Protein AF-A0A1Y1KIA3-F1 (afdb_monomer_lite)

Radius of gyration: 36.4 Å; chains: 1; bounding box: 125×78×95 Å

Sequence (1171 aa):
NLVFHFIHDQTYFLYNGRPKGYAGFANQIAADCGFDNFVTHNLNYKTSHDLMNGELHMTVTSGNLFTIVYNIISNKDRCVKDLEMFLEYIDTEYKSPLIFDTILLMSGLYGKSEKEVKAIFDYLDDKHRDSIHKMIVHIPDQHVYNMFGEPLPTDEKSPGSVKFATDFRDLDYRMHPSDPYVNRRYLPRFRAGGTRAIYAHNALIERTEMSRVTNMIYREKARQVYNDIRPFLIDHIINKHVASLIDYIRLQKFDYGVVDVTTATFIVKPKTPLEYQYCYDGDDFITIDRNLRTTTDSNFVIVATYTELMLEDGIYKALKPLTETDIVLPDFELIQGVPGCGKSTYILQNATAKSLVLTTTREAKDDLTRRFENSKRVVMHNSQIRTVHSYILNKPKKFIEVFIDEALLNHAGDIVAVALLSGAKRIQLIGDMSQIPFINRVPDIKTKYHELDKMVVVPKTLTVSHRIPVDVAAIISRFYKQPVTTNNGVYSSLTVKQISDVNDVPKLSGVKYLTFKQSEKDTLVYNGYDASTIHEYQGSQNTTIYLVRLSSKIQDSIYTSAPHCLVALSRHTHSFVYFTPIITDYMCELVKSLPYDFEKHKNLTGGYISIYQPIMAREDLREPDLPPNCDHVQVLNNNGYAPPMRYSLDVDYEESVKPTTRIPRIGMIDSPVTILQDYYDSVFPGVSAHTTQTYQDTVTYSELDIIVEDTVINTDMTHEVPALQYDNMTPVLRTGMGAARYSTQKEHLLALKKRNLAAPDIQGLVDHDKISDDMVENFFNSYVPATRRVILDDFRNNPVDVNPVSISDWLKTQLPHFDSMITEFMSIFEFDKIHVYDFNIKKLPKPPLEPAAFKTYQSLQTIVCSAKFVNLVYCPIFKELKNRLMLILDHRFRVFTDVSPCGFASDLSSHFTPEYLEMALTATTRELDISKYDKSQERLALMYECQMYYQLGMPAPLVKLWYIMHSKTTVRDRVTKFSAKIQYQRKSGDPSTFFGNTIFLMGVLACVYDMKRMHLAFFAGDDSLLFGDDRVNYDHSQLFALLFNLEVKSVQYKSLYFCSKFLIYADSKVYFLPDIVKCVTKMGRHDLRNAQHVEDYRRSLIDLFKDFDDHTIMPALSAAINERYPSNFKDLTIVVQALLTLVNDYEKFHSLYYVAEGANICLDPSRPNLD

Foldseek 3Di:
DDADDDDDDDDDDDDDDFDDDPVRVVVVVCVVVPPDPDPPDDPPDDDDDDDDPPDDDDDDDDDDDDDDDHDDDPDLVVLLVVLVVVLVVVVVDDDDPVVVVVVCVVSVVPPDDPVVVVVSLVPHDPVSNVSVVVVVVPDPPVVPPPPDDDDDDDDDDDDDDDDDDDVPPVVPPDPDPPDPVLPQLQDQPQDDDQDLLSLLLSLLSQLLSLLVVLVVLVLLLQLVLCVVCVVQVVDPPVPPCLVVNQQSCVPDPWFKWKAFQVVLDTSHDTPDDAQFQWWAQNHDIFGAHSSNHDDDPHRMTMDTPCRRPVLSVLLSVLSVVVSPDRDDFAAEEEAAEAFQLCLLVVCLVPDEQQEAEEEADPVVLVVSVVCNVVVVPHDHDSLRRYYLSVCSRDQHEAGQEYEYEQQQQFFSSSVSSVRVNRVYNYYYYYHHPQADGHDDLELSRDDDSRGCVSNHDHPHYRQEHAAAEQLLQQLCLLSDPDRHHYPAPAHDAEAEDADQAPVVDDADPQEEEEELDPVVQVVCVVVVHNYDYLVVCAPAAGQEYEYEDGDPFQFDCSQVDSNSLNSRNSRHRHHYYYYYNDCPHPNNCSSPVRDPCSVVPPDDDDDDDDDDDDPDDDDDPDDDDDDDDDDDDDDDDDDDDDDDDDDDDPDPDPDPDPDFPFPPPDDLDPCLLVVLLQFLCQLQPPLLVDAQPCLQVCQLPDDDDADDPQKDFDPVCQDDQPDDPFFFWFFPRRFNWHAFHDDGPSLLRLQCVVQAVDFFPLAGSDDLVSLLVVLLVLLCVQWFPPVLLVVLVVLQVPFLAFDPVLLVVVVVVVPPCPPVVVVVVVVPVPPVCQQEWEKDWGRTFQQDSDNCPSVDNGRTHIATATDVVQCSGVLSLLVQLVVLVVVRTDPQEAEPPPDDQVRVLVSVPVVDPLVLCVVFLQFDKDKKDWPSQQNQFALSLLSSLLVSSVSSRHDPVVSVSSSVSQAWHKYAHPNSRMIRIGGNGHGCHYSCQWVSQFSSCSSLCSVQDSSNQWSHKYTTRVTIMTTHHPCNLDDPQSVCCHHRVIHIGDDDDSWDDTPQWTWFQFPSGTGTAHQVSSVSNCLSYGHHQDLVSLVVVLVVVCSRLVPVSRPRRQQVVLVNNCRVRPGPCSGCNSSSSSSCSLSVDSVNSSVRIRADPPGGGDPDPVDDDPD

pLDDT: mean 73.5, std 23.62, range [21.44, 98.12]

InterPro domains:
  IPR001788 RNA-dependent RNA polymerase, alsuviricetes [PF00978] (705-1151)
  IPR007094 RNA-directed RNA polymerase, catalytic domain [PS50507] (923-1036)
  IPR027351 (+) RNA virus helicase core domain [PF01443] (334-580)
  IPR027351 (+) RNA virus helicase core domain [PS51657] (291-624)
  IPR027417 P-loop containing nucleoside triphosphate hydrolase [G3DSA:3.40.50.300] (330-459)
  IPR027417 P-loop containing nucleoside triphosphate hydrolase [G3DSA:3.40.50.300] (463-601)
  IPR027417 P-loop containing nucleoside triphosphate hydrolase [SSF52540] (330-554)
  IPR043502 DNA/RNA polymerase superfamily [SSF56672] (711-1126)

Organism: Photinus pyralis (NCBI:txid7054)

Secondary structure (DSSP, 8-state):
---------------SSS--SHHHHHHHHHHHTT--SSSSS----------STT---------S-----------HHHHHHHHHHHHHHHTTS---THHHHHHHHHTT-TT--HHHHHHHHTTS-HHHHHHHHHHHTTS-GGGSS-SS------------------TTTTTSTT--TT-GGGS-S----PPPS--HHHHHHHHHHHHHHHHHHHHHHHHHHHHHHHHHHHHHHHSS-HHHHHHHHHHHHHTSSS--EEEETTTTEEEE--SS----SEEE-SSSEEE--TTS----SSSEEEE-GGGGT-HHHHHHHHHHHHHTS------EEEEEE-TTS-HHHHHHHH--TTEEEEESSHHHHHHHHHHHHHH-SS---GGGEEEHHHHHHS-PPP-SEEEEETGGGS-HHHHHHHHHHHT-SEEEEEE-TTS-------TTS--SS--SGGG-EEEEEE-EESSS-HHHHHHHGGGSSS--EE-------EEEEE-SSGGGS---TTEEEEESSHHHHHHHHHTT--EEETTTTTT--EEEEEEE-----TT-GGGG-HHHHHHHHTSEEEEEEEEES-TTSHHHHHHH---GGGGGGTT--S---------------PPPPPPP---------------------------------BPP-----S-HHHHHHHHHHHHSTTGGGS--TTHHHHHHHS------SSEE--TT--PPPPPPSSB-PEESS--SPPPP----HHHHHHHHHHHTS-------S--HHHHHHHHHHHHHHHHS-GGGTTHHHHHHHS-----HHHHHHHHHT-TT-HHHHHHHHTTTT-GGGTTEEEEEEESSPPPP-STTGGGS--PPEEEEE--HHHHHHHHHHHHHHHHHHHHHS-TTEEE--SS-HHHHHHHHHHHS-HHHHHHHHTSEEEE-EEETHHHH--HHHHHHHHHHHHHTT--HHHHHHHHHHHHEEEEEETTTTEEEEEESPPPTBSTTHHHHHHHHHHHHHHHHS-GGG-SEEEEETTEEEEEESGGGGS--HHHHHHHH--EEE----SSEEETTEEEEEETTEEEEEE-HHHHHHHHT-S---SHHHHHHHHHHHHHHHGGGGBGGGHHHHHHHHHHHS--S-S--HHHHHHHHHHHH-HHHHHTTEEPPTT--B---TTS----

Structure (mmCIF, N/CA/C/O backbone):
data_AF-A0A1Y1KIA3-F1
#
_entry.id   AF-A0A1Y1KIA3-F1
#
loop_
_atom_site.group_PDB
_atom_site.id
_atom_site.type_symbol
_atom_site.label_atom_id
_atom_site.label_alt_id
_atom_site.label_comp_id
_atom_site.label_asym_id
_atom_site.label_entity_id
_atom_site.label_seq_id
_atom_site.pdbx_PDB_ins_code
_atom_site.Cartn_x
_atom_site.Cartn_y
_atom_site.Cartn_z
_atom_site.occupancy
_atom_site.B_iso_or_equiv
_atom_site.auth_seq_id
_atom_site.auth_comp_id
_atom_site.auth_asym_id
_atom_site.auth_atom_id
_atom_site.pdbx_PDB_model_num
ATOM 1 N N . ASN A 1 1 ? 42.130 23.458 -15.229 1.00 23.20 1 ASN A N 1
ATOM 2 C CA . ASN A 1 1 ? 43.304 23.099 -14.404 1.00 23.20 1 ASN A CA 1
ATOM 3 C C . ASN A 1 1 ? 42.816 22.444 -13.130 1.00 23.20 1 ASN A C 1
ATOM 5 O O . ASN A 1 1 ? 42.391 23.153 -12.231 1.00 23.20 1 ASN A O 1
ATOM 9 N N . LEU A 1 2 ? 42.781 21.113 -13.099 1.00 23.00 2 LEU A N 1
ATOM 10 C CA . LEU A 1 2 ? 42.336 20.326 -11.948 1.00 23.00 2 LEU A CA 1
ATOM 11 C C . LEU A 1 2 ? 43.306 19.152 -11.779 1.00 23.00 2 LEU A C 1
ATOM 13 O O . LEU A 1 2 ? 43.689 18.526 -12.767 1.00 23.00 2 LEU A O 1
ATOM 17 N N . VAL A 1 3 ? 43.735 18.932 -10.539 1.00 24.41 3 VAL A N 1
ATOM 18 C CA . VAL A 1 3 ? 44.728 17.951 -10.082 1.00 24.41 3 VAL A CA 1
ATOM 19 C C . VAL A 1 3 ? 44.173 17.368 -8.767 1.00 24.41 3 VAL A C 1
ATOM 21 O O . VAL A 1 3 ? 43.796 18.140 -7.889 1.00 24.41 3 VAL A O 1
ATOM 24 N N . PHE A 1 4 ? 44.071 16.036 -8.640 1.00 23.61 4 PHE A N 1
ATOM 25 C CA . PHE A 1 4 ? 43.520 15.319 -7.463 1.00 23.61 4 PHE A CA 1
ATOM 26 C C . PHE A 1 4 ? 44.629 14.621 -6.652 1.00 23.61 4 PHE A C 1
ATOM 28 O O . PHE A 1 4 ? 45.548 14.092 -7.267 1.00 23.61 4 PHE A O 1
ATOM 35 N N . HIS A 1 5 ? 44.539 14.533 -5.310 1.00 31.42 5 HIS A N 1
ATOM 36 C CA . HIS A 1 5 ? 45.594 13.924 -4.467 1.00 31.42 5 HIS A CA 1
ATOM 37 C C . HIS A 1 5 ? 45.152 12.998 -3.325 1.00 31.42 5 HIS A C 1
ATOM 39 O O . HIS A 1 5 ? 44.098 13.191 -2.733 1.00 31.42 5 HIS A O 1
ATOM 45 N N . PHE A 1 6 ? 46.025 12.017 -3.033 1.00 27.84 6 PHE A N 1
ATOM 46 C CA . PHE A 1 6 ? 45.900 10.881 -2.099 1.00 27.84 6 PHE A CA 1
ATOM 47 C C . PHE A 1 6 ? 46.902 10.980 -0.919 1.00 27.84 6 PHE A C 1
ATOM 49 O O . PHE A 1 6 ? 47.968 11.572 -1.082 1.00 27.84 6 PHE A O 1
ATOM 56 N N . ILE A 1 7 ? 46.601 10.345 0.230 1.00 26.23 7 ILE A N 1
ATOM 57 C CA . ILE A 1 7 ? 47.427 10.296 1.464 1.00 26.23 7 ILE A CA 1
ATOM 58 C C . ILE A 1 7 ? 47.872 8.843 1.759 1.00 26.23 7 ILE A C 1
ATOM 60 O O . ILE A 1 7 ? 47.048 7.936 1.681 1.00 26.23 7 ILE A O 1
ATOM 64 N N . HIS A 1 8 ? 49.141 8.619 2.142 1.00 26.86 8 HIS A N 1
ATOM 65 C CA . HIS A 1 8 ? 49.641 7.359 2.735 1.00 26.86 8 HIS A CA 1
ATOM 66 C C . HIS A 1 8 ? 50.696 7.646 3.824 1.00 26.86 8 HIS A C 1
ATOM 68 O O . HIS A 1 8 ? 51.542 8.522 3.647 1.00 26.86 8 HIS A O 1
ATOM 74 N N . ASP A 1 9 ? 50.673 6.879 4.920 1.00 27.23 9 ASP A N 1
ATOM 75 C CA . ASP A 1 9 ? 51.607 6.955 6.055 1.00 27.23 9 ASP A CA 1
ATOM 76 C C . ASP A 1 9 ? 52.733 5.883 5.944 1.00 27.23 9 ASP A C 1
ATOM 78 O O . ASP A 1 9 ? 52.464 4.698 5.790 1.00 27.23 9 ASP A O 1
ATOM 82 N N . GLN A 1 10 ? 53.981 6.360 5.895 1.00 30.91 10 GLN A N 1
ATOM 83 C CA . GLN A 1 10 ? 55.339 5.776 6.048 1.00 30.91 10 GLN A CA 1
ATOM 84 C C . GLN A 1 10 ? 55.897 4.460 5.406 1.00 30.91 10 GLN A C 1
ATOM 86 O O . GLN A 1 10 ? 55.428 3.345 5.591 1.00 30.91 10 GLN A O 1
ATOM 91 N N . THR A 1 11 ? 57.122 4.658 4.859 1.00 31.08 11 THR A N 1
ATOM 92 C CA . THR A 1 11 ? 58.342 3.812 4.660 1.00 31.08 11 THR A CA 1
ATOM 93 C C . THR A 1 11 ? 58.428 2.665 3.629 1.00 31.08 11 THR A C 1
ATOM 95 O O . THR A 1 11 ? 57.849 1.606 3.809 1.00 31.08 11 THR A O 1
ATOM 98 N N . TYR A 1 12 ? 59.361 2.800 2.661 1.00 31.19 12 TYR A N 1
ATOM 99 C CA . TYR A 1 12 ? 59.971 1.676 1.920 1.00 31.19 12 TYR A CA 1
ATOM 100 C C . TYR A 1 12 ? 61.511 1.753 1.876 1.00 31.19 12 TYR A C 1
ATOM 102 O O . TYR A 1 12 ? 62.106 2.779 1.536 1.00 31.19 12 TYR A O 1
ATOM 110 N N . PHE A 1 13 ? 62.156 0.620 2.172 1.00 29.56 13 PHE A N 1
ATOM 111 C CA . PHE A 1 13 ? 63.568 0.316 1.909 1.00 29.56 13 PHE A CA 1
ATOM 112 C C . PHE A 1 13 ? 63.668 -0.771 0.822 1.00 29.56 13 PHE A C 1
ATOM 114 O O . PHE A 1 13 ? 62.778 -1.600 0.682 1.00 29.56 13 PHE A O 1
ATOM 121 N N . LEU A 1 14 ? 64.772 -0.771 0.067 1.00 36.81 14 LEU A N 1
ATOM 122 C CA . LEU A 1 14 ? 65.078 -1.758 -0.976 1.00 36.81 14 LEU A CA 1
ATOM 123 C C . LEU A 1 14 ? 65.543 -3.103 -0.405 1.00 36.81 14 LEU A C 1
ATOM 125 O O . LEU A 1 14 ? 66.376 -3.113 0.501 1.00 36.81 14 LEU A O 1
ATOM 129 N N . TYR A 1 15 ? 65.179 -4.204 -1.070 1.00 30.53 15 TYR A N 1
ATOM 130 C CA . TYR A 1 15 ? 65.937 -5.459 -1.032 1.00 30.53 15 TYR A CA 1
ATOM 131 C C . TYR A 1 15 ? 65.881 -6.146 -2.413 1.00 30.53 15 TYR A C 1
ATOM 133 O O . TYR A 1 15 ? 64.812 -6.248 -3.000 1.00 30.53 15 TYR A O 1
ATOM 141 N N . ASN A 1 16 ? 67.030 -6.575 -2.949 1.00 30.38 16 ASN A N 1
ATOM 142 C CA . ASN A 1 16 ? 67.218 -7.231 -4.263 1.00 30.38 16 ASN A CA 1
ATOM 143 C C . ASN A 1 16 ? 67.045 -6.394 -5.552 1.00 30.38 16 ASN A C 1
ATOM 145 O O . ASN A 1 16 ? 66.793 -6.935 -6.625 1.00 30.38 16 ASN A O 1
ATOM 149 N N . GLY A 1 17 ? 67.388 -5.103 -5.492 1.00 39.56 17 GLY A N 1
ATOM 150 C CA . GLY A 1 17 ? 68.300 -4.589 -6.522 1.00 39.56 17 GLY A CA 1
ATOM 151 C C . GLY A 1 17 ? 67.815 -3.583 -7.569 1.00 39.56 17 GLY A C 1
ATOM 152 O O . GLY A 1 17 ? 68.436 -3.583 -8.627 1.00 39.56 17 GLY A O 1
ATOM 153 N N . ARG A 1 18 ? 66.824 -2.703 -7.313 1.00 32.31 18 ARG A N 1
ATOM 154 C CA . ARG A 1 18 ? 66.601 -1.414 -8.049 1.00 32.31 18 ARG A CA 1
ATOM 155 C C . ARG A 1 18 ? 65.415 -0.596 -7.474 1.00 32.31 18 ARG A C 1
ATOM 157 O O . ARG A 1 18 ? 64.535 -1.212 -6.891 1.00 32.31 18 ARG A O 1
ATOM 164 N N . PRO A 1 19 ? 65.394 0.757 -7.571 1.00 38.19 19 PRO A N 1
ATOM 165 C CA . PRO A 1 19 ? 66.077 1.658 -6.639 1.00 38.19 19 PRO A CA 1
ATOM 166 C C . PRO A 1 19 ? 65.158 2.553 -5.775 1.00 38.19 19 PRO A C 1
ATOM 168 O O . PRO A 1 19 ? 63.971 2.732 -6.015 1.00 38.19 19 PRO A O 1
ATOM 171 N N . LYS A 1 20 ? 65.806 3.129 -4.756 1.00 42.47 20 LYS A N 1
ATOM 172 C CA . LYS A 1 20 ? 65.330 3.992 -3.670 1.00 42.47 20 LYS A CA 1
ATOM 173 C C . LYS A 1 20 ? 65.203 5.444 -4.140 1.00 42.47 20 LYS A C 1
ATOM 175 O O . LYS A 1 20 ? 66.092 5.939 -4.830 1.00 42.47 20 LYS A O 1
ATOM 180 N N . GLY A 1 21 ? 64.195 6.142 -3.620 1.00 42.69 21 GLY A N 1
ATOM 181 C CA . GLY A 1 21 ? 64.017 7.591 -3.748 1.00 42.69 21 GLY A CA 1
ATOM 182 C C . GLY A 1 21 ? 63.124 8.006 -4.918 1.00 42.69 21 GLY A C 1
ATOM 183 O O . GLY A 1 21 ? 62.943 7.257 -5.873 1.00 42.69 21 GLY A O 1
ATOM 184 N N . TYR A 1 22 ? 62.573 9.220 -4.830 1.00 38.66 22 TYR A N 1
ATOM 185 C CA . TYR A 1 22 ? 61.537 9.758 -5.726 1.00 38.66 22 TYR A CA 1
ATOM 186 C C . TYR A 1 22 ? 61.883 9.629 -7.223 1.00 38.66 22 TYR A C 1
ATOM 188 O O . TYR A 1 22 ? 61.017 9.327 -8.036 1.00 38.66 22 TYR A O 1
ATOM 196 N N . ALA A 1 23 ? 63.166 9.757 -7.582 1.00 37.84 23 ALA A N 1
ATOM 197 C CA . ALA A 1 23 ? 63.651 9.582 -8.953 1.00 37.84 23 ALA A CA 1
ATOM 198 C C . ALA A 1 23 ? 63.561 8.128 -9.469 1.00 37.84 23 ALA A C 1
ATOM 200 O O . ALA A 1 23 ? 63.319 7.913 -10.651 1.00 37.84 23 ALA A O 1
ATOM 201 N N . GLY A 1 24 ? 63.719 7.122 -8.600 1.00 41.75 24 GLY A N 1
ATOM 202 C CA . GLY A 1 24 ? 63.545 5.710 -8.962 1.00 41.75 24 GLY A CA 1
ATOM 203 C C . GLY A 1 24 ? 62.077 5.346 -9.196 1.00 41.75 24 GLY A C 1
ATOM 204 O O . GLY A 1 24 ? 61.765 4.652 -10.158 1.00 41.75 24 GLY A O 1
ATOM 205 N N . PHE A 1 25 ? 61.179 5.889 -8.368 1.00 42.91 25 PHE A N 1
ATOM 206 C CA . PHE A 1 25 ? 59.727 5.732 -8.500 1.00 42.91 25 PHE A CA 1
ATOM 207 C C . PHE A 1 25 ? 59.179 6.442 -9.748 1.00 42.91 25 PHE A C 1
ATOM 209 O O . PHE A 1 25 ? 58.397 5.863 -10.497 1.00 42.91 25 PHE A O 1
ATOM 216 N N . ALA A 1 26 ? 59.654 7.660 -10.027 1.00 42.03 26 ALA A N 1
ATOM 217 C CA . ALA A 1 26 ? 59.276 8.406 -11.226 1.00 42.03 26 ALA A CA 1
ATOM 218 C C . ALA A 1 26 ? 59.729 7.709 -12.522 1.00 42.03 26 ALA A C 1
ATOM 220 O O . ALA A 1 26 ? 58.970 7.664 -13.486 1.00 42.03 26 ALA A O 1
ATOM 221 N N . ASN A 1 27 ? 60.926 7.113 -12.536 1.00 41.31 27 ASN A N 1
ATOM 222 C CA . ASN A 1 27 ? 61.423 6.367 -13.696 1.00 41.31 27 ASN A CA 1
ATOM 223 C C . ASN A 1 27 ? 60.668 5.047 -13.924 1.00 41.31 27 ASN A C 1
ATOM 225 O O . ASN A 1 27 ? 60.474 4.659 -15.071 1.00 41.31 27 ASN A O 1
ATOM 229 N N . GLN A 1 28 ? 60.213 4.381 -12.857 1.00 44.19 28 GLN A N 1
ATOM 230 C CA . GLN A 1 28 ? 59.369 3.187 -12.958 1.00 44.19 28 GLN A CA 1
ATOM 231 C C . GLN A 1 28 ? 57.982 3.541 -13.519 1.00 44.19 28 GLN A C 1
ATOM 233 O O . GLN A 1 28 ? 57.532 2.899 -14.456 1.00 44.19 28 GLN A O 1
ATOM 238 N N . ILE A 1 29 ? 57.360 4.630 -13.045 1.00 43.06 29 ILE A N 1
ATOM 239 C CA . ILE A 1 29 ? 56.085 5.137 -13.585 1.00 43.06 29 ILE A CA 1
ATOM 240 C C . ILE A 1 29 ? 56.219 5.564 -15.053 1.00 43.06 29 ILE A C 1
ATOM 242 O O . ILE A 1 29 ? 55.314 5.323 -15.846 1.00 43.06 29 ILE A O 1
ATOM 246 N N . ALA A 1 30 ? 57.333 6.187 -15.441 1.00 40.94 30 ALA A N 1
ATOM 247 C CA . ALA A 1 30 ? 57.568 6.579 -16.830 1.00 40.94 30 ALA A CA 1
ATOM 248 C C . ALA A 1 30 ? 57.714 5.363 -17.767 1.00 40.94 30 ALA A C 1
ATOM 250 O O . ALA A 1 30 ? 57.189 5.391 -18.882 1.00 40.94 30 ALA A O 1
ATOM 251 N N . ALA A 1 31 ? 58.369 4.296 -17.295 1.00 42.28 31 ALA A N 1
ATOM 252 C CA . ALA A 1 31 ? 58.501 3.031 -18.014 1.00 42.28 31 ALA A CA 1
ATOM 253 C C . ALA A 1 31 ? 57.172 2.251 -18.076 1.00 42.28 31 ALA A C 1
ATOM 255 O O . ALA A 1 31 ? 56.783 1.792 -19.147 1.00 42.28 31 ALA A O 1
ATOM 256 N N . ASP A 1 32 ? 56.433 2.172 -16.964 1.00 41.44 32 ASP A N 1
ATOM 257 C CA . ASP A 1 32 ? 55.145 1.467 -16.866 1.00 41.44 32 ASP A CA 1
ATOM 258 C C . ASP A 1 32 ? 54.028 2.174 -17.670 1.00 41.44 32 ASP A C 1
ATOM 260 O O . ASP A 1 32 ? 53.060 1.540 -18.089 1.00 41.44 32 ASP A O 1
ATOM 264 N N . CYS A 1 33 ? 54.183 3.477 -17.938 1.00 39.03 33 CYS A N 1
ATOM 265 C CA . CYS A 1 33 ? 53.286 4.282 -18.776 1.00 39.03 33 CYS A CA 1
ATOM 266 C C . CYS A 1 33 ? 53.745 4.426 -20.246 1.00 39.03 33 CYS A C 1
ATOM 268 O O . CYS A 1 33 ? 53.065 5.103 -21.018 1.00 39.03 33 CYS A O 1
ATOM 270 N N . GLY A 1 34 ? 54.870 3.818 -20.652 1.00 33.56 34 GLY A N 1
ATOM 271 C CA . GLY A 1 34 ? 55.302 3.735 -22.057 1.00 33.56 34 GLY A CA 1
ATOM 272 C C . GLY A 1 34 ? 55.878 5.017 -22.688 1.00 33.56 34 GLY A C 1
ATOM 273 O O . GLY A 1 34 ? 55.794 5.185 -23.906 1.00 33.56 34 GLY A O 1
ATOM 274 N N . PHE A 1 35 ? 56.461 5.933 -21.906 1.00 43.16 35 PHE A N 1
ATOM 275 C CA . PHE A 1 35 ? 57.001 7.212 -22.404 1.00 43.16 35 PHE A CA 1
ATOM 276 C C . PHE A 1 35 ? 58.532 7.185 -22.595 1.00 43.16 35 PHE A C 1
ATOM 278 O O . PHE A 1 35 ? 59.271 7.834 -21.859 1.00 43.16 35 PHE A O 1
ATOM 285 N N . ASP A 1 36 ? 59.030 6.480 -23.613 1.00 35.75 36 ASP A N 1
ATOM 286 C CA . ASP A 1 36 ? 60.479 6.238 -23.772 1.00 35.75 36 ASP A CA 1
ATOM 287 C C . ASP A 1 36 ? 61.316 7.388 -24.387 1.00 35.75 36 ASP A C 1
ATOM 289 O O . ASP A 1 36 ? 62.541 7.301 -24.394 1.00 35.75 36 ASP A O 1
ATOM 293 N N . ASN A 1 37 ? 60.734 8.491 -24.887 1.00 34.16 37 ASN A N 1
ATOM 294 C CA . ASN A 1 37 ? 61.485 9.428 -25.758 1.00 34.16 37 ASN A CA 1
ATOM 295 C C . ASN A 1 37 ? 61.508 10.924 -25.377 1.00 34.16 37 ASN A C 1
ATOM 297 O O . ASN A 1 37 ? 61.999 11.726 -26.169 1.00 34.16 37 ASN A O 1
ATOM 301 N N . PHE A 1 38 ? 61.041 11.345 -24.196 1.00 31.00 38 PHE A N 1
ATOM 302 C CA . PHE A 1 38 ? 60.921 12.789 -23.892 1.00 31.00 38 PHE A CA 1
ATOM 303 C C . PHE A 1 38 ? 62.020 13.394 -22.992 1.00 31.00 38 PHE A C 1
ATOM 305 O O . PHE A 1 38 ? 61.999 14.591 -22.723 1.00 31.00 38 PHE A O 1
ATOM 312 N N . VAL A 1 39 ? 63.003 12.612 -22.527 1.00 31.62 39 VAL A N 1
ATOM 313 C CA . VAL A 1 39 ? 63.917 13.054 -21.446 1.00 31.62 39 VAL A CA 1
ATOM 314 C C . VAL A 1 39 ? 65.260 13.639 -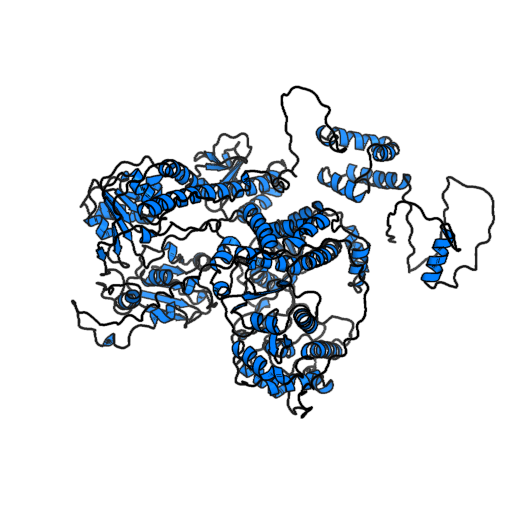21.929 1.00 31.62 39 VAL A C 1
ATOM 316 O O . VAL A 1 39 ? 66.017 14.180 -21.129 1.00 31.62 39 VAL A O 1
ATOM 319 N N . THR A 1 40 ? 65.604 13.614 -23.219 1.00 30.39 40 THR A N 1
ATOM 320 C CA . THR A 1 40 ? 67.010 13.852 -23.619 1.00 30.39 40 THR A CA 1
ATOM 321 C C . THR A 1 40 ? 67.438 15.270 -23.999 1.00 30.39 40 THR A C 1
ATOM 323 O O . THR A 1 40 ? 68.631 15.453 -24.215 1.00 30.39 40 THR A O 1
ATOM 326 N N . HIS A 1 41 ? 66.588 16.299 -24.042 1.00 27.89 41 HIS A N 1
ATOM 327 C CA . HIS A 1 41 ? 67.067 17.640 -24.426 1.00 27.89 41 HIS A CA 1
ATOM 328 C C . HIS A 1 41 ? 66.553 18.753 -23.504 1.00 27.89 41 HIS A C 1
ATOM 330 O O . HIS A 1 41 ? 65.378 19.096 -23.543 1.00 27.89 41 HIS A O 1
ATOM 336 N N . ASN A 1 42 ? 67.495 19.348 -22.753 1.00 26.58 42 ASN A N 1
ATOM 337 C CA . ASN A 1 42 ? 67.425 20.589 -21.949 1.00 26.58 42 ASN A CA 1
ATOM 338 C C . ASN A 1 42 ? 67.532 20.462 -20.418 1.00 26.58 42 ASN A C 1
ATOM 340 O O . ASN A 1 42 ? 66.903 21.219 -19.685 1.00 26.58 42 ASN A O 1
ATOM 344 N N . LEU A 1 43 ? 68.436 19.616 -19.918 1.00 26.56 43 LEU A N 1
ATOM 345 C CA . LEU A 1 43 ? 69.011 19.785 -18.575 1.00 26.56 43 LEU A CA 1
ATOM 346 C C . LEU A 1 43 ? 70.471 20.242 -18.686 1.00 26.56 43 LEU A C 1
ATOM 348 O O . LEU A 1 43 ? 71.401 19.467 -18.487 1.00 26.56 43 LEU A O 1
ATOM 352 N N . ASN A 1 44 ? 70.682 21.521 -19.014 1.00 24.52 44 ASN A N 1
ATOM 353 C CA . ASN A 1 44 ? 71.976 22.162 -18.783 1.00 24.52 44 ASN A CA 1
ATOM 354 C C . ASN A 1 44 ? 72.011 22.672 -17.339 1.00 24.52 44 ASN A C 1
ATOM 356 O O . ASN A 1 44 ? 71.460 23.724 -17.018 1.00 24.52 44 ASN A O 1
ATOM 360 N N . TYR A 1 45 ? 72.671 21.908 -16.471 1.00 29.33 45 TYR A N 1
ATOM 361 C CA . TYR A 1 45 ? 73.036 22.330 -15.125 1.00 29.33 45 TYR A CA 1
ATOM 362 C C . TYR A 1 45 ? 73.941 23.569 -15.199 1.00 29.33 45 TYR A C 1
ATOM 364 O O . TYR A 1 45 ? 75.106 23.481 -15.583 1.00 29.33 45 TYR A O 1
ATOM 372 N N . LYS A 1 46 ? 73.428 24.725 -14.773 1.00 23.31 46 LYS A N 1
ATOM 373 C CA . LYS A 1 46 ? 74.264 25.792 -14.218 1.00 23.31 46 LYS A CA 1
ATOM 374 C C . LYS A 1 46 ? 73.924 25.948 -12.747 1.00 23.31 46 LYS A C 1
ATOM 376 O O . LYS A 1 46 ? 72.970 26.609 -12.362 1.00 23.31 46 LYS A O 1
ATOM 381 N N . THR A 1 47 ? 74.737 25.290 -11.935 1.00 30.86 47 THR A N 1
ATOM 382 C CA . THR A 1 47 ? 74.875 25.538 -10.507 1.00 30.86 47 THR A CA 1
ATOM 383 C C . THR A 1 47 ? 75.439 26.940 -10.288 1.00 30.86 47 THR A C 1
ATOM 385 O O . THR A 1 47 ? 76.630 27.171 -10.486 1.00 30.86 47 THR A O 1
ATOM 388 N N . SER A 1 48 ? 74.599 27.858 -9.832 1.00 24.31 48 SER A N 1
ATOM 389 C CA . SER A 1 48 ? 75.008 28.957 -8.960 1.00 24.31 48 SER A CA 1
ATOM 390 C C . SER A 1 48 ? 73.988 29.012 -7.834 1.00 24.31 48 SER A C 1
ATOM 392 O O . SER A 1 48 ? 72.789 29.097 -8.084 1.00 24.31 48 SER A O 1
ATOM 394 N N . HIS A 1 49 ? 74.477 28.817 -6.614 1.00 34.97 49 HIS A N 1
ATOM 395 C CA . HIS A 1 49 ? 73.684 28.780 -5.397 1.00 34.97 49 HIS A CA 1
ATOM 396 C C . HIS A 1 49 ? 72.930 30.095 -5.218 1.00 34.97 49 HIS A C 1
ATOM 398 O O . HIS A 1 49 ? 73.575 31.108 -5.005 1.00 34.97 49 HIS A O 1
ATOM 404 N N . ASP A 1 50 ? 71.602 30.040 -5.279 1.00 28.19 50 ASP A N 1
ATOM 405 C CA . ASP A 1 50 ? 70.720 30.884 -4.477 1.00 28.19 50 ASP A CA 1
ATOM 406 C C . ASP A 1 50 ? 69.401 30.127 -4.271 1.00 28.19 50 ASP A C 1
ATOM 408 O O . ASP A 1 50 ? 68.477 30.145 -5.081 1.00 28.19 50 ASP A O 1
ATOM 412 N N . LEU A 1 51 ? 69.367 29.377 -3.170 1.00 30.11 51 LEU A N 1
ATOM 413 C CA . LEU A 1 51 ? 68.142 28.915 -2.530 1.00 30.11 51 LEU A CA 1
ATOM 414 C C . LEU A 1 51 ? 67.505 30.135 -1.856 1.00 30.11 51 LEU A C 1
ATOM 416 O O . LEU A 1 51 ? 67.955 30.536 -0.785 1.00 30.11 51 LEU A O 1
ATOM 420 N N . MET A 1 52 ? 66.451 30.708 -2.434 1.00 29.84 52 MET A N 1
ATOM 421 C CA . MET A 1 52 ? 65.529 31.527 -1.645 1.00 29.84 52 MET A CA 1
ATOM 422 C C . MET A 1 52 ? 64.408 30.628 -1.124 1.00 29.84 52 MET A C 1
ATOM 424 O O . MET A 1 52 ? 63.593 30.124 -1.886 1.00 29.84 52 MET A O 1
ATOM 428 N N . ASN A 1 53 ? 64.414 30.407 0.192 1.00 33.41 53 ASN A N 1
ATOM 429 C CA . ASN A 1 53 ? 63.345 29.775 0.972 1.00 33.41 53 ASN A CA 1
ATOM 430 C C . ASN A 1 53 ? 62.888 28.371 0.531 1.00 33.41 53 ASN A C 1
ATOM 432 O O . ASN A 1 53 ? 61.737 28.010 0.735 1.00 33.41 53 ASN A O 1
ATOM 436 N N . GLY A 1 54 ? 63.784 27.541 -0.009 1.00 31.11 54 GLY A N 1
ATOM 437 C CA . GLY A 1 54 ? 63.525 26.099 -0.136 1.00 31.11 54 GLY A CA 1
ATOM 438 C C . GLY A 1 54 ? 62.476 25.676 -1.174 1.00 31.11 54 GLY A C 1
ATOM 439 O O . GLY A 1 54 ? 62.126 24.498 -1.197 1.00 31.11 54 GLY A O 1
ATOM 440 N N . GLU A 1 55 ? 62.016 26.567 -2.055 1.00 26.81 55 GLU A N 1
ATOM 441 C CA . GLU A 1 55 ? 61.061 26.229 -3.120 1.00 26.81 55 GLU A CA 1
ATOM 442 C C . GLU A 1 55 ? 61.696 26.286 -4.521 1.00 26.81 55 GLU A C 1
ATOM 444 O O . GLU A 1 55 ? 62.463 27.190 -4.858 1.00 26.81 55 GLU A O 1
ATOM 449 N N . LEU A 1 56 ? 61.364 25.293 -5.357 1.00 29.45 56 LEU A N 1
ATOM 450 C CA . LEU A 1 56 ? 61.741 25.222 -6.770 1.00 29.45 56 LEU A CA 1
ATOM 451 C C . LEU A 1 56 ? 60.624 25.852 -7.616 1.00 29.45 56 LEU A C 1
ATOM 453 O O . LEU A 1 56 ? 59.563 25.254 -7.784 1.00 29.45 56 LEU A O 1
ATOM 457 N N . HIS A 1 57 ? 60.865 27.029 -8.191 1.00 27.92 57 HIS A N 1
ATOM 458 C CA . HIS A 1 57 ? 59.918 27.664 -9.110 1.00 27.92 57 HIS A CA 1
ATOM 459 C C . HIS A 1 57 ? 60.229 27.309 -10.569 1.00 27.92 57 HIS A C 1
ATOM 461 O O . HIS A 1 57 ? 61.318 27.587 -11.068 1.00 27.92 57 HIS A O 1
ATOM 467 N N . MET A 1 58 ? 59.246 26.737 -11.272 1.00 27.41 58 MET A N 1
ATOM 468 C CA . MET A 1 58 ? 59.268 26.549 -12.725 1.00 27.41 58 MET A CA 1
ATOM 469 C C . MET A 1 58 ? 58.183 27.410 -13.372 1.00 27.41 58 MET A C 1
ATOM 471 O O . MET A 1 58 ? 57.019 27.331 -12.985 1.00 27.41 58 MET A O 1
ATOM 475 N N . THR A 1 59 ? 58.549 28.185 -14.393 1.00 26.50 59 THR A N 1
ATOM 476 C CA . THR A 1 59 ? 57.598 28.959 -15.202 1.00 26.50 59 THR A CA 1
ATOM 477 C C . THR A 1 59 ? 57.645 28.451 -16.638 1.00 26.50 59 THR A C 1
ATOM 479 O O . THR A 1 59 ? 58.711 28.447 -17.251 1.00 26.50 59 THR A O 1
ATOM 482 N N . VAL A 1 60 ? 56.498 28.041 -17.185 1.00 26.14 60 VAL A N 1
ATOM 483 C CA . VAL A 1 60 ? 56.352 27.661 -18.599 1.00 26.14 60 VAL A CA 1
ATOM 484 C C . VAL A 1 60 ? 55.447 28.680 -19.287 1.00 26.14 60 VAL A C 1
ATOM 486 O O . VAL A 1 60 ? 54.312 28.893 -18.871 1.00 26.14 60 VAL A O 1
ATOM 489 N N . THR A 1 61 ? 55.944 29.306 -20.351 1.00 33.56 61 THR A N 1
ATOM 490 C CA . THR A 1 61 ? 55.206 30.247 -21.203 1.00 33.56 61 THR A CA 1
ATOM 491 C C . THR A 1 61 ? 55.069 29.676 -22.615 1.00 33.56 61 THR A C 1
ATOM 493 O O . THR A 1 61 ? 56.041 29.655 -23.358 1.00 33.56 61 THR A O 1
ATOM 496 N N . SER A 1 62 ? 53.870 29.234 -23.017 1.00 26.50 62 SER A N 1
ATOM 497 C CA . SER A 1 62 ? 53.335 29.379 -24.391 1.00 26.50 62 SER A CA 1
ATOM 498 C C . SER A 1 62 ? 51.876 28.894 -24.473 1.00 26.50 62 SER A C 1
ATOM 500 O O . SER A 1 62 ? 51.424 28.131 -23.624 1.00 26.50 62 SER A O 1
ATOM 502 N N . GLY A 1 63 ? 51.117 29.438 -25.432 1.00 31.11 63 GLY A N 1
ATOM 503 C CA . GLY A 1 63 ? 49.654 29.373 -25.492 1.00 31.11 63 GLY A CA 1
ATOM 504 C C . GLY A 1 63 ? 49.035 28.165 -26.210 1.00 31.11 63 GLY A C 1
ATOM 505 O O . GLY A 1 63 ? 49.676 27.494 -27.007 1.00 31.11 63 GLY A O 1
ATOM 506 N N . ASN A 1 64 ? 47.729 28.013 -25.950 1.00 28.69 64 ASN A N 1
ATOM 507 C CA . ASN A 1 64 ? 46.710 27.142 -26.558 1.00 28.69 64 ASN A CA 1
ATOM 508 C C . ASN A 1 64 ? 46.813 25.606 -26.370 1.00 28.69 64 ASN A C 1
ATOM 510 O O . ASN A 1 64 ? 47.564 24.935 -27.059 1.00 28.69 64 ASN A O 1
ATOM 514 N N . LEU A 1 65 ? 45.883 25.101 -25.533 1.00 31.81 65 LEU A N 1
ATOM 515 C CA . LEU A 1 65 ? 45.222 23.775 -25.479 1.00 31.81 65 LEU A CA 1
ATOM 516 C C . LEU A 1 65 ? 46.047 22.468 -25.286 1.00 31.81 65 LEU A C 1
ATOM 518 O O . LEU A 1 65 ? 46.939 22.149 -26.057 1.00 31.81 65 LEU A O 1
ATOM 522 N N . PHE A 1 66 ? 45.550 21.658 -24.328 1.00 22.55 66 PHE A N 1
ATOM 523 C CA . PHE A 1 66 ? 45.765 20.223 -24.011 1.00 22.55 66 PHE A CA 1
ATOM 524 C C . PHE A 1 66 ? 46.827 19.766 -22.962 1.00 22.55 66 PHE A C 1
ATOM 526 O O . PHE A 1 66 ? 48.030 19.850 -23.164 1.00 22.55 66 PHE A O 1
ATOM 533 N N . THR A 1 67 ? 46.277 19.149 -21.892 1.00 23.36 67 THR A N 1
ATOM 534 C CA . THR A 1 67 ? 46.694 17.923 -21.149 1.00 23.36 67 THR A CA 1
ATOM 535 C C . THR A 1 67 ? 47.696 17.961 -19.962 1.00 23.36 67 THR A C 1
ATOM 537 O O . THR A 1 67 ? 48.904 17.989 -20.134 1.00 23.36 67 THR A O 1
ATOM 540 N N . ILE A 1 68 ? 47.116 17.870 -18.747 1.00 26.98 68 ILE A N 1
ATOM 541 C CA . ILE A 1 68 ? 47.406 17.036 -17.538 1.00 26.98 68 ILE A CA 1
ATOM 542 C C . ILE A 1 68 ? 48.860 16.612 -17.207 1.00 26.98 68 ILE A C 1
ATOM 544 O O . ILE A 1 68 ? 49.398 15.791 -17.936 1.00 26.98 68 ILE A O 1
ATOM 548 N N . VAL A 1 69 ? 49.356 16.966 -15.993 1.00 21.47 69 VAL A N 1
ATOM 549 C CA . VAL A 1 69 ? 50.149 16.113 -15.047 1.00 21.47 69 VAL A CA 1
ATOM 550 C C . VAL A 1 69 ? 49.955 16.588 -13.574 1.00 21.47 69 VAL A C 1
ATOM 552 O O . VAL A 1 69 ? 49.830 17.782 -13.317 1.00 21.47 69 VAL A O 1
ATOM 555 N N . TYR A 1 70 ? 49.915 15.639 -12.623 1.00 25.86 70 TYR A N 1
ATOM 556 C CA . TYR A 1 70 ? 49.635 15.720 -11.169 1.00 25.86 70 TYR A CA 1
ATOM 557 C C . TYR A 1 70 ? 50.882 15.975 -10.258 1.00 25.86 70 TYR A C 1
ATOM 559 O O . TYR A 1 70 ? 51.896 15.324 -10.497 1.00 25.86 70 TYR A O 1
ATOM 567 N N . ASN A 1 71 ? 50.805 16.800 -9.178 1.00 23.83 71 ASN A N 1
ATOM 568 C CA . ASN A 1 71 ? 51.248 16.465 -7.785 1.00 23.83 71 ASN A CA 1
ATOM 569 C C . ASN A 1 71 ? 51.008 17.528 -6.653 1.00 23.83 71 ASN A C 1
ATOM 571 O O . ASN A 1 71 ? 51.426 18.671 -6.814 1.00 23.83 71 ASN A O 1
ATOM 575 N N . ILE A 1 72 ? 50.424 17.146 -5.489 1.00 34.69 72 ILE A N 1
ATOM 576 C CA . ILE A 1 72 ? 50.336 17.889 -4.198 1.00 34.69 72 ILE A CA 1
ATOM 577 C C . ILE A 1 72 ? 51.452 17.440 -3.250 1.00 34.69 72 ILE A C 1
ATOM 579 O O . ILE A 1 72 ? 51.647 16.250 -3.012 1.00 34.69 72 ILE A O 1
ATOM 583 N N . ILE A 1 73 ? 52.058 18.432 -2.598 1.00 28.69 73 ILE A N 1
ATOM 584 C CA . ILE A 1 73 ? 52.502 18.371 -1.203 1.00 28.69 73 ILE A CA 1
ATOM 585 C C . ILE A 1 73 ? 51.702 19.468 -0.488 1.00 28.69 73 ILE A C 1
ATOM 587 O O . ILE A 1 73 ? 51.838 20.636 -0.846 1.00 28.69 73 ILE A O 1
ATOM 591 N N . SER A 1 74 ? 50.856 19.148 0.494 1.00 32.34 74 SER A N 1
ATOM 592 C CA . SER A 1 74 ? 50.323 20.186 1.382 1.00 32.34 74 SER A CA 1
ATOM 593 C C . SER A 1 74 ? 51.377 20.450 2.452 1.00 32.34 74 SER A C 1
ATOM 595 O O . SER A 1 74 ? 51.456 19.746 3.458 1.00 32.34 74 SER A O 1
ATOM 597 N N . ASN A 1 75 ? 52.225 21.447 2.207 1.00 37.25 75 ASN A N 1
ATOM 598 C CA . ASN A 1 75 ? 52.967 22.099 3.277 1.00 37.25 75 ASN A CA 1
ATOM 599 C C . ASN A 1 75 ? 51.954 22.814 4.201 1.00 37.25 75 ASN A C 1
ATOM 601 O O . ASN A 1 75 ? 50.942 23.343 3.734 1.00 37.25 75 ASN A O 1
ATOM 605 N N . LYS A 1 76 ? 52.251 22.827 5.503 1.00 37.81 76 LYS A N 1
ATOM 606 C CA . LYS A 1 76 ? 51.574 23.546 6.592 1.00 37.81 76 LYS A CA 1
ATOM 607 C C . LYS A 1 76 ? 51.131 24.965 6.199 1.00 37.81 76 LYS A C 1
ATOM 609 O O . LYS A 1 76 ? 50.030 25.373 6.551 1.00 37.81 76 LYS A O 1
ATOM 614 N N . ASP A 1 77 ? 51.928 25.659 5.390 1.00 39.75 77 ASP A N 1
ATOM 615 C CA . ASP A 1 77 ? 51.664 27.027 4.923 1.00 39.75 77 ASP A CA 1
ATOM 616 C C . ASP A 1 77 ? 50.483 27.145 3.936 1.00 39.75 77 ASP A C 1
ATOM 618 O O . ASP A 1 77 ? 49.870 28.206 3.819 1.00 39.75 77 ASP A O 1
ATOM 622 N N . ARG A 1 78 ? 50.115 26.064 3.228 1.00 42.88 78 ARG A N 1
ATOM 623 C CA . ARG A 1 78 ? 48.976 26.072 2.292 1.00 42.88 78 ARG A CA 1
ATOM 624 C C . ARG A 1 78 ? 47.636 25.865 2.999 1.00 42.88 78 ARG A C 1
ATOM 626 O O . ARG A 1 78 ? 46.680 26.548 2.654 1.00 42.88 78 ARG A O 1
ATOM 633 N N . CYS A 1 79 ? 47.595 25.014 4.030 1.00 40.25 79 CYS A N 1
ATOM 634 C CA . CYS A 1 79 ? 46.422 24.883 4.906 1.00 40.25 79 CYS A CA 1
ATOM 635 C C . CYS A 1 79 ? 46.068 26.212 5.581 1.00 40.25 79 CYS A C 1
ATOM 637 O O . CYS A 1 79 ? 44.892 26.533 5.697 1.00 40.25 79 CYS A O 1
ATOM 639 N N . VAL A 1 80 ? 47.079 26.982 5.993 1.00 44.72 80 VAL A N 1
ATOM 640 C CA . VAL A 1 80 ? 46.907 28.317 6.586 1.00 44.72 80 VAL A CA 1
ATOM 641 C C . VAL A 1 80 ? 46.300 29.284 5.561 1.00 44.72 80 VAL A C 1
ATOM 643 O O . VAL A 1 80 ? 45.278 29.894 5.849 1.00 44.72 80 VAL A O 1
ATOM 646 N N . LYS A 1 81 ? 46.824 29.325 4.328 1.00 46.59 81 LYS A N 1
ATOM 647 C CA . LYS A 1 81 ? 46.303 30.182 3.243 1.00 46.59 81 LYS A CA 1
ATOM 648 C C . LYS A 1 81 ? 44.870 29.870 2.810 1.00 46.59 81 LYS A C 1
ATOM 650 O O . LYS A 1 81 ? 44.106 30.787 2.517 1.00 46.59 81 LYS A O 1
ATOM 655 N N . ASP A 1 82 ? 44.509 28.591 2.744 1.00 44.72 82 ASP A N 1
ATOM 656 C CA . ASP A 1 82 ? 43.153 28.180 2.367 1.00 44.72 82 ASP A CA 1
ATOM 657 C C . ASP A 1 82 ? 42.151 28.476 3.511 1.00 44.72 82 ASP A C 1
ATOM 659 O O . ASP A 1 82 ? 41.000 28.823 3.242 1.00 44.72 82 ASP A O 1
ATOM 663 N N . LEU A 1 83 ? 42.598 28.433 4.779 1.00 43.50 83 LEU A N 1
ATOM 664 C CA . LEU A 1 83 ? 41.829 28.920 5.934 1.00 43.50 83 LEU A CA 1
ATOM 665 C C . LEU A 1 83 ? 41.659 30.451 5.911 1.00 43.50 83 LEU A C 1
ATOM 667 O O . LEU A 1 83 ? 40.563 30.943 6.163 1.00 43.50 83 LEU A O 1
ATOM 671 N N . GLU A 1 84 ? 42.720 31.203 5.600 1.00 47.28 84 GLU A N 1
ATOM 672 C CA . GLU A 1 84 ? 42.711 32.675 5.523 1.00 47.28 84 GLU A CA 1
ATOM 673 C C . GLU A 1 84 ? 41.756 33.183 4.435 1.00 47.28 84 GLU A C 1
ATOM 675 O O . GLU A 1 84 ? 40.882 34.000 4.721 1.00 47.28 84 GLU A O 1
ATOM 680 N N . MET A 1 85 ? 41.831 32.626 3.218 1.00 46.75 85 MET A N 1
ATOM 681 C CA . MET A 1 85 ? 40.905 32.957 2.120 1.00 46.75 85 MET A CA 1
ATOM 682 C C . MET A 1 85 ? 39.431 32.724 2.483 1.00 46.75 85 MET A C 1
ATOM 684 O O . MET A 1 85 ? 38.543 33.401 1.966 1.00 46.75 85 MET A O 1
ATOM 688 N N . PHE A 1 86 ? 39.155 31.747 3.345 1.00 44.28 86 PHE A N 1
ATOM 689 C CA . PHE A 1 86 ? 37.801 31.409 3.767 1.00 44.28 86 PHE A CA 1
ATOM 690 C C . PHE A 1 86 ? 37.298 32.299 4.912 1.00 44.28 86 PHE A C 1
ATOM 692 O O . PHE A 1 86 ? 36.132 32.698 4.916 1.00 44.28 86 PHE A O 1
ATOM 699 N N . LEU A 1 87 ? 38.172 32.666 5.854 1.00 44.75 87 LEU A N 1
ATOM 700 C CA . LEU A 1 87 ? 37.849 33.621 6.918 1.00 44.75 87 LEU A CA 1
ATOM 701 C C . LEU A 1 87 ? 37.538 35.012 6.352 1.00 44.75 87 LEU A C 1
ATOM 703 O O . LEU A 1 87 ? 36.637 35.676 6.858 1.00 44.75 87 LEU A O 1
ATOM 707 N N . GLU A 1 88 ? 38.192 35.410 5.259 1.00 46.38 88 GLU A N 1
ATOM 708 C CA . GLU A 1 88 ? 37.838 36.627 4.516 1.00 46.38 88 GLU A CA 1
ATOM 709 C C . GLU A 1 88 ? 36.451 36.551 3.848 1.00 46.38 88 GLU A C 1
ATOM 711 O O . GLU A 1 88 ? 35.805 37.581 3.663 1.00 46.38 88 GLU A O 1
ATOM 716 N N . TYR A 1 89 ? 35.962 35.350 3.518 1.00 39.25 89 TYR A N 1
ATOM 717 C CA . TYR A 1 89 ? 34.651 35.141 2.893 1.00 39.25 89 TYR A CA 1
ATOM 718 C C . TYR A 1 89 ? 33.507 35.131 3.926 1.00 39.25 89 TYR A C 1
ATOM 720 O O . TYR A 1 89 ? 32.477 35.775 3.718 1.00 39.25 89 TYR A O 1
ATOM 728 N N . ILE A 1 90 ? 33.698 34.475 5.080 1.00 40.41 90 ILE A N 1
ATOM 729 C CA . ILE A 1 90 ? 32.707 34.426 6.178 1.00 40.41 90 ILE A CA 1
ATOM 730 C C . ILE A 1 90 ? 32.477 35.794 6.832 1.00 40.41 90 ILE A C 1
ATOM 732 O O . ILE A 1 90 ? 31.365 36.068 7.287 1.00 40.41 90 ILE A O 1
ATOM 736 N N . ASP A 1 91 ? 33.481 36.675 6.858 1.00 42.00 91 ASP A N 1
ATOM 737 C CA . ASP A 1 91 ? 33.337 38.016 7.449 1.00 42.00 91 ASP A CA 1
ATOM 738 C C . ASP A 1 91 ? 32.303 38.885 6.696 1.00 42.00 91 ASP A C 1
ATOM 740 O O . ASP A 1 91 ? 31.883 39.933 7.189 1.00 42.00 91 ASP A O 1
ATOM 744 N N . THR A 1 92 ? 31.837 38.435 5.520 1.00 41.59 92 THR A N 1
ATOM 745 C CA . THR A 1 92 ? 30.862 39.166 4.701 1.00 41.59 92 THR A CA 1
ATOM 746 C C . THR A 1 92 ? 29.427 38.639 4.725 1.00 41.59 92 THR A C 1
ATOM 748 O O . THR A 1 92 ? 28.534 39.452 4.519 1.00 41.59 92 THR A O 1
ATOM 751 N N . GLU A 1 93 ? 29.143 37.368 5.041 1.00 41.84 93 GLU A N 1
ATOM 752 C CA . GLU A 1 93 ? 27.761 36.858 5.137 1.00 41.84 93 GLU A CA 1
ATOM 753 C C . GLU A 1 93 ? 27.733 35.413 5.709 1.00 41.84 93 GLU A C 1
ATOM 755 O O . GLU A 1 93 ? 28.521 34.571 5.298 1.00 41.84 93 GLU A O 1
ATOM 760 N N . TYR A 1 94 ? 26.778 35.114 6.607 1.00 40.62 94 TYR A N 1
ATOM 761 C CA . TYR A 1 94 ? 26.426 33.800 7.208 1.00 40.62 94 TYR A CA 1
ATOM 762 C C . TYR A 1 94 ? 27.148 33.328 8.493 1.00 40.62 94 TYR A C 1
ATOM 764 O O . TYR A 1 94 ? 28.357 33.141 8.565 1.00 40.62 94 TYR A O 1
ATOM 772 N N . LYS A 1 95 ? 26.336 33.027 9.524 1.00 44.09 95 LYS A N 1
ATOM 773 C CA . LYS A 1 95 ? 26.726 32.406 10.805 1.00 44.09 95 LYS A CA 1
ATOM 774 C C . LYS A 1 95 ? 25.831 31.188 11.093 1.00 44.09 95 LYS A C 1
ATOM 776 O O . LYS A 1 95 ? 24.824 31.330 11.779 1.00 44.09 95 LYS A O 1
ATOM 781 N N . SER A 1 96 ? 26.164 30.005 10.564 1.00 37.47 96 SER A N 1
ATOM 782 C CA . SER A 1 96 ? 25.464 28.742 10.885 1.00 37.47 96 SER A CA 1
ATOM 783 C C . SER A 1 96 ? 26.431 27.694 11.469 1.00 37.47 96 SER A C 1
ATOM 785 O O . SER A 1 96 ? 27.447 27.411 10.832 1.00 37.47 96 SER A O 1
ATOM 787 N N . PRO A 1 97 ? 26.134 27.078 12.634 1.00 34.50 97 PRO A N 1
ATOM 788 C CA . PRO A 1 97 ? 26.976 26.051 13.266 1.00 34.50 97 PRO A CA 1
ATOM 789 C C . PRO A 1 97 ? 27.175 24.771 12.433 1.00 34.50 97 PRO A C 1
ATOM 791 O O . PRO A 1 97 ? 28.221 24.139 12.531 1.00 34.50 97 PRO A O 1
ATOM 794 N N . LEU A 1 98 ? 26.216 24.409 11.567 1.00 33.47 98 LEU A N 1
ATOM 795 C CA . LEU A 1 98 ? 26.266 23.190 10.733 1.00 33.47 98 LEU A CA 1
ATOM 796 C C . LEU A 1 98 ? 27.405 23.201 9.692 1.00 33.47 98 LEU A C 1
ATOM 798 O O . LEU A 1 98 ? 27.843 22.155 9.206 1.00 33.47 98 LEU A O 1
ATOM 802 N N . ILE A 1 99 ? 27.872 24.400 9.342 1.00 38.38 99 ILE A N 1
ATOM 803 C CA . ILE A 1 99 ? 28.946 24.628 8.374 1.00 38.38 99 ILE A CA 1
ATOM 804 C C . ILE A 1 99 ? 30.301 24.211 8.977 1.00 38.38 99 ILE A C 1
ATOM 806 O O . ILE A 1 99 ? 31.157 23.702 8.260 1.00 38.38 99 ILE A O 1
ATOM 810 N N . PHE A 1 100 ? 30.479 24.327 10.297 1.00 38.97 100 PHE A N 1
ATOM 811 C CA . PHE A 1 100 ? 31.751 24.060 10.976 1.00 38.97 100 PHE A CA 1
ATOM 812 C C . PHE A 1 100 ? 32.132 22.567 10.985 1.00 38.97 100 PHE A C 1
ATOM 814 O O . PHE A 1 100 ? 33.251 22.216 10.606 1.00 38.97 100 PHE A O 1
ATOM 821 N N . ASP A 1 101 ? 31.192 21.677 11.318 1.00 37.75 101 ASP A N 1
ATOM 822 C CA . ASP A 1 101 ? 31.438 20.224 11.374 1.00 37.75 101 ASP A CA 1
ATOM 823 C C . ASP A 1 101 ? 31.714 19.622 9.984 1.00 37.75 101 ASP A C 1
ATOM 825 O O . ASP A 1 101 ? 32.553 18.734 9.822 1.00 37.75 101 ASP A O 1
ATOM 829 N N . THR A 1 102 ? 31.058 20.159 8.954 1.00 36.94 102 THR A N 1
ATOM 830 C CA . THR A 1 102 ? 31.247 19.749 7.553 1.00 36.94 102 THR A CA 1
ATOM 831 C C . THR A 1 102 ? 32.599 20.230 7.001 1.00 36.94 102 THR A C 1
ATOM 833 O O . THR A 1 102 ? 33.233 19.540 6.202 1.00 36.94 102 THR A O 1
ATOM 836 N N . ILE A 1 103 ? 33.093 21.382 7.469 1.00 38.44 103 ILE A N 1
ATOM 837 C CA . ILE A 1 103 ? 34.410 21.926 7.105 1.00 38.44 103 ILE A CA 1
ATOM 838 C C . ILE A 1 103 ? 35.546 21.179 7.803 1.00 38.44 103 ILE A C 1
ATOM 840 O O . ILE A 1 103 ? 36.576 20.933 7.181 1.00 38.44 103 ILE A O 1
ATOM 844 N N . LEU A 1 104 ? 35.378 20.755 9.056 1.00 39.91 104 LEU A N 1
ATOM 845 C CA . LEU A 1 104 ? 36.334 19.869 9.735 1.00 39.91 104 LEU A CA 1
ATOM 846 C C . LEU A 1 104 ? 36.511 18.541 8.982 1.00 39.91 104 LEU A C 1
ATOM 848 O O . LEU A 1 104 ? 37.637 18.055 8.851 1.00 39.91 104 LEU A O 1
ATOM 852 N N . LEU A 1 105 ? 35.418 18.017 8.418 1.00 36.84 105 LEU A N 1
ATOM 853 C CA . LEU A 1 105 ? 35.413 16.832 7.558 1.00 36.84 105 LEU A CA 1
ATOM 854 C C . LEU A 1 105 ? 36.179 17.066 6.238 1.00 36.84 105 LEU A C 1
ATOM 856 O O . LEU A 1 105 ? 36.950 16.214 5.809 1.00 36.84 105 LEU A O 1
ATOM 860 N N . MET A 1 106 ? 36.001 18.236 5.614 1.00 33.75 106 MET A N 1
ATOM 861 C CA . MET A 1 106 ? 36.588 18.588 4.308 1.00 33.75 106 MET A CA 1
ATOM 862 C C . MET A 1 106 ? 38.028 19.133 4.380 1.00 33.75 106 MET A C 1
ATOM 864 O O . MET A 1 106 ? 38.767 19.048 3.403 1.00 33.75 106 MET A O 1
ATOM 868 N N . SER A 1 107 ? 38.440 19.696 5.519 1.00 37.22 107 SER A N 1
ATOM 869 C CA . SER A 1 107 ? 39.773 20.290 5.746 1.00 37.22 107 SER A CA 1
ATOM 870 C C . SER A 1 107 ? 40.846 19.269 6.139 1.00 37.22 107 SER A C 1
ATOM 872 O O . SER A 1 107 ? 42.009 19.631 6.312 1.00 37.22 107 SER A O 1
ATOM 874 N N . GLY A 1 108 ? 40.477 17.995 6.314 1.00 36.00 108 GLY A N 1
ATOM 875 C CA . GLY A 1 108 ? 41.394 16.953 6.785 1.00 36.00 108 GLY A CA 1
ATOM 876 C C . GLY A 1 108 ? 41.836 17.129 8.246 1.00 36.00 108 GLY A C 1
ATOM 877 O O . GLY A 1 108 ? 42.812 16.509 8.674 1.00 36.00 108 GLY A O 1
ATOM 878 N N . LEU A 1 109 ? 41.147 17.986 9.011 1.00 39.06 109 LEU A N 1
ATOM 879 C CA . LEU A 1 109 ? 41.381 18.201 10.443 1.00 39.06 109 LEU A CA 1
ATOM 880 C C . LEU A 1 109 ? 40.608 17.200 11.320 1.00 39.06 109 LEU A C 1
ATOM 882 O O . LEU A 1 109 ? 40.921 17.048 12.502 1.00 39.06 109 LEU A O 1
ATOM 886 N N . TYR A 1 110 ? 39.635 16.487 10.746 1.00 35.25 110 TYR A N 1
ATOM 887 C CA . TYR A 1 110 ? 38.897 15.420 11.416 1.00 35.25 110 TYR A CA 1
ATOM 888 C C . TYR A 1 110 ? 39.839 14.273 11.831 1.00 35.25 110 TYR A C 1
ATOM 890 O O . TYR A 1 110 ? 40.490 13.658 10.989 1.00 35.25 110 TYR A O 1
ATOM 898 N N . GLY A 1 111 ? 39.934 14.001 13.138 1.00 35.00 111 GLY A N 1
ATOM 899 C CA . GLY A 1 111 ? 40.795 12.950 13.702 1.00 35.00 111 GLY A CA 1
ATOM 900 C C . GLY A 1 111 ? 42.220 13.373 14.102 1.00 35.00 111 GLY A C 1
ATOM 901 O O . GLY A 1 111 ? 42.987 12.515 14.533 1.00 35.00 111 GLY A O 1
ATOM 902 N N . LYS A 1 112 ? 42.593 14.661 13.997 1.00 40.81 112 LYS A N 1
ATOM 903 C CA . LYS A 1 112 ? 43.896 15.181 14.473 1.00 40.81 112 LYS A CA 1
ATOM 904 C C . LYS A 1 112 ? 43.877 15.554 15.961 1.00 40.81 112 LYS A C 1
ATOM 906 O O . LYS A 1 112 ? 42.856 15.978 16.494 1.00 40.81 112 LYS A O 1
ATOM 911 N N . SER A 1 113 ? 45.023 15.423 16.635 1.00 39.53 113 SER A N 1
ATOM 912 C CA . SER A 1 113 ? 45.172 15.707 18.072 1.00 39.53 113 SER A CA 1
ATOM 913 C C . SER A 1 113 ? 45.215 17.212 18.391 1.00 39.53 113 SER A C 1
ATOM 915 O O . SER A 1 113 ? 45.598 18.026 17.549 1.00 39.53 113 SER A O 1
ATOM 917 N N . GLU A 1 114 ? 44.898 17.601 19.638 1.00 38.53 114 GLU A N 1
ATOM 918 C CA . GLU A 1 114 ? 44.878 19.008 20.103 1.00 38.53 114 GLU A CA 1
ATOM 919 C C . GLU A 1 114 ? 46.160 19.772 19.747 1.00 38.53 114 GLU A C 1
ATOM 921 O O . GLU A 1 114 ? 46.136 20.949 19.390 1.00 38.53 114 GLU A O 1
ATOM 926 N N . LYS A 1 115 ? 47.297 19.078 19.833 1.00 42.72 115 LYS A N 1
ATOM 927 C CA . LYS A 1 115 ? 48.631 19.635 19.614 1.00 42.72 115 LYS A CA 1
ATOM 928 C C . LYS A 1 115 ? 48.894 19.933 18.138 1.00 42.72 115 LYS A C 1
ATOM 930 O O . LYS A 1 115 ? 49.567 20.910 17.828 1.00 42.72 115 LYS A O 1
ATOM 935 N N . GLU A 1 116 ? 48.351 19.116 17.238 1.00 42.88 116 GLU A N 1
ATOM 936 C CA . GLU A 1 116 ? 48.460 19.295 15.786 1.00 42.88 116 GLU A CA 1
ATOM 937 C C . GLU A 1 116 ? 47.530 20.401 15.296 1.00 42.88 116 GLU A C 1
ATOM 939 O O . GLU A 1 116 ? 47.923 21.211 14.461 1.00 42.88 116 GLU A O 1
ATOM 944 N N . VAL A 1 117 ? 46.329 20.474 15.868 1.00 43.47 117 VAL A N 1
ATOM 945 C CA . VAL A 1 117 ? 45.346 21.516 15.567 1.00 43.47 117 VAL A CA 1
ATOM 946 C C . VAL A 1 117 ? 45.838 22.882 16.072 1.00 43.47 117 VAL A C 1
ATOM 948 O O . VAL A 1 117 ? 45.901 23.831 15.291 1.00 43.47 117 VAL A O 1
ATOM 951 N N . LYS A 1 118 ? 46.312 22.986 17.325 1.00 45.75 118 LYS A N 1
ATOM 952 C CA . LYS A 1 118 ? 46.932 24.219 17.860 1.00 45.75 118 LYS A CA 1
ATOM 953 C C . LYS A 1 118 ? 48.153 24.667 17.056 1.00 45.75 118 LYS A C 1
ATOM 955 O O . LYS A 1 118 ? 48.273 25.846 16.745 1.00 45.75 118 LYS A O 1
ATOM 960 N N . ALA A 1 119 ? 49.009 23.736 16.634 1.00 48.19 119 ALA A N 1
ATOM 961 C CA . ALA A 1 119 ? 50.194 24.057 15.838 1.00 48.19 119 ALA A CA 1
ATOM 962 C C . ALA A 1 119 ? 49.881 24.615 14.435 1.00 48.19 119 ALA A C 1
ATOM 964 O O . ALA A 1 119 ? 50.772 25.218 13.829 1.00 48.19 119 ALA A O 1
ATOM 965 N N . ILE A 1 120 ? 48.671 24.387 13.910 1.00 48.53 120 ILE A N 1
ATOM 966 C CA . ILE A 1 120 ? 48.167 24.974 12.658 1.00 48.53 120 ILE A CA 1
ATOM 967 C C . ILE A 1 120 ? 47.570 26.363 12.931 1.00 48.53 120 ILE A C 1
ATOM 969 O O . ILE A 1 120 ? 47.854 27.302 12.193 1.00 48.53 120 ILE A O 1
ATOM 973 N N . PHE A 1 121 ? 46.821 26.521 14.027 1.00 48.72 121 PHE A N 1
ATOM 974 C CA . PHE A 1 121 ? 46.238 27.807 14.432 1.00 48.72 121 PHE A CA 1
ATOM 975 C C . PHE A 1 121 ? 47.279 28.857 14.857 1.00 48.72 121 PHE A C 1
ATOM 977 O O . PHE A 1 121 ? 47.092 30.043 14.594 1.00 48.72 121 PHE A O 1
ATOM 984 N N . ASP A 1 122 ? 48.408 28.437 15.432 1.00 48.41 122 ASP A N 1
ATOM 985 C CA . ASP A 1 122 ? 49.511 29.323 15.834 1.00 48.41 122 ASP A CA 1
ATOM 986 C C . ASP A 1 122 ? 50.239 30.005 14.655 1.00 48.41 122 ASP A C 1
ATOM 988 O O . ASP A 1 122 ? 51.108 30.850 14.884 1.00 48.41 122 ASP A O 1
ATOM 992 N N . TYR A 1 123 ? 49.887 29.672 13.409 1.00 45.66 123 TYR A N 1
ATOM 993 C CA . TYR A 1 123 ? 50.475 30.223 12.182 1.00 45.66 123 TYR A CA 1
ATOM 994 C C . TYR A 1 123 ? 49.570 31.208 11.423 1.00 45.66 123 TYR A C 1
ATOM 996 O O . TYR A 1 123 ? 50.035 31.807 10.458 1.00 45.66 123 TYR A O 1
ATOM 1004 N N . LEU A 1 124 ? 48.319 31.411 11.854 1.00 48.19 124 LEU A N 1
ATOM 1005 C CA . LEU A 1 124 ? 47.420 32.422 11.277 1.00 48.19 124 LEU A CA 1
ATOM 1006 C C . LEU A 1 124 ? 47.788 33.825 11.774 1.00 48.19 124 LEU A C 1
ATOM 1008 O O . LEU A 1 124 ? 48.213 33.974 12.929 1.00 48.19 124 LEU A O 1
ATOM 1012 N N . ASP A 1 125 ? 47.597 34.846 10.935 1.00 53.06 125 ASP A N 1
ATOM 1013 C CA . ASP A 1 125 ? 47.811 36.240 11.342 1.00 53.06 125 ASP A CA 1
ATOM 1014 C C . ASP A 1 125 ? 46.876 36.673 12.494 1.00 53.06 125 ASP A C 1
ATOM 1016 O O . ASP A 1 125 ? 45.831 36.066 12.749 1.00 53.06 125 ASP A O 1
ATOM 1020 N N . ASP A 1 126 ? 47.255 37.733 13.215 1.00 48.62 126 ASP A N 1
ATOM 1021 C CA . ASP A 1 126 ? 46.533 38.187 14.412 1.00 48.62 126 ASP A CA 1
ATOM 1022 C C . ASP A 1 126 ? 45.077 38.593 14.116 1.00 48.62 126 ASP A C 1
ATOM 1024 O O . ASP A 1 126 ? 44.211 38.410 14.967 1.00 48.62 126 ASP A O 1
ATOM 1028 N N . LYS A 1 127 ? 44.769 39.080 12.905 1.00 46.12 127 LYS A N 1
ATOM 1029 C CA . LYS A 1 127 ? 43.414 39.494 12.492 1.00 46.12 127 LYS A CA 1
ATOM 1030 C C . LYS A 1 127 ? 42.485 38.281 12.342 1.00 46.12 127 LYS A C 1
ATOM 1032 O O . LYS A 1 127 ? 41.332 38.312 12.788 1.00 46.12 127 LYS A O 1
ATOM 1037 N N . HIS A 1 128 ? 42.984 37.202 11.748 1.00 47.47 128 HIS A N 1
ATOM 1038 C CA . HIS A 1 128 ? 42.266 35.943 11.569 1.00 47.47 128 HIS A CA 1
ATOM 1039 C C . HIS A 1 128 ? 42.185 35.146 12.878 1.00 47.47 128 HIS A C 1
ATOM 1041 O O . HIS A 1 128 ? 41.142 34.556 13.177 1.00 47.47 128 HIS A O 1
ATOM 1047 N N . ARG A 1 129 ? 43.224 35.222 13.721 1.00 50.28 129 ARG A N 1
ATOM 1048 C CA . ARG A 1 129 ? 43.224 34.663 15.081 1.00 50.28 129 ARG A CA 1
ATOM 1049 C C . ARG A 1 129 ? 42.159 35.318 15.967 1.00 50.28 129 ARG A C 1
ATOM 1051 O O . ARG A 1 129 ? 41.456 34.615 16.687 1.00 50.28 129 ARG A O 1
ATOM 1058 N N . ASP A 1 130 ? 41.982 36.635 15.861 1.00 45.28 130 ASP A N 1
ATOM 1059 C CA . ASP A 1 130 ? 40.983 37.411 16.611 1.00 45.28 130 ASP A CA 1
ATOM 1060 C C . ASP A 1 130 ? 39.542 37.169 16.107 1.00 45.28 130 ASP A C 1
ATOM 1062 O O . ASP A 1 130 ? 38.591 37.162 16.891 1.00 45.28 130 ASP A O 1
ATOM 1066 N N . SER A 1 131 ? 39.370 36.900 14.806 1.00 44.81 131 SER A N 1
ATOM 1067 C CA . SER A 1 131 ? 38.084 36.515 14.192 1.00 44.81 131 SER A CA 1
ATOM 1068 C C . SER A 1 131 ? 37.642 35.112 14.624 1.00 44.81 131 SER A C 1
ATOM 1070 O O . SER A 1 131 ? 36.486 34.907 15.000 1.00 44.81 131 SER A O 1
ATOM 1072 N N . ILE A 1 132 ? 38.588 34.170 14.684 1.00 44.22 132 ILE A N 1
ATOM 1073 C CA . ILE A 1 132 ? 38.377 32.835 15.254 1.00 44.22 132 ILE A CA 1
ATOM 1074 C C . ILE A 1 132 ? 38.131 32.924 16.765 1.00 44.22 132 ILE A C 1
ATOM 1076 O O . ILE A 1 132 ? 37.204 32.292 17.257 1.00 44.22 132 ILE A O 1
ATOM 1080 N N . HIS A 1 133 ? 38.874 33.748 17.513 1.00 42.72 133 HIS A N 1
ATOM 1081 C CA . HIS A 1 133 ? 38.627 33.957 18.945 1.00 42.72 133 HIS A CA 1
ATOM 1082 C C . HIS A 1 133 ? 37.234 34.546 19.216 1.00 42.72 133 HIS A C 1
ATOM 1084 O O . HIS A 1 133 ? 36.551 34.082 20.125 1.00 42.72 133 HIS A O 1
ATOM 1090 N N . LYS A 1 134 ? 36.760 35.504 18.408 1.00 41.09 134 LYS A N 1
ATOM 1091 C CA . LYS A 1 134 ? 35.387 36.040 18.495 1.00 41.09 134 LYS A CA 1
ATOM 1092 C C . LYS A 1 134 ? 34.320 35.006 18.116 1.00 41.09 134 LYS A C 1
ATOM 1094 O O . LYS A 1 134 ? 33.245 35.027 18.709 1.00 41.09 134 LYS A O 1
ATOM 1099 N N . MET A 1 135 ? 34.612 34.088 17.187 1.00 37.47 135 MET A N 1
ATOM 1100 C CA . MET A 1 135 ? 33.748 32.937 16.881 1.00 37.47 135 MET A CA 1
ATOM 1101 C C . MET A 1 135 ? 33.729 31.905 18.019 1.00 37.47 135 MET A C 1
ATOM 1103 O O . MET A 1 135 ? 32.652 31.441 18.376 1.00 37.47 135 MET A O 1
ATOM 1107 N N . ILE A 1 136 ? 34.881 31.595 18.629 1.00 35.91 136 ILE A N 1
ATOM 1108 C CA . ILE A 1 136 ? 35.032 30.629 19.733 1.00 35.91 136 ILE A CA 1
ATOM 1109 C C . ILE A 1 136 ? 34.389 31.142 21.031 1.00 35.91 136 ILE A C 1
ATOM 1111 O O . ILE A 1 136 ? 33.767 30.369 21.748 1.00 35.91 136 ILE A O 1
ATOM 1115 N N . VAL A 1 137 ? 34.455 32.447 21.316 1.00 33.59 137 VAL A N 1
ATOM 1116 C CA . VAL A 1 137 ? 33.842 33.074 22.510 1.00 33.59 137 VAL A CA 1
ATOM 1117 C C . VAL A 1 137 ? 32.301 33.114 22.440 1.00 33.59 137 VAL A C 1
ATOM 1119 O O . VAL A 1 137 ? 31.641 33.438 23.425 1.00 33.59 137 VAL A O 1
ATOM 1122 N N . HIS A 1 138 ? 31.689 32.781 21.298 1.00 33.97 138 HIS A N 1
ATOM 1123 C CA . HIS A 1 138 ? 30.231 32.611 21.156 1.00 33.97 138 HIS A CA 1
ATOM 1124 C C . HIS A 1 138 ? 29.790 31.140 21.104 1.00 33.97 138 HIS A C 1
ATOM 1126 O O . HIS A 1 138 ? 28.612 30.855 20.887 1.00 33.97 138 HIS A O 1
ATOM 1132 N N . ILE A 1 139 ? 30.714 30.209 21.346 1.00 31.25 139 ILE A N 1
ATOM 1133 C CA . ILE A 1 139 ? 30.415 28.792 21.525 1.00 31.25 139 ILE A CA 1
ATOM 1134 C C . ILE A 1 139 ? 30.152 28.566 23.024 1.00 31.25 139 ILE A C 1
ATOM 1136 O O . ILE A 1 139 ? 31.004 28.919 23.838 1.00 31.25 139 ILE A O 1
ATOM 1140 N N . PRO A 1 140 ? 29.004 27.995 23.437 1.00 29.28 140 PRO A N 1
ATOM 1141 C CA . PRO A 1 140 ? 28.802 27.597 24.827 1.00 29.28 140 PRO A CA 1
ATOM 1142 C C . PRO A 1 140 ? 29.911 26.625 25.252 1.00 29.28 140 PRO A C 1
ATOM 1144 O O . PRO A 1 140 ? 30.196 25.677 24.518 1.00 29.28 140 PRO A O 1
ATOM 1147 N N . ASP A 1 141 ? 30.484 26.813 26.446 1.00 31.62 141 ASP A N 1
ATOM 1148 C CA . ASP A 1 141 ? 31.637 26.066 27.000 1.00 31.62 141 ASP A CA 1
ATOM 1149 C C . ASP A 1 141 ? 31.532 24.518 26.940 1.00 31.62 141 ASP A C 1
ATOM 1151 O O . ASP A 1 141 ? 32.510 23.805 27.164 1.00 31.62 141 ASP A O 1
ATOM 1155 N N . GLN A 1 142 ? 30.365 23.961 26.603 1.00 33.00 142 GLN A N 1
ATOM 1156 C CA . GLN A 1 142 ? 30.116 22.522 26.470 1.00 33.00 142 GLN A CA 1
ATOM 1157 C C . GLN A 1 142 ? 30.633 21.874 25.172 1.00 33.00 142 GLN A C 1
ATOM 1159 O O . GLN A 1 142 ? 30.721 20.648 25.125 1.00 33.00 142 GLN A O 1
ATOM 1164 N N . HIS A 1 143 ? 31.005 22.635 24.136 1.00 30.73 143 HIS A N 1
ATOM 1165 C CA . HIS A 1 143 ? 31.487 22.057 22.866 1.00 30.73 143 HIS A CA 1
ATOM 1166 C C . HIS A 1 143 ? 33.005 21.826 22.794 1.00 30.73 143 HIS A C 1
ATOM 1168 O O . HIS A 1 143 ? 33.480 21.209 21.846 1.00 30.73 143 HIS A O 1
ATOM 1174 N N . VAL A 1 144 ? 33.773 22.264 23.796 1.00 32.53 144 VAL A N 1
ATOM 1175 C CA . VAL A 1 144 ? 35.246 22.170 23.771 1.00 32.53 144 VAL A CA 1
ATOM 1176 C C . VAL A 1 144 ? 35.775 20.889 24.448 1.00 32.53 144 VAL A C 1
ATOM 1178 O O . VAL A 1 144 ? 36.880 20.450 24.144 1.00 32.53 144 VAL A O 1
ATOM 1181 N N . TYR A 1 145 ? 34.996 20.225 25.312 1.00 31.06 145 TYR A N 1
ATOM 1182 C CA . TYR A 1 145 ? 35.532 19.211 26.243 1.00 31.06 145 TYR A CA 1
ATOM 1183 C C . TYR A 1 145 ? 35.296 17.725 25.904 1.00 31.06 145 TYR A C 1
ATOM 1185 O O . TYR A 1 145 ? 35.722 16.872 26.675 1.00 31.06 145 TYR A O 1
ATOM 1193 N N . ASN A 1 146 ? 34.705 17.375 24.755 1.00 32.06 146 ASN A N 1
ATOM 1194 C CA . ASN A 1 146 ? 34.471 15.967 24.362 1.00 32.06 146 ASN A CA 1
ATOM 1195 C C . ASN A 1 146 ? 35.382 15.449 23.227 1.00 32.06 146 ASN A C 1
ATOM 1197 O O . ASN A 1 146 ? 35.111 14.402 22.646 1.00 32.06 146 ASN A O 1
ATOM 1201 N N . MET A 1 147 ? 36.480 16.147 22.916 1.00 27.62 147 MET A N 1
ATOM 1202 C CA . MET A 1 147 ? 37.432 15.740 21.868 1.00 27.62 147 MET A CA 1
ATOM 1203 C C . MET A 1 147 ? 38.380 14.581 22.255 1.00 27.62 147 MET A C 1
ATOM 1205 O O . MET A 1 147 ? 39.087 14.090 21.379 1.00 27.62 147 MET A O 1
ATOM 1209 N N . PHE A 1 148 ? 38.419 14.111 23.512 1.00 35.06 148 PHE A N 1
ATOM 1210 C CA . PHE A 1 148 ? 39.406 13.109 23.957 1.00 35.06 148 PHE A CA 1
ATOM 1211 C C . PHE A 1 148 ? 38.794 12.041 24.876 1.00 35.06 148 PHE A C 1
ATOM 1213 O O . PHE A 1 148 ? 38.360 12.334 25.987 1.00 35.06 148 PHE A O 1
ATOM 1220 N N . GLY A 1 149 ? 38.757 10.790 24.410 1.00 26.47 149 GLY A N 1
ATOM 1221 C CA . GLY A 1 149 ? 38.246 9.643 25.162 1.00 26.47 149 GLY A CA 1
ATOM 1222 C C . GLY A 1 149 ? 39.166 9.162 26.301 1.00 26.47 149 GLY A C 1
ATOM 1223 O O . GLY A 1 149 ? 40.248 8.652 26.029 1.00 26.47 149 GLY A O 1
ATOM 1224 N N . GLU A 1 150 ? 38.623 9.253 27.527 1.00 27.06 150 GLU A N 1
ATOM 1225 C CA . GLU A 1 150 ? 38.803 8.435 28.759 1.00 27.06 150 GLU A CA 1
ATOM 1226 C C . GLU A 1 150 ? 40.045 8.575 29.681 1.00 27.06 150 GLU A C 1
ATOM 1228 O O . GLU A 1 150 ? 41.120 8.939 29.205 1.00 27.06 150 GLU A O 1
ATOM 1233 N N . PRO A 1 151 ? 39.966 8.211 31.000 1.00 30.69 151 PRO A N 1
ATOM 1234 C CA . PRO A 1 151 ? 38.818 7.822 31.853 1.00 30.69 151 PRO A CA 1
ATOM 1235 C C . PRO A 1 151 ? 38.635 8.698 33.128 1.00 30.69 151 PRO A C 1
ATOM 1237 O O . PRO A 1 151 ? 39.500 9.482 33.517 1.00 30.69 151 PRO A O 1
ATOM 1240 N N . LEU A 1 152 ? 37.495 8.531 33.816 1.00 26.94 152 LEU A N 1
ATOM 1241 C CA . LEU A 1 152 ? 37.175 9.147 35.120 1.00 26.94 152 LEU A CA 1
ATOM 1242 C C . LEU A 1 152 ? 38.205 8.797 36.219 1.00 26.94 152 LEU A C 1
ATOM 1244 O O . LEU A 1 152 ? 38.529 7.616 36.372 1.00 26.94 152 LEU A O 1
ATOM 1248 N N . PRO A 1 153 ? 38.626 9.751 37.077 1.00 27.00 153 PRO A N 1
ATOM 1249 C CA . PRO A 1 153 ? 39.261 9.420 38.343 1.00 27.00 153 PRO A CA 1
ATOM 1250 C C . PRO A 1 153 ? 38.217 8.930 39.351 1.00 27.00 153 PRO A C 1
ATOM 1252 O O . PRO A 1 153 ? 37.150 9.518 39.532 1.00 27.00 153 PRO A O 1
ATOM 1255 N N . THR A 1 154 ? 38.575 7.850 40.031 1.00 33.91 154 THR A N 1
ATOM 1256 C CA . THR A 1 154 ? 37.970 7.352 41.264 1.00 33.91 154 THR A CA 1
ATOM 1257 C C . THR A 1 154 ? 38.024 8.423 42.358 1.00 33.91 154 THR A C 1
ATOM 1259 O O . THR A 1 154 ? 39.120 8.786 42.773 1.00 33.91 154 THR A O 1
ATOM 1262 N N . ASP A 1 155 ? 36.877 8.964 42.782 1.00 25.75 155 ASP A N 1
ATOM 1263 C CA . ASP A 1 155 ? 36.436 8.999 44.191 1.00 25.75 155 ASP A CA 1
ATOM 1264 C C . ASP A 1 155 ? 35.245 9.953 44.444 1.00 25.75 155 ASP A C 1
ATOM 1266 O O . ASP A 1 155 ? 35.196 11.089 43.989 1.00 25.75 155 ASP A O 1
ATOM 1270 N N . GLU A 1 156 ? 34.287 9.408 45.202 1.00 31.09 156 GLU A N 1
ATOM 1271 C CA . GLU A 1 156 ? 33.257 9.998 46.074 1.00 31.09 156 GLU A CA 1
ATOM 1272 C C . GLU A 1 156 ? 32.488 11.305 45.730 1.00 31.09 156 GLU A C 1
ATOM 1274 O O . GLU A 1 156 ? 33.012 12.412 45.754 1.00 31.09 156 GLU A O 1
ATOM 1279 N N . LYS A 1 157 ? 31.148 11.131 45.739 1.00 26.02 157 LYS A N 1
ATOM 1280 C CA . LYS A 1 157 ? 30.050 12.064 46.110 1.00 26.02 157 LYS A CA 1
ATOM 1281 C C . LYS A 1 157 ? 29.457 12.975 45.017 1.00 26.02 157 LYS A C 1
ATOM 1283 O O . LYS A 1 157 ? 29.934 14.057 44.712 1.00 26.02 157 LYS A O 1
ATOM 1288 N N . SER A 1 158 ? 28.280 12.549 44.548 1.00 29.53 158 SER A N 1
ATOM 1289 C CA . SER A 1 158 ? 27.209 13.337 43.903 1.00 29.53 158 SER A CA 1
ATOM 1290 C C . SER A 1 158 ? 26.901 14.652 44.646 1.00 29.53 158 SER A C 1
ATOM 1292 O O . SER A 1 158 ? 26.889 14.612 45.881 1.00 29.53 158 SER A O 1
ATOM 1294 N N . PRO A 1 159 ? 26.553 15.773 43.963 1.00 28.45 159 PRO A N 1
ATOM 1295 C CA . PRO A 1 159 ? 25.225 15.918 43.331 1.00 28.45 159 PRO A CA 1
ATOM 1296 C C . PRO A 1 159 ? 25.138 16.807 42.058 1.00 28.45 159 PRO A C 1
ATOM 1298 O O . PRO A 1 159 ? 25.857 17.785 41.908 1.00 28.45 159 PRO A O 1
ATOM 1301 N N . GLY A 1 160 ? 24.144 16.530 41.198 1.00 24.73 160 GLY A N 1
ATOM 1302 C CA . GLY A 1 160 ? 23.562 17.518 40.268 1.00 24.73 160 GLY A CA 1
ATOM 1303 C C . GLY A 1 160 ? 24.060 17.494 38.817 1.00 24.73 160 GLY A C 1
ATOM 1304 O O . GLY A 1 160 ? 24.812 18.364 38.394 1.00 24.73 160 GLY A O 1
ATOM 1305 N N . SER A 1 161 ? 23.578 16.541 38.013 1.00 22.52 161 SER A N 1
ATOM 1306 C CA . SER A 1 161 ? 23.793 16.514 36.560 1.00 22.52 161 SER A CA 1
ATOM 1307 C C . SER A 1 161 ? 22.912 17.548 35.841 1.00 22.52 161 SER A C 1
ATOM 1309 O O . SER A 1 161 ? 21.709 17.330 35.677 1.00 22.52 161 SER A O 1
ATOM 1311 N N . VAL A 1 162 ? 23.510 18.642 35.369 1.00 22.81 162 VAL A N 1
ATOM 1312 C CA . VAL A 1 162 ? 22.889 19.574 34.415 1.00 22.81 162 VAL A CA 1
ATOM 1313 C C . VAL A 1 162 ? 23.115 19.032 32.998 1.00 22.81 162 VAL A C 1
ATOM 1315 O O . VAL A 1 162 ? 24.234 19.028 32.493 1.00 22.81 162 VAL A O 1
ATOM 1318 N N . LYS A 1 163 ? 22.048 18.525 32.369 1.00 24.84 163 LYS A N 1
ATOM 1319 C CA . LYS A 1 163 ? 22.010 18.101 30.960 1.00 24.84 163 LYS A CA 1
ATOM 1320 C C . LYS A 1 163 ? 21.740 19.322 30.076 1.00 24.84 163 LYS A C 1
ATOM 1322 O O . LYS A 1 163 ? 20.711 19.958 30.266 1.00 24.84 163 LYS A O 1
ATOM 1327 N N . PHE A 1 164 ? 22.575 19.578 29.068 1.00 23.88 164 PHE A N 1
ATOM 1328 C CA . PHE A 1 164 ? 22.176 20.387 27.910 1.00 23.88 164 PHE A CA 1
ATOM 1329 C C . PHE A 1 164 ? 22.324 19.633 26.591 1.00 23.88 164 PHE A C 1
ATOM 1331 O O . PHE A 1 164 ? 22.969 18.582 26.509 1.00 23.88 164 PHE A O 1
ATOM 1338 N N . ALA A 1 165 ? 21.520 20.109 25.649 1.00 28.81 165 ALA A N 1
ATOM 1339 C CA . ALA A 1 165 ? 21.001 19.467 24.462 1.00 28.81 165 ALA A CA 1
ATOM 1340 C C . ALA A 1 165 ? 21.951 19.610 23.271 1.00 28.81 165 ALA A C 1
ATOM 1342 O O . ALA A 1 165 ? 22.438 20.696 22.979 1.00 28.81 165 ALA A O 1
ATOM 1343 N N . THR A 1 166 ? 22.167 18.498 22.580 1.00 27.42 166 THR A N 1
ATOM 1344 C CA . THR A 1 166 ? 22.745 18.439 21.242 1.00 27.42 166 THR A CA 1
ATOM 1345 C C . THR A 1 166 ? 21.823 17.543 20.419 1.00 27.42 166 THR A C 1
ATOM 1347 O O . THR A 1 166 ? 21.557 16.399 20.805 1.00 27.42 166 THR A O 1
ATOM 1350 N N . ASP A 1 167 ? 21.300 18.089 19.320 1.00 31.94 167 ASP A N 1
ATOM 1351 C CA . ASP A 1 167 ? 20.267 17.539 18.421 1.00 31.94 167 ASP A CA 1
ATOM 1352 C C . ASP A 1 167 ? 20.724 16.314 17.594 1.00 31.94 167 ASP A C 1
ATOM 1354 O O . ASP A 1 167 ? 20.342 16.113 16.445 1.00 31.94 167 ASP A O 1
ATOM 1358 N N . PHE A 1 168 ? 21.533 15.441 18.197 1.00 31.28 168 PHE A N 1
ATOM 1359 C CA . PHE A 1 168 ? 21.780 14.073 17.735 1.00 31.28 168 PHE A CA 1
ATOM 1360 C C . PHE A 1 168 ? 21.309 12.999 18.725 1.00 31.28 168 PHE A C 1
ATOM 1362 O O . PHE A 1 168 ? 21.390 11.814 18.413 1.00 31.28 168 PHE A O 1
ATOM 1369 N N . ARG A 1 169 ? 20.744 13.383 19.880 1.00 31.05 169 ARG A N 1
ATOM 1370 C CA . ARG A 1 169 ? 20.138 12.432 20.832 1.00 31.05 169 ARG A CA 1
ATOM 1371 C C . ARG A 1 169 ? 18.853 11.771 20.318 1.00 31.05 169 ARG A C 1
ATOM 1373 O O . ARG A 1 169 ? 18.526 10.692 20.800 1.00 31.05 169 ARG A O 1
ATOM 1380 N N . ASP A 1 170 ? 18.193 12.346 19.314 1.00 36.47 170 ASP A N 1
ATOM 1381 C CA . ASP A 1 170 ? 16.951 11.797 18.746 1.00 36.47 170 ASP A CA 1
ATOM 1382 C C . ASP A 1 170 ? 17.173 10.692 17.694 1.00 36.47 170 ASP A C 1
ATOM 1384 O O . ASP A 1 170 ? 16.222 10.024 17.303 1.00 36.47 170 ASP A O 1
ATOM 1388 N N . LEU A 1 171 ? 18.417 10.441 17.265 1.00 33.56 171 LEU A N 1
ATOM 1389 C CA . LEU A 1 171 ? 18.767 9.322 16.370 1.00 33.56 171 LEU A CA 1
ATOM 1390 C C . LEU A 1 171 ? 19.685 8.274 17.021 1.00 33.56 171 LEU A C 1
ATOM 1392 O O . LEU A 1 171 ? 19.955 7.253 16.399 1.00 33.56 171 LEU A O 1
ATOM 1396 N N . ASP A 1 172 ? 20.123 8.497 18.266 1.00 27.39 172 ASP A N 1
ATOM 1397 C CA . ASP A 1 172 ? 21.009 7.584 19.010 1.00 27.39 172 ASP A CA 1
ATOM 1398 C C . ASP A 1 172 ? 20.336 6.933 20.240 1.00 27.39 172 ASP A C 1
ATOM 1400 O O . ASP A 1 172 ? 20.965 6.206 21.007 1.00 27.39 172 ASP A O 1
ATOM 1404 N N . TYR A 1 173 ? 19.023 7.119 20.431 1.00 32.81 173 TYR A N 1
ATOM 1405 C CA . TYR A 1 173 ? 18.240 6.390 21.440 1.00 32.81 173 TYR A CA 1
ATOM 1406 C C . TYR A 1 173 ? 17.451 5.228 20.816 1.00 32.81 173 TYR A C 1
ATOM 1408 O O . TYR A 1 173 ? 16.222 5.240 20.796 1.00 32.81 173 TYR A O 1
ATOM 1416 N N . ARG A 1 174 ? 18.197 4.226 20.314 1.00 31.11 174 ARG A N 1
ATOM 1417 C CA . ARG A 1 174 ? 17.961 2.759 20.422 1.00 31.11 174 ARG A CA 1
ATOM 1418 C C . ARG A 1 174 ? 18.809 1.964 19.412 1.00 31.11 174 ARG A C 1
ATOM 1420 O O . ARG A 1 174 ? 18.301 1.286 18.532 1.00 31.11 174 ARG A O 1
ATOM 1427 N N . MET A 1 175 ? 20.123 1.942 19.624 1.00 29.80 175 MET A N 1
ATOM 1428 C CA . MET A 1 175 ? 20.948 0.764 19.302 1.00 29.80 175 MET A CA 1
ATOM 1429 C C . MET A 1 175 ? 21.772 0.323 20.519 1.00 29.80 175 MET A C 1
ATOM 1431 O O . MET A 1 175 ? 22.927 -0.067 20.405 1.00 29.80 175 MET A O 1
ATOM 1435 N N . HIS A 1 176 ? 21.156 0.358 21.707 1.00 26.38 176 HIS A N 1
ATOM 1436 C CA . HIS A 1 176 ? 21.678 -0.316 22.895 1.00 26.38 176 HIS A CA 1
ATOM 1437 C C . HIS A 1 176 ? 20.749 -1.495 23.249 1.00 26.38 176 HIS A C 1
ATOM 1439 O O . HIS A 1 176 ? 19.560 -1.258 23.480 1.00 26.38 176 HIS A O 1
ATOM 1445 N N . PRO A 1 177 ? 21.237 -2.751 23.347 1.00 28.22 177 PRO A N 1
ATOM 1446 C CA . PRO A 1 177 ? 20.417 -3.937 23.650 1.00 28.22 177 PRO A CA 1
ATOM 1447 C C . PRO A 1 177 ? 19.824 -3.974 25.073 1.00 28.22 177 PRO A C 1
ATOM 1449 O O . PRO A 1 177 ? 19.304 -5.001 25.501 1.00 28.22 177 PRO A O 1
ATOM 1452 N N . SER A 1 178 ? 19.946 -2.890 25.841 1.00 26.25 178 SER A N 1
ATOM 1453 C CA . SER A 1 178 ? 19.726 -2.863 27.289 1.00 26.25 178 SER A CA 1
ATOM 1454 C C . SER A 1 178 ? 18.672 -1.855 27.755 1.00 26.25 178 SER A C 1
ATOM 1456 O O . SER A 1 178 ? 18.544 -1.652 28.960 1.00 26.25 178 SER A O 1
ATOM 1458 N N . ASP A 1 179 ? 17.900 -1.240 26.851 1.00 28.67 179 ASP A N 1
ATOM 1459 C CA . ASP A 1 179 ? 16.717 -0.459 27.237 1.00 28.67 179 ASP A CA 1
ATOM 1460 C C . ASP A 1 179 ? 15.524 -1.415 27.504 1.00 28.67 179 ASP A C 1
ATOM 1462 O O . ASP A 1 179 ? 15.039 -2.069 26.571 1.00 28.67 179 ASP A O 1
ATOM 1466 N N . PRO A 1 180 ? 15.004 -1.516 28.748 1.00 28.92 180 PRO A N 1
ATOM 1467 C CA . PRO A 1 180 ? 13.865 -2.379 29.064 1.00 28.92 180 PRO A CA 1
ATOM 1468 C C . PRO A 1 180 ? 12.585 -2.034 28.277 1.00 28.92 180 PRO A C 1
ATOM 1470 O O . PRO A 1 180 ? 11.644 -2.833 28.268 1.00 28.92 180 PRO A O 1
ATOM 1473 N N . TYR A 1 181 ? 12.543 -0.885 27.590 1.00 34.94 181 TYR A N 1
ATOM 1474 C CA . TYR A 1 181 ? 11.429 -0.438 26.750 1.00 34.94 181 TYR A CA 1
ATOM 1475 C C . TYR A 1 181 ? 11.482 -0.932 25.284 1.00 34.94 181 TYR A C 1
ATOM 1477 O O . TYR A 1 181 ? 10.637 -0.534 24.473 1.00 34.94 181 TYR A O 1
ATOM 1485 N N . VAL A 1 182 ? 12.436 -1.804 24.925 1.00 30.91 182 VAL A N 1
ATOM 1486 C CA . VAL A 1 182 ? 12.505 -2.516 23.623 1.00 30.91 182 VAL A CA 1
ATOM 1487 C C . VAL A 1 182 ? 11.685 -3.825 23.629 1.00 30.91 182 VAL A C 1
ATOM 1489 O O . VAL A 1 182 ? 11.443 -4.437 22.591 1.00 30.91 182 VAL A O 1
ATOM 1492 N N . ASN A 1 183 ? 11.114 -4.222 24.770 1.00 34.34 183 ASN A N 1
ATOM 1493 C CA . ASN A 1 183 ? 10.154 -5.327 24.821 1.00 34.34 183 ASN A CA 1
ATOM 1494 C C . ASN A 1 183 ? 8.815 -4.927 24.169 1.00 34.34 183 ASN A C 1
ATOM 1496 O O . ASN A 1 183 ? 8.016 -4.242 24.797 1.00 34.34 183 ASN A O 1
ATOM 1500 N N . ARG A 1 184 ? 8.583 -5.348 22.912 1.00 46.12 184 ARG A N 1
ATOM 1501 C CA . ARG A 1 184 ? 7.297 -5.398 22.164 1.00 46.12 184 ARG A CA 1
ATOM 1502 C C . ARG A 1 184 ? 6.174 -4.489 22.735 1.00 46.12 184 ARG A C 1
ATOM 1504 O O . ARG A 1 184 ? 5.479 -4.852 23.680 1.00 46.12 184 ARG A O 1
ATOM 1511 N N . ARG A 1 185 ? 5.940 -3.319 22.115 1.00 62.44 185 ARG A N 1
ATOM 1512 C CA . ARG A 1 185 ? 5.030 -2.263 22.632 1.00 62.44 185 ARG A CA 1
ATOM 1513 C C . ARG A 1 185 ? 3.552 -2.681 22.803 1.00 62.44 185 ARG A C 1
ATOM 1515 O O . ARG A 1 185 ? 2.868 -2.065 23.615 1.00 62.44 185 ARG A O 1
ATOM 1522 N N . TYR A 1 186 ? 3.065 -3.715 22.106 1.00 69.75 186 TYR A N 1
ATOM 1523 C CA . TYR A 1 186 ? 1.765 -4.364 22.349 1.00 69.75 186 TYR A CA 1
ATOM 1524 C C . TYR A 1 186 ? 1.986 -5.797 22.862 1.00 69.75 186 TYR A C 1
ATOM 1526 O O . TYR A 1 186 ? 2.231 -6.724 22.089 1.00 69.75 186 TYR A O 1
ATOM 1534 N N . LEU A 1 187 ? 1.918 -5.973 24.181 1.00 68.56 187 LEU A N 1
ATOM 1535 C CA . LEU A 1 187 ? 2.048 -7.266 24.862 1.00 68.56 187 LEU A CA 1
ATOM 1536 C C . LEU A 1 187 ? 0.937 -7.435 25.902 1.00 68.56 187 LEU A C 1
ATOM 1538 O O . LEU A 1 187 ? 1.201 -7.432 27.110 1.00 68.56 187 LEU A O 1
ATOM 1542 N N . PRO A 1 188 ? -0.321 -7.581 25.461 1.00 79.06 188 PRO A N 1
ATOM 1543 C CA . PRO A 1 188 ? -1.396 -7.909 26.380 1.00 79.06 188 PRO A CA 1
ATOM 1544 C C . PRO A 1 188 ? -1.096 -9.243 27.075 1.00 79.06 188 PRO A C 1
ATOM 1546 O O . PRO A 1 188 ? -0.803 -10.261 26.441 1.00 79.06 188 PRO A O 1
ATOM 1549 N N . ARG A 1 189 ? -1.185 -9.248 28.406 1.00 81.50 189 ARG A N 1
ATOM 1550 C CA . ARG A 1 189 ? -1.068 -10.469 29.209 1.00 81.50 189 ARG A CA 1
ATOM 1551 C C . ARG A 1 189 ? -2.418 -11.174 29.253 1.00 81.50 189 ARG A C 1
ATOM 1553 O O . ARG A 1 189 ? -3.199 -10.977 30.178 1.00 81.50 189 ARG A O 1
ATOM 1560 N N . PHE A 1 190 ? -2.699 -11.975 28.231 1.00 88.44 190 PHE A N 1
ATOM 1561 C CA . PHE A 1 190 ? -3.935 -12.750 28.173 1.00 88.44 190 PHE A CA 1
ATOM 1562 C C . PHE A 1 190 ? -3.947 -13.892 29.192 1.00 88.44 190 PHE A C 1
ATOM 1564 O O . PHE A 1 190 ? -2.938 -14.565 29.409 1.00 88.44 190 PHE A O 1
ATOM 1571 N N . ARG A 1 191 ? -5.116 -14.143 29.783 1.00 85.44 191 ARG A N 1
ATOM 1572 C CA . ARG A 1 191 ? -5.369 -15.320 30.618 1.00 85.44 191 ARG A CA 1
ATOM 1573 C C . ARG A 1 191 ? -5.489 -16.561 29.730 1.00 85.44 191 ARG A C 1
ATOM 1575 O O . ARG A 1 191 ? -6.087 -16.501 28.654 1.00 85.44 191 ARG A O 1
ATOM 1582 N N . ALA A 1 192 ? -4.936 -17.681 30.189 1.00 81.00 192 ALA A N 1
ATOM 1583 C CA . ALA A 1 192 ? -5.036 -18.968 29.507 1.00 81.00 192 ALA A CA 1
ATOM 1584 C C . ALA A 1 192 ? -6.398 -19.637 29.764 1.00 81.00 192 ALA A C 1
ATOM 1586 O O . ALA A 1 192 ? -6.918 -19.567 30.876 1.00 81.00 192 ALA A O 1
ATOM 1587 N N . GLY A 1 193 ? -6.940 -20.319 28.750 1.00 75.44 193 GLY A N 1
ATOM 1588 C CA . GLY A 1 193 ? -8.186 -21.094 28.820 1.00 75.44 193 GLY A CA 1
ATOM 1589 C C . GLY A 1 193 ? -9.233 -20.665 27.784 1.00 75.44 193 GLY A C 1
ATOM 1590 O O . GLY A 1 193 ? -9.137 -19.594 27.194 1.00 75.44 193 GLY A O 1
ATOM 1591 N N . GLY A 1 194 ? -10.225 -21.528 27.541 1.00 74.56 194 GLY A N 1
ATOM 1592 C CA . GLY A 1 194 ? -11.206 -21.373 26.453 1.00 74.56 194 GLY A CA 1
ATOM 1593 C C . GLY A 1 194 ? -12.630 -21.012 26.887 1.00 74.56 194 GLY A C 1
ATOM 1594 O O . GLY A 1 194 ? -13.556 -21.148 26.093 1.00 74.56 194 GLY A O 1
ATOM 1595 N N . THR A 1 195 ? -12.855 -20.612 28.142 1.00 83.88 195 THR A N 1
ATOM 1596 C CA . THR A 1 195 ? -14.215 -20.296 28.614 1.00 83.88 195 THR A CA 1
ATOM 1597 C C . THR A 1 195 ? -14.676 -18.919 28.126 1.00 83.88 195 THR A C 1
ATOM 1599 O O . THR A 1 195 ? -13.872 -18.010 27.919 1.00 83.88 195 THR A O 1
ATOM 1602 N N . ARG A 1 196 ? -15.997 -18.724 28.017 1.00 82.50 196 ARG A N 1
ATOM 1603 C CA . ARG A 1 196 ? -16.610 -17.431 27.649 1.00 82.50 196 ARG A CA 1
ATOM 1604 C C . ARG A 1 196 ? -16.188 -16.288 28.581 1.00 82.50 196 ARG A C 1
ATOM 1606 O O . ARG A 1 196 ? -15.961 -15.175 28.120 1.00 82.50 196 ARG A O 1
ATOM 1613 N N . ALA A 1 197 ? -16.042 -16.568 29.877 1.00 82.75 197 ALA A N 1
ATOM 1614 C CA . ALA A 1 197 ? -15.580 -15.589 30.862 1.00 82.75 197 ALA A CA 1
ATOM 1615 C C . ALA A 1 197 ? -14.115 -15.175 30.630 1.00 82.75 197 ALA A C 1
ATOM 1617 O O . ALA A 1 197 ? -13.784 -13.996 30.735 1.00 82.75 197 ALA A O 1
ATOM 1618 N N . ILE A 1 198 ? -13.247 -16.125 30.259 1.00 88.12 198 ILE A N 1
ATOM 1619 C CA . ILE A 1 198 ? -11.848 -15.838 29.911 1.00 88.12 198 ILE A CA 1
ATOM 1620 C C . ILE A 1 198 ? -11.774 -15.028 28.617 1.00 88.12 198 ILE A C 1
ATOM 1622 O O . ILE A 1 198 ? -11.041 -14.043 28.572 1.00 88.12 198 ILE A O 1
ATOM 1626 N N . TYR A 1 199 ? -12.570 -15.382 27.601 1.00 90.81 199 TYR A N 1
ATOM 1627 C CA . TYR A 1 199 ? -12.654 -14.601 26.365 1.00 90.81 199 TYR A CA 1
ATOM 1628 C C . TYR A 1 199 ? -13.076 -13.156 26.659 1.00 90.81 199 TYR A C 1
ATOM 1630 O O . TYR A 1 199 ? -12.417 -12.228 26.206 1.00 90.81 199 TYR A O 1
ATOM 1638 N N . ALA A 1 200 ? -14.113 -12.957 27.478 1.00 90.06 200 ALA A N 1
ATOM 1639 C CA . ALA A 1 200 ? -14.583 -11.631 27.875 1.00 90.06 200 ALA A CA 1
ATOM 1640 C C . ALA A 1 200 ? -13.508 -10.806 28.597 1.00 90.06 200 ALA A C 1
ATOM 1642 O O . ALA A 1 200 ? -13.321 -9.622 28.317 1.00 90.06 200 ALA A O 1
ATOM 1643 N N . HIS A 1 201 ? -12.775 -11.438 29.512 1.00 90.00 201 HIS A N 1
ATOM 1644 C CA . HIS A 1 201 ? -11.679 -10.788 30.217 1.00 90.00 201 HIS A CA 1
ATOM 1645 C C . HIS A 1 201 ? -10.537 -10.409 29.267 1.00 90.00 201 HIS A C 1
ATOM 1647 O O . HIS A 1 201 ? -10.055 -9.277 29.289 1.00 90.00 201 HIS A O 1
ATOM 1653 N N . ASN A 1 202 ? -10.141 -11.327 28.385 1.00 92.19 202 ASN A N 1
ATOM 1654 C CA . ASN A 1 202 ? -9.106 -11.073 27.389 1.00 92.19 202 ASN A CA 1
ATOM 1655 C C . ASN A 1 202 ? -9.534 -9.999 26.381 1.00 92.19 202 ASN A C 1
ATOM 1657 O O . ASN A 1 202 ? -8.703 -9.183 26.001 1.00 92.19 202 ASN A O 1
ATOM 1661 N N . ALA A 1 203 ? -10.818 -9.927 26.021 1.00 93.31 203 ALA A N 1
ATOM 1662 C CA . ALA A 1 203 ? -11.377 -8.870 25.181 1.00 93.31 203 ALA A CA 1
ATOM 1663 C C . ALA A 1 203 ? -11.260 -7.484 25.834 1.00 93.31 203 ALA A C 1
ATOM 1665 O O . ALA A 1 203 ? -10.947 -6.500 25.161 1.00 93.31 203 ALA A O 1
ATOM 1666 N N . LEU A 1 204 ? -11.486 -7.394 27.149 1.00 93.31 204 LEU A N 1
ATOM 1667 C CA . LEU A 1 204 ? -11.321 -6.157 27.914 1.00 93.31 204 LEU A CA 1
ATOM 1668 C C . LEU A 1 204 ? -9.846 -5.728 27.989 1.00 93.31 204 LEU A C 1
ATOM 1670 O O . LEU A 1 204 ? -9.542 -4.556 27.758 1.00 93.31 204 LEU A O 1
ATOM 1674 N N . ILE A 1 205 ? -8.930 -6.670 28.252 1.00 92.19 205 ILE A N 1
ATOM 1675 C CA . ILE A 1 205 ? -7.475 -6.422 28.220 1.00 92.19 205 ILE A CA 1
ATOM 1676 C C . ILE A 1 205 ? -7.053 -5.949 26.828 1.00 92.19 205 ILE A C 1
ATOM 1678 O O . ILE A 1 205 ? -6.371 -4.936 26.701 1.00 92.19 205 ILE A O 1
ATOM 1682 N N . GLU A 1 206 ? -7.486 -6.658 25.785 1.00 92.94 206 GLU A N 1
ATOM 1683 C CA . GLU A 1 206 ? -7.178 -6.343 24.393 1.00 92.94 206 GLU A CA 1
ATOM 1684 C C . GLU A 1 206 ? -7.596 -4.917 24.042 1.00 92.94 206 GLU A C 1
ATOM 1686 O O . GLU A 1 206 ? -6.759 -4.141 23.585 1.00 92.94 206 GLU A O 1
ATOM 1691 N N . ARG A 1 207 ? -8.844 -4.533 24.344 1.00 93.25 207 ARG A N 1
ATOM 1692 C CA . ARG A 1 207 ? -9.351 -3.178 24.085 1.00 93.25 207 ARG A CA 1
ATOM 1693 C C . ARG A 1 207 ? -8.596 -2.100 24.864 1.00 93.25 207 ARG A C 1
ATOM 1695 O O . ARG A 1 207 ? -8.343 -1.025 24.317 1.00 93.25 207 ARG A O 1
ATOM 1702 N N . THR A 1 208 ? -8.242 -2.387 26.118 1.00 91.81 208 THR A N 1
ATOM 1703 C CA . THR A 1 208 ? -7.482 -1.474 26.989 1.00 91.81 208 THR A CA 1
ATOM 1704 C C . THR A 1 208 ? -6.087 -1.225 26.425 1.00 91.81 208 THR A C 1
ATOM 1706 O O . THR A 1 208 ? -5.664 -0.077 26.284 1.00 91.81 208 THR A O 1
ATOM 1709 N N . GLU A 1 209 ? -5.385 -2.292 26.040 1.00 88.31 209 GLU A N 1
ATOM 1710 C CA . GLU A 1 209 ? -4.065 -2.191 25.420 1.00 88.31 209 GLU A CA 1
ATOM 1711 C C . GLU A 1 209 ? -4.133 -1.529 24.039 1.00 88.31 209 GLU A C 1
ATOM 1713 O O . GLU A 1 209 ? -3.251 -0.738 23.707 1.00 88.31 209 GLU A O 1
ATOM 1718 N N . MET A 1 210 ? -5.204 -1.760 23.267 1.00 89.50 210 MET A N 1
ATOM 1719 C CA . MET A 1 210 ? -5.457 -1.031 22.020 1.00 89.50 210 MET A CA 1
ATOM 1720 C C . MET A 1 210 ? -5.530 0.476 22.237 1.00 89.50 210 MET A C 1
ATOM 1722 O O . MET A 1 210 ? -4.844 1.219 21.535 1.00 89.50 210 MET A O 1
ATOM 1726 N N . SER A 1 211 ? -6.291 0.937 23.232 1.00 89.06 211 SER A N 1
ATOM 1727 C CA . SER A 1 211 ? -6.339 2.362 23.573 1.00 89.06 211 SER A CA 1
ATOM 1728 C C . SER A 1 211 ? -4.976 2.902 23.992 1.00 89.06 211 SER A C 1
ATOM 1730 O O . SER A 1 211 ? -4.558 3.958 23.520 1.00 89.06 211 SER A O 1
ATOM 1732 N N . ARG A 1 212 ? -4.244 2.166 24.840 1.00 88.75 212 ARG A N 1
ATOM 1733 C CA . ARG A 1 212 ? -2.916 2.577 25.316 1.00 88.75 212 ARG A CA 1
ATOM 1734 C C . ARG A 1 212 ? -1.937 2.786 24.161 1.00 88.75 212 ARG A C 1
ATOM 1736 O O . ARG A 1 212 ? -1.271 3.817 24.103 1.00 88.75 212 ARG A O 1
ATOM 1743 N N . VAL A 1 213 ? -1.859 1.817 23.250 1.00 83.50 213 VAL A N 1
ATOM 1744 C CA . VAL A 1 213 ? -0.981 1.887 22.075 1.00 83.50 213 VAL A CA 1
ATOM 1745 C C . VAL A 1 213 ? -1.440 2.988 21.122 1.00 83.50 213 VAL A C 1
ATOM 1747 O O . VAL A 1 213 ? -0.608 3.748 20.643 1.00 83.50 213 VAL A O 1
ATOM 1750 N N . THR A 1 214 ? -2.747 3.163 20.918 1.00 86.12 214 THR A N 1
ATOM 1751 C CA . THR A 1 214 ? -3.274 4.244 20.066 1.00 86.12 214 THR A CA 1
ATOM 1752 C C . THR A 1 214 ? -2.865 5.632 20.572 1.00 86.12 214 THR A C 1
ATOM 1754 O O . THR A 1 214 ? -2.394 6.454 19.790 1.00 86.12 214 THR A O 1
ATOM 1757 N N . ASN A 1 215 ? -2.962 5.886 21.883 1.00 85.00 215 ASN A N 1
ATOM 1758 C CA . ASN A 1 215 ? -2.513 7.154 22.476 1.00 85.00 215 ASN A CA 1
ATOM 1759 C C . ASN A 1 215 ? -1.011 7.380 22.337 1.00 85.00 215 ASN A C 1
ATOM 1761 O O . ASN A 1 215 ? -0.571 8.510 22.142 1.00 85.00 215 ASN A O 1
ATOM 1765 N N . MET A 1 216 ? -0.225 6.310 22.445 1.00 81.25 216 MET A N 1
ATOM 1766 C CA . MET A 1 216 ? 1.212 6.371 22.215 1.00 81.25 216 MET A CA 1
ATOM 1767 C C . MET A 1 216 ? 1.504 6.781 20.765 1.00 81.25 216 MET A C 1
ATOM 1769 O O . MET A 1 216 ? 2.287 7.700 20.560 1.00 81.25 216 MET A O 1
ATOM 1773 N N . ILE A 1 217 ? 0.805 6.207 19.777 1.00 80.50 217 ILE A N 1
ATOM 1774 C CA . ILE A 1 217 ? 0.956 6.607 18.367 1.00 80.50 217 ILE A CA 1
ATOM 1775 C C . ILE A 1 217 ? 0.548 8.075 18.160 1.00 80.50 217 ILE A C 1
ATOM 1777 O O . ILE A 1 217 ? 1.240 8.811 17.458 1.00 80.50 217 ILE A O 1
ATOM 1781 N N . TYR A 1 218 ? -0.543 8.537 18.786 1.00 86.62 218 TYR A N 1
ATOM 1782 C CA . TYR A 1 218 ? -0.921 9.956 18.743 1.00 86.62 218 TYR A CA 1
ATOM 1783 C C . TYR A 1 218 ? 0.155 10.866 19.334 1.00 86.62 218 TYR A C 1
ATOM 1785 O O . TYR A 1 218 ? 0.417 11.927 18.767 1.00 86.62 218 TYR A O 1
ATOM 1793 N N . ARG A 1 219 ? 0.785 10.458 20.442 1.00 85.19 219 ARG A N 1
ATOM 1794 C CA . ARG A 1 219 ? 1.883 11.204 21.065 1.00 85.19 219 ARG A CA 1
ATOM 1795 C C . ARG A 1 219 ? 3.091 11.277 20.142 1.00 85.19 219 ARG A C 1
ATOM 1797 O O . ARG A 1 219 ? 3.587 12.373 19.925 1.00 85.19 219 ARG A O 1
ATOM 1804 N N . GLU A 1 220 ? 3.521 10.160 19.561 1.00 79.44 220 GLU A N 1
ATOM 1805 C CA . GLU A 1 220 ? 4.669 10.146 18.643 1.00 79.44 220 GLU A CA 1
ATOM 1806 C C . GLU A 1 220 ? 4.408 11.002 17.399 1.00 79.44 220 GLU A C 1
ATOM 1808 O O . GLU A 1 220 ? 5.251 11.807 17.013 1.00 79.44 220 GLU A O 1
ATOM 1813 N N . LYS A 1 221 ? 3.203 10.933 16.818 1.00 82.25 221 LYS A N 1
ATOM 1814 C CA . LYS A 1 221 ? 2.839 11.793 15.680 1.00 82.25 221 LYS A CA 1
ATOM 1815 C C . LYS A 1 221 ? 2.776 13.273 16.054 1.00 82.25 221 LYS A C 1
ATOM 1817 O O . LYS A 1 221 ? 3.267 14.106 15.297 1.00 82.25 221 LYS A O 1
ATOM 1822 N N . ALA A 1 222 ? 2.213 13.608 17.216 1.00 86.25 222 ALA A N 1
ATOM 1823 C CA . ALA A 1 222 ? 2.217 14.979 17.723 1.00 86.25 222 ALA A CA 1
ATOM 1824 C C . ALA A 1 222 ? 3.649 15.482 17.949 1.00 86.25 222 ALA A C 1
ATOM 1826 O O . ALA A 1 222 ? 4.000 16.551 17.462 1.00 86.25 222 ALA A O 1
ATOM 1827 N N . ARG A 1 223 ? 4.488 14.689 18.622 1.00 84.06 223 ARG A N 1
ATOM 1828 C CA . ARG A 1 223 ? 5.900 14.989 18.869 1.00 84.06 223 ARG A CA 1
ATOM 1829 C C . ARG A 1 223 ? 6.659 15.222 17.572 1.00 84.06 223 ARG A C 1
ATOM 1831 O O . ARG A 1 223 ? 7.378 16.210 17.472 1.00 84.06 223 ARG A O 1
ATOM 1838 N N . GLN A 1 224 ? 6.477 14.348 16.585 1.00 77.56 224 GLN A N 1
ATOM 1839 C CA . GLN A 1 224 ? 7.127 14.478 15.287 1.00 77.56 224 GLN A CA 1
ATOM 1840 C C . GLN A 1 224 ? 6.756 15.811 14.628 1.00 77.56 224 GLN A C 1
ATOM 1842 O O . GLN A 1 224 ? 7.640 16.590 14.285 1.00 77.56 224 GLN A O 1
ATOM 1847 N N . VAL A 1 225 ? 5.457 16.106 14.514 1.00 82.12 225 VAL A N 1
ATOM 1848 C CA . VAL A 1 225 ? 4.978 17.368 13.928 1.00 82.12 225 VAL A CA 1
ATOM 1849 C C . VAL A 1 225 ? 5.501 18.564 14.716 1.00 82.12 225 VAL A C 1
ATOM 1851 O O . VAL A 1 225 ? 5.975 19.524 14.118 1.00 82.12 225 VAL A O 1
ATOM 1854 N N . TYR A 1 226 ? 5.457 18.502 16.047 1.00 87.25 226 TYR A N 1
ATOM 1855 C CA . TYR A 1 226 ? 5.939 19.559 16.928 1.00 87.25 226 TYR A CA 1
ATOM 1856 C C . TYR A 1 226 ? 7.428 19.857 16.701 1.00 87.25 226 TYR A C 1
ATOM 1858 O O . TYR A 1 226 ? 7.807 21.012 16.504 1.00 87.25 226 TYR A O 1
ATOM 1866 N N . ASN A 1 227 ? 8.268 18.821 16.669 1.00 77.19 227 ASN A N 1
ATOM 1867 C CA . ASN A 1 227 ? 9.705 18.951 16.438 1.00 77.19 227 ASN A CA 1
ATOM 1868 C C . ASN A 1 227 ? 10.013 19.434 15.017 1.00 77.19 227 ASN A C 1
ATOM 1870 O O . ASN A 1 227 ? 10.890 20.276 14.842 1.00 77.19 227 ASN A O 1
ATOM 1874 N N . ASP A 1 228 ? 9.256 18.976 14.020 1.00 73.00 228 ASP A N 1
ATOM 1875 C CA . ASP A 1 228 ? 9.424 19.401 12.630 1.00 73.00 228 ASP A CA 1
ATOM 1876 C C . ASP A 1 228 ? 9.074 20.886 12.431 1.00 73.00 228 ASP A C 1
ATOM 1878 O O . ASP A 1 228 ? 9.680 21.539 11.577 1.00 73.00 228 ASP A O 1
ATOM 1882 N N . ILE A 1 229 ? 8.113 21.433 13.193 1.00 78.56 229 ILE A N 1
ATOM 1883 C CA . ILE A 1 229 ? 7.710 22.847 13.089 1.00 78.56 229 ILE A CA 1
ATOM 1884 C C . ILE A 1 229 ? 8.479 23.783 14.021 1.00 78.56 229 ILE A C 1
ATOM 1886 O O . ILE A 1 229 ? 8.572 24.975 13.737 1.00 78.56 229 ILE A O 1
ATOM 1890 N N . ARG A 1 230 ? 9.044 23.270 15.118 1.00 79.94 230 ARG A N 1
ATOM 1891 C CA . ARG A 1 230 ? 9.753 24.065 16.128 1.00 79.94 230 ARG A CA 1
ATOM 1892 C C . ARG A 1 230 ? 10.833 24.988 15.531 1.00 79.94 230 ARG A C 1
ATOM 1894 O O . ARG A 1 230 ? 10.824 26.165 15.891 1.00 79.94 230 ARG A O 1
ATOM 1901 N N . PRO A 1 231 ? 11.695 24.554 14.588 1.00 69.44 231 PRO A N 1
ATOM 1902 C CA . PRO A 1 231 ? 12.679 25.439 13.958 1.00 69.44 231 PRO A CA 1
ATOM 1903 C C . PRO A 1 231 ? 12.053 26.631 13.221 1.00 69.44 231 PRO A C 1
ATOM 1905 O O . PRO A 1 231 ? 12.598 27.727 13.262 1.00 69.44 231 PRO A O 1
ATOM 1908 N N . PHE A 1 232 ? 10.873 26.455 12.611 1.00 67.69 232 PHE A N 1
ATOM 1909 C CA . PHE A 1 232 ? 10.168 27.533 11.902 1.00 67.69 232 PHE A CA 1
ATOM 1910 C C . PHE A 1 232 ? 9.646 28.629 12.837 1.00 67.69 232 PHE A C 1
ATOM 1912 O O . PHE A 1 232 ? 9.338 29.725 12.373 1.00 67.69 232 PHE A O 1
ATOM 1919 N N . LEU A 1 233 ? 9.491 28.317 14.126 1.00 70.69 233 LEU A N 1
ATOM 1920 C CA . LEU A 1 233 ? 8.851 29.176 15.121 1.00 70.69 233 LEU A CA 1
ATOM 1921 C C . LEU A 1 233 ? 9.852 29.805 16.103 1.00 70.69 233 LEU A C 1
ATOM 1923 O O . LEU A 1 233 ? 9.503 30.765 16.786 1.00 70.69 233 LEU A O 1
ATOM 1927 N N . ILE A 1 234 ? 11.082 29.284 16.180 1.00 62.62 234 ILE A N 1
ATOM 1928 C CA . ILE A 1 234 ? 12.160 29.837 17.018 1.00 62.62 234 ILE A CA 1
ATOM 1929 C C . ILE A 1 234 ? 12.842 31.034 16.336 1.00 62.62 234 ILE A C 1
ATOM 1931 O O . ILE A 1 234 ? 13.202 31.999 17.015 1.00 62.62 234 ILE A O 1
ATOM 1935 N N . ASP A 1 235 ? 12.962 31.027 15.005 1.00 53.12 235 ASP A N 1
ATOM 1936 C CA . ASP A 1 235 ? 13.521 32.158 14.266 1.00 53.12 235 ASP A CA 1
ATOM 1937 C C . ASP A 1 235 ? 12.515 33.317 14.196 1.00 53.12 235 ASP A C 1
ATOM 1939 O O . ASP A 1 235 ? 11.462 33.229 13.566 1.00 53.12 235 ASP A O 1
ATOM 1943 N N . HIS A 1 236 ? 12.871 34.468 14.774 1.00 41.53 236 HIS A N 1
ATOM 1944 C CA . HIS A 1 236 ? 12.108 35.729 14.726 1.00 41.53 236 HIS A CA 1
ATOM 1945 C C . HIS A 1 236 ? 11.894 36.306 13.301 1.00 41.53 236 HIS A C 1
ATOM 1947 O O . HIS A 1 236 ? 11.399 37.422 13.141 1.00 41.53 236 HIS A O 1
ATOM 1953 N N . ILE A 1 237 ? 12.210 35.559 12.239 1.00 43.12 237 ILE A N 1
ATOM 1954 C CA . ILE A 1 237 ? 11.938 35.896 10.834 1.00 43.12 237 ILE A CA 1
ATOM 1955 C C . ILE A 1 237 ? 10.581 35.296 10.424 1.00 43.12 237 ILE A C 1
ATOM 1957 O O . ILE A 1 237 ? 10.429 34.631 9.397 1.00 43.12 237 ILE A O 1
ATOM 1961 N N . ILE A 1 238 ? 9.562 35.553 11.247 1.00 46.06 238 ILE A N 1
ATOM 1962 C CA . ILE A 1 238 ? 8.212 34.987 11.117 1.00 46.06 238 ILE A CA 1
ATOM 1963 C C . ILE A 1 238 ? 7.610 35.295 9.737 1.00 46.06 238 ILE A C 1
ATOM 1965 O O . ILE A 1 238 ? 6.895 34.473 9.183 1.00 46.06 238 ILE A O 1
ATOM 1969 N N . ASN A 1 239 ? 7.975 36.401 9.084 1.00 48.72 239 ASN A N 1
ATOM 1970 C CA . ASN A 1 239 ? 7.322 36.818 7.840 1.00 48.72 239 ASN A CA 1
ATOM 1971 C C . ASN A 1 239 ? 7.800 36.122 6.549 1.00 48.72 239 ASN A C 1
ATOM 1973 O O . ASN A 1 239 ? 7.111 36.242 5.537 1.00 48.72 239 ASN A O 1
ATOM 1977 N N . LYS A 1 240 ? 8.928 35.386 6.531 1.00 47.44 240 LYS A N 1
ATOM 1978 C CA . LYS A 1 240 ? 9.418 34.727 5.293 1.00 47.44 240 LYS A CA 1
ATOM 1979 C C . LYS A 1 240 ? 9.032 33.250 5.147 1.00 47.44 240 LYS A C 1
ATOM 1981 O O . LYS A 1 240 ? 9.052 32.749 4.024 1.00 47.44 240 LYS A O 1
ATOM 1986 N N . HIS A 1 241 ? 8.641 32.562 6.225 1.00 54.25 241 HIS A N 1
ATOM 1987 C CA . HIS A 1 241 ? 8.461 31.100 6.205 1.00 54.25 241 HIS A CA 1
ATOM 1988 C C . HIS A 1 241 ? 7.064 30.587 6.599 1.00 54.25 241 HIS A C 1
ATOM 1990 O O . HIS A 1 241 ? 6.838 29.380 6.493 1.00 54.25 241 HIS A O 1
ATOM 1996 N N . VAL A 1 242 ? 6.096 31.453 6.946 1.00 63.06 242 VAL A N 1
ATOM 1997 C CA . VAL A 1 242 ? 4.717 31.023 7.294 1.00 63.06 242 VAL A CA 1
ATOM 1998 C C . VAL A 1 242 ? 4.096 30.142 6.208 1.00 63.06 242 VAL A C 1
ATOM 2000 O O . VAL A 1 242 ? 3.484 29.127 6.520 1.00 63.06 242 VAL A O 1
ATOM 2003 N N . ALA A 1 243 ? 4.294 30.478 4.930 1.00 62.03 243 ALA A N 1
ATOM 2004 C CA . ALA A 1 243 ? 3.775 29.675 3.822 1.00 62.03 243 ALA A CA 1
ATOM 2005 C C . ALA A 1 243 ? 4.326 28.237 3.843 1.00 62.03 243 ALA A C 1
ATOM 2007 O O . ALA A 1 243 ? 3.574 27.284 3.695 1.00 62.03 243 ALA A O 1
ATOM 2008 N N . SER A 1 244 ? 5.622 28.067 4.126 1.00 62.78 244 SER A N 1
ATOM 2009 C CA . SER A 1 244 ? 6.247 26.738 4.200 1.00 62.78 244 SER A CA 1
ATOM 2010 C C . SER A 1 244 ? 5.758 25.925 5.400 1.00 62.78 244 SER A C 1
ATOM 2012 O O . SER A 1 244 ? 5.605 24.709 5.290 1.00 62.78 244 SER A O 1
ATOM 2014 N N . LEU A 1 245 ? 5.485 26.591 6.526 1.00 72.69 245 LEU A N 1
ATOM 2015 C CA . LEU A 1 245 ? 4.888 25.972 7.708 1.00 72.69 245 LEU A CA 1
ATOM 2016 C C . LEU A 1 245 ? 3.443 25.519 7.435 1.00 72.69 245 LEU A C 1
ATOM 2018 O O . LEU A 1 245 ? 3.083 24.389 7.761 1.00 72.69 245 LEU A O 1
ATOM 2022 N N . ILE A 1 246 ? 2.630 26.376 6.809 1.00 75.38 246 ILE A N 1
ATOM 2023 C CA . ILE A 1 246 ? 1.251 26.052 6.419 1.00 75.38 246 ILE A CA 1
ATOM 2024 C C . ILE A 1 246 ? 1.233 24.844 5.479 1.00 75.38 246 ILE A C 1
ATOM 2026 O O . ILE A 1 246 ? 0.456 23.918 5.705 1.00 75.38 246 ILE A O 1
ATOM 2030 N N . ASP A 1 247 ? 2.096 24.829 4.461 1.00 67.38 247 ASP A N 1
ATOM 2031 C CA . ASP A 1 247 ? 2.191 23.716 3.511 1.00 67.38 247 ASP A CA 1
ATOM 2032 C C . ASP A 1 247 ? 2.551 22.407 4.230 1.00 67.38 247 ASP A C 1
ATOM 2034 O O . ASP A 1 247 ? 1.900 21.384 4.028 1.00 67.38 247 ASP A O 1
ATOM 2038 N N . TYR A 1 248 ? 3.538 22.439 5.134 1.00 72.94 248 TYR A N 1
ATOM 2039 C CA . TYR A 1 248 ? 3.932 21.259 5.907 1.00 72.94 248 TYR A CA 1
ATOM 2040 C C . TYR A 1 248 ? 2.777 20.706 6.754 1.00 72.94 248 TYR A C 1
ATOM 2042 O O . TYR A 1 248 ? 2.536 19.498 6.740 1.00 72.94 248 TYR A O 1
ATOM 2050 N N . ILE A 1 249 ? 2.051 21.580 7.460 1.00 79.81 249 ILE A N 1
ATOM 2051 C CA . ILE A 1 249 ? 0.898 21.198 8.285 1.00 79.81 249 ILE A CA 1
ATOM 2052 C C . ILE A 1 249 ? -0.224 20.602 7.425 1.00 79.81 249 ILE A C 1
ATOM 2054 O O . ILE A 1 249 ? -0.844 19.615 7.813 1.00 79.81 249 ILE A O 1
ATOM 2058 N N . ARG A 1 250 ? -0.469 21.157 6.233 1.00 73.62 250 ARG A N 1
ATOM 2059 C CA . ARG A 1 250 ? -1.538 20.699 5.329 1.00 73.62 250 ARG A CA 1
ATOM 2060 C C . ARG A 1 250 ? -1.291 19.332 4.699 1.00 73.62 250 ARG A C 1
ATOM 2062 O O . ARG A 1 250 ? -2.279 18.706 4.302 1.00 73.62 250 ARG A O 1
ATOM 2069 N N . LEU A 1 251 ? -0.028 18.917 4.611 1.00 65.62 251 LEU A N 1
ATOM 2070 C CA . LEU A 1 251 ? 0.418 17.620 4.090 1.00 65.62 251 LEU A CA 1
ATOM 2071 C C . LEU A 1 251 ? 0.383 16.503 5.140 1.00 65.62 251 LEU A C 1
ATOM 2073 O O . LEU A 1 251 ? 0.560 15.335 4.801 1.00 65.62 251 LEU A O 1
ATOM 2077 N N . GLN A 1 252 ? 0.151 16.836 6.410 1.00 73.88 252 GLN A N 1
ATOM 2078 C CA . GLN A 1 252 ? 0.019 15.825 7.449 1.00 73.88 252 GLN A CA 1
ATOM 2079 C C . GLN A 1 252 ? -1.283 15.035 7.300 1.00 73.88 252 GLN A C 1
ATOM 2081 O O . GLN A 1 252 ? -2.324 15.561 6.908 1.00 73.88 252 GLN A O 1
ATOM 2086 N N . LYS A 1 253 ? -1.229 13.760 7.698 1.00 70.56 253 LYS A N 1
ATOM 2087 C CA . LYS A 1 253 ? -2.385 12.854 7.678 1.00 70.56 253 LYS A CA 1
ATOM 2088 C C . LYS A 1 253 ? -3.532 13.317 8.580 1.00 70.56 253 LYS A C 1
ATOM 2090 O O . LYS A 1 253 ? -4.698 13.121 8.252 1.00 70.56 253 LYS A O 1
ATOM 2095 N N . PHE A 1 254 ? -3.207 13.886 9.740 1.00 82.19 254 PHE A N 1
ATOM 2096 C CA . PHE A 1 254 ? -4.204 14.492 10.620 1.00 82.19 254 PHE A CA 1
ATOM 2097 C C . PHE A 1 254 ? -4.308 15.987 10.348 1.00 82.19 254 PHE A C 1
ATOM 2099 O O . PHE A 1 254 ? -3.331 16.629 9.975 1.00 82.19 254 PHE A O 1
ATOM 2106 N N . ASP A 1 255 ? -5.493 16.544 10.572 1.00 86.44 255 ASP A N 1
ATOM 2107 C CA . ASP A 1 255 ? -5.715 17.975 10.413 1.00 86.44 255 ASP A CA 1
ATOM 2108 C C . ASP A 1 255 ? -5.176 18.720 11.639 1.00 86.44 255 ASP A C 1
ATOM 2110 O O . ASP A 1 255 ? -5.836 18.774 12.683 1.00 86.44 255 ASP A O 1
ATOM 2114 N N . TYR A 1 256 ? -3.942 19.215 11.524 1.00 92.38 256 TYR A N 1
ATOM 2115 C CA . TYR A 1 256 ? -3.249 19.929 12.591 1.00 92.38 256 TYR A CA 1
ATOM 2116 C C . TYR A 1 256 ? -3.521 21.438 12.554 1.00 92.38 256 TYR A C 1
ATOM 2118 O O . TYR A 1 256 ? -3.661 22.056 11.499 1.00 92.38 256 TYR A O 1
ATOM 2126 N N . GLY A 1 257 ? -3.525 22.044 13.738 1.00 93.31 257 GLY A N 1
ATOM 2127 C CA . GLY A 1 257 ? -3.462 23.484 13.949 1.00 93.31 257 GLY A CA 1
ATOM 2128 C C . GLY A 1 257 ? -2.307 23.836 14.879 1.00 93.31 257 GLY A C 1
ATOM 2129 O O . GLY A 1 257 ? -1.966 23.057 15.767 1.00 93.31 257 GLY A O 1
ATOM 2130 N N . VAL A 1 258 ? -1.722 25.016 14.693 1.00 93.69 258 VAL A N 1
ATOM 2131 C CA . VAL A 1 258 ? -0.647 25.544 15.544 1.00 93.69 258 VAL A CA 1
ATOM 2132 C C . VAL A 1 258 ? -1.175 26.777 16.258 1.00 93.69 258 VAL A C 1
ATOM 2134 O O . VAL A 1 258 ? -1.639 27.711 15.602 1.00 93.69 258 VAL A O 1
ATOM 2137 N N . VAL A 1 259 ? -1.121 26.772 17.583 1.00 92.88 259 VAL A N 1
ATOM 2138 C CA . VAL A 1 259 ? -1.638 27.830 18.453 1.00 92.88 259 VAL A CA 1
ATOM 2139 C C . VAL A 1 259 ? -0.470 28.520 19.141 1.00 92.88 259 VAL A C 1
ATOM 2141 O O . VAL A 1 259 ? 0.375 27.865 19.746 1.00 92.88 259 VAL A O 1
ATOM 2144 N N . ASP A 1 260 ? -0.447 29.843 19.071 1.00 91.69 260 ASP A N 1
ATOM 2145 C CA . ASP A 1 260 ? 0.437 30.681 19.872 1.00 91.69 260 ASP A CA 1
ATOM 2146 C C . ASP A 1 260 ? -0.131 30.782 21.294 1.00 91.69 260 ASP A C 1
ATOM 2148 O O . ASP A 1 260 ? -1.267 31.227 21.487 1.00 91.69 260 ASP A O 1
ATOM 2152 N N . VAL A 1 261 ? 0.652 30.360 22.290 1.00 91.31 261 VAL A N 1
ATOM 2153 C CA . VAL A 1 261 ? 0.212 30.311 23.694 1.00 91.31 261 VAL A CA 1
ATOM 2154 C C . VAL A 1 261 ? 0.058 31.714 24.281 1.00 91.31 261 VAL A C 1
ATOM 2156 O O . VAL A 1 261 ? -0.829 31.943 25.103 1.00 91.31 261 VAL A O 1
ATOM 2159 N N . THR A 1 262 ? 0.878 32.672 23.843 1.00 87.31 262 THR A N 1
ATOM 2160 C CA . THR A 1 262 ? 0.883 34.040 24.380 1.00 87.31 262 THR A CA 1
ATOM 2161 C C . THR A 1 262 ? -0.315 34.853 23.905 1.00 87.31 262 THR A C 1
ATOM 2163 O O . THR A 1 262 ? -0.914 35.594 24.685 1.00 87.31 262 THR A O 1
ATOM 2166 N N . THR A 1 263 ? -0.696 34.697 22.636 1.00 89.56 263 THR A N 1
ATOM 2167 C CA . THR A 1 263 ? -1.827 35.426 22.044 1.00 89.56 263 THR A CA 1
ATOM 2168 C C . THR A 1 263 ? -3.136 34.642 22.086 1.00 89.56 263 THR A C 1
ATOM 2170 O O . THR A 1 263 ? -4.197 35.237 21.898 1.00 89.56 263 THR A O 1
ATOM 2173 N N . ALA A 1 264 ? -3.080 33.330 22.347 1.00 91.50 264 ALA A N 1
ATOM 2174 C CA . ALA A 1 264 ? -4.207 32.403 22.249 1.00 91.50 264 ALA A CA 1
ATOM 2175 C C . ALA A 1 264 ? -4.884 32.452 20.864 1.00 91.50 264 ALA A C 1
ATOM 2177 O O . ALA A 1 264 ? -6.110 32.446 20.734 1.00 91.50 264 ALA A O 1
ATOM 2178 N N . THR A 1 265 ? -4.073 32.533 19.805 1.00 91.44 265 THR A N 1
ATOM 2179 C CA . THR A 1 265 ? -4.543 32.563 18.413 1.00 91.44 265 THR A CA 1
ATOM 2180 C C . THR A 1 265 ? -3.858 31.499 17.567 1.00 91.44 265 THR A C 1
ATOM 2182 O O . THR A 1 265 ? -2.779 31.010 17.894 1.00 91.44 265 THR A O 1
ATOM 2185 N N . PHE A 1 266 ? -4.497 31.108 16.464 1.00 91.62 266 PHE A N 1
ATOM 2186 C CA . PHE A 1 266 ? -3.883 30.189 15.512 1.00 91.62 266 PHE A CA 1
ATOM 2187 C C . PHE A 1 266 ? -2.790 30.895 14.708 1.00 91.62 266 PHE A C 1
ATOM 2189 O O . PHE A 1 266 ? -3.084 31.814 13.946 1.00 91.62 266 PHE A O 1
ATOM 2196 N N . ILE A 1 267 ? -1.564 30.382 14.799 1.00 89.19 267 ILE A N 1
ATOM 2197 C CA . ILE A 1 267 ? -0.495 30.646 13.828 1.00 89.19 267 ILE A CA 1
ATOM 2198 C C . ILE A 1 267 ? -0.848 29.950 12.510 1.00 89.19 267 ILE A C 1
ATOM 2200 O O . ILE A 1 267 ? -0.786 30.544 11.436 1.00 89.19 267 ILE A O 1
ATOM 2204 N N . VAL A 1 268 ? -1.279 28.686 12.601 1.00 89.38 268 VAL A N 1
ATOM 2205 C CA . VAL A 1 268 ? -1.800 27.907 11.474 1.00 89.38 268 VAL A CA 1
ATOM 2206 C C . VAL A 1 268 ? -3.155 27.346 11.858 1.00 89.38 268 VAL A C 1
ATOM 2208 O O . VAL A 1 268 ? -3.273 26.570 12.806 1.00 89.38 268 VAL A O 1
ATOM 2211 N N . LYS A 1 269 ? -4.188 27.741 11.115 1.00 90.25 269 LYS A N 1
ATOM 2212 C CA . LYS A 1 269 ? -5.551 27.272 11.345 1.00 90.25 269 LYS A CA 1
ATOM 2213 C C . LYS A 1 269 ? -5.765 25.903 10.672 1.00 90.25 269 LYS A C 1
ATOM 2215 O O . LYS A 1 269 ? -5.426 25.779 9.492 1.00 90.25 269 LYS A O 1
ATOM 2220 N N . PRO A 1 270 ? -6.355 24.918 11.372 1.00 89.12 270 PRO A N 1
ATOM 2221 C CA . PRO A 1 270 ? -6.714 23.625 10.785 1.00 89.12 270 PRO A CA 1
ATOM 2222 C C . PRO A 1 270 ? -7.786 23.784 9.693 1.00 89.12 270 PRO A C 1
ATOM 2224 O O . PRO A 1 270 ? -8.547 24.761 9.700 1.00 89.12 270 PRO A O 1
ATOM 2227 N N . LYS A 1 271 ? -7.865 22.825 8.758 1.00 83.38 271 LYS A N 1
ATOM 2228 C CA . LYS A 1 271 ? -8.838 22.815 7.645 1.00 83.38 271 LYS A CA 1
ATOM 2229 C C . LYS A 1 271 ? -10.275 22.774 8.172 1.00 83.38 271 LYS A C 1
ATOM 2231 O O . LYS A 1 271 ? -11.134 23.504 7.679 1.00 83.38 271 LYS A O 1
ATOM 2236 N N . THR A 1 272 ? -10.513 21.962 9.198 1.00 80.88 272 THR A N 1
ATOM 2237 C CA . THR A 1 272 ? -11.793 21.779 9.883 1.00 80.88 272 THR A CA 1
ATOM 2238 C C . THR A 1 272 ? -11.612 22.111 11.366 1.00 80.88 272 THR A C 1
ATOM 2240 O O . THR A 1 272 ? -11.266 21.236 12.157 1.00 80.88 272 THR A O 1
ATOM 2243 N N . PRO A 1 273 ? -11.815 23.374 11.776 1.00 81.75 273 PRO A N 1
ATOM 2244 C CA . PRO A 1 273 ? -11.679 23.767 13.174 1.00 81.75 273 PRO A CA 1
ATOM 2245 C C . PRO A 1 273 ? -12.691 23.038 14.064 1.00 81.75 273 PRO A C 1
ATOM 2247 O O . PRO A 1 273 ? -13.887 23.044 13.769 1.00 81.75 273 PRO A O 1
ATOM 2250 N N . LEU A 1 274 ? -12.208 22.457 15.163 1.00 88.88 274 LEU A N 1
ATOM 2251 C CA . LEU A 1 274 ? -13.013 21.748 16.163 1.00 88.88 274 LEU A CA 1
ATOM 2252 C C . LEU A 1 274 ? -12.933 22.437 17.535 1.00 88.88 274 LEU A C 1
ATOM 2254 O O . LEU A 1 274 ? -12.113 23.331 17.754 1.00 88.88 274 LEU A O 1
ATOM 2258 N N . GLU A 1 275 ? -13.777 22.011 18.477 1.00 90.62 275 GLU A N 1
ATOM 2259 C CA . GLU A 1 275 ? -13.668 22.413 19.886 1.00 90.62 275 GLU A CA 1
ATOM 2260 C C . GLU A 1 275 ? -12.622 21.547 20.605 1.00 90.62 275 GLU A C 1
ATOM 2262 O O . GLU A 1 275 ? -12.946 20.508 21.180 1.00 90.62 275 GLU A O 1
ATOM 2267 N N . TYR A 1 276 ? -11.357 21.970 20.568 1.00 93.94 276 TYR A N 1
ATOM 2268 C CA . TYR A 1 276 ? -10.259 21.240 21.206 1.00 93.94 276 TYR A CA 1
ATOM 2269 C C . TYR A 1 276 ? -10.324 21.305 22.736 1.00 93.94 276 TYR A C 1
ATOM 2271 O O . TYR A 1 276 ? -10.452 22.386 23.303 1.00 93.94 276 TYR A O 1
ATOM 2279 N N . GLN A 1 277 ? -10.213 20.149 23.399 1.00 94.25 277 GLN A N 1
ATOM 2280 C CA . GLN A 1 277 ? -10.048 20.053 24.858 1.00 94.25 277 GLN A CA 1
ATOM 2281 C C . GLN A 1 277 ? -8.606 19.765 25.265 1.00 94.25 277 GLN A C 1
ATOM 2283 O O . GLN A 1 277 ? -8.228 20.016 26.410 1.00 94.25 277 GLN A O 1
ATOM 2288 N N . TYR A 1 278 ? -7.803 19.254 24.332 1.00 95.69 278 TYR A N 1
ATOM 2289 C CA . TYR A 1 278 ? -6.394 18.968 24.536 1.00 95.69 278 TYR A CA 1
ATOM 2290 C C . TYR A 1 278 ? -5.533 19.599 23.437 1.00 95.69 278 TYR A C 1
ATOM 2292 O O . TYR A 1 278 ? -5.976 19.810 22.304 1.00 95.69 278 TYR A O 1
ATOM 2300 N N . CYS A 1 279 ? -4.277 19.861 23.769 1.00 95.31 279 CYS A N 1
ATOM 2301 C CA . CYS A 1 279 ? -3.210 20.227 22.846 1.00 95.31 279 CYS A CA 1
ATOM 2302 C C . CYS A 1 279 ? -1.916 19.518 23.263 1.00 95.31 279 CYS A C 1
ATOM 2304 O O . CYS A 1 279 ? -1.828 18.995 24.370 1.00 95.31 279 CYS A O 1
ATOM 2306 N N . TYR A 1 280 ? -0.936 19.456 22.368 1.00 96.06 280 TYR A N 1
ATOM 2307 C CA . TYR A 1 280 ? 0.398 18.933 22.661 1.00 96.06 280 TYR A CA 1
ATOM 2308 C C . TYR A 1 280 ? 1.390 20.089 22.754 1.00 96.06 280 TYR A C 1
ATOM 2310 O O . TYR A 1 280 ? 1.425 20.931 21.851 1.00 96.06 280 TYR A O 1
ATOM 2318 N N . ASP A 1 281 ? 2.178 20.131 23.825 1.00 92.81 281 ASP A N 1
ATOM 2319 C CA . ASP A 1 281 ? 3.065 21.259 24.138 1.00 92.81 281 ASP A CA 1
ATOM 2320 C C . ASP A 1 281 ? 4.545 21.034 23.819 1.00 92.81 281 ASP A C 1
ATOM 2322 O O . ASP A 1 281 ? 5.374 21.907 24.063 1.00 92.81 281 ASP A O 1
ATOM 2326 N N . GLY A 1 282 ? 4.868 19.880 23.240 1.00 87.38 282 GLY A N 1
ATOM 2327 C CA . GLY A 1 282 ? 6.238 19.449 22.980 1.00 87.38 282 GLY A CA 1
ATOM 2328 C C . GLY A 1 282 ? 6.629 18.231 23.803 1.00 87.38 282 GLY A C 1
ATOM 2329 O O . GLY A 1 282 ? 7.359 17.377 23.292 1.00 87.38 282 GLY A O 1
ATOM 2330 N N . ASP A 1 283 ? 6.037 18.072 24.988 1.00 86.81 283 ASP A N 1
ATOM 2331 C CA . ASP A 1 283 ? 6.357 16.994 25.922 1.00 86.81 283 ASP A CA 1
ATOM 2332 C C . ASP A 1 283 ? 5.154 16.084 26.209 1.00 86.81 283 ASP A C 1
ATOM 2334 O O . ASP A 1 283 ? 5.275 14.850 26.156 1.00 86.81 283 ASP A O 1
ATOM 2338 N N . ASP A 1 284 ? 3.979 16.661 26.478 1.00 89.62 284 ASP A N 1
ATOM 2339 C CA . ASP A 1 284 ? 2.763 15.904 26.779 1.00 89.62 284 ASP A CA 1
ATOM 2340 C C . ASP A 1 284 ? 1.491 16.558 26.208 1.00 89.62 284 ASP A C 1
ATOM 2342 O O . ASP A 1 284 ? 1.472 17.689 25.723 1.00 89.62 284 ASP A O 1
ATOM 2346 N N . PHE A 1 285 ? 0.392 15.806 26.239 1.00 93.12 285 PHE A N 1
ATOM 2347 C CA . PHE A 1 285 ? -0.938 16.334 26.009 1.00 93.12 285 PHE A CA 1
ATOM 2348 C C . PHE A 1 285 ? -1.450 17.034 27.265 1.00 93.12 285 PHE A C 1
ATOM 2350 O O . PHE A 1 285 ? -1.652 16.411 28.310 1.00 93.12 285 PHE A O 1
ATOM 2357 N N . ILE A 1 286 ? -1.739 18.321 27.130 1.00 94.44 286 ILE A N 1
ATOM 2358 C CA . ILE A 1 286 ? -2.286 19.176 28.181 1.00 94.44 286 ILE A CA 1
ATOM 2359 C C . ILE A 1 286 ? -3.671 19.682 27.784 1.00 94.44 286 ILE A C 1
ATOM 2361 O O . ILE A 1 286 ? -4.086 19.577 26.631 1.00 94.44 286 ILE A O 1
ATOM 2365 N N . THR A 1 287 ? -4.420 20.214 28.745 1.00 95.50 287 THR A N 1
ATOM 2366 C CA . THR A 1 287 ? -5.759 20.753 28.488 1.00 95.50 287 THR A CA 1
ATOM 2367 C C . THR A 1 287 ? -5.696 22.143 27.864 1.00 95.50 287 THR A C 1
ATOM 2369 O O . THR A 1 287 ? -4.887 22.972 28.279 1.00 95.50 287 THR A O 1
ATOM 2372 N N . ILE A 1 288 ? -6.606 22.427 26.937 1.00 94.81 288 ILE A N 1
ATOM 2373 C CA . ILE A 1 288 ? -6.795 23.743 26.318 1.00 94.81 288 ILE A CA 1
ATOM 2374 C C . ILE A 1 288 ? -8.271 24.146 26.418 1.00 94.81 288 ILE A C 1
ATOM 2376 O O . ILE A 1 288 ? -9.157 23.292 26.352 1.00 94.81 288 ILE A O 1
ATOM 2380 N N . ASP A 1 289 ? -8.548 25.431 26.644 1.00 92.94 289 ASP A N 1
ATOM 2381 C CA . ASP A 1 289 ? -9.919 25.942 26.701 1.00 92.94 289 ASP A CA 1
ATOM 2382 C C . ASP A 1 289 ? -10.468 26.319 25.310 1.00 92.94 289 ASP A C 1
ATOM 2384 O O . ASP A 1 289 ? -9.756 26.369 24.307 1.00 92.94 289 ASP A O 1
ATOM 2388 N N . ARG A 1 290 ? -11.768 26.635 25.244 1.00 89.75 290 ARG A N 1
ATOM 2389 C CA . ARG A 1 290 ? -12.452 27.034 23.997 1.00 89.75 290 ARG A CA 1
ATOM 2390 C C . ARG A 1 290 ? -11.913 28.317 23.359 1.00 89.75 290 ARG A C 1
ATOM 2392 O O . ARG A 1 290 ? -12.178 28.561 22.188 1.00 89.75 290 ARG A O 1
ATOM 2399 N N . ASN A 1 291 ? -11.200 29.136 24.125 1.00 90.44 291 ASN A N 1
ATOM 2400 C CA . ASN A 1 291 ? -10.542 30.349 23.654 1.00 90.44 291 ASN A CA 1
ATOM 2401 C C . ASN A 1 291 ? -9.054 30.103 23.361 1.00 90.44 291 ASN A C 1
ATOM 2403 O O . ASN A 1 291 ? -8.302 31.069 23.285 1.00 90.44 291 ASN A O 1
ATOM 2407 N N . LEU A 1 292 ? -8.641 28.837 23.214 1.00 91.44 292 LEU A N 1
ATOM 2408 C CA . LEU A 1 292 ? -7.277 28.403 22.915 1.00 91.44 292 LEU A CA 1
ATOM 2409 C C . LEU A 1 292 ? -6.247 28.750 24.000 1.00 91.44 292 LEU A C 1
ATOM 2411 O O . LEU A 1 292 ? -5.053 28.837 23.721 1.00 91.44 292 LEU A O 1
ATOM 2415 N N . ARG A 1 293 ? -6.688 28.939 25.247 1.00 91.56 293 ARG A N 1
ATOM 2416 C CA . ARG A 1 293 ? -5.796 29.224 26.376 1.00 91.56 293 ARG A CA 1
ATOM 2417 C C . ARG A 1 293 ? -5.374 27.932 27.052 1.00 91.56 293 ARG A C 1
ATOM 2419 O O . ARG A 1 293 ? -6.189 27.037 27.277 1.00 91.56 293 ARG A O 1
ATOM 2426 N N . THR A 1 294 ? -4.104 27.861 27.419 1.00 93.12 294 THR A N 1
ATOM 2427 C CA . THR A 1 294 ? -3.520 26.737 28.153 1.00 93.12 294 THR A CA 1
ATOM 2428 C C . THR A 1 294 ? -2.407 27.233 29.080 1.00 93.12 294 THR A C 1
ATOM 2430 O O . THR A 1 294 ? -2.056 28.413 29.061 1.00 93.12 294 THR A O 1
ATOM 2433 N N . THR A 1 295 ? -1.883 26.356 29.932 1.00 91.62 295 THR A N 1
ATOM 2434 C CA . THR A 1 295 ? -0.771 26.646 30.845 1.00 91.62 295 THR A CA 1
ATOM 2435 C C . THR A 1 295 ? 0.369 25.688 30.532 1.00 91.62 295 THR A C 1
ATOM 2437 O O . THR A 1 295 ? 0.262 24.498 30.809 1.00 91.62 295 THR A O 1
ATOM 2440 N N . THR A 1 296 ? 1.436 26.213 29.936 1.00 91.25 296 THR A N 1
ATOM 2441 C CA . THR A 1 296 ? 2.667 25.491 29.593 1.00 91.25 296 THR A CA 1
ATOM 2442 C C . THR A 1 296 ? 3.823 26.485 29.508 1.00 91.25 296 THR A C 1
ATOM 2444 O O . THR A 1 296 ? 3.591 27.683 29.327 1.00 91.25 296 THR A O 1
ATOM 2447 N N . ASP A 1 297 ? 5.051 25.985 29.631 1.00 87.00 297 ASP A N 1
ATOM 2448 C CA . ASP A 1 297 ? 6.277 26.761 29.423 1.00 87.00 297 ASP A CA 1
ATOM 2449 C C . ASP A 1 297 ? 6.625 26.907 27.929 1.00 87.00 297 ASP A C 1
ATOM 2451 O O . ASP A 1 297 ? 7.544 27.642 27.565 1.00 87.00 297 ASP A O 1
ATOM 2455 N N . SER A 1 298 ? 5.897 26.215 27.044 1.00 87.75 298 SER A N 1
ATOM 2456 C CA . SER A 1 298 ? 6.075 26.344 25.602 1.00 87.75 298 SER A CA 1
ATOM 2457 C C . SER A 1 298 ? 5.445 27.620 25.030 1.00 87.75 298 SER A C 1
ATOM 2459 O O . SER A 1 298 ? 4.351 28.035 25.411 1.00 87.75 298 SER A O 1
ATOM 2461 N N . ASN A 1 299 ? 6.108 28.209 24.029 1.00 87.75 299 ASN A N 1
ATOM 2462 C CA . ASN A 1 299 ? 5.609 29.375 23.293 1.00 87.75 299 ASN A CA 1
ATOM 2463 C C . ASN A 1 299 ? 4.438 29.035 22.354 1.00 87.75 299 ASN A C 1
ATOM 2465 O O . ASN A 1 299 ? 3.639 29.908 22.010 1.00 87.75 299 ASN A O 1
ATOM 2469 N N . PHE A 1 300 ? 4.340 27.781 21.910 1.00 92.25 300 PHE A N 1
ATOM 2470 C CA . PHE A 1 300 ? 3.290 27.323 21.007 1.00 92.25 300 PHE A CA 1
ATOM 2471 C C . PHE A 1 300 ? 2.850 25.903 21.362 1.00 92.25 300 PHE A C 1
ATOM 2473 O O . PHE A 1 300 ? 3.608 25.109 21.909 1.00 92.25 300 PHE A O 1
ATOM 2480 N N . VAL A 1 301 ? 1.617 25.567 21.006 1.00 95.06 301 VAL A N 1
ATOM 2481 C CA . VAL A 1 301 ? 1.075 24.211 21.133 1.00 95.06 301 VAL A CA 1
ATOM 2482 C C . VAL A 1 301 ? 0.450 23.786 19.818 1.00 95.06 301 VAL A C 1
ATOM 2484 O O . VAL A 1 301 ? 0.059 24.620 18.997 1.00 95.06 301 VAL A O 1
ATOM 2487 N N . ILE A 1 302 ? 0.328 22.480 19.611 1.00 95.50 302 ILE A N 1
ATOM 2488 C CA . ILE A 1 302 ? -0.372 21.939 18.446 1.00 95.50 302 ILE A CA 1
ATOM 2489 C C . ILE A 1 302 ? -1.673 21.259 18.854 1.00 95.50 302 ILE A C 1
ATOM 2491 O O . ILE A 1 302 ? -1.767 20.598 19.888 1.00 95.50 302 ILE A O 1
ATOM 2495 N N . VAL A 1 303 ? -2.682 21.412 18.008 1.00 95.62 303 VAL A N 1
ATOM 2496 C CA . VAL A 1 303 ? -3.960 20.705 18.095 1.00 95.62 303 VAL A CA 1
ATOM 2497 C C . VAL A 1 303 ? -4.127 19.829 16.864 1.00 95.62 303 VAL A C 1
ATOM 2499 O O . VAL A 1 303 ? -3.570 20.124 15.811 1.00 95.62 303 VAL A O 1
ATOM 2502 N N . ALA A 1 304 ? -4.886 18.749 16.988 1.00 93.56 304 ALA A N 1
ATOM 2503 C CA . ALA A 1 304 ? -5.186 17.841 15.890 1.00 93.56 304 ALA A CA 1
ATOM 2504 C C . ALA A 1 304 ? -6.600 17.284 16.041 1.00 93.56 304 ALA A C 1
ATOM 2506 O O . ALA A 1 304 ? -7.210 17.392 17.104 1.00 93.56 304 ALA A O 1
ATOM 2507 N N . THR A 1 305 ? -7.113 16.605 15.016 1.00 89.81 305 THR A N 1
ATOM 2508 C CA . THR A 1 305 ? -8.447 15.979 15.059 1.00 89.81 305 THR A CA 1
ATOM 2509 C C . THR A 1 305 ? -8.645 15.084 16.296 1.00 89.81 305 THR A C 1
ATOM 2511 O O . THR A 1 305 ? -9.703 15.108 16.916 1.00 89.81 305 THR A O 1
ATOM 2514 N N . TYR A 1 306 ? -7.617 14.336 16.720 1.00 89.69 306 TYR A N 1
ATOM 2515 C CA . TYR A 1 306 ? -7.681 13.479 17.913 1.00 89.69 306 TYR A CA 1
ATOM 2516 C C . TYR A 1 306 ? -7.584 14.246 19.244 1.00 89.69 306 TYR A C 1
ATOM 2518 O O . TYR A 1 306 ? -8.025 13.724 20.271 1.00 89.69 306 TYR A O 1
ATOM 2526 N N . THR A 1 307 ? -7.065 15.481 19.251 1.00 93.50 307 THR A N 1
ATOM 2527 C CA . THR A 1 307 ? -6.983 16.311 20.464 1.00 93.50 307 THR A CA 1
ATOM 2528 C C . THR A 1 307 ? -8.288 17.048 20.774 1.00 93.50 307 THR A C 1
ATOM 2530 O O . THR A 1 307 ? -8.386 17.706 21.809 1.00 93.50 307 THR A O 1
ATOM 2533 N N . GLU A 1 308 ? -9.324 16.894 19.933 1.00 91.69 308 GLU A N 1
ATOM 2534 C CA . GLU A 1 308 ? -10.681 17.358 20.249 1.00 91.69 308 GLU A CA 1
ATOM 2535 C C . GLU A 1 308 ? -11.126 16.813 21.611 1.00 91.69 308 GLU A C 1
ATOM 2537 O O . GLU A 1 308 ? -11.504 17.571 22.498 1.00 91.69 308 GLU A O 1
ATOM 2542 N N . LEU A 1 309 ? -11.014 15.493 21.792 1.00 88.12 309 LEU A N 1
ATOM 2543 C CA . LEU A 1 309 ? -11.481 14.796 22.991 1.00 88.12 309 LEU A CA 1
ATOM 2544 C C . LEU A 1 309 ? -10.450 13.846 23.606 1.00 88.12 309 LEU A C 1
ATOM 2546 O O . LEU A 1 309 ? -10.688 13.378 24.716 1.00 88.12 309 LEU A O 1
ATOM 2550 N N . MET A 1 310 ? -9.363 13.501 22.898 1.00 89.31 310 MET A N 1
ATOM 2551 C CA . MET A 1 310 ? -8.422 12.449 23.320 1.00 89.31 310 MET A CA 1
ATOM 2552 C C . MET A 1 310 ? -9.154 11.162 23.742 1.00 89.31 310 MET A C 1
ATOM 2554 O O . MET A 1 310 ? -8.906 10.585 24.801 1.00 89.31 310 MET A O 1
ATOM 2558 N N . LEU A 1 311 ? -10.110 10.723 22.911 1.00 89.38 311 LEU A N 1
ATOM 2559 C CA . LEU A 1 311 ? -11.086 9.684 23.263 1.00 89.38 311 LEU A CA 1
ATOM 2560 C C . LEU A 1 311 ? -10.425 8.395 23.777 1.00 89.38 311 LEU A C 1
ATOM 2562 O O . LEU A 1 311 ? -10.872 7.824 24.770 1.00 89.38 311 LEU A O 1
ATOM 2566 N N . GLU A 1 312 ? -9.350 7.956 23.124 1.00 90.19 312 GLU A N 1
ATOM 2567 C CA . GLU A 1 312 ? -8.631 6.732 23.486 1.00 90.19 312 GLU A CA 1
ATOM 2568 C C . GLU A 1 312 ? -7.934 6.839 24.851 1.00 90.19 312 GLU A C 1
ATOM 2570 O O . GLU A 1 312 ? -7.831 5.843 25.561 1.00 90.19 312 GLU A O 1
ATOM 2575 N N . ASP A 1 313 ? -7.481 8.019 25.280 1.00 89.38 313 ASP A N 1
ATOM 2576 C CA . ASP A 1 313 ? -6.892 8.223 26.615 1.00 89.38 313 ASP A CA 1
ATOM 2577 C C . ASP A 1 313 ? -7.957 8.112 27.699 1.00 89.38 313 ASP A C 1
ATOM 2579 O O . ASP A 1 313 ? -7.784 7.384 28.682 1.00 89.38 313 ASP A O 1
ATOM 2583 N N . GLY A 1 314 ? -9.111 8.731 27.460 1.00 90.06 314 GLY A N 1
ATOM 2584 C CA . GLY A 1 314 ? -10.272 8.558 28.318 1.00 90.06 314 GLY A CA 1
ATOM 2585 C C . GLY A 1 314 ? -10.695 7.088 28.431 1.00 90.06 314 GLY A C 1
ATOM 2586 O O . GLY A 1 314 ? -10.946 6.609 29.538 1.00 90.06 314 GLY A O 1
ATOM 2587 N N . ILE A 1 315 ? -10.755 6.358 27.308 1.00 92.50 315 ILE A N 1
ATOM 2588 C CA . ILE A 1 315 ? -11.162 4.944 27.294 1.00 92.50 315 ILE A CA 1
ATOM 2589 C C . ILE A 1 315 ? -10.134 4.105 28.055 1.00 92.50 315 ILE A C 1
ATOM 2591 O O . ILE A 1 315 ? -10.516 3.365 28.957 1.00 92.50 315 ILE A O 1
ATOM 2595 N N . TYR A 1 316 ? -8.836 4.263 27.783 1.00 92.56 316 TYR A N 1
ATOM 2596 C CA . TYR A 1 316 ? -7.782 3.555 28.516 1.00 92.56 316 TYR A CA 1
ATOM 2597 C C . TYR A 1 316 ? -7.896 3.764 30.033 1.00 92.56 316 TYR A C 1
ATOM 2599 O O . TYR A 1 316 ? -7.907 2.792 30.794 1.00 92.56 316 TYR A O 1
ATOM 2607 N N . LYS A 1 317 ? -8.045 5.019 30.479 1.00 91.06 317 LYS A N 1
ATOM 2608 C CA . LYS A 1 317 ? -8.200 5.366 31.902 1.00 91.06 317 LYS A CA 1
ATOM 2609 C C . LYS A 1 317 ? -9.457 4.749 32.519 1.00 91.06 317 LYS A C 1
ATOM 2611 O O . LYS A 1 317 ? -9.415 4.331 33.674 1.00 91.06 317 LYS A O 1
ATOM 2616 N N . ALA A 1 318 ? -10.553 4.670 31.764 1.00 91.56 318 ALA A N 1
ATOM 2617 C CA . ALA A 1 318 ? -11.804 4.071 32.221 1.00 91.56 318 ALA A CA 1
ATOM 2618 C C . ALA A 1 318 ? -11.750 2.534 32.283 1.00 91.56 318 ALA A C 1
ATOM 2620 O O . ALA A 1 318 ? -12.329 1.939 33.191 1.00 91.56 318 ALA A O 1
ATOM 2621 N N . LEU A 1 319 ? -11.062 1.886 31.338 1.00 93.12 319 LEU A N 1
ATOM 2622 C CA . LEU A 1 319 ? -11.023 0.425 31.230 1.00 93.12 319 LEU A CA 1
ATOM 2623 C C . LEU A 1 319 ? -9.946 -0.224 32.097 1.00 93.12 319 LEU A C 1
ATOM 2625 O O . LEU A 1 319 ? -10.179 -1.307 32.633 1.00 93.12 319 LEU A O 1
ATOM 2629 N N . LYS A 1 320 ? -8.790 0.425 32.277 1.00 91.31 320 LYS A N 1
ATOM 2630 C CA . LYS A 1 320 ? -7.657 -0.144 33.021 1.00 91.31 320 LYS A CA 1
ATOM 2631 C C . LYS A 1 320 ? -8.046 -0.685 34.407 1.00 91.31 320 LYS A C 1
ATOM 2633 O O . LYS A 1 320 ? -7.730 -1.846 34.665 1.00 91.31 320 LYS A O 1
ATOM 2638 N N . PRO A 1 321 ? -8.794 0.041 35.261 1.00 91.12 321 PRO A N 1
ATOM 2639 C CA . PRO A 1 321 ? -9.201 -0.486 36.566 1.00 91.12 321 PRO A CA 1
ATOM 2640 C C . PRO A 1 321 ? -10.088 -1.736 36.474 1.00 91.12 321 PRO A C 1
ATOM 2642 O O . PRO A 1 321 ? -10.083 -2.568 37.374 1.00 91.12 321 PRO A O 1
ATOM 2645 N N . LEU A 1 322 ? -10.850 -1.891 35.386 1.00 90.44 322 LEU A N 1
ATOM 2646 C CA . LEU A 1 322 ? -11.742 -3.033 35.183 1.00 90.44 322 LEU A CA 1
ATOM 2647 C C . LEU A 1 322 ? -10.963 -4.311 34.836 1.00 90.44 322 LEU A C 1
ATOM 2649 O O . LEU A 1 322 ? -11.413 -5.406 35.170 1.00 90.44 322 LEU A O 1
ATOM 2653 N N . THR A 1 323 ? -9.784 -4.191 34.213 1.00 87.44 323 THR A N 1
ATOM 2654 C CA . THR A 1 323 ? -8.936 -5.347 33.854 1.00 87.44 323 THR A CA 1
ATOM 2655 C C . THR A 1 323 ? -8.369 -6.089 35.067 1.00 87.44 323 THR A C 1
ATOM 2657 O O . THR A 1 323 ? -8.027 -7.264 34.966 1.00 87.44 323 THR A O 1
ATOM 2660 N N . GLU A 1 324 ? -8.314 -5.443 36.231 1.00 81.81 324 GLU A N 1
ATOM 2661 C CA . GLU A 1 324 ? -7.779 -6.022 37.471 1.00 81.81 324 GLU A CA 1
ATOM 2662 C C . GLU A 1 324 ? -8.860 -6.709 38.322 1.00 81.81 324 GLU A C 1
ATOM 2664 O O . GLU A 1 324 ? -8.557 -7.318 39.345 1.00 81.81 324 GLU A O 1
ATOM 2669 N N . THR A 1 325 ? -10.126 -6.643 37.901 1.00 74.69 325 THR A N 1
ATOM 2670 C CA . THR A 1 325 ? -11.255 -7.204 38.653 1.00 74.69 325 THR A CA 1
ATOM 2671 C C . THR A 1 325 ? -11.635 -8.605 38.184 1.00 74.69 325 THR A C 1
ATOM 2673 O O . THR A 1 325 ? -11.557 -8.930 36.994 1.00 74.69 325 THR A O 1
ATOM 2676 N N . ASP A 1 326 ? -12.079 -9.446 39.121 1.00 73.94 326 ASP A N 1
ATOM 2677 C CA . ASP A 1 326 ? -12.726 -10.706 38.773 1.00 73.94 326 ASP A CA 1
ATOM 2678 C C . ASP A 1 326 ? -14.091 -10.427 38.153 1.00 73.94 326 ASP A C 1
ATOM 2680 O O . ASP A 1 326 ? -14.961 -9.771 38.730 1.00 73.94 326 ASP A O 1
ATOM 2684 N N . ILE A 1 327 ? -14.252 -10.913 36.927 1.00 74.25 327 ILE A N 1
ATOM 2685 C CA . ILE A 1 327 ? -15.390 -10.562 36.098 1.00 74.25 327 ILE A CA 1
ATOM 2686 C C . ILE A 1 327 ? -16.504 -11.591 36.306 1.00 74.25 327 ILE A C 1
ATOM 2688 O O . ILE A 1 327 ? -16.394 -12.743 35.888 1.00 74.25 327 ILE A O 1
ATOM 2692 N N . VAL A 1 328 ? -17.617 -11.139 36.885 1.00 77.75 328 VAL A N 1
ATOM 2693 C CA . VAL A 1 328 ? -18.901 -11.848 36.853 1.00 77.75 328 VAL A CA 1
ATOM 2694 C C . VAL A 1 328 ? -19.799 -11.136 35.846 1.00 77.75 328 VAL A C 1
ATOM 2696 O O . VAL A 1 328 ? -20.232 -10.011 36.094 1.00 77.75 328 VAL A O 1
ATOM 2699 N N . LEU A 1 329 ? -20.057 -11.770 34.700 1.00 81.31 329 LEU A N 1
ATOM 2700 C CA . LEU A 1 329 ? -20.901 -11.206 33.640 1.00 81.31 329 LEU A CA 1
ATOM 2701 C C . LEU A 1 329 ? -22.264 -11.891 33.594 1.00 81.31 329 LEU A C 1
ATOM 2703 O O . LEU A 1 329 ? -22.337 -13.103 33.811 1.00 81.31 329 LEU A O 1
ATOM 2707 N N . PRO A 1 330 ? -23.334 -11.147 33.265 1.00 83.94 330 PRO A N 1
ATOM 2708 C CA . PRO A 1 330 ? -24.576 -11.759 32.822 1.00 83.94 330 PRO A CA 1
ATOM 2709 C C . PRO A 1 330 ? -24.382 -12.427 31.453 1.00 83.94 330 PRO A C 1
ATOM 2711 O O . PRO A 1 330 ? -23.412 -12.161 30.737 1.00 83.94 330 PRO A O 1
ATOM 2714 N N . ASP A 1 331 ? -25.349 -13.244 31.048 1.00 83.25 331 ASP A N 1
ATOM 2715 C CA . ASP A 1 331 ? -25.422 -13.690 29.663 1.00 83.25 331 ASP A CA 1
ATOM 2716 C C . ASP A 1 331 ? -25.698 -12.507 28.723 1.00 83.25 331 ASP A C 1
ATOM 2718 O O . ASP A 1 331 ? -26.605 -11.701 28.945 1.00 83.25 331 ASP A O 1
ATOM 2722 N N . PHE A 1 332 ? -24.912 -12.420 27.649 1.00 91.56 332 PHE A N 1
ATOM 2723 C CA . PHE A 1 332 ? -25.167 -11.513 26.533 1.00 91.56 332 PHE A CA 1
ATOM 2724 C C . PHE A 1 332 ? -26.135 -12.163 25.543 1.00 91.56 332 PHE A C 1
ATOM 2726 O O . PHE A 1 332 ? -25.793 -13.164 24.905 1.00 91.56 332 PHE A O 1
ATOM 2733 N N . GLU A 1 333 ? -27.324 -11.581 25.412 1.00 94.69 333 GLU A N 1
ATOM 2734 C CA . GLU A 1 333 ? -28.374 -12.015 24.490 1.00 94.69 333 GLU A CA 1
ATOM 2735 C C . GLU A 1 333 ? -28.291 -11.203 23.190 1.00 94.69 333 GLU A C 1
ATOM 2737 O O . GLU A 1 333 ? -28.643 -10.025 23.176 1.00 94.69 333 GLU A O 1
ATOM 2742 N N . LEU A 1 334 ? -27.855 -11.810 22.084 1.00 94.69 334 LEU A N 1
ATOM 2743 C CA . LEU A 1 334 ? -27.866 -11.182 20.763 1.00 94.69 334 LEU A CA 1
ATOM 2744 C C . LEU A 1 334 ? -29.216 -11.405 20.070 1.00 94.69 334 LEU A C 1
ATOM 2746 O O . LEU A 1 334 ? -29.573 -12.514 19.676 1.00 94.69 334 LEU A O 1
ATOM 2750 N N . ILE A 1 335 ? -29.957 -10.322 19.868 1.00 95.38 335 ILE A N 1
ATOM 2751 C CA . ILE A 1 335 ? -31.132 -10.277 19.004 1.00 95.38 335 ILE A CA 1
ATOM 2752 C C . ILE A 1 335 ? -30.641 -10.060 17.571 1.00 95.38 335 ILE A C 1
ATOM 2754 O O . ILE A 1 335 ? -30.440 -8.926 17.129 1.00 95.38 335 ILE A O 1
ATOM 2758 N N . GLN A 1 336 ? -30.430 -11.166 16.855 1.00 93.88 336 GLN A N 1
ATOM 2759 C CA . GLN A 1 336 ? -29.982 -11.146 15.464 1.00 93.88 336 GLN A CA 1
ATOM 2760 C C . GLN A 1 336 ? -31.108 -10.613 14.579 1.00 93.88 336 GLN A C 1
ATOM 2762 O O . GLN A 1 336 ? -32.188 -11.197 14.524 1.00 93.88 336 GLN A O 1
ATOM 2767 N N . GLY A 1 337 ? -30.879 -9.513 13.871 1.00 92.56 337 GLY A N 1
ATOM 2768 C CA . GLY A 1 337 ? -31.904 -8.874 13.058 1.00 92.56 337 GLY A CA 1
ATOM 2769 C C . GLY A 1 337 ? -31.411 -8.522 11.668 1.00 92.56 337 GLY A C 1
ATOM 2770 O O . GLY A 1 337 ? -30.523 -7.681 11.520 1.00 92.56 337 GLY A O 1
ATOM 2771 N N . VAL A 1 338 ? -32.071 -9.087 10.656 1.00 93.12 338 VAL A N 1
ATOM 2772 C CA . VAL A 1 338 ? -31.780 -8.816 9.240 1.00 93.12 338 VAL A CA 1
ATOM 2773 C C . VAL A 1 338 ? -31.978 -7.323 8.909 1.00 93.12 338 VAL A C 1
ATOM 2775 O O . VAL A 1 338 ? -32.613 -6.580 9.677 1.00 93.12 338 VAL A O 1
ATOM 2778 N N . PRO A 1 339 ? -31.459 -6.813 7.783 1.00 92.25 339 PRO A N 1
ATOM 2779 C CA . PRO A 1 339 ? -31.558 -5.402 7.456 1.00 92.25 339 PRO A CA 1
ATOM 2780 C C . PRO A 1 339 ? -33.017 -4.950 7.360 1.00 92.25 339 PRO A C 1
ATOM 2782 O O . PRO A 1 339 ? -33.843 -5.575 6.697 1.00 92.25 339 PRO A O 1
ATOM 2785 N N . GLY A 1 340 ? -33.353 -3.848 8.033 1.00 88.50 340 GLY A N 1
ATOM 2786 C CA . GLY A 1 340 ? -34.701 -3.283 7.992 1.00 88.50 340 GLY A CA 1
ATOM 2787 C C . GLY A 1 340 ? -35.775 -4.030 8.790 1.00 88.50 340 GLY A C 1
ATOM 2788 O O . GLY A 1 340 ? -36.937 -3.657 8.681 1.00 88.50 340 GLY A O 1
ATOM 2789 N N . CYS A 1 341 ? -35.433 -5.020 9.622 1.00 90.75 341 CYS A N 1
ATOM 2790 C CA . CYS A 1 341 ? -36.409 -5.750 10.453 1.00 90.75 341 CYS A CA 1
ATOM 2791 C C . CYS A 1 341 ? -36.986 -4.969 11.647 1.00 90.75 341 CYS A C 1
ATOM 2793 O O . CYS A 1 341 ? -37.735 -5.512 12.453 1.00 90.75 341 CYS A O 1
ATOM 2795 N N . GLY A 1 342 ? -36.621 -3.694 11.795 1.00 86.94 342 GLY A N 1
ATOM 2796 C CA . GLY A 1 342 ? -37.058 -2.882 12.928 1.00 86.94 342 GLY A CA 1
ATOM 2797 C C . GLY A 1 342 ? -36.275 -3.145 14.217 1.00 86.94 342 GLY A C 1
ATOM 2798 O O . GLY A 1 342 ? -36.865 -3.094 15.288 1.00 86.94 342 GLY A O 1
ATOM 2799 N N . LYS A 1 343 ? -34.955 -3.368 14.138 1.00 90.06 343 LYS A N 1
ATOM 2800 C CA . LYS A 1 343 ? -34.039 -3.467 15.296 1.00 90.06 343 LYS A CA 1
ATOM 2801 C C . LYS A 1 343 ? -34.261 -2.360 16.340 1.00 90.06 343 LYS A C 1
ATOM 2803 O O . LYS A 1 343 ? -34.587 -2.641 17.490 1.00 90.06 343 LYS A O 1
ATOM 2808 N N . SER A 1 344 ? -34.227 -1.098 15.919 1.00 87.88 344 SER A N 1
ATOM 2809 C CA . SER A 1 344 ? -34.488 0.037 16.814 1.00 87.88 344 SER A CA 1
ATOM 2810 C C . SER A 1 344 ? -35.945 0.075 17.316 1.00 87.88 344 SER A C 1
ATOM 2812 O O . SER A 1 344 ? -36.206 0.473 18.448 1.00 87.88 344 SER A O 1
ATOM 2814 N N . THR A 1 345 ? -36.910 -0.404 16.519 1.00 89.38 345 THR A N 1
ATOM 2815 C CA . THR A 1 345 ? -38.317 -0.570 16.940 1.00 89.38 345 THR A CA 1
ATOM 2816 C C . THR A 1 345 ? -38.465 -1.633 18.026 1.00 89.38 345 THR A C 1
ATOM 2818 O O . THR A 1 345 ? -39.223 -1.436 18.974 1.00 89.38 345 THR A O 1
ATOM 2821 N N . TYR A 1 346 ? -37.708 -2.727 17.939 1.00 92.12 346 TYR A N 1
ATOM 2822 C CA . TYR A 1 346 ? -37.645 -3.739 18.987 1.00 92.12 346 TYR A CA 1
ATOM 2823 C C . TYR A 1 346 ? -37.145 -3.126 20.303 1.00 92.12 346 TYR A C 1
ATOM 2825 O O . TYR A 1 346 ? -37.758 -3.357 21.345 1.00 92.12 346 TYR A O 1
ATOM 2833 N N . ILE A 1 347 ? -36.111 -2.280 20.265 1.00 92.25 347 ILE A N 1
ATOM 2834 C CA . ILE A 1 347 ? -35.623 -1.572 21.461 1.00 92.25 347 ILE A CA 1
ATOM 2835 C C . ILE A 1 347 ? -36.723 -0.676 22.046 1.00 92.25 347 ILE A C 1
ATOM 2837 O O . ILE A 1 347 ? -37.012 -0.765 23.235 1.00 92.25 347 ILE A O 1
ATOM 2841 N N . LEU A 1 348 ? -37.402 0.125 21.219 1.00 90.00 348 LEU A N 1
ATOM 2842 C CA . LEU A 1 348 ? -38.503 1.003 21.654 1.00 90.00 348 LEU A CA 1
ATOM 2843 C C . LEU A 1 348 ? -39.657 0.239 22.325 1.00 90.00 348 LEU A C 1
ATOM 2845 O O . LEU A 1 348 ? -40.296 0.744 23.248 1.00 90.00 348 LEU A O 1
ATOM 2849 N N . GLN A 1 349 ? -39.943 -0.978 21.861 1.00 89.62 349 GLN A N 1
ATOM 2850 C CA . GLN A 1 349 ? -41.013 -1.810 22.411 1.00 89.62 349 GLN A CA 1
ATOM 2851 C C . GLN A 1 349 ? -40.628 -2.469 23.742 1.00 89.62 349 GLN A C 1
ATOM 2853 O O . GLN A 1 349 ? -41.501 -2.641 24.596 1.00 89.62 349 GLN A O 1
ATOM 2858 N N . ASN A 1 350 ? -39.353 -2.815 23.933 1.00 91.88 350 ASN A N 1
ATOM 2859 C CA . ASN A 1 350 ? -38.896 -3.605 25.081 1.00 91.88 350 ASN A CA 1
ATOM 2860 C C . ASN A 1 350 ? -38.229 -2.771 26.184 1.00 91.88 350 ASN A C 1
ATOM 2862 O O . ASN A 1 350 ? -38.268 -3.174 27.343 1.00 91.88 350 ASN A O 1
ATOM 2866 N N . ALA A 1 351 ? -37.659 -1.609 25.861 1.00 91.44 351 ALA A N 1
ATOM 2867 C CA . ALA A 1 351 ? -37.000 -0.762 26.845 1.00 91.44 351 ALA A CA 1
ATOM 2868 C C . ALA A 1 351 ? -38.001 -0.133 27.831 1.00 91.44 351 ALA A C 1
ATOM 2870 O O . ALA A 1 351 ? -39.117 0.248 27.472 1.00 91.44 351 ALA A O 1
ATOM 2871 N N . THR A 1 352 ? -37.576 0.014 29.086 1.00 89.38 352 THR A N 1
ATOM 2872 C CA . THR A 1 352 ? -38.365 0.590 30.186 1.00 89.38 352 THR A CA 1
ATOM 2873 C C . THR A 1 352 ? -37.677 1.825 30.760 1.00 89.38 352 THR A C 1
ATOM 2875 O O . THR A 1 352 ? -36.499 2.055 30.510 1.00 89.38 352 THR A O 1
ATOM 2878 N N . ALA A 1 353 ? -38.353 2.591 31.621 1.00 85.12 353 ALA A N 1
ATOM 2879 C CA . ALA A 1 353 ? -37.745 3.756 32.278 1.00 85.12 353 ALA A CA 1
ATOM 2880 C C . ALA A 1 353 ? -36.504 3.419 33.139 1.00 85.12 353 ALA A C 1
ATOM 2882 O O . ALA A 1 353 ? -35.776 4.324 33.539 1.00 85.12 353 ALA A O 1
ATOM 2883 N N . LYS A 1 354 ? -36.249 2.133 33.435 1.00 86.56 354 LYS A N 1
ATOM 2884 C CA . LYS A 1 354 ? -35.068 1.647 34.175 1.00 86.56 354 LYS A CA 1
ATOM 2885 C C . LYS A 1 354 ? -33.967 1.080 33.272 1.00 86.56 354 LYS A C 1
ATOM 2887 O O . LYS A 1 354 ? -32.956 0.603 33.792 1.00 86.56 354 LYS A O 1
ATOM 2892 N N . SER A 1 355 ? -34.167 1.093 31.959 1.00 92.44 355 SER A N 1
ATOM 2893 C CA . SER A 1 355 ? -33.218 0.554 30.991 1.00 92.44 355 SER A CA 1
ATOM 2894 C C . SER A 1 355 ? -32.205 1.629 30.569 1.00 92.44 355 SER A C 1
ATOM 2896 O O . SER A 1 355 ? -32.491 2.832 30.599 1.00 92.44 355 SER A O 1
ATOM 2898 N N . LEU A 1 356 ? -31.013 1.183 30.184 1.00 94.94 356 LEU A N 1
ATOM 2899 C CA . LEU A 1 356 ? -30.014 1.976 29.470 1.00 94.94 356 LEU A CA 1
ATOM 2900 C C . LEU A 1 356 ? -30.045 1.577 27.996 1.00 94.94 356 LEU A C 1
ATOM 2902 O O . LEU A 1 356 ? -30.030 0.388 27.686 1.00 94.94 356 LEU A O 1
ATOM 2906 N N . VAL A 1 357 ? -30.070 2.555 27.098 1.00 95.38 357 VAL A N 1
ATOM 2907 C CA . VAL A 1 357 ? -30.019 2.343 25.651 1.00 95.38 357 VAL A CA 1
ATOM 2908 C C . VAL A 1 357 ? -28.726 2.947 25.119 1.00 95.38 357 VAL A C 1
ATOM 2910 O O . VAL A 1 357 ? -28.482 4.149 25.237 1.00 95.38 357 VAL A O 1
ATOM 2913 N N . LEU A 1 358 ? -27.888 2.097 24.541 1.00 95.69 358 LEU A N 1
ATOM 2914 C CA . LEU A 1 358 ? -26.620 2.469 23.941 1.00 95.69 358 LEU A CA 1
ATOM 2915 C C . LEU A 1 358 ? -26.637 2.223 22.437 1.00 95.69 358 LEU A C 1
ATOM 2917 O O . LEU A 1 358 ? -27.368 1.375 21.934 1.00 95.69 358 LEU A O 1
ATOM 2921 N N . THR A 1 359 ? -25.799 2.959 21.724 1.00 93.31 359 THR A N 1
ATOM 2922 C CA . THR A 1 359 ? -25.526 2.758 20.298 1.00 93.31 359 THR A CA 1
ATOM 2923 C C . THR A 1 359 ? -24.101 3.210 19.973 1.00 93.31 359 THR A C 1
ATOM 2925 O O . THR A 1 359 ? -23.396 3.730 20.842 1.00 93.31 359 THR A O 1
ATOM 2928 N N . THR A 1 360 ? -23.644 2.999 18.746 1.00 87.25 360 THR A N 1
ATOM 2929 C CA . THR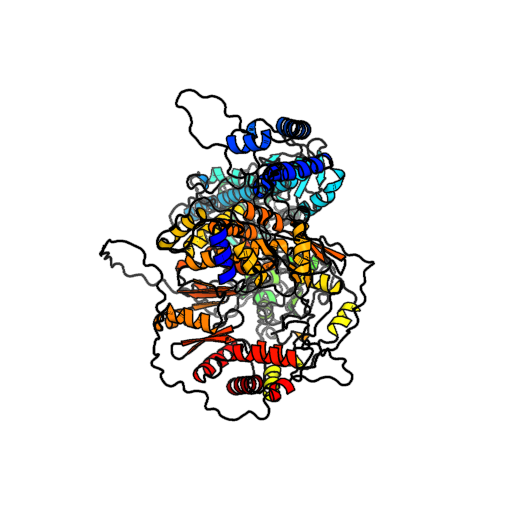 A 1 360 ? -22.249 3.238 18.357 1.00 87.25 360 THR A CA 1
ATOM 2930 C C . THR A 1 360 ? -22.007 4.683 17.905 1.00 87.25 360 THR A C 1
ATOM 2932 O O . THR A 1 360 ? -20.989 5.269 18.265 1.00 87.25 360 THR A O 1
ATOM 2935 N N . THR A 1 361 ? -22.947 5.307 17.182 1.00 85.00 361 THR A N 1
ATOM 2936 C CA . THR A 1 361 ? -22.762 6.647 16.584 1.00 85.00 361 THR A CA 1
ATOM 2937 C C . THR A 1 361 ? -23.656 7.719 17.213 1.00 85.00 361 THR A C 1
ATOM 2939 O O . THR A 1 361 ? -24.684 7.418 17.828 1.00 85.00 361 THR A O 1
ATOM 2942 N N . ARG A 1 362 ? -23.268 8.998 17.082 1.00 85.12 362 ARG A N 1
ATOM 2943 C CA . ARG A 1 362 ? -24.062 10.127 17.605 1.00 85.12 362 ARG A CA 1
ATOM 2944 C C . ARG A 1 362 ? -25.383 10.266 16.844 1.00 85.12 362 ARG A C 1
ATOM 2946 O O . ARG A 1 362 ? -26.422 10.460 17.466 1.00 85.12 362 ARG A O 1
ATOM 2953 N N . GLU A 1 363 ? -25.353 10.059 15.534 1.00 83.38 363 GLU A N 1
ATOM 2954 C CA . GLU A 1 363 ? -26.507 10.116 14.637 1.00 83.38 363 GLU A CA 1
ATOM 2955 C C . GLU A 1 363 ? -27.546 9.049 15.002 1.00 83.38 363 GLU A C 1
ATOM 2957 O O . GLU A 1 363 ? -28.737 9.347 15.094 1.00 83.38 363 GLU A O 1
ATOM 2962 N N . ALA A 1 364 ? -27.102 7.816 15.279 1.00 85.00 364 ALA A N 1
ATOM 2963 C CA . ALA A 1 364 ? -27.988 6.747 15.737 1.00 85.00 364 ALA A CA 1
ATOM 2964 C C . ALA A 1 364 ? -28.589 7.064 17.113 1.00 85.00 364 ALA A C 1
ATOM 2966 O O . ALA A 1 364 ? -29.763 6.784 17.362 1.00 85.00 364 ALA A O 1
ATOM 2967 N N . LYS A 1 365 ? -27.810 7.698 18.001 1.00 90.25 365 LYS A N 1
ATOM 2968 C CA . LYS A 1 365 ? -28.291 8.127 19.319 1.00 90.25 365 LYS A CA 1
ATOM 2969 C C . LYS A 1 365 ? -29.380 9.191 19.181 1.00 90.25 365 LYS A C 1
ATOM 2971 O O . LYS A 1 365 ? -30.414 9.073 19.833 1.00 90.25 365 LYS A O 1
ATOM 2976 N N . ASP A 1 366 ? -29.186 10.187 18.322 1.00 88.44 366 ASP A N 1
ATOM 2977 C CA . ASP A 1 366 ? -30.178 11.241 18.094 1.00 88.44 366 ASP A CA 1
ATOM 2978 C C . ASP A 1 366 ? -31.437 10.701 17.396 1.00 88.44 366 ASP A C 1
ATOM 2980 O O . ASP A 1 366 ? -32.554 11.104 17.731 1.00 88.44 366 ASP A O 1
ATOM 2984 N N . ASP A 1 367 ? -31.297 9.731 16.486 1.00 86.06 367 ASP A N 1
ATOM 2985 C CA . ASP A 1 367 ? -32.445 9.037 15.897 1.00 86.06 367 ASP A CA 1
ATOM 2986 C C . ASP A 1 367 ? -33.253 8.263 16.946 1.00 86.06 367 ASP A C 1
ATOM 2988 O O . ASP A 1 367 ? -34.473 8.419 17.026 1.00 86.06 367 ASP A O 1
ATOM 2992 N N . LEU A 1 368 ? -32.583 7.482 17.800 1.00 89.12 368 LEU A N 1
ATOM 2993 C CA . LEU A 1 368 ? -33.230 6.760 18.896 1.00 89.12 368 LEU A CA 1
ATOM 2994 C C . LEU A 1 368 ? -33.940 7.721 19.855 1.00 89.12 368 LEU A C 1
ATOM 2996 O O . LEU A 1 368 ? -35.106 7.487 20.176 1.00 89.12 368 LEU A O 1
ATOM 3000 N N . THR A 1 369 ? -33.289 8.817 20.262 1.00 90.31 369 THR A N 1
ATOM 3001 C CA . THR A 1 369 ? -33.898 9.847 21.117 1.00 90.31 369 THR A CA 1
ATOM 3002 C C . THR A 1 369 ? -35.194 10.379 20.505 1.00 90.31 369 THR A C 1
ATOM 3004 O O . THR A 1 369 ? -36.241 10.290 21.151 1.00 90.31 369 THR A O 1
ATOM 3007 N N . ARG A 1 370 ? -35.171 10.812 19.235 1.00 89.25 370 ARG A N 1
ATOM 3008 C CA . ARG A 1 370 ? -36.376 11.303 18.542 1.00 89.25 370 ARG A CA 1
ATOM 3009 C C . ARG A 1 370 ? -37.482 10.251 18.484 1.00 89.25 370 ARG A C 1
ATOM 3011 O O . ARG A 1 370 ? -38.657 10.573 18.643 1.00 89.25 370 ARG A O 1
ATOM 3018 N N . ARG A 1 371 ? -37.144 8.975 18.261 1.00 89.19 371 ARG A N 1
ATOM 3019 C CA . ARG A 1 371 ? -38.149 7.899 18.234 1.00 89.19 371 ARG A CA 1
ATOM 3020 C C . ARG A 1 371 ? -38.777 7.648 19.602 1.00 89.19 371 ARG A C 1
ATOM 3022 O O . ARG A 1 371 ? -39.986 7.432 19.663 1.00 89.19 371 ARG A O 1
ATOM 3029 N N . PHE A 1 372 ? -37.995 7.681 20.682 1.00 89.12 372 PHE A N 1
ATOM 3030 C CA . PHE A 1 372 ? -38.531 7.554 22.040 1.00 89.12 372 PHE A CA 1
ATOM 3031 C C . PHE A 1 372 ? -39.483 8.713 22.357 1.00 89.12 372 PHE A C 1
ATOM 3033 O O . PHE A 1 372 ? -40.616 8.456 22.774 1.00 89.12 372 PHE A O 1
ATOM 3040 N N . GLU A 1 373 ? -39.076 9.950 22.057 1.00 88.25 373 GLU A N 1
ATOM 3041 C CA . GLU A 1 373 ? -39.897 11.159 22.216 1.00 88.25 373 GLU A CA 1
ATOM 3042 C C . GLU A 1 373 ? -41.214 11.070 21.428 1.00 88.25 373 GLU A C 1
ATOM 3044 O O . GLU A 1 373 ? -42.291 11.309 21.980 1.00 88.25 373 GLU A O 1
ATOM 3049 N N . ASN A 1 374 ? -41.152 10.637 20.165 1.00 86.88 374 ASN A N 1
ATOM 3050 C CA . ASN A 1 374 ? -42.327 10.493 19.303 1.00 86.88 374 ASN A CA 1
ATOM 3051 C C . ASN A 1 374 ? -43.257 9.352 19.733 1.00 86.88 374 ASN A C 1
ATOM 3053 O O . ASN A 1 374 ? -44.476 9.477 19.619 1.00 86.88 374 ASN A O 1
ATOM 3057 N N . SER A 1 375 ? -42.707 8.238 20.227 1.00 85.38 375 SER A N 1
ATOM 3058 C CA . SER A 1 375 ? -43.505 7.071 20.625 1.00 85.38 375 SER A CA 1
ATOM 3059 C C . SER A 1 375 ? -44.400 7.341 21.837 1.00 85.38 375 SER A C 1
ATOM 3061 O O . SER A 1 375 ? -45.411 6.660 22.003 1.00 85.38 375 SER A O 1
ATOM 3063 N N . LYS A 1 376 ? -44.004 8.284 22.711 1.00 79.19 376 LYS A N 1
ATOM 3064 C CA . LYS A 1 376 ? -44.637 8.600 24.008 1.00 79.19 376 LYS A CA 1
ATOM 3065 C C . LYS A 1 376 ? -44.880 7.390 24.930 1.00 79.19 376 LYS A C 1
ATOM 3067 O O . LYS A 1 376 ? -45.595 7.510 25.920 1.00 79.19 376 LYS A O 1
ATOM 3072 N N . ARG A 1 377 ? -44.286 6.226 24.637 1.00 78.69 377 ARG A N 1
ATOM 3073 C CA . ARG A 1 377 ? -44.494 4.972 25.380 1.00 78.69 377 ARG A CA 1
ATOM 3074 C C . ARG A 1 377 ? -43.723 4.960 26.698 1.00 78.69 377 ARG A C 1
ATOM 3076 O O . ARG A 1 377 ? -44.244 4.511 27.714 1.00 78.69 377 ARG A O 1
ATOM 3083 N N . VAL A 1 378 ? -42.480 5.436 26.666 1.00 81.62 378 VAL A N 1
ATOM 3084 C CA . VAL A 1 378 ? -41.581 5.530 27.821 1.00 81.62 378 VAL A CA 1
ATOM 3085 C C . VAL A 1 378 ? -40.820 6.844 27.725 1.00 81.62 378 VAL A C 1
ATOM 3087 O O . VAL A 1 378 ? -40.219 7.135 26.693 1.00 81.62 378 VAL A O 1
ATOM 3090 N N . VAL A 1 379 ? -40.827 7.625 28.805 1.00 80.06 379 VAL A N 1
ATOM 3091 C CA . VAL A 1 379 ? -40.014 8.841 28.910 1.00 80.06 379 VAL A CA 1
ATOM 3092 C C . VAL A 1 379 ? -38.632 8.445 29.419 1.00 80.06 379 VAL A C 1
ATOM 3094 O O . VAL A 1 379 ? -38.483 8.021 30.564 1.00 80.06 379 VAL A O 1
ATOM 3097 N N . MET A 1 380 ? -37.634 8.559 28.548 1.00 81.12 380 MET A N 1
ATOM 3098 C CA . MET A 1 380 ? -36.226 8.310 28.858 1.00 81.12 380 MET A CA 1
ATOM 3099 C C . MET A 1 380 ? -35.519 9.642 29.095 1.00 81.12 380 MET A C 1
ATOM 3101 O O . MET A 1 380 ? -35.680 10.581 28.318 1.00 81.12 380 MET A O 1
ATOM 3105 N N . HIS A 1 381 ? -34.700 9.732 30.140 1.00 79.88 381 HIS A N 1
ATOM 3106 C CA . HIS A 1 381 ? -33.827 10.889 30.323 1.00 79.88 381 HIS A CA 1
ATOM 3107 C C . HIS A 1 381 ? -32.660 10.843 29.321 1.00 79.88 381 HIS A C 1
ATOM 3109 O O . HIS A 1 381 ? -32.167 9.764 28.993 1.00 79.88 381 HIS A O 1
ATOM 3115 N N . ASN A 1 382 ? -32.124 11.998 28.908 1.00 73.56 382 ASN A N 1
ATOM 3116 C CA . ASN A 1 382 ? -30.969 12.069 27.995 1.00 73.56 382 ASN A CA 1
ATOM 3117 C C . ASN A 1 382 ? -29.730 11.303 28.499 1.00 73.56 382 ASN A C 1
ATOM 3119 O O . ASN A 1 382 ? -28.904 10.859 27.710 1.00 73.56 382 ASN A O 1
ATOM 3123 N N . SER A 1 383 ? -29.603 11.083 29.811 1.00 78.88 383 SER A N 1
ATOM 3124 C CA . SER A 1 383 ? -28.526 10.253 30.374 1.00 78.88 383 SER A CA 1
ATOM 3125 C C . SER A 1 383 ? -28.707 8.744 30.150 1.00 78.88 383 SER A C 1
ATOM 3127 O O . SER A 1 383 ? -27.811 7.988 30.515 1.00 78.88 383 SER A O 1
ATOM 3129 N N . GLN A 1 384 ? -29.858 8.300 29.637 1.00 89.12 384 GLN A N 1
ATOM 3130 C CA . GLN A 1 384 ? -30.197 6.893 29.387 1.00 89.12 384 GLN A CA 1
ATOM 3131 C C . GLN A 1 384 ? -30.059 6.497 27.918 1.00 89.12 384 GLN A C 1
ATOM 3133 O O . GLN A 1 384 ? -30.023 5.306 27.640 1.00 89.12 384 GLN A O 1
ATOM 3138 N N . ILE A 1 385 ? -29.979 7.460 26.994 1.00 91.94 385 ILE A N 1
ATOM 3139 C CA . ILE A 1 385 ? -29.766 7.207 25.565 1.00 91.94 385 ILE A CA 1
ATOM 3140 C C . ILE A 1 385 ? -28.432 7.838 25.177 1.00 91.94 385 ILE A C 1
ATOM 3142 O O . ILE A 1 385 ? -28.317 9.061 25.064 1.00 91.94 385 ILE A O 1
ATOM 3146 N N . ARG A 1 386 ? -27.391 7.014 25.048 1.00 92.75 386 ARG A N 1
ATOM 3147 C CA . ARG A 1 386 ? -26.004 7.480 24.879 1.00 92.75 386 ARG A CA 1
ATOM 3148 C C . ARG A 1 386 ? -25.259 6.640 23.852 1.00 92.75 386 ARG A C 1
ATOM 3150 O O . ARG A 1 386 ? -25.699 5.556 23.493 1.00 92.75 386 ARG A O 1
ATOM 3157 N N . THR A 1 387 ? -24.098 7.112 23.414 1.00 93.19 387 THR A N 1
ATOM 3158 C CA . THR A 1 387 ? -23.161 6.224 22.720 1.00 93.19 387 THR A CA 1
ATOM 3159 C C . THR A 1 387 ? -22.405 5.345 23.721 1.00 93.19 387 THR A C 1
ATOM 3161 O O . THR A 1 387 ? -22.240 5.741 24.881 1.00 93.19 387 THR A O 1
ATOM 3164 N N . VAL A 1 388 ? -21.929 4.175 23.284 1.00 94.38 388 VAL A N 1
ATOM 3165 C CA . VAL A 1 388 ? -21.150 3.230 24.110 1.00 94.38 388 VAL A CA 1
ATOM 3166 C C . VAL A 1 388 ? -19.961 3.930 24.773 1.00 94.38 388 VAL A C 1
ATOM 3168 O O . VAL A 1 388 ? -19.856 3.943 26.000 1.00 94.38 388 VAL A O 1
ATOM 3171 N N . HIS A 1 389 ? -19.116 4.609 23.992 1.00 92.88 389 HIS A N 1
ATOM 3172 C CA . HIS A 1 389 ? -17.948 5.309 24.540 1.00 92.88 389 HIS A CA 1
ATOM 3173 C C . HIS A 1 389 ? -18.335 6.493 25.432 1.00 92.88 389 HIS A C 1
ATOM 3175 O O . HIS A 1 389 ? -17.719 6.693 26.474 1.00 92.88 389 HIS A O 1
ATOM 3181 N N . SER A 1 390 ? -19.405 7.236 25.114 1.00 91.75 390 SER A N 1
ATOM 3182 C CA . SER A 1 390 ? -19.891 8.304 26.002 1.00 91.75 390 SER A CA 1
ATOM 3183 C C . SER A 1 390 ? -20.282 7.746 27.374 1.00 91.75 390 SER A C 1
ATOM 3185 O O . SER A 1 390 ? -19.976 8.357 28.399 1.00 91.75 390 SER A O 1
ATOM 3187 N N . TYR A 1 391 ? -20.926 6.578 27.415 1.00 93.31 391 TYR A N 1
ATOM 3188 C CA . TYR A 1 391 ? -21.275 5.913 28.665 1.00 93.31 391 TYR A CA 1
ATOM 3189 C C . TYR A 1 391 ? -20.045 5.446 29.457 1.00 93.31 391 TYR A C 1
ATOM 3191 O O . TYR A 1 391 ? -19.992 5.700 30.656 1.00 93.31 391 TYR A O 1
ATOM 3199 N N . ILE A 1 392 ? -19.051 4.842 28.796 1.00 92.81 392 ILE A N 1
ATOM 3200 C CA . ILE A 1 392 ? -17.805 4.379 29.434 1.00 92.81 392 ILE A CA 1
ATOM 3201 C C . ILE A 1 392 ? -17.027 5.547 30.062 1.00 92.81 392 ILE A C 1
ATOM 3203 O O . ILE A 1 392 ? -16.557 5.446 31.192 1.00 92.81 392 ILE A O 1
ATOM 3207 N N . LEU A 1 393 ? -16.924 6.671 29.351 1.00 90.00 393 LEU A N 1
ATOM 3208 C CA . LEU A 1 393 ? -16.078 7.808 29.734 1.00 90.00 393 LEU A CA 1
ATOM 3209 C C . LEU A 1 393 ? -16.625 8.668 30.877 1.00 90.00 393 LEU A C 1
ATOM 3211 O O . LEU A 1 393 ? -15.879 9.386 31.535 1.00 90.00 393 LEU A O 1
ATOM 3215 N N . ASN A 1 394 ? -17.937 8.662 31.094 1.00 85.12 394 ASN A N 1
ATOM 3216 C CA . ASN A 1 394 ? -18.595 9.591 32.010 1.00 85.12 394 ASN A CA 1
ATOM 3217 C C . ASN A 1 394 ? -19.229 8.830 33.164 1.00 85.12 394 ASN A C 1
ATOM 3219 O O . ASN A 1 394 ? -19.904 7.851 32.881 1.00 85.12 394 ASN A O 1
ATOM 3223 N N . LYS A 1 395 ? -19.127 9.346 34.405 1.00 68.81 395 LYS A N 1
ATOM 3224 C CA . LYS A 1 395 ? -19.684 8.786 35.664 1.00 68.81 395 LYS A CA 1
ATOM 3225 C C . LYS A 1 395 ? -20.910 7.869 35.437 1.00 68.81 395 LYS A C 1
ATOM 3227 O O . LYS A 1 395 ? -22.045 8.366 35.457 1.00 68.81 395 LYS A O 1
ATOM 3232 N N . PRO A 1 396 ? -20.701 6.560 35.192 1.00 73.31 396 PRO A N 1
ATOM 3233 C CA . PRO A 1 396 ? -21.770 5.690 34.729 1.00 73.31 396 PRO A CA 1
ATOM 3234 C C . PRO A 1 396 ? -22.724 5.405 35.887 1.00 73.31 396 PRO A C 1
ATOM 3236 O O . PRO A 1 396 ? -22.308 5.127 37.012 1.00 73.31 396 PRO A O 1
ATOM 3239 N N . LYS A 1 397 ? -24.029 5.525 35.629 1.00 81.44 397 LYS A N 1
ATOM 3240 C CA . LYS A 1 397 ? -25.071 5.149 36.593 1.00 81.44 397 LYS A CA 1
ATOM 3241 C C . LYS A 1 397 ? -25.361 3.660 36.454 1.00 81.44 397 LYS A C 1
ATOM 3243 O O . LYS A 1 397 ? -25.278 3.128 35.356 1.00 81.44 397 LYS A O 1
ATOM 3248 N N . LYS A 1 398 ? -25.750 3.001 37.544 1.00 88.25 398 LYS A N 1
ATOM 3249 C CA . LYS A 1 398 ? -26.159 1.594 37.483 1.00 88.25 398 LYS A CA 1
ATOM 3250 C C . LYS A 1 398 ? -27.534 1.448 36.836 1.00 88.25 398 LYS A C 1
ATOM 3252 O O . LYS A 1 398 ? -28.430 2.250 37.103 1.00 88.25 398 LYS A O 1
ATOM 3257 N N . PHE A 1 399 ? -27.700 0.396 36.045 1.00 90.25 399 PHE A N 1
ATOM 3258 C CA . PHE A 1 399 ? -28.954 0.044 35.378 1.00 90.25 399 PHE A CA 1
ATOM 3259 C C . PHE A 1 399 ? -29.233 -1.446 35.550 1.00 90.25 399 PHE A C 1
ATOM 3261 O O . PHE A 1 399 ? -28.318 -2.232 35.759 1.00 90.25 399 PHE A O 1
ATOM 3268 N N . ILE A 1 400 ? -30.506 -1.840 35.492 1.00 88.19 400 ILE A N 1
ATOM 3269 C CA . ILE A 1 400 ? -30.892 -3.255 35.637 1.00 88.19 400 ILE A CA 1
ATOM 3270 C C . ILE A 1 400 ? -30.743 -3.989 34.299 1.00 88.19 400 ILE A C 1
ATOM 3272 O O . ILE A 1 400 ? -30.337 -5.152 34.275 1.00 88.19 400 ILE A O 1
ATOM 3276 N N . GLU A 1 401 ? -31.054 -3.295 33.204 1.00 93.06 401 GLU A N 1
ATOM 3277 C CA . GLU A 1 401 ? -31.095 -3.826 31.845 1.00 93.06 401 GLU A CA 1
ATOM 3278 C C . GLU A 1 401 ? -30.443 -2.841 30.870 1.00 93.06 401 GLU A C 1
ATOM 3280 O O . GLU A 1 401 ? -30.656 -1.627 30.969 1.00 93.06 401 GLU A O 1
ATOM 3285 N N . VAL A 1 402 ? -29.658 -3.369 29.931 1.00 95.88 402 VAL A N 1
ATOM 3286 C CA . VAL A 1 402 ? -28.974 -2.590 28.892 1.00 95.88 402 VAL A CA 1
ATOM 3287 C C . VAL A 1 402 ? -29.364 -3.120 27.517 1.00 95.88 402 VAL A C 1
ATOM 3289 O O . VAL A 1 402 ? -29.302 -4.324 27.278 1.00 95.88 402 VAL A O 1
ATOM 3292 N N . PHE A 1 403 ? -29.714 -2.211 26.612 1.00 96.25 403 PHE A N 1
ATOM 3293 C CA . PHE A 1 403 ? -29.896 -2.468 25.187 1.00 96.25 403 PHE A CA 1
ATOM 3294 C C . PHE A 1 403 ? -28.774 -1.780 24.423 1.00 96.25 403 PHE A C 1
ATOM 3296 O O . PHE A 1 403 ? -28.511 -0.605 24.669 1.00 96.25 403 PHE A O 1
ATOM 3303 N N . ILE A 1 404 ? -28.129 -2.482 23.496 1.00 95.44 404 ILE A N 1
ATOM 3304 C CA . ILE A 1 404 ? -27.067 -1.914 22.659 1.00 95.44 404 ILE A CA 1
ATOM 3305 C C . ILE A 1 404 ? -27.446 -2.115 21.194 1.00 95.44 404 ILE A C 1
ATOM 3307 O O . ILE A 1 404 ? -27.442 -3.247 20.717 1.00 95.44 404 ILE A O 1
ATOM 3311 N N . ASP A 1 405 ? -27.800 -1.032 20.500 1.00 93.88 405 ASP A N 1
ATOM 3312 C CA . ASP A 1 405 ? -28.079 -1.038 19.058 1.00 93.88 405 ASP A CA 1
ATOM 3313 C C . ASP A 1 405 ? -26.775 -1.026 18.250 1.00 93.88 405 ASP A C 1
ATOM 3315 O O . ASP A 1 405 ? -25.804 -0.375 18.642 1.00 93.88 405 ASP A O 1
ATOM 3319 N N . GLU A 1 406 ? -26.767 -1.732 17.120 1.00 90.19 406 GLU A N 1
ATOM 3320 C CA . GLU A 1 406 ? -25.591 -1.976 16.269 1.00 90.19 406 GLU A CA 1
ATOM 3321 C C . GLU A 1 406 ? -24.351 -2.440 17.063 1.00 90.19 406 GLU A C 1
ATOM 3323 O O . GLU A 1 406 ? -23.220 -1.997 16.839 1.00 90.19 406 GLU A O 1
ATOM 3328 N N . ALA A 1 407 ? -24.570 -3.354 18.017 1.00 91.56 407 ALA A N 1
ATOM 3329 C CA . ALA A 1 407 ? -23.557 -3.779 18.984 1.00 91.56 407 ALA A CA 1
ATOM 3330 C C . ALA A 1 407 ? -22.280 -4.340 18.333 1.00 91.56 407 ALA A C 1
ATOM 3332 O O . ALA A 1 407 ? -21.187 -4.090 18.835 1.00 91.56 407 ALA A O 1
ATOM 3333 N N . LEU A 1 408 ? -22.418 -5.041 17.202 1.00 91.06 408 LEU A N 1
ATOM 3334 C CA . LEU A 1 408 ? -21.330 -5.731 16.495 1.00 91.06 408 LEU A CA 1
ATOM 3335 C C . LEU A 1 408 ? -20.298 -4.795 15.849 1.00 91.06 408 LEU A C 1
ATOM 3337 O O . LEU A 1 408 ? -19.229 -5.254 15.457 1.00 91.06 408 LEU A O 1
ATOM 3341 N N . LEU A 1 409 ? -20.589 -3.492 15.766 1.00 89.31 409 LEU A N 1
ATOM 3342 C CA . LEU A 1 409 ? -19.617 -2.475 15.351 1.00 89.31 409 LEU A CA 1
ATOM 3343 C C . LEU A 1 409 ? -18.578 -2.162 16.439 1.00 89.31 409 LEU A C 1
ATOM 3345 O O . LEU A 1 409 ? -17.561 -1.533 16.151 1.00 89.31 409 LEU A O 1
ATOM 3349 N N . ASN A 1 410 ? -18.833 -2.564 17.686 1.00 91.06 410 ASN A N 1
ATOM 3350 C CA . ASN A 1 410 ? -17.936 -2.319 18.810 1.00 91.06 410 ASN A CA 1
ATOM 3351 C C . ASN A 1 410 ? -17.003 -3.508 19.025 1.00 91.06 410 ASN A C 1
ATOM 3353 O O . ASN A 1 410 ? -17.367 -4.661 18.795 1.00 91.06 410 ASN A O 1
ATOM 3357 N N . HIS A 1 411 ? -15.816 -3.228 19.555 1.00 93.75 411 HIS A N 1
ATOM 3358 C CA . HIS A 1 411 ? -14.935 -4.272 20.058 1.00 93.75 411 HIS A CA 1
ATOM 3359 C C . HIS A 1 411 ? -15.603 -4.981 21.250 1.00 93.75 411 HIS A C 1
ATOM 3361 O O . HIS A 1 411 ? -16.158 -4.317 22.128 1.00 93.75 411 HIS A O 1
ATOM 3367 N N . ALA A 1 412 ? -15.505 -6.311 21.346 1.00 93.81 412 ALA A N 1
ATOM 3368 C CA . ALA A 1 412 ? -16.129 -7.077 22.433 1.00 93.81 412 ALA A CA 1
ATOM 3369 C C . ALA A 1 412 ? -15.777 -6.551 23.845 1.00 93.81 412 ALA A C 1
ATOM 3371 O O . ALA A 1 412 ? -16.641 -6.455 24.716 1.00 93.81 412 ALA A O 1
ATOM 3372 N N . GLY A 1 413 ? -14.531 -6.115 24.049 1.00 94.50 413 GLY A N 1
ATOM 3373 C CA . GLY A 1 413 ? -14.072 -5.457 25.280 1.00 94.50 413 GLY A CA 1
ATOM 3374 C C . GLY A 1 413 ? -14.859 -4.204 25.700 1.00 94.50 413 GLY A C 1
ATOM 3375 O O . GLY A 1 413 ? -15.072 -4.011 26.896 1.00 94.50 413 GLY A O 1
ATOM 3376 N N . ASP A 1 414 ? -15.359 -3.394 24.758 1.00 95.12 414 ASP A N 1
ATOM 3377 C CA . ASP A 1 414 ? -16.202 -2.230 25.083 1.00 95.12 414 ASP A CA 1
ATOM 3378 C C . ASP A 1 414 ? -17.551 -2.685 25.673 1.00 95.12 414 ASP A C 1
ATOM 3380 O O . ASP A 1 414 ? -18.063 -2.098 26.628 1.00 95.12 414 ASP A O 1
ATOM 3384 N N . ILE A 1 415 ? -18.113 -3.783 25.157 1.00 94.75 415 ILE A N 1
ATOM 3385 C CA . ILE A 1 415 ? -19.374 -4.360 25.647 1.00 94.75 415 ILE A CA 1
ATOM 3386 C C . ILE A 1 415 ? -19.197 -4.974 27.041 1.00 94.75 415 ILE A C 1
ATOM 3388 O O . ILE A 1 415 ? -20.057 -4.811 27.911 1.00 94.75 415 ILE A O 1
ATOM 3392 N N . VAL A 1 416 ? -18.055 -5.619 27.291 1.00 93.81 416 VAL A N 1
ATOM 3393 C CA . VAL A 1 416 ? -17.682 -6.108 28.628 1.00 93.81 416 VAL A CA 1
ATOM 3394 C C . VAL A 1 416 ? -17.565 -4.953 29.617 1.00 93.81 416 VAL A C 1
ATOM 3396 O O . VAL A 1 416 ? -18.086 -5.038 30.729 1.00 93.81 416 VAL A O 1
ATOM 3399 N N . ALA A 1 417 ? -16.946 -3.846 29.209 1.00 93.69 417 ALA A N 1
ATOM 3400 C CA . ALA A 1 417 ? -16.847 -2.657 30.043 1.00 93.69 417 ALA A CA 1
ATOM 3401 C C . ALA A 1 417 ? -18.226 -2.087 30.394 1.00 93.69 417 ALA A C 1
ATOM 3403 O O . ALA A 1 417 ? -18.494 -1.789 31.557 1.00 93.69 417 ALA A O 1
ATOM 3404 N N . VAL A 1 418 ? -19.137 -1.997 29.419 1.00 94.19 418 VAL A N 1
ATOM 3405 C CA . VAL A 1 418 ? -20.529 -1.587 29.664 1.00 94.19 418 VAL A CA 1
ATOM 3406 C C . VAL A 1 418 ? -21.202 -2.501 30.689 1.00 94.19 418 VAL A C 1
ATOM 3408 O O . VAL A 1 418 ? -21.883 -2.001 31.590 1.00 94.19 418 VAL A O 1
ATOM 3411 N N . ALA A 1 419 ? -21.012 -3.818 30.589 1.00 92.50 419 ALA A N 1
ATOM 3412 C CA . ALA A 1 419 ? -21.585 -4.777 31.530 1.00 92.50 419 ALA A CA 1
ATOM 3413 C C . ALA A 1 419 ? -21.113 -4.522 32.968 1.00 92.50 419 ALA A C 1
ATOM 3415 O O . ALA A 1 419 ? -21.933 -4.397 33.881 1.00 92.50 419 ALA A O 1
ATOM 3416 N N . LEU A 1 420 ? -19.802 -4.355 33.150 1.00 91.19 420 LEU A N 1
ATOM 3417 C CA . LEU A 1 420 ? -19.190 -4.092 34.453 1.00 91.19 420 LEU A CA 1
ATOM 3418 C C . LEU A 1 420 ? -19.613 -2.735 35.032 1.00 91.19 420 LEU A C 1
ATOM 3420 O O . LEU A 1 420 ? -20.000 -2.648 36.197 1.00 91.19 420 LEU A O 1
ATOM 3424 N N . LEU A 1 421 ? -19.596 -1.679 34.214 1.00 91.56 421 LEU A N 1
ATOM 3425 C CA . LEU A 1 421 ? -19.914 -0.316 34.647 1.00 91.56 421 LEU A CA 1
ATOM 3426 C C . LEU A 1 421 ? -21.408 -0.118 34.938 1.00 91.56 421 LEU A C 1
ATOM 3428 O O . LEU A 1 421 ? -21.769 0.630 35.845 1.00 91.56 421 LEU A O 1
ATOM 3432 N N . SER A 1 422 ? -22.294 -0.768 34.179 1.00 92.06 422 SER A N 1
ATOM 3433 C CA . SER A 1 422 ? -23.745 -0.712 34.419 1.00 92.06 422 SER A CA 1
ATOM 3434 C C . SER A 1 422 ? -24.199 -1.580 35.588 1.00 92.06 422 SER A C 1
ATOM 3436 O O . SER A 1 422 ? -25.196 -1.242 36.232 1.00 92.06 422 SER A O 1
ATOM 3438 N N . GLY A 1 423 ? -23.490 -2.676 35.876 1.00 89.12 423 GLY A N 1
ATOM 3439 C CA . GLY A 1 423 ? -23.932 -3.686 36.839 1.00 89.12 423 GLY A CA 1
ATOM 3440 C C . GLY A 1 423 ? -25.253 -4.352 36.438 1.00 89.12 423 GLY A C 1
ATOM 3441 O O . GLY A 1 423 ? -25.994 -4.818 37.308 1.00 89.12 423 GLY A O 1
ATOM 3442 N N . ALA A 1 424 ? -25.579 -4.338 35.143 1.00 91.12 424 ALA A N 1
ATOM 3443 C CA . ALA A 1 424 ? -26.831 -4.863 34.631 1.00 91.12 424 ALA A CA 1
ATOM 3444 C C . ALA A 1 424 ? -26.895 -6.383 34.757 1.00 91.12 424 ALA A C 1
ATOM 3446 O O . ALA A 1 424 ? -25.914 -7.090 34.541 1.00 91.12 424 ALA A O 1
ATOM 3447 N N . LYS A 1 425 ? -28.085 -6.890 35.086 1.00 89.50 425 LYS A N 1
ATOM 3448 C CA . LYS A 1 425 ? -28.345 -8.336 35.165 1.00 89.50 425 LYS A CA 1
ATOM 3449 C C . LYS A 1 425 ? -28.715 -8.931 33.812 1.00 89.50 425 LYS A C 1
ATOM 3451 O O . LYS A 1 425 ? -28.665 -10.144 33.653 1.00 89.50 425 LYS A O 1
ATOM 3456 N N . ARG A 1 426 ? -29.116 -8.085 32.862 1.00 90.81 426 ARG A N 1
ATOM 3457 C CA . ARG A 1 426 ? -29.513 -8.482 31.515 1.00 90.81 426 ARG A CA 1
ATOM 3458 C C . ARG A 1 426 ? -28.971 -7.495 30.496 1.00 90.81 426 ARG A C 1
ATOM 3460 O O . ARG A 1 426 ? -29.164 -6.287 30.644 1.00 90.81 426 ARG A O 1
ATOM 3467 N N . ILE A 1 427 ? -28.309 -8.016 29.469 1.00 94.69 427 ILE A N 1
ATOM 3468 C CA . ILE A 1 427 ? -27.736 -7.216 28.390 1.00 94.69 427 ILE A CA 1
ATOM 3469 C C . ILE A 1 427 ? -28.210 -7.796 27.066 1.00 94.69 427 ILE A C 1
ATOM 3471 O O . ILE A 1 427 ? -27.870 -8.927 26.717 1.00 94.69 427 ILE A O 1
ATOM 3475 N N . GLN A 1 428 ? -28.995 -7.004 26.343 1.00 95.50 428 GLN A N 1
ATOM 3476 C CA . GLN A 1 428 ? -29.455 -7.335 25.006 1.00 95.50 428 GLN A CA 1
ATOM 3477 C C . GLN A 1 428 ? -28.638 -6.559 23.982 1.00 95.50 428 GLN A C 1
ATOM 3479 O O . GLN A 1 428 ? -28.613 -5.328 23.975 1.00 95.50 428 GLN A O 1
ATOM 3484 N N . LEU A 1 429 ? -27.968 -7.300 23.114 1.00 95.56 429 LEU A N 1
ATOM 3485 C CA . LEU A 1 429 ? -27.231 -6.780 21.978 1.00 95.56 429 LEU A CA 1
ATOM 3486 C C . LEU A 1 429 ? -28.131 -6.895 20.755 1.00 95.56 429 LEU A C 1
ATOM 3488 O O . LEU A 1 429 ? -28.748 -7.931 20.533 1.00 95.56 429 LEU A O 1
ATOM 3492 N N . ILE A 1 430 ? -28.246 -5.834 19.975 1.00 94.69 430 ILE A N 1
ATOM 3493 C CA . ILE A 1 430 ? -29.107 -5.776 18.801 1.00 94.69 430 ILE A CA 1
ATOM 3494 C C . ILE A 1 430 ? -28.198 -5.473 17.616 1.00 94.69 430 ILE A C 1
ATOM 3496 O O . ILE A 1 430 ? -27.416 -4.525 17.648 1.00 94.69 430 ILE A O 1
ATOM 3500 N N . GLY A 1 431 ? -28.248 -6.308 16.583 1.00 92.69 431 GLY A N 1
ATOM 3501 C CA . GLY A 1 431 ? -27.302 -6.201 15.479 1.00 92.69 431 GLY A CA 1
ATOM 3502 C C . GLY A 1 431 ? -27.524 -7.247 14.400 1.00 92.69 431 GLY A C 1
ATOM 3503 O O . GLY A 1 431 ? -28.549 -7.930 14.377 1.00 92.69 431 GLY A O 1
ATOM 3504 N N . ASP A 1 432 ? -26.569 -7.324 13.483 1.00 92.25 432 ASP A N 1
ATOM 3505 C CA . ASP A 1 432 ? -26.599 -8.240 12.351 1.00 92.25 432 ASP A CA 1
ATOM 3506 C C . ASP A 1 432 ? -25.209 -8.842 12.083 1.00 92.25 432 ASP A C 1
ATOM 3508 O O . ASP A 1 432 ? -24.340 -8.152 11.557 1.00 92.25 432 ASP A O 1
ATOM 3512 N N . MET A 1 433 ? -25.010 -10.120 12.431 1.00 90.44 433 MET A N 1
ATOM 3513 C CA . MET A 1 433 ? -23.740 -10.853 12.252 1.00 90.44 433 MET A CA 1
ATOM 3514 C C . MET A 1 433 ? -23.281 -10.963 10.794 1.00 90.44 433 MET A C 1
ATOM 3516 O O . MET A 1 433 ? -22.107 -11.209 10.543 1.00 90.44 433 MET A O 1
ATOM 3520 N N . SER A 1 434 ? -24.185 -10.777 9.828 1.00 90.38 434 SER A N 1
ATOM 3521 C CA . SER A 1 434 ? -23.844 -10.821 8.403 1.00 90.38 434 SER A CA 1
ATOM 3522 C C . SER A 1 434 ? -23.476 -9.437 7.839 1.00 90.38 434 SER A C 1
ATOM 3524 O O . SER A 1 434 ? -23.056 -9.343 6.685 1.00 90.38 434 SER A O 1
ATOM 3526 N N . GLN A 1 435 ? -23.646 -8.357 8.617 1.00 90.31 435 GLN A N 1
ATOM 3527 C CA . GLN A 1 435 ? -23.184 -7.006 8.262 1.00 90.31 435 GLN A CA 1
ATOM 3528 C C . GLN A 1 435 ? -21.726 -6.785 8.683 1.00 90.31 435 GLN A C 1
ATOM 3530 O O . GLN A 1 435 ? -21.096 -7.659 9.270 1.00 90.31 435 GLN A O 1
ATOM 3535 N N . ILE A 1 436 ? -21.161 -5.626 8.331 1.00 87.69 436 ILE A N 1
ATOM 3536 C CA . ILE A 1 436 ? -19.759 -5.308 8.621 1.00 87.69 436 ILE A CA 1
ATOM 3537 C C . ILE A 1 436 ? -19.582 -5.252 10.153 1.00 87.69 436 ILE A C 1
ATOM 3539 O O . ILE A 1 436 ? -20.290 -4.468 10.799 1.00 87.69 436 ILE A O 1
ATOM 3543 N N . PRO A 1 437 ? -18.692 -6.080 10.740 1.00 88.56 437 PRO A N 1
ATOM 3544 C CA . PRO A 1 437 ? -18.409 -6.065 12.172 1.00 88.56 437 PRO A CA 1
ATOM 3545 C C . PRO A 1 437 ? -17.376 -4.979 12.514 1.00 88.56 437 PRO A C 1
ATOM 3547 O O . PRO A 1 437 ? -16.949 -4.205 11.655 1.00 88.56 437 PRO A O 1
ATOM 3550 N N . PHE A 1 438 ? -16.932 -4.936 13.771 1.00 87.56 438 PHE A N 1
ATOM 3551 C CA . PHE A 1 438 ? -15.771 -4.151 14.183 1.00 87.56 438 PHE A CA 1
ATOM 3552 C C . PHE A 1 438 ? -14.566 -4.401 13.257 1.00 87.56 438 PHE A C 1
ATOM 3554 O O . PHE A 1 438 ? -14.142 -5.538 13.054 1.00 87.56 438 PHE A O 1
ATOM 3561 N N . ILE A 1 439 ? -13.980 -3.317 12.741 1.00 81.31 439 ILE A N 1
ATOM 3562 C CA . ILE A 1 439 ? -12.738 -3.347 11.965 1.00 81.31 439 ILE A CA 1
ATOM 3563 C C . ILE A 1 439 ? -11.641 -2.690 12.795 1.00 81.31 439 ILE A C 1
ATOM 3565 O O . ILE A 1 439 ? -11.747 -1.512 13.146 1.00 81.31 439 ILE A O 1
ATOM 3569 N N . ASN A 1 440 ? -10.561 -3.428 13.058 1.00 78.69 440 ASN A N 1
ATOM 3570 C CA . ASN A 1 440 ? -9.381 -2.850 13.683 1.00 78.69 440 ASN A CA 1
ATOM 3571 C C . ASN A 1 440 ? -8.702 -1.846 12.731 1.00 78.69 440 ASN A C 1
ATOM 3573 O O . ASN A 1 440 ? -8.286 -2.206 11.631 1.00 78.69 440 ASN A O 1
ATOM 3577 N N . ARG A 1 441 ? -8.580 -0.589 13.172 1.00 71.38 441 ARG A N 1
ATOM 3578 C CA . ARG A 1 441 ? -7.934 0.507 12.425 1.00 71.38 441 ARG A CA 1
ATOM 3579 C C . ARG A 1 441 ? -6.485 0.772 12.855 1.00 71.38 441 ARG A C 1
ATOM 3581 O O . ARG A 1 441 ? -5.838 1.654 12.291 1.00 71.38 441 ARG A O 1
ATOM 3588 N N . VAL A 1 442 ? -5.988 0.020 13.839 1.00 72.38 442 VAL A N 1
ATOM 3589 C CA . VAL A 1 442 ? -4.624 0.103 14.377 1.00 72.38 442 VAL A CA 1
ATOM 3590 C C . VAL A 1 442 ? -3.886 -1.186 14.003 1.00 72.38 442 VAL A C 1
ATOM 3592 O O . VAL A 1 442 ? -3.911 -2.159 14.760 1.00 72.38 442 VAL A O 1
ATOM 3595 N N . PRO A 1 443 ? -3.300 -1.250 12.800 1.00 60.12 443 PRO A N 1
ATOM 3596 C CA . PRO A 1 443 ? -2.723 -2.478 12.251 1.00 60.12 443 PRO A CA 1
ATOM 3597 C C . PRO A 1 443 ? -1.504 -2.998 13.012 1.00 60.12 443 PRO A C 1
ATOM 3599 O O . PRO A 1 443 ? -1.265 -4.202 12.982 1.00 60.12 443 PRO A O 1
ATOM 3602 N N . ASP A 1 444 ? -0.808 -2.137 13.764 1.00 64.06 444 ASP A N 1
ATOM 3603 C CA . ASP A 1 444 ? 0.260 -2.523 14.703 1.00 64.06 444 ASP A CA 1
ATOM 3604 C C . ASP A 1 444 ? -0.223 -3.542 15.752 1.00 64.06 444 ASP A C 1
ATOM 3606 O O . ASP A 1 444 ? 0.571 -4.184 16.444 1.00 64.06 444 ASP A O 1
ATOM 3610 N N . ILE A 1 445 ? -1.543 -3.693 15.890 1.00 71.88 445 ILE A N 1
ATOM 3611 C CA . ILE A 1 445 ? -2.192 -4.561 16.855 1.00 71.88 445 ILE A CA 1
ATOM 3612 C C . ILE A 1 445 ? -2.903 -5.697 16.130 1.00 71.88 445 ILE A C 1
ATOM 3614 O O . ILE A 1 445 ? -3.903 -5.503 15.445 1.00 71.88 445 ILE A O 1
ATOM 3618 N N . LYS A 1 446 ? -2.442 -6.929 16.340 1.00 74.62 446 LYS A N 1
ATOM 3619 C CA . LYS A 1 446 ? -3.186 -8.113 15.902 1.00 74.62 446 LYS A CA 1
ATOM 3620 C C . LYS A 1 446 ? -4.236 -8.480 16.947 1.00 74.62 446 LYS A C 1
ATOM 3622 O O . LYS A 1 446 ? -3.898 -9.036 17.994 1.00 74.62 446 LYS A O 1
ATOM 3627 N N . THR A 1 447 ? -5.496 -8.192 16.642 1.00 81.25 447 THR A N 1
ATOM 3628 C CA . THR A 1 447 ? -6.634 -8.491 17.513 1.00 81.25 447 THR A CA 1
ATOM 3629 C C . THR A 1 447 ? -6.981 -9.986 17.505 1.00 81.25 447 THR A C 1
ATOM 3631 O O . THR A 1 447 ? -6.909 -10.650 16.471 1.00 81.25 447 THR A O 1
ATOM 3634 N N . LYS A 1 448 ? -7.354 -10.544 18.662 1.00 86.81 448 LYS A N 1
ATOM 3635 C CA . LYS A 1 448 ? -7.721 -11.966 18.849 1.00 86.81 448 LYS A CA 1
ATOM 3636 C C . LYS A 1 448 ? -9.070 -12.138 19.552 1.00 86.81 448 LYS A C 1
ATOM 3638 O O . LYS A 1 448 ? -9.788 -13.099 19.276 1.00 86.81 448 LYS A O 1
ATOM 3643 N N . TYR A 1 449 ? -9.414 -11.209 20.437 1.00 90.62 449 TYR A N 1
ATOM 3644 C CA . TYR A 1 449 ? -10.571 -11.257 21.328 1.00 90.62 449 TYR A CA 1
ATOM 3645 C C . TYR A 1 449 ? -11.577 -10.127 21.038 1.00 90.62 449 TYR A C 1
ATOM 3647 O O . TYR A 1 449 ? -12.250 -9.635 21.940 1.00 90.62 449 TYR A O 1
ATOM 3655 N N . HIS A 1 450 ? -11.670 -9.686 19.780 1.00 89.62 450 HIS A N 1
ATOM 3656 C CA . HIS A 1 450 ? -12.531 -8.574 19.364 1.00 89.62 450 HIS A CA 1
ATOM 3657 C C . HIS A 1 450 ? -13.955 -8.992 18.961 1.00 89.62 450 HIS A C 1
ATOM 3659 O O . HIS A 1 450 ? -14.854 -8.152 18.962 1.00 89.62 450 HIS A O 1
ATOM 3665 N N . GLU A 1 451 ? -14.168 -10.267 18.626 1.00 89.12 451 GLU A N 1
ATOM 3666 C CA . GLU A 1 451 ? -15.424 -10.781 18.072 1.00 89.12 451 GLU A CA 1
ATOM 3667 C C . GLU A 1 451 ? -16.482 -10.990 19.161 1.00 89.12 451 GLU A C 1
ATOM 3669 O O . GLU A 1 451 ? -16.315 -11.780 20.092 1.00 89.12 451 GLU A O 1
ATOM 3674 N N . LEU A 1 452 ? -17.625 -10.326 19.005 1.00 88.25 452 LEU A N 1
ATOM 3675 C CA . LEU A 1 452 ? -18.770 -10.487 19.904 1.00 88.25 452 LEU A CA 1
ATOM 3676 C C . LEU A 1 452 ? -19.455 -11.848 19.760 1.00 88.25 452 LEU A C 1
ATOM 3678 O O . LEU A 1 452 ? -19.995 -12.367 20.733 1.00 88.25 452 LEU A O 1
ATOM 3682 N N . ASP A 1 453 ? -19.382 -12.460 18.583 1.00 83.75 453 ASP A N 1
ATOM 3683 C CA . ASP A 1 453 ? -20.056 -13.719 18.251 1.00 83.75 453 ASP A CA 1
ATOM 3684 C C . ASP A 1 453 ? -19.622 -14.881 19.157 1.00 83.75 453 ASP A C 1
ATOM 3686 O O . ASP A 1 453 ? -20.428 -15.732 19.530 1.00 83.75 453 ASP A O 1
ATOM 3690 N N . LYS A 1 454 ? -18.360 -14.865 19.603 1.00 84.38 454 LYS A N 1
ATOM 3691 C CA . LYS A 1 454 ? -17.787 -15.839 20.549 1.00 84.38 454 LYS A CA 1
ATOM 3692 C C . LYS A 1 454 ? -18.285 -15.653 21.988 1.00 84.38 454 LYS A C 1
ATOM 3694 O O . LYS A 1 454 ? -18.027 -16.489 22.854 1.00 84.38 454 LYS A O 1
ATOM 3699 N N . MET A 1 455 ? -18.992 -14.558 22.257 1.00 85.62 455 MET A N 1
ATOM 3700 C CA . MET A 1 455 ? -19.439 -14.140 23.581 1.00 85.62 455 MET A CA 1
ATOM 3701 C C . MET A 1 455 ? -20.952 -14.069 23.738 1.00 85.62 455 MET A C 1
ATOM 3703 O O . MET A 1 455 ? -21.396 -13.671 24.813 1.00 85.62 455 MET A O 1
ATOM 3707 N N . VAL A 1 456 ? -21.758 -14.414 22.740 1.00 89.44 456 VAL A N 1
ATOM 3708 C CA . VAL A 1 456 ? -23.211 -14.184 22.772 1.00 89.44 456 VAL A CA 1
ATOM 3709 C C . VAL A 1 456 ? -24.003 -15.472 22.617 1.00 89.44 456 VAL A C 1
ATOM 3711 O O . VAL A 1 456 ? -23.549 -16.439 22.015 1.00 89.44 456 VAL A O 1
ATOM 3714 N N . VAL A 1 457 ? -25.221 -15.466 23.150 1.00 90.75 457 VAL A N 1
ATOM 3715 C CA . VAL A 1 457 ? -26.260 -16.441 22.802 1.00 90.75 457 VAL A CA 1
ATOM 3716 C C . VAL A 1 457 ? -27.302 -15.743 21.940 1.00 90.75 457 VAL A C 1
ATOM 3718 O O . VAL A 1 457 ? -27.602 -14.577 22.180 1.00 90.75 457 VAL A O 1
ATOM 3721 N N . VAL A 1 458 ? -27.858 -16.430 20.941 1.00 90.69 458 VAL A N 1
ATOM 3722 C CA . VAL A 1 458 ? -28.868 -15.858 20.032 1.00 90.69 458 VAL A CA 1
ATOM 3723 C C . VAL A 1 458 ? -30.249 -16.413 20.394 1.00 90.69 458 VAL A C 1
ATOM 3725 O O . VAL A 1 458 ? -30.654 -17.435 19.842 1.00 90.69 458 VAL A O 1
ATOM 3728 N N . PRO A 1 459 ? -30.997 -15.789 21.326 1.00 89.81 459 PRO A N 1
ATOM 3729 C CA . PRO A 1 459 ? -32.316 -16.286 21.717 1.00 89.81 459 PRO A CA 1
ATOM 3730 C C . PRO A 1 459 ? -33.399 -15.985 20.677 1.00 89.81 459 PRO A C 1
ATOM 3732 O O . PRO A 1 459 ? -34.460 -16.607 20.691 1.00 89.81 459 PRO A O 1
ATOM 3735 N N . LYS A 1 460 ? -33.179 -14.996 19.801 1.00 91.25 460 LYS A N 1
ATOM 3736 C CA . LYS A 1 460 ? -34.184 -14.527 18.847 1.00 91.25 460 LYS A CA 1
ATOM 3737 C C . LYS A 1 460 ? -33.538 -14.049 17.553 1.00 91.25 460 LYS A C 1
ATOM 3739 O O . LYS A 1 460 ? -32.574 -13.288 17.583 1.00 91.25 460 LYS A O 1
ATOM 3744 N N . THR A 1 461 ? -34.141 -14.433 16.430 1.00 91.81 461 THR A N 1
ATOM 3745 C CA . THR A 1 461 ? -33.797 -13.930 15.097 1.00 91.81 461 THR A CA 1
ATOM 3746 C C . THR A 1 461 ? -35.001 -13.214 14.487 1.00 91.81 461 THR A C 1
ATOM 3748 O O . THR A 1 461 ? -36.096 -13.769 14.434 1.00 91.81 461 THR A O 1
ATOM 3751 N N . LEU A 1 462 ? -34.821 -11.968 14.050 1.00 92.69 462 LEU A N 1
ATOM 3752 C CA . LEU A 1 462 ? -35.824 -11.181 13.335 1.00 92.69 462 LEU A CA 1
ATOM 3753 C C . LEU A 1 462 ? -35.553 -11.307 11.832 1.00 92.69 462 LEU A C 1
ATOM 3755 O O . LEU A 1 462 ? -34.586 -10.729 11.339 1.00 92.69 462 LEU A O 1
ATOM 3759 N N . THR A 1 463 ? -36.384 -12.067 11.117 1.00 91.38 463 THR A N 1
ATOM 3760 C CA . THR A 1 463 ? -36.193 -12.409 9.689 1.00 91.38 463 THR A CA 1
ATOM 3761 C C . THR A 1 463 ? -37.098 -11.640 8.725 1.00 91.38 463 THR A C 1
ATOM 3763 O O . THR A 1 463 ? -36.912 -11.722 7.512 1.00 91.38 463 THR A O 1
ATOM 3766 N N . VAL A 1 464 ? -38.073 -10.883 9.238 1.00 91.88 464 VAL A N 1
ATOM 3767 C CA . VAL A 1 464 ? -38.999 -10.080 8.426 1.00 91.88 464 VAL A CA 1
ATOM 3768 C C . VAL A 1 464 ? -38.476 -8.650 8.337 1.00 91.88 464 VAL A C 1
ATOM 3770 O O . VAL A 1 464 ? -38.389 -7.963 9.351 1.00 91.88 464 VAL A O 1
ATOM 3773 N N . SER A 1 465 ? -38.130 -8.190 7.137 1.00 92.44 465 SER A N 1
ATOM 3774 C CA . SER A 1 465 ? -37.771 -6.802 6.852 1.00 92.44 465 SER A CA 1
ATOM 3775 C C . SER A 1 465 ? -39.005 -5.946 6.558 1.00 92.44 465 SER A C 1
ATOM 3777 O O . SER A 1 465 ? -39.988 -6.398 5.979 1.00 92.44 465 SER A O 1
ATOM 3779 N N . HIS A 1 466 ? -38.945 -4.668 6.913 1.00 91.69 466 HIS A N 1
ATOM 3780 C CA . HIS A 1 466 ? -39.940 -3.659 6.539 1.00 91.69 466 HIS A CA 1
ATOM 3781 C C . HIS A 1 466 ? -39.369 -2.607 5.579 1.00 91.69 466 HIS A C 1
ATOM 3783 O O . HIS A 1 466 ? -40.050 -1.641 5.247 1.00 91.69 466 HIS A O 1
ATOM 3789 N N . ARG A 1 467 ? -38.102 -2.763 5.174 1.00 92.19 467 ARG A N 1
ATOM 3790 C CA . ARG A 1 467 ? -37.358 -1.782 4.373 1.00 92.19 467 ARG A CA 1
ATOM 3791 C C . ARG A 1 467 ? -37.082 -2.291 2.970 1.00 92.19 467 ARG A C 1
ATOM 3793 O O . ARG A 1 467 ? -37.381 -1.593 2.011 1.00 92.19 467 ARG A O 1
ATOM 3800 N N . ILE A 1 468 ? -36.463 -3.461 2.862 1.00 93.94 468 ILE A N 1
ATOM 3801 C CA . ILE A 1 468 ? -35.851 -3.905 1.608 1.00 93.94 468 ILE A CA 1
ATOM 3802 C C . ILE A 1 468 ? -36.916 -4.426 0.628 1.00 93.94 468 ILE A C 1
ATOM 3804 O O . ILE A 1 468 ? -37.862 -5.069 1.080 1.00 93.94 468 ILE A O 1
ATOM 3808 N N . PRO A 1 469 ? -36.780 -4.181 -0.683 1.00 94.56 469 PRO A N 1
ATOM 3809 C CA . PRO A 1 469 ? -37.599 -4.803 -1.732 1.00 94.56 469 PRO A CA 1
ATOM 3810 C C . PRO A 1 469 ? -37.557 -6.346 -1.757 1.00 94.56 469 PRO A C 1
ATOM 3812 O O . PRO A 1 469 ? -36.696 -6.969 -1.129 1.00 94.56 469 PRO A O 1
ATOM 3815 N N . VAL A 1 470 ? -38.496 -6.977 -2.473 1.00 89.19 470 VAL A N 1
ATOM 3816 C CA . VAL A 1 470 ? -38.674 -8.446 -2.513 1.00 89.19 470 VAL A CA 1
ATOM 3817 C C . VAL A 1 470 ? -37.497 -9.150 -3.200 1.00 89.19 470 VAL A C 1
ATOM 3819 O O . VAL A 1 470 ? -37.010 -10.161 -2.692 1.00 89.19 470 VAL A O 1
ATOM 3822 N N . ASP A 1 471 ? -36.996 -8.607 -4.310 1.00 89.00 471 ASP A N 1
ATOM 3823 C CA . ASP A 1 471 ? -35.799 -9.105 -5.001 1.00 89.00 471 ASP A CA 1
ATOM 3824 C C . ASP A 1 471 ? -34.549 -9.057 -4.109 1.00 89.00 471 ASP A C 1
ATOM 3826 O O . ASP A 1 471 ? -33.781 -10.020 -4.042 1.00 89.00 471 ASP A O 1
ATOM 3830 N N . VAL A 1 472 ? -34.386 -7.979 -3.339 1.00 92.94 472 VAL A N 1
ATOM 3831 C CA . VAL A 1 472 ? -33.307 -7.857 -2.351 1.00 92.94 472 VAL A CA 1
ATOM 3832 C C . VAL A 1 472 ? -33.447 -8.903 -1.250 1.00 92.94 472 VAL A C 1
ATOM 3834 O O . VAL A 1 472 ? -32.459 -9.555 -0.925 1.00 92.94 472 VAL A O 1
ATOM 3837 N N . ALA A 1 473 ? -34.645 -9.097 -0.685 1.00 90.50 473 ALA A N 1
ATOM 3838 C CA . ALA A 1 473 ? -34.887 -10.106 0.352 1.00 90.50 473 ALA A CA 1
ATOM 3839 C C . ALA A 1 473 ? -34.516 -11.523 -0.128 1.00 90.50 473 ALA A C 1
ATOM 3841 O O . ALA A 1 473 ? -33.871 -12.281 0.604 1.00 90.50 473 ALA A O 1
ATOM 3842 N N . ALA A 1 474 ? -34.847 -11.851 -1.381 1.00 86.88 474 ALA A N 1
ATOM 3843 C CA . ALA A 1 474 ? -34.474 -13.114 -2.009 1.00 86.88 474 ALA A CA 1
ATOM 3844 C C . ALA A 1 474 ? -32.950 -13.257 -2.165 1.00 86.88 474 ALA A C 1
ATOM 3846 O O . ALA A 1 474 ? -32.390 -14.295 -1.812 1.00 86.88 474 ALA A O 1
ATOM 3847 N N . ILE A 1 475 ? -32.258 -12.210 -2.634 1.00 89.31 475 ILE A N 1
ATOM 3848 C CA . ILE A 1 475 ? -30.796 -12.236 -2.775 1.00 89.31 475 ILE A CA 1
ATOM 3849 C C . ILE A 1 475 ? -30.127 -12.375 -1.413 1.00 89.31 475 ILE A C 1
ATOM 3851 O O . ILE A 1 475 ? -29.307 -13.279 -1.244 1.00 89.31 475 ILE A O 1
ATOM 3855 N N . ILE A 1 476 ? -30.473 -11.530 -0.436 1.00 89.31 476 ILE A N 1
ATOM 3856 C CA . ILE A 1 476 ? -29.741 -11.505 0.831 1.00 89.31 476 ILE A CA 1
ATOM 3857 C C . ILE A 1 476 ? -30.022 -12.722 1.716 1.00 89.31 476 ILE A C 1
ATOM 3859 O O . ILE A 1 476 ? -29.225 -13.010 2.603 1.00 89.31 476 ILE A O 1
ATOM 3863 N N . SER A 1 477 ? -31.100 -13.474 1.464 1.00 90.00 477 SER A N 1
ATOM 3864 C CA . SER A 1 477 ? -31.403 -14.717 2.189 1.00 90.00 477 SER A CA 1
ATOM 3865 C C . SER A 1 477 ? -30.244 -15.718 2.182 1.00 90.00 477 SER A C 1
ATOM 3867 O O . SER A 1 477 ? -30.091 -16.462 3.143 1.00 90.00 477 SER A O 1
ATOM 3869 N N . ARG A 1 478 ? -29.371 -15.689 1.163 1.00 86.31 478 ARG A N 1
ATOM 3870 C CA . ARG A 1 478 ? -28.167 -16.540 1.089 1.00 86.31 478 ARG A CA 1
ATOM 3871 C C . ARG A 1 478 ? -27.126 -16.264 2.180 1.00 86.31 478 ARG A C 1
ATOM 3873 O O . ARG A 1 478 ? -26.280 -17.112 2.431 1.00 86.31 478 ARG A O 1
ATOM 3880 N N . PHE A 1 479 ? -27.167 -15.087 2.805 1.00 86.56 479 PHE A N 1
ATOM 3881 C CA . PHE A 1 479 ? -26.244 -14.701 3.878 1.00 86.56 479 PHE A CA 1
ATOM 3882 C C . PHE A 1 479 ? -26.773 -15.064 5.274 1.00 86.56 479 PHE A C 1
ATOM 3884 O O . PHE A 1 479 ? -26.122 -14.754 6.273 1.00 86.56 479 PHE A O 1
ATOM 3891 N N . TYR A 1 480 ? -27.953 -15.688 5.364 1.00 87.62 480 TYR A N 1
ATOM 3892 C CA . TYR A 1 480 ? -28.614 -16.008 6.625 1.00 87.62 480 TYR A CA 1
ATOM 3893 C C . TYR A 1 480 ? -29.008 -17.483 6.693 1.00 87.62 480 TYR A C 1
ATOM 3895 O O . TYR A 1 480 ? -29.375 -18.101 5.701 1.00 87.62 480 TYR A O 1
ATOM 3903 N N . LYS A 1 481 ? -28.987 -18.046 7.908 1.00 85.69 481 LYS A N 1
ATOM 3904 C CA . LYS A 1 481 ? -29.426 -19.432 8.162 1.00 85.69 481 LYS A CA 1
ATOM 3905 C C . LYS A 1 481 ? -30.934 -19.627 7.970 1.00 85.69 481 LYS A C 1
ATOM 3907 O O . LYS A 1 481 ? -31.380 -20.739 7.717 1.00 85.69 481 LYS A O 1
ATOM 3912 N N . GLN A 1 482 ? -31.714 -18.563 8.155 1.00 85.44 482 GLN A N 1
ATOM 3913 C CA . GLN A 1 482 ? -33.165 -18.564 7.990 1.00 85.44 482 GLN A CA 1
ATOM 3914 C C . GLN A 1 482 ? -33.543 -17.657 6.813 1.00 85.44 482 GLN A C 1
ATOM 3916 O O . GLN A 1 482 ? -32.919 -16.604 6.660 1.00 85.44 482 GLN A O 1
ATOM 3921 N N . PRO A 1 483 ? -34.569 -18.016 6.017 1.00 84.69 483 PRO A N 1
ATOM 3922 C CA . PRO A 1 483 ? -35.025 -17.184 4.911 1.00 84.69 483 PRO A CA 1
ATOM 3923 C C . PRO A 1 483 ? -35.436 -15.784 5.374 1.00 84.69 483 PRO A C 1
ATOM 3925 O O . PRO A 1 483 ? -36.133 -15.629 6.381 1.00 84.69 483 PRO A O 1
ATOM 3928 N N . VAL A 1 484 ? -35.034 -14.771 4.609 1.00 89.44 484 VAL A N 1
ATOM 3929 C CA . VAL A 1 484 ? -35.415 -13.377 4.833 1.00 89.44 484 VAL A CA 1
ATOM 3930 C C . VAL A 1 484 ? -36.668 -13.066 4.029 1.00 89.44 484 VAL A C 1
ATOM 3932 O O . VAL A 1 484 ? -36.737 -13.328 2.832 1.00 89.44 484 VAL A O 1
ATOM 3935 N N . THR A 1 485 ? -37.665 -12.483 4.686 1.00 89.94 485 THR A N 1
ATOM 3936 C CA . THR A 1 485 ? -38.918 -12.043 4.050 1.00 89.94 485 THR A CA 1
ATOM 3937 C C . THR A 1 485 ? -39.070 -10.533 4.191 1.00 89.94 485 THR A C 1
ATOM 3939 O O . THR A 1 485 ? -38.365 -9.913 4.987 1.00 89.94 485 THR A O 1
ATOM 3942 N N . THR A 1 486 ? -39.956 -9.906 3.413 1.00 90.81 486 THR A N 1
ATOM 3943 C CA . THR A 1 486 ? -40.188 -8.457 3.495 1.00 90.81 486 THR A CA 1
ATOM 3944 C C . THR A 1 486 ? -41.666 -8.089 3.396 1.00 90.81 486 THR A C 1
ATOM 3946 O O . THR A 1 486 ? -42.427 -8.752 2.697 1.00 90.81 486 THR A O 1
ATOM 3949 N N . ASN A 1 487 ? -42.054 -7.008 4.078 1.00 90.38 487 ASN A N 1
ATOM 3950 C CA . ASN A 1 487 ? -43.367 -6.364 3.954 1.00 90.38 487 ASN A CA 1
ATOM 3951 C C . ASN A 1 487 ? -43.368 -5.205 2.940 1.00 90.38 487 ASN A C 1
ATOM 3953 O O . ASN A 1 487 ? -44.377 -4.517 2.793 1.00 90.38 487 ASN A O 1
ATOM 3957 N N . ASN A 1 488 ? -42.240 -4.939 2.280 1.00 88.81 488 ASN A N 1
ATOM 3958 C CA . ASN A 1 488 ? -42.170 -3.952 1.210 1.00 88.81 488 ASN A CA 1
ATOM 3959 C C . ASN A 1 488 ? -42.779 -4.530 -0.083 1.00 88.81 488 ASN A C 1
ATOM 3961 O O . ASN A 1 488 ? -42.402 -5.618 -0.509 1.00 88.81 488 ASN A O 1
ATOM 3965 N N . GLY A 1 489 ? -43.701 -3.794 -0.711 1.00 85.00 489 GLY A N 1
ATOM 3966 C CA . GLY A 1 489 ? -44.385 -4.203 -1.944 1.00 85.00 489 GLY A CA 1
ATOM 3967 C C . GLY A 1 489 ? -43.589 -4.008 -3.242 1.00 85.00 489 GLY A C 1
ATOM 3968 O O . GLY A 1 489 ? -44.100 -4.330 -4.313 1.00 85.00 489 GLY A O 1
ATOM 3969 N N . VAL A 1 490 ? -42.367 -3.467 -3.189 1.00 89.50 490 VAL A N 1
ATOM 3970 C CA . VAL A 1 490 ? -41.507 -3.299 -4.372 1.00 89.50 490 VAL A CA 1
ATOM 3971 C C . VAL A 1 490 ? -40.897 -4.648 -4.763 1.00 89.50 490 VAL A C 1
ATOM 3973 O O . VAL A 1 490 ? -40.068 -5.186 -4.035 1.00 89.50 490 VAL A O 1
ATOM 3976 N N . TYR A 1 491 ? -41.293 -5.189 -5.919 1.00 84.56 491 TYR A N 1
ATOM 3977 C CA . TYR A 1 491 ? -40.834 -6.504 -6.390 1.00 84.56 491 TYR A CA 1
ATOM 3978 C C . TYR A 1 491 ? -39.450 -6.489 -7.039 1.00 84.56 491 TYR A C 1
ATOM 3980 O O . TYR A 1 491 ? -38.675 -7.412 -6.819 1.00 84.56 491 TYR A O 1
ATOM 3988 N N . SER A 1 492 ? -39.164 -5.464 -7.844 1.00 86.94 492 SER A N 1
ATOM 3989 C CA . SER A 1 492 ? -37.915 -5.308 -8.591 1.00 86.94 492 SER A CA 1
ATOM 3990 C C . SER A 1 492 ? -37.363 -3.914 -8.344 1.00 86.94 492 SER A C 1
ATOM 3992 O O . SER A 1 492 ? -38.062 -2.923 -8.549 1.00 86.94 492 SER A O 1
ATOM 3994 N N . SER A 1 493 ? -36.114 -3.843 -7.912 1.00 93.75 493 SER A N 1
ATOM 3995 C CA . SER A 1 493 ? -35.442 -2.626 -7.467 1.00 93.75 493 SER A CA 1
ATOM 3996 C C . SER A 1 493 ? -33.995 -2.519 -7.941 1.00 93.75 493 SER A C 1
ATOM 3998 O O . SER A 1 493 ? -33.436 -1.427 -7.893 1.00 93.75 493 SER A O 1
ATOM 4000 N N . LEU A 1 494 ? -33.387 -3.620 -8.390 1.00 94.06 494 LEU A N 1
ATOM 4001 C CA . LEU A 1 494 ? -31.967 -3.682 -8.729 1.00 94.06 494 LEU A CA 1
ATOM 4002 C C . LEU A 1 494 ? -31.704 -3.404 -10.214 1.00 94.06 494 LEU A C 1
ATOM 4004 O O . LEU A 1 494 ? -32.376 -3.927 -11.101 1.00 94.06 494 LEU A O 1
ATOM 4008 N N . THR A 1 495 ? -30.688 -2.599 -10.512 1.00 94.25 495 THR A N 1
ATOM 4009 C CA . THR A 1 495 ? -30.203 -2.346 -11.878 1.00 94.25 495 THR A CA 1
ATOM 4010 C C . THR A 1 495 ? -28.681 -2.222 -11.880 1.00 94.25 495 THR A C 1
ATOM 4012 O O . THR A 1 495 ? -28.103 -1.666 -10.952 1.00 94.25 495 THR A O 1
ATOM 4015 N N . VAL A 1 496 ? -28.021 -2.704 -12.934 1.00 93.81 496 VAL A N 1
ATOM 4016 C CA . VAL A 1 496 ? -26.576 -2.520 -13.159 1.00 93.81 496 VAL A CA 1
ATOM 4017 C C . VAL A 1 496 ? -26.380 -1.663 -14.405 1.00 93.81 496 VAL A C 1
ATOM 4019 O O . VAL A 1 496 ? -27.011 -1.916 -15.431 1.00 93.81 496 VAL A O 1
ATOM 4022 N N . LYS A 1 497 ? -25.509 -0.655 -14.324 1.00 93.69 497 LYS A N 1
ATOM 4023 C CA . LYS A 1 497 ? -25.122 0.208 -15.442 1.00 93.69 497 LYS A CA 1
ATOM 4024 C C . LYS A 1 497 ? -23.610 0.219 -15.596 1.00 93.69 497 LYS A C 1
ATOM 4026 O O . LYS A 1 497 ? -22.883 0.447 -14.630 1.00 93.69 497 LYS A O 1
ATOM 4031 N N . GLN A 1 498 ? -23.155 -0.014 -16.822 1.00 93.19 498 GLN A N 1
ATOM 4032 C CA . GLN A 1 498 ? -21.744 0.123 -17.141 1.00 93.19 498 GLN A CA 1
ATOM 4033 C C . GLN A 1 498 ? -21.383 1.604 -17.277 1.00 93.19 498 GLN A C 1
ATOM 4035 O O . GLN A 1 498 ? -22.122 2.343 -17.925 1.00 93.19 498 GLN A O 1
ATOM 4040 N N . ILE A 1 499 ? -20.267 2.018 -16.679 1.00 90.94 499 ILE A N 1
ATOM 4041 C CA . ILE A 1 499 ? -19.716 3.376 -16.795 1.00 90.94 499 ILE A CA 1
ATOM 4042 C C . ILE A 1 499 ? -18.257 3.328 -17.240 1.00 90.94 499 ILE A C 1
ATOM 4044 O O . ILE A 1 499 ? -17.550 2.373 -16.937 1.00 90.94 499 ILE A O 1
ATOM 4048 N N . SER A 1 500 ? -17.793 4.345 -17.949 1.00 75.00 500 SER A N 1
ATOM 4049 C CA . SER A 1 500 ? -16.375 4.521 -18.274 1.00 75.00 500 SER A CA 1
ATOM 4050 C C . SER A 1 500 ? -15.698 5.434 -17.258 1.00 75.00 500 SER A C 1
ATOM 4052 O O . SER A 1 500 ? -14.570 5.161 -16.846 1.00 75.00 500 SER A O 1
ATOM 4054 N N . ASP A 1 501 ? -16.400 6.478 -16.814 1.00 80.44 501 ASP A N 1
ATOM 4055 C CA . ASP A 1 501 ? -15.901 7.430 -15.825 1.00 80.44 501 ASP A CA 1
ATOM 4056 C C . ASP A 1 501 ? -17.015 8.015 -14.933 1.00 80.44 501 ASP A C 1
ATOM 4058 O O . ASP A 1 501 ? -18.170 7.587 -14.961 1.00 80.44 501 ASP A O 1
ATOM 4062 N N . VAL A 1 502 ? -16.644 8.959 -14.062 1.00 83.25 502 VAL A N 1
ATOM 4063 C CA . VAL A 1 502 ? -17.543 9.571 -13.071 1.00 83.25 502 VAL A CA 1
ATOM 4064 C C . VAL A 1 502 ? -18.655 10.425 -13.695 1.00 83.25 502 VAL A C 1
ATOM 4066 O O . VAL A 1 502 ? -19.708 10.581 -13.081 1.00 83.25 502 VAL A O 1
ATOM 4069 N N . ASN A 1 503 ? -18.457 10.960 -14.900 1.00 84.50 503 ASN A N 1
ATOM 4070 C CA . ASN A 1 503 ? -19.433 11.804 -15.591 1.00 84.50 503 ASN A CA 1
ATOM 4071 C C . ASN A 1 503 ? -20.618 10.997 -16.131 1.00 84.50 503 ASN A C 1
ATOM 4073 O O . ASN A 1 503 ? -21.704 11.545 -16.309 1.00 84.50 503 ASN A O 1
ATOM 4077 N N . ASP A 1 504 ? -20.441 9.688 -16.329 1.00 88.00 504 ASP A N 1
ATOM 4078 C CA . ASP A 1 504 ? -21.528 8.777 -16.702 1.00 88.00 504 ASP A CA 1
ATOM 4079 C C . ASP A 1 504 ? -22.519 8.538 -15.546 1.00 88.00 504 ASP A C 1
ATOM 4081 O O . ASP A 1 504 ? -23.611 7.992 -15.743 1.00 88.00 504 ASP A O 1
ATOM 4085 N N . VAL A 1 505 ? -22.151 8.923 -14.317 1.00 92.06 505 VAL A N 1
ATOM 4086 C CA . VAL A 1 505 ? -23.013 8.814 -13.140 1.00 92.06 505 VAL A CA 1
ATOM 4087 C C . VAL A 1 505 ? -23.926 10.046 -13.078 1.00 92.06 505 VAL A C 1
ATOM 4089 O O . VAL A 1 505 ? -23.449 11.167 -12.942 1.00 92.06 505 VAL A O 1
ATOM 4092 N N . PRO A 1 506 ? -25.259 9.898 -13.146 1.00 92.50 506 PRO A N 1
ATOM 4093 C CA . PRO A 1 506 ? -26.157 11.044 -13.120 1.00 92.50 506 PRO A CA 1
ATOM 4094 C C . PRO A 1 506 ? -26.227 11.661 -11.722 1.00 92.50 506 PRO A C 1
ATOM 4096 O O . PRO A 1 506 ? -26.434 10.953 -10.736 1.00 92.50 506 PRO A O 1
ATOM 4099 N N . LYS A 1 507 ? -26.143 12.993 -11.648 1.00 92.50 507 LYS A N 1
ATOM 4100 C CA . LYS A 1 507 ? -26.254 13.767 -10.406 1.00 92.50 507 LYS A CA 1
ATOM 4101 C C . LYS A 1 507 ? -27.697 14.195 -10.138 1.00 92.50 507 LYS A C 1
ATOM 4103 O O . LYS A 1 507 ? -28.179 15.198 -10.655 1.00 92.50 507 LYS A O 1
ATOM 4108 N N . LEU A 1 508 ? -28.390 13.411 -9.322 1.00 91.75 508 LEU A N 1
ATOM 4109 C CA . LEU A 1 508 ? -29.794 13.604 -8.949 1.00 91.75 508 LEU A CA 1
ATOM 4110 C C . LEU A 1 508 ? -29.953 14.020 -7.481 1.00 91.75 508 LEU A C 1
ATOM 4112 O O . LEU A 1 508 ? -29.249 13.510 -6.607 1.00 91.75 508 LEU A O 1
ATOM 4116 N N . SER A 1 509 ? -30.916 14.905 -7.210 1.00 90.12 509 SER A N 1
ATOM 4117 C CA . SER A 1 509 ? -31.327 15.263 -5.850 1.00 90.12 509 SER A CA 1
ATOM 4118 C C . SER A 1 509 ? -32.154 14.142 -5.208 1.00 90.12 509 SER A C 1
ATOM 4120 O O . SER A 1 509 ? -32.876 13.410 -5.882 1.00 90.12 509 SER A O 1
ATOM 4122 N N . GLY A 1 510 ? -32.029 13.977 -3.887 1.00 89.56 510 GLY A N 1
ATOM 4123 C CA . GLY A 1 510 ? -32.744 12.937 -3.135 1.00 89.56 510 GLY A CA 1
ATOM 4124 C C . GLY A 1 510 ? -32.185 11.515 -3.288 1.00 89.56 510 GLY A C 1
ATOM 4125 O O . GLY A 1 510 ? -32.713 10.600 -2.663 1.00 89.56 510 GLY A O 1
ATOM 4126 N N . VAL A 1 511 ? -31.115 11.325 -4.067 1.00 95.25 511 VAL A N 1
ATOM 4127 C CA . VAL A 1 511 ? -30.379 10.057 -4.186 1.00 95.25 511 VAL A CA 1
ATOM 4128 C C . VAL A 1 511 ? -29.152 10.088 -3.283 1.00 95.25 511 VAL A C 1
ATOM 4130 O O . VAL A 1 511 ? -28.441 11.091 -3.252 1.00 95.25 511 VAL A O 1
ATOM 4133 N N . LYS A 1 512 ? -28.876 8.979 -2.588 1.00 96.62 512 LYS A N 1
ATOM 4134 C CA . LYS A 1 512 ? -27.616 8.800 -1.856 1.00 96.62 512 LYS A CA 1
ATOM 4135 C C . LYS A 1 512 ? -26.639 7.956 -2.670 1.00 96.62 512 LYS A C 1
ATOM 4137 O O . LYS A 1 512 ? -27.002 6.873 -3.136 1.00 96.62 512 LYS A O 1
ATOM 4142 N N . TYR A 1 513 ? -25.404 8.437 -2.794 1.00 97.56 513 TYR A N 1
ATOM 4143 C CA . TYR A 1 513 ? -24.331 7.743 -3.502 1.00 97.56 513 TYR A CA 1
ATOM 4144 C C . TYR A 1 513 ? -23.478 6.979 -2.496 1.00 97.56 513 TYR A C 1
ATOM 4146 O O . TYR A 1 513 ? -23.046 7.540 -1.487 1.00 97.56 513 TYR A O 1
ATOM 4154 N N . LEU A 1 514 ? -23.252 5.696 -2.754 1.00 97.25 514 LEU A N 1
ATOM 4155 C CA . LEU A 1 514 ? -22.403 4.842 -1.933 1.00 97.25 514 LEU A CA 1
ATOM 4156 C C . LEU A 1 514 ? -21.167 4.412 -2.717 1.00 97.25 514 LEU A C 1
ATOM 4158 O O . LEU A 1 514 ? -21.259 4.150 -3.913 1.00 97.25 514 LEU A O 1
ATOM 4162 N N . THR A 1 515 ? -20.031 4.290 -2.038 1.00 95.06 515 THR A N 1
ATOM 4163 C CA . THR A 1 515 ? -18.790 3.737 -2.604 1.00 95.06 515 THR A CA 1
ATOM 4164 C C . THR A 1 515 ? -18.199 2.676 -1.685 1.00 95.06 515 THR A C 1
ATOM 4166 O O . THR A 1 515 ? -18.467 2.652 -0.480 1.00 95.06 515 THR A O 1
ATOM 4169 N N . PHE A 1 516 ? -17.368 1.791 -2.235 1.00 87.12 516 PHE A N 1
ATOM 4170 C CA . PHE A 1 516 ? -16.628 0.834 -1.410 1.00 87.12 516 PHE A CA 1
ATOM 4171 C C . PHE A 1 516 ? -15.470 1.520 -0.681 1.00 87.12 516 PHE A C 1
ATOM 4173 O O . PHE A 1 516 ? -15.234 1.240 0.492 1.00 87.12 516 PHE A O 1
ATOM 4180 N N . LYS A 1 517 ? -14.773 2.442 -1.356 1.00 83.50 517 LYS A N 1
ATOM 4181 C CA . LYS A 1 517 ? -13.552 3.081 -0.846 1.00 83.50 517 LYS A CA 1
ATOM 4182 C C . LYS A 1 517 ? -13.748 4.551 -0.496 1.00 83.50 517 LYS A C 1
ATOM 4184 O O . LYS A 1 517 ? -14.549 5.246 -1.124 1.00 83.50 517 LYS A O 1
ATOM 4189 N N . GLN A 1 518 ? -12.925 5.034 0.438 1.00 74.31 518 GLN A N 1
ATOM 4190 C CA . GLN A 1 518 ? -12.832 6.460 0.776 1.00 74.31 518 GLN A CA 1
ATOM 4191 C C . GLN A 1 518 ? -12.355 7.292 -0.423 1.00 74.31 518 GLN A C 1
ATOM 4193 O O . GLN A 1 518 ? -13.011 8.257 -0.777 1.00 74.31 518 GLN A O 1
ATOM 4198 N N . SER A 1 519 ? -11.335 6.848 -1.162 1.00 70.69 519 SER A N 1
ATOM 4199 C CA . SER A 1 519 ? -10.840 7.582 -2.342 1.00 70.69 519 SER A CA 1
ATOM 4200 C C . SER A 1 519 ? -11.887 7.773 -3.454 1.00 70.69 519 SER A C 1
ATOM 4202 O O . SER A 1 519 ? -11.915 8.800 -4.134 1.00 70.69 519 SER A O 1
ATOM 4204 N N . GLU A 1 520 ? -12.784 6.800 -3.641 1.00 82.25 520 GLU A N 1
ATOM 4205 C CA . GLU A 1 520 ? -13.918 6.921 -4.567 1.00 82.25 520 GLU A CA 1
ATOM 4206 C C . GLU A 1 520 ? -14.967 7.904 -4.035 1.00 82.25 520 GLU A C 1
ATOM 4208 O O . GLU A 1 520 ? -15.513 8.696 -4.803 1.00 82.25 520 GLU A O 1
ATOM 4213 N N . LYS A 1 521 ? -15.226 7.887 -2.720 1.00 84.94 521 LYS A N 1
ATOM 4214 C CA . LYS A 1 521 ? -16.101 8.865 -2.064 1.00 84.94 521 LYS A CA 1
ATOM 4215 C C . LYS A 1 521 ? -15.532 10.268 -2.223 1.00 84.94 521 LYS A C 1
ATOM 4217 O O . LYS A 1 521 ? -16.285 11.142 -2.625 1.00 84.94 521 LYS A O 1
ATOM 4222 N N . ASP A 1 522 ? -14.246 10.482 -1.966 1.00 69.69 522 ASP A N 1
ATOM 4223 C CA . ASP A 1 522 ? -13.607 11.796 -2.090 1.00 69.69 522 ASP A CA 1
ATOM 4224 C C . ASP A 1 522 ? -13.740 12.331 -3.516 1.00 69.69 522 ASP A C 1
ATOM 4226 O O . ASP A 1 522 ? -14.104 13.488 -3.719 1.00 69.69 522 ASP A O 1
ATOM 4230 N N . THR A 1 523 ? -13.572 11.454 -4.512 1.00 76.38 523 THR A N 1
ATOM 4231 C CA . THR A 1 523 ? -13.804 11.789 -5.923 1.00 76.38 523 THR A CA 1
ATOM 4232 C C . THR A 1 523 ? -15.250 12.235 -6.164 1.00 76.38 523 THR A C 1
ATOM 4234 O O . THR A 1 523 ? -15.486 13.244 -6.826 1.00 76.38 523 THR A O 1
ATOM 4237 N N . LEU A 1 524 ? -16.242 11.528 -5.621 1.00 84.25 524 LEU A N 1
ATOM 4238 C CA . LEU A 1 524 ? -17.651 11.907 -5.762 1.00 84.25 524 LEU A CA 1
ATOM 4239 C C . LEU A 1 524 ? -18.002 13.184 -4.977 1.00 84.25 524 LEU A C 1
ATOM 4241 O O . LEU A 1 524 ? -18.660 14.073 -5.509 1.00 84.25 524 LEU A O 1
ATOM 4245 N N . VAL A 1 525 ? -17.549 13.328 -3.734 1.00 84.00 525 VAL A N 1
ATOM 4246 C CA . VAL A 1 525 ? -17.787 14.535 -2.927 1.00 84.00 525 VAL A CA 1
ATOM 4247 C C . VAL A 1 525 ? -17.185 15.758 -3.612 1.00 84.00 525 VAL A C 1
ATOM 4249 O O . VAL A 1 525 ? -17.841 16.794 -3.691 1.00 84.00 525 VAL A O 1
ATOM 4252 N N . TYR A 1 526 ? -15.989 15.621 -4.188 1.00 74.50 526 TYR A N 1
ATOM 4253 C CA . TYR A 1 526 ? -15.354 16.674 -4.974 1.00 74.50 526 TYR A CA 1
ATOM 4254 C C . TYR A 1 526 ? -16.206 17.097 -6.180 1.00 74.50 526 TYR A C 1
ATOM 4256 O O . TYR A 1 526 ? -16.419 18.283 -6.411 1.00 74.50 526 TYR A O 1
ATOM 4264 N N . ASN A 1 527 ? -16.795 16.133 -6.894 1.00 81.25 527 ASN A N 1
ATOM 4265 C CA . ASN A 1 527 ? -17.745 16.397 -7.984 1.00 81.25 527 ASN A CA 1
ATOM 4266 C C . ASN A 1 527 ? -19.148 16.824 -7.475 1.00 81.25 527 ASN A C 1
ATOM 4268 O O . ASN A 1 527 ? -20.121 16.943 -8.230 1.00 81.25 527 ASN A O 1
ATOM 4272 N N . GLY A 1 528 ? -19.270 17.085 -6.171 1.00 86.94 528 GLY A N 1
ATOM 4273 C CA . GLY A 1 528 ? -20.438 17.621 -5.484 1.00 86.94 528 GLY A CA 1
ATOM 4274 C C . GLY A 1 528 ? -21.591 16.633 -5.314 1.00 86.94 528 GLY A C 1
ATOM 4275 O O . GLY A 1 528 ? -22.735 17.075 -5.207 1.00 86.94 528 GLY A O 1
ATOM 4276 N N . TYR A 1 529 ? -21.334 15.326 -5.363 1.00 91.88 529 TYR A N 1
ATOM 4277 C CA . TYR A 1 529 ? -22.322 14.296 -5.036 1.00 91.88 529 TYR A CA 1
ATOM 4278 C C . TYR A 1 529 ? -22.481 14.158 -3.512 1.00 91.88 529 TYR A C 1
ATOM 4280 O O . TYR A 1 529 ? -21.511 14.285 -2.765 1.00 91.88 529 TYR A O 1
ATOM 4288 N N . ASP A 1 530 ? -23.687 13.819 -3.041 1.00 93.06 530 ASP A N 1
ATOM 4289 C CA . ASP A 1 530 ? -23.902 13.397 -1.648 1.00 93.06 530 ASP A CA 1
ATOM 4290 C C . ASP A 1 530 ? -23.446 11.938 -1.468 1.00 93.06 530 ASP A C 1
ATOM 4292 O O . ASP A 1 530 ? -24.245 10.995 -1.526 1.00 93.06 530 ASP A O 1
ATOM 4296 N N . ALA A 1 531 ? -22.133 11.756 -1.313 1.00 92.88 531 ALA A N 1
ATOM 4297 C CA . ALA A 1 531 ? -21.494 10.448 -1.256 1.00 92.88 531 ALA A CA 1
ATOM 4298 C C . ALA A 1 531 ? -21.055 10.046 0.160 1.00 92.88 531 ALA A C 1
ATOM 4300 O O . ALA A 1 531 ? -20.662 10.860 0.997 1.00 92.88 531 ALA A O 1
ATOM 4301 N N . SER A 1 532 ? -21.117 8.749 0.447 1.00 91.31 532 SER A N 1
ATOM 4302 C CA . SER A 1 532 ? -20.562 8.142 1.663 1.00 91.31 532 SER A CA 1
ATOM 4303 C C . SER A 1 532 ? -20.044 6.748 1.345 1.00 91.31 532 SER A C 1
ATOM 4305 O O . SER A 1 532 ? -20.491 6.123 0.385 1.00 91.31 532 SER A O 1
ATOM 4307 N N . THR A 1 533 ? -19.123 6.223 2.146 1.00 89.81 533 THR A N 1
ATOM 4308 C CA . THR A 1 533 ? -18.764 4.808 1.989 1.00 89.81 533 THR A CA 1
ATOM 4309 C C . THR A 1 533 ? -19.901 3.908 2.481 1.00 89.81 533 THR A C 1
ATOM 4311 O O . THR A 1 533 ? -20.710 4.301 3.326 1.00 89.81 533 THR A O 1
ATOM 4314 N N . ILE A 1 534 ? -19.956 2.670 1.982 1.00 92.31 534 ILE A N 1
ATOM 4315 C CA . ILE A 1 534 ? -20.911 1.646 2.443 1.00 92.31 534 ILE A CA 1
ATOM 4316 C C . ILE A 1 534 ? -20.849 1.483 3.969 1.00 92.31 534 ILE A C 1
ATOM 4318 O O . ILE A 1 534 ? -21.888 1.404 4.622 1.00 92.31 534 ILE A O 1
ATOM 4322 N N . HIS A 1 535 ? -19.636 1.453 4.531 1.00 86.25 535 HIS A N 1
ATOM 4323 C CA . HIS A 1 535 ? -19.412 1.279 5.964 1.00 86.25 535 HIS A CA 1
ATOM 4324 C C . HIS A 1 535 ? -19.955 2.475 6.767 1.00 86.25 535 HIS A C 1
ATOM 4326 O O . HIS A 1 535 ? -20.685 2.278 7.734 1.00 86.25 535 HIS A O 1
ATOM 4332 N N . GLU A 1 536 ? -19.689 3.715 6.339 1.00 82.38 536 GLU A N 1
ATOM 4333 C CA . GLU A 1 536 ? -20.225 4.925 6.991 1.00 82.38 536 GLU A CA 1
ATOM 4334 C C . GLU A 1 536 ? -21.756 4.992 6.962 1.00 82.38 536 GLU A C 1
ATOM 4336 O O . GLU A 1 536 ? -22.372 5.543 7.871 1.00 82.38 536 GLU A O 1
ATOM 4341 N N . TYR A 1 537 ? -22.378 4.435 5.921 1.00 88.31 537 TYR A N 1
ATOM 4342 C CA . TYR A 1 537 ? -23.828 4.469 5.746 1.00 88.31 537 TYR A CA 1
ATOM 4343 C C . TYR A 1 537 ? -24.556 3.256 6.355 1.00 88.31 537 TYR A C 1
ATOM 4345 O O . TYR A 1 537 ? -25.774 3.107 6.189 1.00 88.31 537 TYR A O 1
ATOM 4353 N N . GLN A 1 538 ? -23.854 2.381 7.082 1.00 86.00 538 GLN A N 1
ATOM 4354 C CA . GLN A 1 538 ? -24.478 1.273 7.806 1.00 86.00 538 GLN A CA 1
ATOM 4355 C C . GLN A 1 538 ? -25.480 1.796 8.854 1.00 86.00 538 GLN A C 1
ATOM 4357 O O . GLN A 1 538 ? -25.303 2.849 9.457 1.00 86.00 538 GLN A O 1
ATOM 4362 N N . GLY A 1 539 ? -26.604 1.093 9.018 1.00 79.12 539 GLY A N 1
ATOM 4363 C CA . GLY A 1 539 ? -27.733 1.522 9.862 1.00 79.12 539 GLY A CA 1
ATOM 4364 C C . GLY A 1 539 ? -28.706 2.503 9.183 1.00 79.12 539 GLY A C 1
ATOM 4365 O O . GLY A 1 539 ? -29.920 2.405 9.388 1.00 79.12 539 GLY A O 1
ATOM 4366 N N . SER A 1 540 ? -28.218 3.348 8.271 1.00 86.19 540 SER A N 1
ATOM 4367 C CA . SER A 1 540 ? -29.026 4.338 7.540 1.00 86.19 540 SER A CA 1
ATOM 4368 C C . SER A 1 540 ? -29.878 3.728 6.415 1.00 86.19 540 SER A C 1
ATOM 4370 O O . SER A 1 540 ? -29.791 2.527 6.117 1.00 86.19 540 SER A O 1
ATOM 4372 N N . GLN A 1 541 ? -30.759 4.547 5.824 1.00 89.81 541 GLN A N 1
ATOM 4373 C CA . GLN A 1 541 ? -31.618 4.184 4.692 1.00 89.81 541 GLN A CA 1
ATOM 4374 C C . GLN A 1 541 ? -31.933 5.388 3.792 1.00 89.81 541 GLN A C 1
ATOM 4376 O O . GLN A 1 541 ? -32.040 6.511 4.282 1.00 89.81 541 GLN A O 1
ATOM 4381 N N . ASN A 1 542 ? -32.165 5.129 2.505 1.00 93.44 542 ASN A N 1
ATOM 4382 C CA . ASN A 1 542 ? -32.680 6.100 1.536 1.00 93.44 542 ASN A CA 1
ATOM 4383 C C . ASN A 1 542 ? -33.763 5.442 0.655 1.00 93.44 542 ASN A C 1
ATOM 4385 O O . ASN A 1 542 ? -33.865 4.220 0.591 1.00 93.44 542 ASN A O 1
ATOM 4389 N N . THR A 1 543 ? -34.589 6.230 -0.027 1.00 94.88 543 THR A N 1
ATOM 4390 C CA . THR A 1 543 ? -35.513 5.730 -1.054 1.00 94.88 543 THR A CA 1
ATOM 4391 C C . THR A 1 543 ? -34.752 5.143 -2.241 1.00 94.88 543 THR A C 1
ATOM 4393 O O . THR A 1 543 ? -35.062 4.029 -2.680 1.00 94.88 543 THR A O 1
ATOM 4396 N N . THR A 1 544 ? -33.715 5.856 -2.692 1.00 96.31 544 THR A N 1
ATOM 4397 C CA . THR A 1 544 ? -32.908 5.500 -3.863 1.00 96.31 544 THR A CA 1
ATOM 4398 C C . THR A 1 544 ? -31.422 5.508 -3.513 1.00 96.31 544 THR A C 1
ATOM 4400 O O . THR A 1 544 ? -30.912 6.487 -2.963 1.00 96.31 544 THR A O 1
ATOM 4403 N N . ILE A 1 545 ? -30.727 4.419 -3.848 1.00 97.50 545 ILE A N 1
ATOM 4404 C CA . ILE A 1 545 ? -29.289 4.239 -3.611 1.00 97.50 545 ILE A CA 1
ATOM 4405 C C . ILE A 1 545 ? -28.571 4.028 -4.936 1.00 97.50 545 ILE A C 1
ATOM 4407 O O . ILE A 1 545 ? -28.900 3.101 -5.673 1.00 97.50 545 ILE A O 1
ATOM 4411 N N . TYR A 1 546 ? -27.552 4.839 -5.212 1.00 98.00 546 TYR A N 1
ATOM 4412 C CA . TYR A 1 546 ? -26.622 4.598 -6.313 1.00 98.00 546 TYR A CA 1
ATOM 4413 C C . TYR A 1 546 ? -25.291 4.120 -5.750 1.00 98.00 546 TYR A C 1
ATOM 4415 O O . TYR A 1 546 ? -24.570 4.881 -5.113 1.00 98.00 546 TYR A O 1
ATOM 4423 N N . LEU A 1 547 ? -24.974 2.846 -5.962 1.00 97.44 547 LEU A N 1
ATOM 4424 C CA . LEU A 1 547 ? -23.662 2.308 -5.630 1.00 97.44 547 LEU A CA 1
ATOM 4425 C C . LEU A 1 547 ? -22.724 2.586 -6.805 1.00 97.44 547 LEU A C 1
ATOM 4427 O O . LEU A 1 547 ? -23.040 2.228 -7.936 1.00 97.44 547 LEU A O 1
ATOM 4431 N N . VAL A 1 548 ? -21.586 3.221 -6.550 1.00 96.31 548 VAL A N 1
ATOM 4432 C CA . VAL A 1 548 ? -20.633 3.628 -7.583 1.00 96.31 548 VAL A CA 1
ATOM 4433 C C . VAL A 1 548 ? -19.285 2.974 -7.314 1.00 96.31 548 VAL A C 1
ATOM 4435 O O . VAL A 1 548 ? -18.686 3.149 -6.251 1.00 96.31 548 VAL A O 1
ATOM 4438 N N . ARG A 1 549 ? -18.799 2.237 -8.308 1.00 92.75 549 ARG A N 1
ATOM 4439 C CA . ARG A 1 549 ? -17.430 1.738 -8.406 1.00 92.75 549 ARG A CA 1
ATOM 4440 C C . ARG A 1 549 ? -16.758 2.466 -9.558 1.00 92.75 549 ARG A C 1
ATOM 4442 O O . ARG A 1 549 ? -17.224 2.364 -10.686 1.00 92.75 549 ARG A O 1
ATOM 4449 N N . LEU A 1 550 ? -15.655 3.161 -9.290 1.00 85.19 550 LEU A N 1
ATOM 4450 C CA . LEU A 1 550 ? -14.887 3.862 -10.332 1.00 85.19 550 LEU A CA 1
ATOM 4451 C C . LEU A 1 550 ? -13.691 3.030 -10.819 1.00 85.19 550 LEU A C 1
ATOM 4453 O O . LEU A 1 550 ? -13.182 3.236 -11.916 1.00 85.19 550 LEU A O 1
ATOM 4457 N N . SER A 1 551 ? -13.231 2.068 -10.015 1.00 78.19 551 SER A N 1
ATOM 4458 C CA . SER A 1 551 ? -12.089 1.221 -10.369 1.00 78.19 551 SER A CA 1
ATOM 4459 C C . SER A 1 551 ? -12.462 0.097 -11.338 1.00 78.19 551 SER A C 1
ATOM 4461 O O . SER A 1 551 ? -13.273 -0.771 -11.010 1.00 78.19 551 SER A O 1
ATOM 4463 N N . SER A 1 552 ? -11.766 0.025 -12.474 1.00 75.19 552 SER A N 1
ATOM 4464 C CA . SER A 1 552 ? -11.789 -1.116 -13.402 1.00 75.19 552 SER A CA 1
ATOM 4465 C C . SER A 1 552 ? -10.892 -2.285 -12.969 1.00 75.19 552 SER A C 1
ATOM 4467 O O . SER A 1 552 ? -10.802 -3.290 -13.669 1.00 75.19 552 SER A O 1
ATOM 4469 N N . LYS A 1 553 ? -10.222 -2.199 -11.812 1.00 64.56 553 LYS A N 1
ATOM 4470 C CA . LYS A 1 553 ? -9.408 -3.306 -11.290 1.00 64.56 553 LYS A CA 1
ATOM 4471 C C . LYS A 1 553 ? -10.304 -4.353 -10.633 1.00 64.56 553 LYS A C 1
ATOM 4473 O O . LYS A 1 553 ? -10.853 -4.081 -9.568 1.00 64.56 553 LYS A O 1
ATOM 4478 N N . ILE A 1 554 ? -10.426 -5.541 -11.228 1.00 57.84 554 ILE A N 1
ATOM 4479 C CA . ILE A 1 554 ? -11.261 -6.654 -10.724 1.00 57.84 554 ILE A CA 1
ATOM 4480 C C . ILE A 1 554 ? -10.763 -7.193 -9.367 1.00 57.84 554 ILE A C 1
ATOM 4482 O O . ILE A 1 554 ? -11.561 -7.664 -8.570 1.00 57.84 554 ILE A O 1
ATOM 4486 N N . GLN A 1 555 ? -9.465 -7.066 -9.089 1.00 56.72 555 GLN A N 1
ATOM 4487 C CA . GLN A 1 555 ? -8.740 -7.813 -8.049 1.00 56.72 555 GLN A CA 1
ATOM 4488 C C . GLN A 1 555 ? -8.772 -7.195 -6.645 1.00 56.72 555 GLN A C 1
ATOM 4490 O O . GLN A 1 555 ? -8.163 -7.744 -5.731 1.00 56.72 555 GLN A O 1
ATOM 4495 N N . ASP A 1 556 ? -9.421 -6.047 -6.465 1.00 60.56 556 ASP A N 1
ATOM 4496 C CA . ASP A 1 556 ? -9.473 -5.419 -5.148 1.00 60.56 556 ASP A CA 1
ATOM 4497 C C . ASP A 1 556 ? -10.520 -6.113 -4.265 1.00 60.56 556 ASP A C 1
ATOM 4499 O O . ASP A 1 556 ? -11.718 -6.109 -4.578 1.00 60.56 556 ASP A O 1
ATOM 4503 N N . SER A 1 557 ? -10.051 -6.723 -3.174 1.00 66.19 557 SER A N 1
ATOM 4504 C CA . SER A 1 557 ? -10.838 -7.615 -2.318 1.00 66.19 557 SER A CA 1
ATOM 4505 C C . SER A 1 557 ? -12.006 -6.918 -1.620 1.00 66.19 557 SER A C 1
ATOM 4507 O O . SER A 1 557 ? -12.980 -7.569 -1.238 1.00 66.19 557 SER A O 1
ATOM 4509 N N . ILE A 1 558 ? -11.992 -5.584 -1.511 1.00 74.62 558 ILE A N 1
ATOM 4510 C CA . ILE A 1 558 ? -13.136 -4.857 -0.950 1.00 74.62 558 ILE A CA 1
ATOM 4511 C C . ILE A 1 558 ? -14.398 -5.007 -1.815 1.00 74.62 558 ILE A C 1
ATOM 4513 O O . ILE A 1 558 ? -15.500 -5.084 -1.270 1.00 74.62 558 ILE A O 1
ATOM 4517 N N . TYR A 1 559 ? -14.259 -5.121 -3.144 1.00 80.75 559 TYR A N 1
ATOM 4518 C CA . TYR A 1 559 ? -15.398 -5.300 -4.055 1.00 80.75 559 TYR A CA 1
ATOM 4519 C C . TYR A 1 559 ? -15.984 -6.719 -4.005 1.00 80.75 559 TYR A C 1
ATOM 4521 O O . TYR A 1 559 ? -17.115 -6.927 -4.442 1.00 80.75 559 TYR A O 1
ATOM 4529 N N . THR A 1 560 ? -15.239 -7.692 -3.472 1.00 81.00 560 THR A N 1
ATOM 4530 C CA . THR A 1 560 ? -15.706 -9.072 -3.252 1.00 81.00 560 THR A CA 1
ATOM 4531 C C . THR A 1 560 ? -16.145 -9.318 -1.805 1.00 81.00 560 THR A C 1
ATOM 4533 O O . THR A 1 560 ? -16.577 -10.418 -1.462 1.00 81.00 560 THR A O 1
ATOM 4536 N N . SER A 1 561 ? -16.096 -8.296 -0.943 1.00 84.50 561 SER A N 1
ATOM 4537 C CA . SER A 1 561 ? -16.501 -8.408 0.457 1.00 84.50 561 SER A CA 1
ATOM 4538 C C . SER A 1 561 ? -18.016 -8.601 0.593 1.00 84.50 561 SER A C 1
ATOM 4540 O O . SER A 1 561 ? -18.807 -7.674 0.388 1.00 84.50 561 SER A O 1
ATOM 4542 N N . ALA A 1 562 ? -18.421 -9.806 1.000 1.00 87.94 562 ALA A N 1
ATOM 4543 C CA . ALA A 1 562 ? -19.818 -10.170 1.232 1.00 87.94 562 ALA A CA 1
ATOM 4544 C C . ALA A 1 562 ? -20.554 -9.230 2.216 1.00 87.94 562 ALA A C 1
ATOM 4546 O O . ALA A 1 562 ? -21.625 -8.741 1.846 1.00 87.94 562 ALA A O 1
ATOM 4547 N N . PRO A 1 563 ? -19.999 -8.881 3.400 1.00 89.81 563 PRO A N 1
ATOM 4548 C CA . PRO A 1 563 ? -20.642 -7.934 4.313 1.00 89.81 563 PRO A CA 1
ATOM 4549 C C . PRO A 1 563 ? -20.867 -6.547 3.699 1.00 89.81 563 PRO A C 1
ATOM 4551 O O . PRO A 1 563 ? -21.941 -5.972 3.864 1.00 89.81 563 PRO A O 1
ATOM 4554 N N . HIS A 1 564 ? -19.899 -6.017 2.939 1.00 91.56 564 HIS A N 1
ATOM 4555 C CA . HIS A 1 564 ? -20.056 -4.723 2.264 1.00 91.56 564 HIS A CA 1
ATOM 4556 C C . HIS A 1 564 ? -21.148 -4.787 1.195 1.00 91.56 564 HIS A C 1
ATOM 4558 O O . HIS A 1 564 ? -22.002 -3.903 1.128 1.00 91.56 564 HIS A O 1
ATOM 4564 N N . CYS A 1 565 ? -21.178 -5.856 0.398 1.00 93.38 565 CYS A N 1
ATOM 4565 C CA . CYS A 1 565 ? -22.207 -6.034 -0.621 1.00 93.38 565 CYS A CA 1
ATOM 4566 C C . CYS A 1 565 ? -23.610 -6.143 -0.005 1.00 93.38 565 CYS A C 1
ATOM 4568 O O . CYS A 1 565 ? -24.545 -5.485 -0.465 1.00 93.38 565 CYS A O 1
ATOM 4570 N N . LEU A 1 566 ? -23.751 -6.909 1.080 1.00 94.00 566 LEU A N 1
ATOM 4571 C CA . LEU A 1 566 ? -24.998 -7.031 1.834 1.00 94.00 566 LEU A CA 1
ATOM 4572 C C . LEU A 1 566 ? -25.445 -5.687 2.414 1.00 94.00 566 LEU A C 1
ATOM 4574 O O . LEU A 1 566 ? -26.621 -5.319 2.315 1.00 94.00 566 LEU A O 1
ATOM 4578 N N . VAL A 1 567 ? -24.519 -4.933 3.014 1.00 93.81 567 VAL A N 1
ATOM 4579 C CA . VAL A 1 567 ? -24.818 -3.604 3.550 1.00 93.81 567 VAL A CA 1
ATOM 4580 C C . VAL A 1 567 ? -25.263 -2.686 2.422 1.00 93.81 567 VAL A C 1
ATOM 4582 O O . VAL A 1 567 ? -26.292 -2.051 2.603 1.00 93.81 567 VAL A O 1
ATOM 4585 N N . ALA A 1 568 ? -24.588 -2.653 1.272 1.00 95.31 568 ALA A N 1
ATOM 4586 C CA . ALA A 1 568 ? -24.956 -1.796 0.144 1.00 95.31 568 ALA A CA 1
ATOM 4587 C C . ALA A 1 568 ? -26.363 -2.097 -0.403 1.00 95.31 568 ALA A C 1
ATOM 4589 O O . ALA A 1 568 ? -27.179 -1.183 -0.532 1.00 95.31 568 ALA A O 1
ATOM 4590 N N . LEU A 1 569 ? -26.669 -3.376 -0.648 1.00 94.62 569 LEU A N 1
ATOM 4591 C CA . LEU A 1 569 ? -27.956 -3.831 -1.193 1.00 94.62 569 LEU A CA 1
ATOM 4592 C C . LEU A 1 569 ? -29.145 -3.572 -0.260 1.00 94.62 569 LEU A C 1
ATOM 4594 O O . LEU A 1 569 ? -30.288 -3.620 -0.696 1.00 94.62 569 LEU A O 1
ATOM 4598 N N . SER A 1 570 ? -28.905 -3.326 1.028 1.00 94.50 570 SER A N 1
ATOM 4599 C CA . SER A 1 570 ? -29.962 -3.230 2.039 1.00 94.50 570 SER A CA 1
ATOM 4600 C C . SER A 1 570 ? -30.276 -1.806 2.514 1.00 94.50 570 SER A C 1
ATOM 4602 O O . SER A 1 570 ? -30.993 -1.619 3.509 1.00 94.50 570 SER A O 1
ATOM 4604 N N . ARG A 1 571 ? -29.754 -0.780 1.825 1.00 94.12 571 ARG A N 1
ATOM 4605 C CA . ARG A 1 571 ? -29.977 0.633 2.191 1.00 94.12 571 ARG A CA 1
ATOM 4606 C C . ARG A 1 571 ? -31.154 1.290 1.481 1.00 94.12 571 ARG A C 1
ATOM 4608 O O . ARG A 1 571 ? -31.630 2.302 1.997 1.00 94.12 571 ARG A O 1
ATOM 4615 N N . HIS A 1 572 ? -31.644 0.751 0.363 1.00 96.06 572 HIS A N 1
ATOM 4616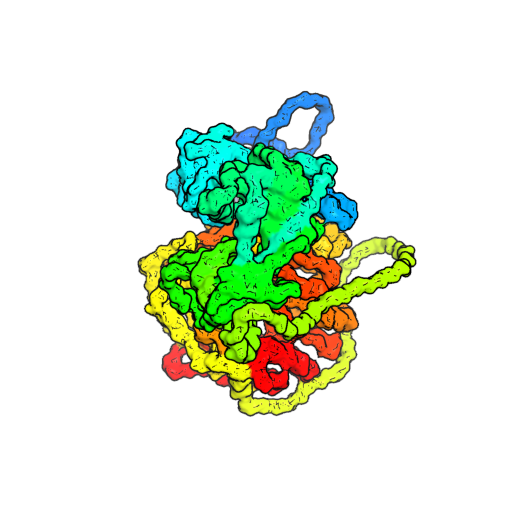 C CA . HIS A 1 572 ? -32.772 1.335 -0.371 1.00 96.06 572 HIS A CA 1
ATOM 4617 C C . HIS A 1 572 ? -34.127 0.760 0.046 1.00 96.06 572 HIS A C 1
ATOM 4619 O O . HIS A 1 572 ? -34.224 -0.355 0.563 1.00 96.06 572 HIS A O 1
ATOM 4625 N N . THR A 1 573 ? -35.188 1.525 -0.215 1.00 94.75 573 THR A N 1
ATOM 4626 C CA . THR A 1 573 ? -36.577 1.046 -0.116 1.00 94.75 573 THR A CA 1
ATOM 4627 C C . THR A 1 573 ? -37.255 0.884 -1.472 1.00 94.75 573 THR A C 1
ATOM 4629 O O . THR A 1 573 ? -38.230 0.146 -1.552 1.00 94.75 573 THR A O 1
ATOM 4632 N N . HIS A 1 574 ? -36.779 1.549 -2.531 1.00 94.81 574 HIS A N 1
ATOM 4633 C CA . HIS A 1 574 ? -37.433 1.511 -3.845 1.00 94.81 574 HIS A CA 1
ATOM 4634 C C . HIS A 1 574 ? -36.482 1.183 -4.992 1.00 94.81 574 HIS A C 1
ATOM 4636 O O . HIS A 1 574 ? -36.792 0.304 -5.787 1.00 94.81 574 HIS A O 1
ATOM 4642 N N . SER A 1 575 ? -35.336 1.861 -5.093 1.00 96.06 575 SER A N 1
ATOM 4643 C CA . SER A 1 575 ? -34.449 1.714 -6.254 1.00 96.06 575 SER A CA 1
ATOM 4644 C C . SER A 1 575 ? -32.978 1.635 -5.860 1.00 96.06 575 SER A C 1
ATOM 4646 O O . SER A 1 575 ? -32.511 2.388 -5.001 1.00 96.06 575 SER A O 1
ATOM 4648 N N . PHE A 1 576 ? -32.256 0.724 -6.508 1.00 97.19 576 PHE A N 1
ATOM 4649 C CA . PHE A 1 576 ? -30.819 0.545 -6.395 1.00 97.19 576 PHE A CA 1
ATOM 4650 C C . PHE A 1 576 ? -30.195 0.418 -7.779 1.00 97.19 576 PHE A C 1
ATOM 4652 O O . PHE A 1 576 ? -30.558 -0.461 -8.563 1.00 97.19 576 PHE A O 1
ATOM 4659 N N . VAL A 1 577 ? -29.216 1.272 -8.065 1.00 96.88 577 VAL A N 1
ATOM 4660 C CA . VAL A 1 577 ? -28.460 1.217 -9.319 1.00 96.88 577 VAL A CA 1
ATOM 4661 C C . VAL A 1 577 ? -26.981 1.080 -9.004 1.00 96.88 577 VAL A C 1
ATOM 4663 O O . VAL A 1 577 ? -26.416 1.913 -8.299 1.00 96.88 577 VAL A O 1
ATOM 4666 N N . TYR A 1 578 ? -26.357 0.037 -9.540 1.00 97.06 578 TYR A N 1
ATOM 4667 C CA . TYR A 1 578 ? -24.922 -0.169 -9.449 1.00 97.06 578 TYR A CA 1
ATOM 4668 C C . TYR A 1 578 ? -24.227 0.333 -10.714 1.00 97.06 578 TYR A C 1
ATOM 4670 O O . TYR A 1 578 ? -24.384 -0.255 -11.783 1.00 97.06 578 TYR A O 1
ATOM 4678 N N . PHE A 1 579 ? -23.473 1.421 -10.586 1.00 96.19 579 PHE A N 1
ATOM 4679 C CA . PHE A 1 579 ? -22.622 1.976 -11.632 1.00 96.19 579 PHE A CA 1
ATOM 4680 C C . PHE A 1 579 ? -21.214 1.402 -11.491 1.00 96.19 579 PHE A C 1
ATOM 4682 O O . PHE A 1 579 ? -20.568 1.581 -10.458 1.00 96.19 579 PHE A O 1
ATOM 4689 N N . THR A 1 580 ? -20.745 0.699 -12.517 1.00 93.50 580 THR A N 1
ATOM 4690 C CA . THR A 1 580 ? -19.446 0.017 -12.492 1.00 93.50 580 THR A CA 1
ATOM 4691 C C . THR A 1 580 ? -18.812 -0.037 -13.882 1.00 93.50 580 THR A C 1
ATOM 4693 O O . THR A 1 580 ? -19.523 -0.247 -14.861 1.00 93.50 580 THR A O 1
ATOM 4696 N N . PRO A 1 581 ? -17.483 0.079 -14.024 1.00 85.94 581 PRO A N 1
ATOM 4697 C CA . PRO A 1 581 ? -16.808 -0.187 -15.293 1.00 85.94 581 PRO A CA 1
ATOM 4698 C C . PRO A 1 581 ? -16.814 -1.665 -15.695 1.00 85.94 581 PRO A C 1
ATOM 4700 O O . PRO A 1 581 ? -16.610 -1.988 -16.868 1.00 85.94 581 PRO A O 1
ATOM 4703 N N . ILE A 1 582 ? -17.079 -2.567 -14.745 1.00 84.62 582 ILE A N 1
ATOM 4704 C CA . ILE A 1 582 ? -17.016 -4.019 -14.924 1.00 84.62 582 ILE A CA 1
ATOM 4705 C C . ILE A 1 582 ? -18.376 -4.641 -14.618 1.00 84.62 582 ILE A C 1
ATOM 4707 O O . ILE A 1 582 ? -18.865 -4.557 -13.496 1.00 84.62 582 ILE A O 1
ATOM 4711 N N . ILE A 1 583 ? -18.946 -5.348 -15.592 1.00 85.12 583 ILE A N 1
ATOM 4712 C CA . ILE A 1 583 ? -20.276 -5.977 -15.485 1.00 85.12 583 ILE A CA 1
ATOM 4713 C C . ILE A 1 583 ? -20.245 -7.446 -15.018 1.00 85.12 583 ILE A C 1
ATOM 4715 O O . ILE A 1 583 ? -21.260 -8.147 -15.091 1.00 85.12 583 ILE A O 1
ATOM 4719 N N . THR A 1 584 ? -19.084 -7.931 -14.582 1.00 81.44 584 THR A N 1
ATOM 4720 C CA . THR A 1 584 ? -18.814 -9.330 -14.199 1.00 81.44 584 THR A CA 1
ATOM 4721 C C . THR A 1 584 ? -18.251 -9.461 -12.782 1.00 81.44 584 THR A C 1
ATOM 4723 O O . THR A 1 584 ? -17.596 -10.450 -12.483 1.00 81.44 584 THR A O 1
ATOM 4726 N N . ASP A 1 585 ? -18.421 -8.454 -11.922 1.00 85.38 585 ASP A N 1
ATOM 4727 C CA . ASP A 1 585 ? -17.952 -8.540 -10.536 1.00 85.38 585 ASP A CA 1
ATOM 4728 C C . ASP A 1 585 ? -18.967 -9.225 -9.603 1.00 85.38 585 ASP A C 1
ATOM 4730 O O . ASP A 1 585 ? -20.107 -9.499 -9.983 1.00 85.38 585 ASP A O 1
ATOM 4734 N N . TYR A 1 586 ? -18.554 -9.474 -8.357 1.00 87.31 586 TYR A N 1
ATOM 4735 C CA . TYR A 1 586 ? -19.376 -10.156 -7.354 1.00 87.31 586 TYR A CA 1
ATOM 4736 C C . TYR A 1 586 ? -20.723 -9.455 -7.095 1.00 87.31 586 TYR A C 1
ATOM 4738 O O . TYR A 1 586 ? -21.752 -10.114 -6.956 1.00 87.31 586 TYR A O 1
ATOM 4746 N N . MET A 1 587 ? -20.767 -8.116 -7.095 1.00 90.81 587 MET A N 1
ATOM 4747 C CA . MET A 1 587 ? -22.025 -7.370 -6.962 1.00 90.81 587 MET A CA 1
ATOM 4748 C C . MET A 1 587 ? -22.935 -7.570 -8.184 1.00 90.81 587 MET A C 1
ATOM 4750 O O . MET A 1 587 ? -24.141 -7.768 -8.031 1.00 90.81 587 MET A O 1
ATOM 4754 N N . CYS A 1 588 ? -22.376 -7.578 -9.396 1.00 89.69 588 CYS A N 1
ATOM 4755 C CA . CYS A 1 588 ? -23.120 -7.895 -10.612 1.00 89.69 588 CYS A CA 1
ATOM 4756 C C . CYS A 1 588 ? -23.682 -9.318 -10.570 1.00 89.69 588 CYS A C 1
ATOM 4758 O O . CYS A 1 588 ? -24.830 -9.520 -10.960 1.00 89.69 588 CYS A O 1
ATOM 4760 N N . GLU A 1 589 ? -22.908 -10.295 -10.096 1.00 88.25 589 GLU A N 1
ATOM 4761 C CA . GLU A 1 589 ? -23.373 -11.674 -9.911 1.00 88.25 589 GLU A CA 1
ATOM 4762 C C . GLU A 1 589 ? -24.532 -11.747 -8.915 1.00 88.25 589 GLU A C 1
ATOM 4764 O O . GLU A 1 589 ? -25.554 -12.368 -9.209 1.00 88.25 589 GLU A O 1
ATOM 4769 N N . LEU A 1 590 ? -24.425 -11.056 -7.775 1.00 87.69 590 LEU A N 1
ATOM 4770 C CA . LEU A 1 590 ? -25.506 -10.969 -6.793 1.00 87.69 590 LEU A CA 1
ATOM 4771 C C . LEU A 1 590 ? -26.784 -10.405 -7.421 1.00 87.69 590 LEU A C 1
ATOM 4773 O O . LEU A 1 590 ? -27.833 -11.040 -7.312 1.00 87.69 590 LEU A O 1
ATOM 4777 N N . VAL A 1 591 ? -26.690 -9.283 -8.139 1.00 87.88 591 VAL A N 1
ATOM 4778 C CA . VAL A 1 591 ? -27.836 -8.646 -8.809 1.00 87.88 591 VAL A CA 1
ATOM 4779 C C . VAL A 1 591 ? -28.425 -9.532 -9.919 1.00 87.88 591 VAL A C 1
ATOM 4781 O O . VAL A 1 591 ? -29.641 -9.572 -10.089 1.00 87.88 591 VAL A O 1
ATOM 4784 N N . LYS A 1 592 ? -27.592 -10.279 -10.655 1.00 81.88 592 LYS A N 1
ATOM 4785 C CA . LYS A 1 592 ? -28.023 -11.172 -11.750 1.00 81.88 592 LYS A CA 1
ATOM 4786 C C . LYS A 1 592 ? -28.579 -12.515 -11.274 1.00 81.88 592 LYS A C 1
ATOM 4788 O O . LYS A 1 592 ? -29.305 -13.163 -12.017 1.00 81.88 592 LYS A O 1
ATOM 4793 N N . SER A 1 593 ? -28.249 -12.946 -10.059 1.00 73.50 593 SER A N 1
ATOM 4794 C CA . SER A 1 593 ? -28.574 -14.282 -9.534 1.00 73.50 593 SER A CA 1
ATOM 4795 C C . SER A 1 593 ? -30.037 -14.497 -9.108 1.00 73.50 593 SER A C 1
ATOM 4797 O O . SER A 1 593 ? -30.328 -15.447 -8.379 1.00 73.50 593 SER A O 1
ATOM 4799 N N . LEU A 1 594 ? -30.968 -13.637 -9.532 1.00 65.38 594 LEU A N 1
ATOM 4800 C CA . LEU A 1 594 ? -32.395 -13.833 -9.277 1.00 65.38 594 LEU A CA 1
ATOM 4801 C C . LEU A 1 594 ? -32.907 -15.044 -10.086 1.00 65.38 594 LEU A C 1
ATOM 4803 O O . LEU A 1 594 ? -32.678 -15.105 -11.295 1.00 65.38 594 LEU A O 1
ATOM 4807 N N . PRO A 1 595 ? -33.583 -16.026 -9.463 1.00 51.69 595 PRO A N 1
ATOM 4808 C CA . PRO A 1 595 ? -34.076 -17.201 -10.174 1.00 51.69 595 PRO A CA 1
ATOM 4809 C C . PRO A 1 595 ? -35.158 -16.836 -11.204 1.00 51.69 595 PRO A C 1
ATOM 4811 O O . PRO A 1 595 ? -36.056 -16.041 -10.936 1.00 51.69 595 PRO A O 1
ATOM 4814 N N . TYR A 1 596 ? -35.091 -17.480 -12.372 1.00 41.69 596 TYR A N 1
ATOM 4815 C CA . TYR A 1 596 ? -35.945 -17.247 -13.548 1.00 41.69 596 TYR A CA 1
ATOM 4816 C C . TYR A 1 596 ? -37.457 -17.461 -13.290 1.00 41.69 596 TYR A C 1
ATOM 4818 O O . TYR A 1 596 ? -38.289 -16.916 -14.008 1.00 41.69 596 TYR A O 1
ATOM 4826 N N . ASP A 1 597 ? -37.838 -18.200 -12.238 1.00 44.47 597 ASP A N 1
ATOM 4827 C CA . ASP A 1 597 ? -39.243 -18.491 -11.884 1.00 44.47 597 ASP A CA 1
ATOM 4828 C C . ASP A 1 597 ? -39.919 -17.424 -10.986 1.00 44.47 597 ASP A C 1
ATOM 4830 O O . ASP A 1 597 ? -41.070 -17.594 -10.578 1.00 44.47 597 ASP A O 1
ATOM 4834 N N . PHE A 1 598 ? -39.267 -16.287 -10.704 1.00 48.91 598 PHE A N 1
ATOM 4835 C CA . PHE A 1 598 ? -39.839 -15.206 -9.876 1.00 48.91 598 PHE A CA 1
ATOM 4836 C C . PHE A 1 598 ? -41.152 -14.623 -10.444 1.00 48.91 598 PHE A C 1
ATOM 4838 O O . PHE A 1 598 ? -42.028 -14.180 -9.701 1.00 48.91 598 PHE A O 1
ATOM 4845 N N . GLU A 1 599 ? -41.331 -14.671 -11.768 1.00 42.66 599 GLU A N 1
ATOM 4846 C CA . GLU A 1 599 ? -42.520 -14.161 -12.463 1.00 42.66 599 GLU A CA 1
ATOM 4847 C C . GLU A 1 599 ? -43.789 -15.011 -12.251 1.00 42.66 599 GLU A C 1
ATOM 4849 O O . GLU A 1 599 ? -44.898 -14.479 -12.354 1.00 42.66 599 GLU A O 1
ATOM 4854 N N . LYS A 1 600 ? -43.669 -16.303 -11.901 1.00 41.47 600 LYS A N 1
ATOM 4855 C CA . LYS A 1 600 ? -44.825 -17.201 -11.686 1.00 41.47 600 LYS A CA 1
ATOM 4856 C C . LYS A 1 600 ? -45.475 -17.074 -10.304 1.00 41.47 600 LYS A C 1
ATOM 4858 O O . LYS A 1 600 ? -46.527 -17.667 -10.073 1.00 41.47 600 LYS A O 1
ATOM 4863 N N . HIS A 1 601 ? -44.904 -16.281 -9.397 1.00 43.50 601 HIS A N 1
ATOM 4864 C CA . HIS A 1 601 ? -45.324 -16.213 -7.991 1.00 43.50 601 HIS A CA 1
ATOM 4865 C C . HIS A 1 601 ? -45.958 -14.871 -7.577 1.00 43.50 601 HIS A C 1
ATOM 4867 O O . HIS A 1 601 ? -46.039 -14.565 -6.390 1.00 43.50 601 HIS A O 1
ATOM 4873 N N . LYS A 1 602 ? -46.490 -14.096 -8.538 1.00 40.12 602 LYS A N 1
ATOM 4874 C CA . LYS A 1 602 ? -47.139 -12.778 -8.329 1.00 40.12 602 LYS A CA 1
ATOM 4875 C C . LYS A 1 602 ? -48.370 -12.766 -7.392 1.00 40.12 602 LYS A C 1
ATOM 4877 O O . LYS A 1 602 ? -48.818 -11.684 -7.035 1.00 40.12 602 LYS A O 1
ATOM 4882 N N . ASN A 1 603 ? -48.899 -13.920 -6.962 1.00 33.56 603 ASN A N 1
ATOM 4883 C CA . ASN A 1 603 ? -50.186 -14.025 -6.250 1.00 33.56 603 ASN A CA 1
ATOM 4884 C C . ASN A 1 603 ? -50.141 -14.793 -4.911 1.00 33.56 603 ASN A C 1
ATOM 4886 O O . ASN A 1 603 ? -51.051 -15.571 -4.633 1.00 33.56 603 ASN A O 1
ATOM 4890 N N . LEU A 1 604 ? -49.123 -14.616 -4.064 1.00 33.41 604 LEU A N 1
ATOM 4891 C CA . LEU A 1 604 ? -49.109 -15.263 -2.741 1.00 33.41 604 LEU A CA 1
ATOM 4892 C C . LEU A 1 604 ? -48.714 -14.287 -1.624 1.00 33.41 604 LEU A C 1
ATOM 4894 O O . LEU A 1 604 ? -47.578 -14.241 -1.163 1.00 33.41 604 LEU A O 1
ATOM 4898 N N . THR A 1 605 ? -49.694 -13.511 -1.157 1.00 30.55 605 THR A N 1
ATOM 4899 C CA . THR A 1 605 ? -49.671 -12.925 0.188 1.00 30.55 605 THR A CA 1
ATOM 4900 C C . THR A 1 605 ? -49.861 -14.029 1.226 1.00 30.55 605 THR A C 1
ATOM 4902 O O . THR A 1 605 ? -50.880 -14.714 1.205 1.00 30.55 605 THR A O 1
ATOM 4905 N N . GLY A 1 606 ? -48.928 -14.137 2.173 1.00 31.69 606 GLY A N 1
ATOM 4906 C CA . GLY A 1 606 ? -49.077 -14.963 3.373 1.00 31.69 606 GLY A CA 1
ATOM 4907 C C . GLY A 1 606 ? -48.495 -16.374 3.255 1.00 31.69 606 GLY A C 1
ATOM 4908 O O . GLY A 1 606 ? -49.081 -17.246 2.633 1.00 31.69 606 GLY A O 1
ATOM 4909 N N . GLY A 1 607 ? -47.351 -16.574 3.919 1.00 36.16 607 GLY A N 1
ATOM 4910 C CA . GLY A 1 607 ? -46.821 -17.850 4.413 1.00 36.16 607 GLY A CA 1
ATOM 4911 C C . GLY A 1 607 ? -46.890 -19.082 3.505 1.00 36.16 607 GLY A C 1
ATOM 4912 O O . GLY A 1 607 ? -47.842 -19.843 3.605 1.00 36.16 607 GLY A O 1
ATOM 4913 N N . TYR A 1 608 ? -45.805 -19.393 2.785 1.00 28.56 608 TYR A N 1
ATOM 4914 C CA . TYR A 1 608 ? -45.324 -20.778 2.679 1.00 28.56 608 TYR A CA 1
ATOM 4915 C C . TYR A 1 608 ? -43.858 -20.872 2.223 1.00 28.56 608 TYR A C 1
ATOM 4917 O O . TYR A 1 608 ? -43.317 -19.967 1.593 1.00 28.56 608 TYR A O 1
ATOM 4925 N N . ILE A 1 609 ? -43.244 -21.989 2.613 1.00 39.09 609 ILE A N 1
ATOM 4926 C CA . ILE A 1 609 ? -41.838 -22.399 2.502 1.00 39.09 609 ILE A CA 1
ATOM 4927 C C . ILE A 1 609 ? -41.446 -22.654 1.037 1.00 39.09 609 ILE A C 1
ATOM 4929 O O . ILE A 1 609 ? -42.191 -23.320 0.322 1.00 39.09 609 ILE A O 1
ATOM 4933 N N . SER A 1 610 ? -40.246 -22.223 0.623 1.00 29.91 610 SER A N 1
ATOM 4934 C CA . SER A 1 610 ? -39.583 -22.757 -0.575 1.00 29.91 610 SER A CA 1
ATOM 4935 C C . SER A 1 610 ? -38.196 -23.300 -0.246 1.00 29.91 610 SER A C 1
ATOM 4937 O O . SER A 1 610 ? -37.421 -22.723 0.517 1.00 29.91 610 SER A O 1
ATOM 4939 N N . ILE A 1 611 ? -37.957 -24.467 -0.826 1.00 29.33 611 ILE A N 1
ATOM 4940 C CA . ILE A 1 611 ? -36.863 -25.400 -0.640 1.00 29.33 611 ILE A CA 1
ATOM 4941 C C . ILE A 1 611 ? -35.640 -24.850 -1.379 1.00 29.33 611 ILE A C 1
ATOM 4943 O O . ILE A 1 611 ? -35.604 -24.857 -2.605 1.00 29.33 611 ILE A O 1
ATOM 4947 N N . TYR A 1 612 ? -34.623 -24.413 -0.642 1.00 28.84 612 TYR A N 1
ATOM 4948 C CA . TYR A 1 612 ? -33.260 -24.322 -1.160 1.00 28.84 612 TYR A CA 1
ATOM 4949 C C . TYR A 1 612 ? -32.393 -25.250 -0.318 1.00 28.84 612 TYR A C 1
ATOM 4951 O O . TYR A 1 612 ? -32.205 -25.029 0.879 1.00 28.84 612 TYR A O 1
ATOM 4959 N N . GLN A 1 613 ? -31.902 -26.325 -0.935 1.00 23.11 613 GLN A N 1
ATOM 4960 C CA . GLN A 1 613 ? -30.818 -27.101 -0.347 1.00 23.11 613 GLN A CA 1
ATOM 4961 C C . GLN A 1 613 ? -29.590 -26.187 -0.218 1.00 23.11 613 GLN A C 1
ATOM 4963 O O . GLN A 1 613 ? -29.244 -25.506 -1.188 1.00 23.11 613 GLN A O 1
ATOM 4968 N N . PRO A 1 614 ? -28.926 -26.150 0.948 1.00 23.95 614 PRO A N 1
ATOM 4969 C CA . PRO A 1 614 ? -27.678 -25.426 1.085 1.00 23.95 614 PRO A CA 1
ATOM 4970 C C . PRO A 1 614 ? -26.624 -26.111 0.215 1.00 23.95 614 PRO A C 1
ATOM 4972 O O . PRO A 1 614 ? -26.381 -27.312 0.341 1.00 23.95 614 PRO A O 1
ATOM 4975 N N . ILE A 1 615 ? -25.971 -25.340 -0.655 1.00 25.38 615 ILE A N 1
ATOM 4976 C CA . ILE A 1 615 ? -24.649 -25.715 -1.151 1.00 25.38 615 ILE A CA 1
ATOM 4977 C C . ILE A 1 615 ? -23.770 -25.755 0.095 1.00 25.38 615 ILE A C 1
ATOM 4979 O O . ILE A 1 615 ? -23.582 -24.732 0.752 1.00 25.38 615 ILE A O 1
ATOM 4983 N N . MET A 1 616 ? -23.326 -26.955 0.467 1.00 23.38 616 MET A N 1
ATOM 4984 C CA . MET A 1 616 ? -22.458 -27.164 1.615 1.00 23.38 616 MET A CA 1
ATOM 4985 C C . MET A 1 616 ? -21.250 -26.234 1.514 1.00 23.38 616 MET A C 1
ATOM 4987 O O . MET A 1 616 ? -20.423 -26.362 0.609 1.00 23.38 616 MET A O 1
ATOM 4991 N N . ALA A 1 617 ? -21.149 -25.306 2.465 1.00 25.92 617 ALA A N 1
ATOM 4992 C CA . ALA A 1 617 ? -19.867 -24.756 2.849 1.00 25.92 617 ALA A CA 1
ATOM 4993 C C . ALA A 1 617 ? -18.992 -25.948 3.259 1.00 25.92 617 ALA A C 1
ATOM 4995 O O . ALA A 1 617 ? -19.404 -26.772 4.074 1.00 25.92 617 ALA A O 1
ATOM 4996 N N . ARG A 1 618 ? -17.823 -26.085 2.629 1.00 25.58 618 ARG A N 1
ATOM 4997 C CA . ARG A 1 618 ? -16.794 -27.035 3.053 1.00 25.58 618 ARG A CA 1
ATOM 4998 C C . ARG A 1 618 ? -16.336 -26.633 4.457 1.00 25.58 618 ARG A C 1
ATOM 5000 O O . ARG A 1 618 ? -15.487 -25.760 4.591 1.00 25.58 618 ARG A O 1
ATOM 5007 N N . GLU A 1 619 ? -16.929 -27.245 5.473 1.00 24.12 619 GLU A N 1
ATOM 5008 C CA . GLU A 1 619 ? -16.387 -27.284 6.827 1.00 24.12 619 GLU A CA 1
ATOM 5009 C C . GLU A 1 619 ? -15.334 -28.403 6.912 1.00 24.12 619 GLU A C 1
ATOM 5011 O O . GLU A 1 619 ? -15.549 -29.528 6.460 1.00 24.12 619 GLU A O 1
ATOM 5016 N N . ASP A 1 620 ? -14.198 -28.034 7.502 1.00 23.94 620 ASP A N 1
ATOM 5017 C CA . ASP A 1 620 ? -13.273 -28.871 8.265 1.00 23.94 620 ASP A CA 1
ATOM 5018 C C . ASP A 1 620 ? -12.452 -29.946 7.531 1.00 23.94 620 ASP A C 1
ATOM 5020 O O . ASP A 1 620 ? -12.743 -31.143 7.565 1.00 23.94 620 ASP A O 1
ATOM 5024 N N . LEU A 1 621 ? -11.279 -29.536 7.028 1.00 25.25 621 LEU A N 1
ATOM 5025 C CA . LEU A 1 621 ? -10.097 -30.396 7.119 1.00 25.25 621 LEU A CA 1
ATOM 5026 C C . LEU A 1 621 ? -9.560 -30.294 8.548 1.00 25.25 621 LEU A C 1
ATOM 5028 O O . LEU A 1 621 ? -8.907 -29.322 8.922 1.00 25.25 621 LEU A O 1
ATOM 5032 N N . ARG A 1 622 ? -9.887 -31.308 9.349 1.00 24.45 622 ARG A N 1
ATOM 5033 C CA . ARG A 1 622 ? -9.238 -31.578 10.633 1.00 24.45 622 ARG A CA 1
ATOM 5034 C C . ARG A 1 622 ? -7.730 -31.691 10.418 1.00 24.45 622 ARG A C 1
ATOM 5036 O O . ARG A 1 622 ? -7.288 -32.379 9.497 1.00 24.45 622 ARG A O 1
ATOM 5043 N N . GLU A 1 623 ? -6.975 -31.026 11.284 1.00 25.02 623 GLU A N 1
ATOM 5044 C CA . GLU A 1 623 ? -5.537 -31.228 11.446 1.00 25.02 623 GLU A CA 1
ATOM 5045 C C . GLU A 1 623 ? -5.250 -32.733 11.613 1.00 25.02 623 GLU A C 1
ATOM 5047 O O . GLU A 1 623 ? -5.882 -33.372 12.459 1.00 25.02 623 GLU A O 1
ATOM 5052 N N . PRO A 1 624 ? -4.349 -33.338 10.820 1.00 26.98 624 PRO A N 1
ATOM 5053 C CA . PRO A 1 624 ? -3.853 -34.665 11.134 1.00 26.98 624 PRO A CA 1
ATOM 5054 C C . PRO A 1 624 ? -2.864 -34.561 12.299 1.00 26.98 624 PRO A C 1
ATOM 5056 O O . PRO A 1 624 ? -1.866 -33.842 12.227 1.00 26.98 624 PRO A O 1
ATOM 5059 N N . ASP A 1 625 ? -3.165 -35.295 13.368 1.00 24.08 625 ASP A N 1
ATOM 5060 C CA . ASP A 1 625 ? -2.304 -35.492 14.529 1.00 24.08 625 ASP A CA 1
ATOM 5061 C C . ASP A 1 625 ? -0.876 -35.888 14.106 1.00 24.08 625 ASP A C 1
ATOM 5063 O O . ASP A 1 625 ? -0.654 -36.881 13.406 1.00 24.08 625 ASP A O 1
ATOM 5067 N N . LEU A 1 626 ? 0.106 -35.105 14.557 1.00 27.36 626 LEU A N 1
ATOM 5068 C CA . LEU A 1 626 ? 1.529 -35.436 14.489 1.00 27.36 626 LEU A CA 1
ATOM 5069 C C . LEU A 1 626 ? 1.824 -36.654 15.385 1.00 27.36 626 LEU A C 1
ATOM 5071 O O . LEU A 1 626 ? 1.485 -36.621 16.571 1.00 27.36 626 LEU A O 1
ATOM 5075 N N . PRO A 1 627 ? 2.515 -37.698 14.892 1.00 26.72 627 PRO A N 1
ATOM 5076 C CA . PRO A 1 627 ? 3.074 -38.713 15.771 1.00 26.72 627 PRO A CA 1
ATOM 5077 C C . PRO A 1 627 ? 4.254 -38.132 16.579 1.00 26.72 627 PRO A C 1
ATOM 5079 O O . PRO A 1 627 ? 5.053 -37.359 16.041 1.00 26.72 627 PRO A O 1
ATOM 5082 N N . PRO A 1 628 ? 4.390 -38.494 17.867 1.00 29.17 628 PRO A N 1
ATOM 5083 C CA . PRO A 1 628 ? 5.484 -38.044 18.711 1.00 29.17 628 PRO A CA 1
ATOM 5084 C C . PRO A 1 628 ? 6.757 -38.862 18.454 1.00 29.17 628 PRO A C 1
ATOM 5086 O O . PRO A 1 628 ? 6.698 -40.071 18.241 1.00 29.17 628 PRO A O 1
ATOM 5089 N N . ASN A 1 629 ? 7.894 -38.184 18.624 1.00 26.88 629 ASN A N 1
ATOM 5090 C CA . ASN A 1 629 ? 9.252 -38.709 18.799 1.00 26.88 629 ASN A CA 1
ATOM 5091 C C . ASN A 1 629 ? 10.030 -39.104 17.535 1.00 26.88 629 ASN A C 1
ATOM 5093 O O . ASN A 1 629 ? 9.765 -40.119 16.902 1.00 26.88 629 ASN A O 1
ATOM 5097 N N . CYS A 1 630 ? 11.129 -38.382 17.309 1.00 23.88 630 CYS A N 1
ATOM 5098 C CA . CYS A 1 630 ? 12.452 -38.997 17.408 1.00 23.88 630 CYS A CA 1
ATOM 5099 C C . CYS A 1 630 ? 13.507 -37.914 17.675 1.00 23.88 630 CYS A C 1
ATOM 5101 O O . CYS A 1 630 ? 13.955 -37.210 16.773 1.00 23.88 630 CYS A O 1
ATOM 5103 N N . ASP A 1 631 ? 13.888 -37.797 18.947 1.00 25.23 631 ASP A N 1
ATOM 5104 C CA . ASP A 1 631 ? 15.204 -37.314 19.347 1.00 25.23 631 ASP A CA 1
ATOM 5105 C C . ASP A 1 631 ? 16.280 -38.173 18.673 1.00 25.23 631 ASP A C 1
ATOM 5107 O O . ASP A 1 631 ? 16.149 -39.392 18.659 1.00 25.23 631 ASP A O 1
ATOM 5111 N N . HIS A 1 632 ? 17.339 -37.549 18.150 1.00 23.91 632 HIS A N 1
ATOM 5112 C CA . HIS A 1 632 ? 18.729 -37.936 18.419 1.00 23.91 632 HIS A CA 1
ATOM 5113 C C . HIS A 1 632 ? 19.693 -36.900 17.823 1.00 23.91 632 HIS A C 1
ATOM 5115 O O . HIS A 1 632 ? 20.033 -36.902 16.644 1.00 23.91 632 HIS A O 1
ATOM 5121 N N . VAL A 1 633 ? 20.160 -36.019 18.707 1.00 24.61 633 VAL A N 1
ATOM 5122 C CA . VAL A 1 633 ? 21.398 -35.251 18.573 1.00 24.61 633 VAL A CA 1
ATOM 5123 C C . VAL A 1 633 ? 22.579 -36.186 18.841 1.00 24.61 633 VAL A C 1
ATOM 5125 O O . VAL A 1 633 ? 22.673 -36.707 19.948 1.00 24.61 633 VAL A O 1
ATOM 5128 N N . GLN A 1 634 ? 23.501 -36.334 17.886 1.00 22.50 634 GLN A N 1
ATOM 5129 C CA . GLN A 1 634 ? 24.925 -36.639 18.120 1.00 22.50 634 GLN A CA 1
ATOM 5130 C C . GLN A 1 634 ? 25.728 -35.966 16.992 1.00 22.50 634 GLN A C 1
ATOM 5132 O O . GLN A 1 634 ? 25.638 -36.354 15.836 1.00 22.50 634 GLN A O 1
ATOM 5137 N N . VAL A 1 635 ? 26.279 -34.771 17.222 1.00 23.72 635 VAL A N 1
ATOM 5138 C CA . VAL A 1 635 ? 27.661 -34.542 17.688 1.00 23.72 635 VAL A CA 1
ATOM 5139 C C . VAL A 1 635 ? 28.694 -35.265 16.823 1.00 23.72 635 VAL A C 1
ATOM 5141 O O . VAL A 1 635 ? 29.033 -36.411 17.090 1.00 23.72 635 VAL A O 1
ATOM 5144 N N . LEU A 1 636 ? 29.287 -34.532 15.879 1.00 22.89 636 LEU A N 1
ATOM 5145 C CA . LEU A 1 636 ? 30.697 -34.692 15.534 1.00 22.89 636 LEU A CA 1
ATOM 5146 C C . LEU A 1 636 ? 31.342 -33.306 15.487 1.00 22.89 636 LEU A C 1
ATOM 5148 O O . LEU A 1 636 ? 31.285 -32.580 14.499 1.00 22.89 636 LEU A O 1
ATOM 5152 N N . ASN A 1 637 ? 31.931 -32.957 16.629 1.00 23.22 637 ASN A N 1
ATOM 5153 C CA . ASN A 1 637 ? 32.985 -31.964 16.736 1.00 23.22 637 ASN A CA 1
ATOM 5154 C C . ASN A 1 637 ? 34.154 -32.382 15.837 1.00 23.22 637 ASN A C 1
ATOM 5156 O O . ASN A 1 637 ? 34.627 -33.509 15.961 1.00 23.22 637 ASN A O 1
ATOM 5160 N N . ASN A 1 638 ? 34.687 -31.459 15.038 1.00 24.75 638 ASN A N 1
ATOM 5161 C CA . ASN A 1 638 ? 36.129 -31.405 14.830 1.00 24.75 638 ASN A CA 1
ATOM 5162 C C . ASN A 1 638 ? 36.589 -29.968 14.569 1.00 24.75 638 ASN A C 1
ATOM 5164 O O . ASN A 1 638 ? 36.177 -29.307 13.620 1.00 24.75 638 ASN A O 1
ATOM 5168 N N . ASN A 1 639 ? 37.434 -29.513 15.490 1.00 23.17 639 ASN A N 1
ATOM 5169 C CA . ASN A 1 639 ? 38.126 -28.235 15.522 1.00 23.17 639 ASN A CA 1
ATOM 5170 C C . ASN A 1 639 ? 39.210 -28.155 14.436 1.00 23.17 639 ASN A C 1
ATOM 5172 O O . ASN A 1 639 ? 39.902 -29.145 14.205 1.00 23.17 639 ASN A O 1
ATOM 5176 N N . GLY A 1 640 ? 39.478 -26.948 13.922 1.00 21.44 640 GLY A N 1
ATOM 5177 C CA . GLY A 1 640 ? 40.835 -26.581 13.496 1.00 21.44 640 GLY A CA 1
ATOM 5178 C C . GLY A 1 640 ? 40.970 -25.675 12.267 1.00 21.44 640 GLY A C 1
ATOM 5179 O O . GLY A 1 640 ? 40.969 -26.162 11.150 1.00 21.44 640 GLY A O 1
ATOM 5180 N N . TYR A 1 641 ? 41.210 -24.388 12.540 1.00 22.81 641 TYR A N 1
ATOM 5181 C CA . TYR A 1 641 ? 42.124 -23.450 11.862 1.00 22.81 641 TYR A CA 1
ATOM 5182 C C . TYR A 1 641 ? 42.032 -23.114 10.348 1.00 22.81 641 TYR A C 1
ATOM 5184 O O . TYR A 1 641 ? 42.326 -23.922 9.478 1.00 22.81 641 TYR A O 1
ATOM 5192 N N . ALA A 1 642 ? 41.889 -21.792 10.143 1.00 21.78 642 ALA A N 1
ATOM 5193 C CA . ALA A 1 642 ? 42.414 -20.912 9.083 1.00 21.78 642 ALA A CA 1
ATOM 5194 C C . ALA A 1 642 ? 41.672 -20.812 7.722 1.00 21.78 642 ALA A C 1
ATOM 5196 O O . ALA A 1 642 ? 41.237 -21.815 7.161 1.00 21.78 642 ALA A O 1
ATOM 5197 N N . PRO A 1 643 ? 41.524 -19.580 7.179 1.00 24.62 643 PRO A N 1
ATOM 5198 C CA . PRO A 1 643 ? 40.742 -19.300 5.975 1.00 24.62 643 PRO A CA 1
ATOM 5199 C C . PRO A 1 643 ? 41.523 -19.701 4.713 1.00 24.62 643 PRO A C 1
ATOM 5201 O O . PRO A 1 643 ? 42.726 -19.435 4.649 1.00 24.62 643 PRO A O 1
ATOM 5204 N N . PRO A 1 644 ? 40.895 -20.263 3.663 1.00 23.61 644 PRO A N 1
ATOM 5205 C CA . PRO A 1 644 ? 41.572 -20.386 2.389 1.00 23.61 644 PRO A CA 1
ATOM 5206 C C . PRO A 1 644 ? 41.451 -19.073 1.612 1.00 23.61 644 PRO A C 1
ATOM 5208 O O . PRO A 1 644 ? 40.360 -18.603 1.285 1.00 23.61 644 PRO A O 1
ATOM 5211 N N . MET A 1 645 ? 42.616 -18.498 1.308 1.00 22.70 645 MET A N 1
ATOM 5212 C CA . MET A 1 645 ? 42.813 -17.553 0.214 1.00 22.70 645 MET A CA 1
ATOM 5213 C C . MET A 1 645 ? 42.110 -18.050 -1.055 1.00 22.70 645 MET A C 1
ATOM 5215 O O . MET A 1 645 ? 42.241 -19.216 -1.430 1.00 22.70 645 MET A O 1
ATOM 5219 N N . ARG A 1 646 ? 41.415 -17.139 -1.745 1.00 25.47 646 ARG A N 1
ATOM 5220 C CA . ARG A 1 646 ? 40.925 -17.348 -3.110 1.00 25.47 646 ARG A CA 1
ATOM 5221 C C . ARG A 1 646 ? 42.112 -17.622 -4.037 1.00 25.47 646 ARG A C 1
ATOM 5223 O O . ARG A 1 646 ? 42.786 -16.688 -4.460 1.00 25.47 646 ARG A O 1
ATOM 5230 N N . TYR A 1 647 ? 42.321 -18.884 -4.388 1.00 22.83 647 TYR A N 1
ATOM 5231 C CA . TYR A 1 647 ? 42.946 -19.239 -5.655 1.00 22.83 647 TYR A CA 1
ATOM 5232 C C . TYR A 1 647 ? 41.829 -19.492 -6.664 1.00 22.83 647 TYR A C 1
ATOM 5234 O O . TYR A 1 647 ? 41.015 -20.396 -6.494 1.00 22.83 647 TYR A O 1
ATOM 5242 N N . SER A 1 648 ? 41.786 -18.646 -7.691 1.00 26.92 648 SER A N 1
ATOM 5243 C CA . SER A 1 648 ? 41.091 -18.924 -8.943 1.00 26.92 648 SER A CA 1
ATOM 5244 C C . SER A 1 648 ? 41.769 -20.132 -9.583 1.00 26.92 648 SER A C 1
ATOM 5246 O O . SER A 1 648 ? 42.860 -20.002 -10.132 1.00 26.92 648 SER A O 1
ATOM 5248 N N . LEU A 1 649 ? 41.169 -21.311 -9.447 1.00 23.61 649 LEU A N 1
ATOM 5249 C CA . LEU A 1 649 ? 41.456 -22.437 -10.324 1.00 23.61 649 LEU A CA 1
ATOM 5250 C C . LEU A 1 649 ? 40.382 -22.409 -11.405 1.00 23.61 649 LEU A C 1
ATOM 5252 O O . LEU A 1 649 ? 39.225 -22.723 -11.128 1.00 23.61 649 LEU A O 1
ATOM 5256 N N . ASP A 1 650 ? 40.778 -22.006 -12.611 1.00 30.12 650 ASP A N 1
ATOM 5257 C CA . ASP A 1 650 ? 40.047 -22.338 -13.829 1.00 30.12 650 ASP A CA 1
ATOM 5258 C C . ASP A 1 650 ? 40.030 -23.867 -13.925 1.00 30.12 650 ASP A C 1
ATOM 5260 O O . ASP A 1 650 ? 41.031 -24.506 -14.255 1.00 30.12 650 ASP A O 1
ATOM 5264 N N . VAL A 1 651 ? 38.914 -24.465 -13.516 1.00 26.50 651 VAL A N 1
ATOM 5265 C CA . VAL A 1 651 ? 38.633 -25.874 -13.762 1.00 26.50 651 VAL A CA 1
ATOM 5266 C C . VAL A 1 651 ? 37.770 -25.907 -15.011 1.00 26.50 651 VAL A C 1
ATOM 5268 O O . VAL A 1 651 ? 36.572 -25.633 -14.944 1.00 26.50 651 VAL A O 1
ATOM 5271 N N . ASP A 1 652 ? 38.393 -26.229 -16.142 1.00 28.48 652 ASP A N 1
ATOM 5272 C CA . ASP A 1 652 ? 37.690 -26.630 -17.357 1.00 28.48 652 ASP A CA 1
ATOM 5273 C C . ASP A 1 652 ? 36.857 -27.877 -17.032 1.00 28.48 652 ASP A C 1
ATOM 5275 O O . ASP A 1 652 ? 37.366 -28.996 -16.930 1.00 28.48 652 ASP A O 1
ATOM 5279 N N . TYR A 1 653 ? 35.562 -27.676 -16.798 1.00 28.33 653 TYR A N 1
ATOM 5280 C CA . TYR A 1 653 ? 34.600 -28.761 -16.685 1.00 28.33 653 TYR A CA 1
ATOM 5281 C C . TYR A 1 653 ? 34.226 -29.183 -18.109 1.00 28.33 653 TYR A C 1
ATOM 5283 O O . TYR A 1 653 ? 33.484 -28.483 -18.797 1.00 28.33 653 TYR A O 1
ATOM 5291 N N . GLU A 1 654 ? 34.741 -30.322 -18.575 1.00 31.36 654 GLU A N 1
ATOM 5292 C CA . GLU A 1 654 ? 34.177 -30.983 -19.753 1.00 31.36 654 GLU A CA 1
ATOM 5293 C C . GLU A 1 654 ? 32.770 -31.492 -19.390 1.00 31.36 654 GLU A C 1
ATOM 5295 O O . GLU A 1 654 ? 32.603 -32.527 -18.743 1.00 31.36 654 GLU A O 1
ATOM 5300 N N . GLU A 1 655 ? 31.737 -30.737 -19.776 1.00 31.84 655 GLU A N 1
ATOM 5301 C CA . GLU A 1 655 ? 30.351 -31.203 -19.736 1.00 31.84 655 GLU A CA 1
ATOM 5302 C C . GLU A 1 655 ? 30.218 -32.485 -20.569 1.00 31.84 655 GLU A C 1
ATOM 5304 O O . GLU A 1 655 ? 30.506 -32.508 -21.769 1.00 31.84 655 GLU A O 1
ATOM 5309 N N . SER A 1 656 ? 29.689 -33.556 -19.973 1.00 30.58 656 SER A N 1
ATOM 5310 C CA . SER A 1 656 ? 29.132 -34.662 -20.748 1.00 30.58 656 SER A CA 1
ATOM 5311 C C . SER A 1 656 ? 27.852 -34.175 -21.439 1.00 30.58 656 SER A C 1
ATOM 5313 O O . SER A 1 656 ? 26.747 -34.322 -20.911 1.00 30.58 656 SER A O 1
ATOM 5315 N N . VAL A 1 657 ? 28.001 -33.554 -22.608 1.00 31.88 657 VAL A N 1
ATOM 5316 C CA . VAL A 1 657 ? 26.893 -33.099 -23.452 1.00 31.88 657 VAL A CA 1
ATOM 5317 C C . VAL A 1 657 ? 26.093 -34.321 -23.907 1.00 31.88 657 VAL A C 1
ATOM 5319 O O . VAL A 1 657 ? 26.487 -35.038 -24.829 1.00 31.88 657 VAL A O 1
ATOM 5322 N N . LYS A 1 658 ? 24.934 -34.568 -23.284 1.00 34.47 658 LYS A N 1
ATOM 5323 C CA . LYS A 1 658 ? 23.880 -35.331 -23.964 1.00 34.47 658 LYS A CA 1
ATOM 5324 C C . LYS A 1 658 ? 23.435 -34.490 -25.166 1.00 34.47 658 LYS A C 1
ATOM 5326 O O . LYS A 1 658 ? 23.255 -33.283 -25.004 1.00 34.47 658 LYS A O 1
ATOM 5331 N N . PRO A 1 659 ? 23.300 -35.077 -26.367 1.00 32.22 659 PRO A N 1
ATOM 5332 C CA . PRO A 1 659 ? 23.049 -34.312 -27.576 1.00 32.22 659 PRO A CA 1
ATOM 5333 C C . PRO A 1 659 ? 21.733 -33.554 -27.430 1.00 32.22 659 PRO A C 1
ATOM 5335 O O . PRO A 1 659 ? 20.663 -34.154 -27.376 1.00 32.22 659 PRO A O 1
ATOM 5338 N N . THR A 1 660 ? 21.831 -32.228 -27.363 1.00 38.97 660 THR A N 1
ATOM 5339 C CA . THR A 1 660 ? 20.691 -31.330 -27.507 1.00 38.97 660 THR A CA 1
ATOM 5340 C C . THR A 1 660 ? 20.070 -31.642 -28.861 1.00 38.97 660 THR A C 1
ATOM 5342 O O . THR A 1 660 ? 20.714 -31.472 -29.903 1.00 38.97 660 THR A O 1
ATOM 5345 N N . THR A 1 661 ? 18.825 -32.110 -28.878 1.00 39.19 661 THR A N 1
ATOM 5346 C CA . THR A 1 661 ? 17.993 -32.086 -30.082 1.00 39.19 661 THR A CA 1
ATOM 5347 C C . THR A 1 661 ? 17.717 -30.624 -30.405 1.00 39.19 661 THR A C 1
ATOM 5349 O O . THR A 1 661 ? 16.688 -30.071 -30.031 1.00 39.19 661 THR A O 1
ATOM 5352 N N . ARG A 1 662 ? 18.691 -29.972 -31.055 1.00 43.22 662 ARG A N 1
ATOM 5353 C CA . ARG A 1 662 ? 18.516 -28.651 -31.661 1.00 43.22 662 ARG A CA 1
ATOM 5354 C C . ARG A 1 662 ? 17.242 -28.698 -32.491 1.00 43.22 662 ARG A C 1
ATOM 5356 O O . ARG A 1 662 ? 17.011 -29.717 -33.152 1.00 43.22 662 ARG A O 1
ATOM 5363 N N . ILE A 1 663 ? 16.466 -27.609 -32.507 1.00 44.66 663 ILE A N 1
ATOM 5364 C CA . ILE A 1 663 ? 15.456 -27.429 -33.553 1.00 44.66 663 ILE A CA 1
ATOM 5365 C C . ILE A 1 663 ? 16.187 -27.751 -34.860 1.00 44.66 663 ILE A C 1
ATOM 5367 O O . ILE A 1 663 ? 17.228 -27.135 -35.133 1.00 44.66 663 ILE A O 1
ATOM 5371 N N . PRO A 1 664 ? 15.772 -28.787 -35.612 1.00 42.41 664 PRO A N 1
ATOM 5372 C CA . PRO A 1 664 ? 16.425 -29.070 -36.873 1.00 42.41 664 PRO A CA 1
ATOM 5373 C C . PRO A 1 664 ? 16.389 -27.753 -37.651 1.00 42.41 664 PRO A C 1
ATOM 5375 O O . PRO A 1 664 ? 15.352 -27.094 -37.654 1.00 42.41 664 PRO A O 1
ATOM 5378 N N . ARG A 1 665 ? 17.532 -27.310 -38.203 1.00 47.59 665 ARG A N 1
ATOM 5379 C CA . ARG A 1 665 ? 17.604 -26.102 -39.043 1.00 47.59 665 ARG A CA 1
ATOM 5380 C C . ARG A 1 665 ? 16.642 -26.313 -40.216 1.00 47.59 665 ARG A C 1
ATOM 5382 O O . ARG A 1 665 ? 17.040 -26.832 -41.253 1.00 47.59 665 ARG A O 1
ATOM 5389 N N . ILE A 1 666 ? 15.366 -26.013 -40.023 1.00 43.94 666 ILE A N 1
ATOM 5390 C CA . ILE A 1 666 ? 14.284 -26.318 -40.946 1.00 43.94 666 ILE A CA 1
ATOM 5391 C C . ILE A 1 666 ? 13.653 -24.991 -41.304 1.00 43.94 666 ILE A C 1
ATOM 5393 O O . ILE A 1 666 ? 13.050 -24.343 -40.459 1.00 43.94 666 ILE A O 1
ATOM 5397 N N . GLY A 1 667 ? 13.828 -24.652 -42.581 1.00 51.59 667 GLY A N 1
ATOM 5398 C CA . GLY A 1 667 ? 13.016 -23.719 -43.349 1.00 51.59 667 GLY A CA 1
ATOM 5399 C C . GLY A 1 667 ? 13.032 -22.289 -42.840 1.00 51.59 667 GLY A C 1
ATOM 5400 O O . GLY A 1 667 ? 12.346 -21.958 -41.881 1.00 51.59 667 GLY A O 1
ATOM 5401 N N . MET A 1 668 ? 13.728 -21.403 -43.554 1.00 56.22 668 MET A N 1
ATOM 5402 C CA . MET A 1 668 ? 13.361 -19.991 -43.506 1.00 56.22 668 MET A CA 1
ATOM 5403 C C . MET A 1 668 ? 11.849 -19.879 -43.727 1.00 56.22 668 MET A C 1
ATOM 5405 O O . MET A 1 668 ? 11.343 -20.348 -44.742 1.00 56.22 668 MET A O 1
ATOM 5409 N N . ILE A 1 669 ? 11.140 -19.286 -42.771 1.00 72.88 669 ILE A N 1
ATOM 5410 C CA . ILE A 1 669 ? 9.731 -18.949 -42.951 1.00 72.88 669 ILE A CA 1
ATOM 5411 C C . ILE A 1 669 ? 9.651 -17.871 -44.039 1.00 72.88 669 ILE A C 1
ATOM 5413 O O . ILE A 1 669 ? 10.374 -16.871 -43.978 1.00 72.88 669 ILE A O 1
ATOM 5417 N N . ASP A 1 670 ? 8.771 -18.075 -45.021 1.00 74.19 670 ASP A N 1
ATOM 5418 C CA . ASP A 1 670 ? 8.617 -17.170 -46.167 1.00 74.19 670 ASP A CA 1
ATOM 5419 C C . ASP A 1 670 ? 7.935 -15.844 -45.787 1.00 74.19 670 ASP A C 1
ATOM 5421 O O . ASP A 1 670 ? 8.174 -14.815 -46.412 1.00 74.19 670 ASP A O 1
ATOM 5425 N N . SER A 1 671 ? 7.082 -15.834 -44.757 1.00 87.06 671 SER A N 1
ATOM 5426 C CA . SER A 1 671 ? 6.302 -14.650 -44.347 1.00 87.06 671 SER A CA 1
ATOM 5427 C C . SER A 1 671 ? 6.285 -14.430 -42.824 1.00 87.06 671 SER A C 1
ATOM 5429 O O . SER A 1 671 ? 5.221 -14.466 -42.201 1.00 87.06 671 SER A O 1
ATOM 5431 N N . PRO A 1 672 ? 7.450 -14.188 -42.188 1.00 91.56 672 PRO A N 1
ATOM 5432 C CA . PRO A 1 672 ? 7.545 -14.059 -40.733 1.00 91.56 672 PRO A CA 1
ATOM 5433 C C . PRO A 1 672 ? 6.788 -12.833 -40.198 1.00 91.56 672 PRO A C 1
ATOM 5435 O O . PRO A 1 672 ? 6.176 -12.909 -39.139 1.00 91.56 672 PRO A O 1
ATOM 5438 N N . VAL A 1 673 ? 6.762 -11.723 -40.946 1.00 93.69 673 VAL A N 1
ATOM 5439 C CA . VAL A 1 673 ? 6.051 -10.492 -40.550 1.00 93.69 673 VAL A CA 1
ATOM 5440 C C . VAL A 1 673 ? 4.543 -10.727 -40.442 1.00 93.69 673 VAL A C 1
ATOM 5442 O O . VAL A 1 673 ? 3.932 -10.313 -39.461 1.00 93.69 673 VAL A O 1
ATOM 5445 N N . THR A 1 674 ? 3.951 -11.438 -41.408 1.00 94.56 674 THR A N 1
ATOM 5446 C CA . THR A 1 674 ? 2.521 -11.783 -41.404 1.00 94.56 674 THR A CA 1
ATOM 5447 C C . THR A 1 674 ? 2.160 -12.636 -40.194 1.00 94.56 674 THR A C 1
ATOM 5449 O O . THR A 1 674 ? 1.205 -12.321 -39.497 1.00 94.56 674 THR A O 1
ATOM 5452 N N . ILE A 1 675 ? 2.974 -13.649 -39.876 1.00 95.00 675 ILE A N 1
ATOM 5453 C CA . ILE A 1 675 ? 2.757 -14.510 -38.703 1.00 95.00 675 ILE A CA 1
ATOM 5454 C C . ILE A 1 675 ? 2.792 -13.701 -37.404 1.00 95.00 675 ILE A C 1
ATOM 5456 O O . ILE A 1 675 ? 1.940 -13.894 -36.538 1.00 95.00 675 ILE A O 1
ATOM 5460 N N . LEU A 1 676 ? 3.755 -12.783 -37.257 1.00 95.62 676 LEU A N 1
ATOM 5461 C CA . LEU A 1 676 ? 3.830 -11.934 -36.066 1.00 95.62 676 LEU A CA 1
ATOM 5462 C C . LEU A 1 676 ? 2.654 -10.959 -35.971 1.00 95.62 676 LEU A C 1
ATOM 5464 O O . LEU A 1 676 ? 2.165 -10.725 -34.866 1.00 95.62 676 LEU A O 1
ATOM 5468 N N . GLN A 1 677 ? 2.184 -10.420 -37.100 1.00 96.62 677 GLN A N 1
ATOM 5469 C CA . GLN A 1 677 ? 1.004 -9.558 -37.133 1.00 96.62 677 GLN A CA 1
ATOM 5470 C C . GLN A 1 677 ? -0.264 -10.333 -36.744 1.00 96.62 677 GLN A C 1
ATOM 5472 O O . GLN A 1 677 ? -0.993 -9.882 -35.864 1.00 96.62 677 GLN A O 1
ATOM 5477 N N . ASP A 1 678 ? -0.483 -11.520 -37.316 1.00 95.94 678 ASP A N 1
ATOM 5478 C CA . ASP A 1 678 ? -1.631 -12.381 -36.998 1.00 95.94 678 ASP A CA 1
ATOM 5479 C C . ASP A 1 678 ? -1.619 -12.820 -35.526 1.00 95.94 678 ASP A C 1
ATOM 5481 O O . ASP A 1 678 ? -2.657 -12.840 -34.858 1.00 95.94 678 ASP A O 1
ATOM 5485 N N . TYR A 1 679 ? -0.435 -13.140 -34.992 1.00 96.12 679 TYR A N 1
ATOM 5486 C CA . TYR A 1 679 ? -0.267 -13.453 -33.577 1.00 96.12 679 TYR A CA 1
ATOM 5487 C C . TYR A 1 679 ? -0.607 -12.251 -32.689 1.00 96.12 679 TYR A C 1
ATOM 5489 O O . TYR A 1 679 ? -1.398 -12.384 -31.754 1.00 96.12 679 TYR A O 1
ATOM 5497 N N . TYR A 1 680 ? -0.062 -11.069 -32.997 1.00 95.50 680 TYR A N 1
ATOM 5498 C CA . TYR A 1 680 ? -0.336 -9.847 -32.242 1.00 95.50 680 TYR A CA 1
ATOM 5499 C C . TYR A 1 680 ? -1.829 -9.495 -32.245 1.00 95.50 680 TYR A C 1
ATOM 5501 O O . TYR A 1 680 ? -2.401 -9.233 -31.187 1.00 95.50 680 TYR A O 1
ATOM 5509 N N . ASP A 1 681 ? -2.475 -9.557 -33.411 1.00 94.94 681 ASP A N 1
ATOM 5510 C CA . ASP A 1 681 ? -3.899 -9.254 -33.579 1.00 94.94 681 ASP A CA 1
ATOM 5511 C C . ASP A 1 681 ? -4.798 -10.290 -32.898 1.00 94.94 681 ASP A C 1
ATOM 5513 O O . ASP A 1 681 ? -5.888 -9.959 -32.427 1.00 94.94 681 ASP A O 1
ATOM 5517 N N . SER A 1 682 ? -4.330 -11.535 -32.778 1.00 94.81 682 SER A N 1
ATOM 5518 C CA . SER A 1 682 ? -5.010 -12.552 -31.984 1.00 94.81 682 SER A CA 1
ATOM 5519 C C . SER A 1 682 ? -4.913 -12.298 -30.479 1.00 94.81 682 SER A C 1
ATOM 5521 O O . SER A 1 682 ? -5.862 -12.637 -29.773 1.00 94.81 682 SER A O 1
ATOM 5523 N N . VAL A 1 683 ? -3.784 -11.782 -29.982 1.00 93.88 683 VAL A N 1
ATOM 5524 C CA . VAL A 1 683 ? -3.582 -11.493 -28.550 1.00 93.88 683 VAL A CA 1
ATOM 5525 C C . VAL A 1 683 ? -4.281 -10.189 -28.152 1.00 93.88 683 VAL A C 1
ATOM 5527 O O . VAL A 1 683 ? -4.907 -10.110 -27.094 1.00 93.88 683 VAL A O 1
ATOM 5530 N N . PHE A 1 684 ? -4.218 -9.167 -29.010 1.00 93.12 684 PHE A N 1
ATOM 5531 C CA . PHE A 1 684 ? -4.787 -7.841 -28.769 1.00 93.12 684 PHE A CA 1
ATOM 5532 C C . PHE A 1 684 ? -5.732 -7.394 -29.902 1.00 93.12 684 PHE A C 1
ATOM 5534 O O . PHE A 1 684 ? -5.406 -6.470 -30.658 1.00 93.12 684 PHE A O 1
ATOM 5541 N N . PRO A 1 685 ? -6.935 -7.992 -30.010 1.00 90.50 685 PRO A N 1
ATOM 5542 C CA . PRO A 1 685 ? -7.872 -7.673 -31.082 1.00 90.50 685 PRO A CA 1
ATOM 5543 C C . PRO A 1 685 ? -8.221 -6.182 -31.143 1.00 90.50 685 PRO A C 1
ATOM 5545 O O . PRO A 1 685 ? -8.640 -5.582 -30.153 1.00 90.50 685 PRO A O 1
ATOM 5548 N N . GLY A 1 686 ? -8.067 -5.590 -32.328 1.00 87.69 686 GLY A N 1
ATOM 5549 C CA . GLY A 1 686 ? -8.397 -4.189 -32.607 1.00 87.69 686 GLY A CA 1
ATOM 5550 C C . GLY A 1 686 ? -7.305 -3.176 -32.251 1.00 87.69 686 GLY A C 1
ATOM 5551 O O . GLY A 1 686 ? -7.349 -2.063 -32.765 1.00 87.69 686 GLY A O 1
ATOM 5552 N N . VAL A 1 687 ? -6.292 -3.536 -31.455 1.00 89.38 687 VAL A N 1
ATOM 5553 C CA . VAL A 1 687 ? -5.235 -2.592 -31.043 1.00 89.38 687 VAL A CA 1
ATOM 5554 C C . VAL A 1 687 ? -4.413 -2.094 -32.236 1.00 89.38 687 VAL A C 1
ATOM 5556 O O . VAL A 1 687 ? -4.157 -0.898 -32.335 1.00 89.38 687 VAL A O 1
ATOM 5559 N N . SER A 1 688 ? -4.059 -2.974 -33.174 1.00 89.94 688 SER A N 1
ATOM 5560 C CA . SER A 1 688 ? -3.283 -2.632 -34.380 1.00 89.94 688 SER A CA 1
ATOM 5561 C C . SER A 1 688 ? -4.010 -1.718 -35.376 1.00 89.94 688 SER A C 1
ATOM 5563 O O . SER A 1 688 ? -3.384 -1.181 -36.292 1.00 89.94 688 SER A O 1
ATOM 5565 N N . ALA A 1 689 ? -5.325 -1.530 -35.220 1.00 87.81 689 ALA A N 1
ATOM 5566 C CA . ALA A 1 689 ? -6.131 -0.655 -36.067 1.00 87.81 689 ALA A CA 1
ATOM 5567 C C . ALA A 1 689 ? -6.165 0.802 -35.572 1.00 87.81 689 ALA A C 1
ATOM 5569 O O . ALA A 1 689 ? -6.618 1.685 -36.301 1.00 87.81 689 ALA A O 1
ATOM 5570 N N . HIS A 1 690 ? -5.696 1.069 -34.350 1.00 83.56 690 HIS A N 1
ATOM 5571 C CA . HIS A 1 690 ? -5.711 2.400 -33.751 1.00 83.56 690 HIS A CA 1
ATOM 5572 C C . HIS A 1 690 ? -4.338 3.068 -33.844 1.00 83.56 690 HIS A C 1
ATOM 5574 O O . HIS A 1 690 ? -3.331 2.513 -33.413 1.00 83.56 690 HIS A O 1
ATOM 5580 N N . THR A 1 691 ? -4.301 4.296 -34.366 1.00 80.69 691 THR A N 1
ATOM 5581 C CA . THR A 1 691 ? -3.073 5.099 -34.392 1.00 80.69 691 THR A CA 1
ATOM 5582 C C . THR A 1 691 ? -2.906 5.895 -33.102 1.00 80.69 691 THR A C 1
ATOM 5584 O O . THR A 1 691 ? -3.846 6.522 -32.614 1.00 80.69 691 THR A O 1
ATOM 5587 N N . THR A 1 692 ? -1.687 5.894 -32.564 1.00 79.81 692 THR A N 1
ATOM 5588 C CA . THR A 1 692 ? -1.295 6.711 -31.405 1.00 79.81 692 THR A CA 1
ATOM 5589 C C . THR A 1 692 ? -0.567 7.995 -31.808 1.00 79.81 692 THR A C 1
ATOM 5591 O O . THR A 1 692 ? -0.203 8.790 -30.946 1.00 79.81 692 THR A O 1
ATOM 5594 N N . GLN A 1 693 ? -0.358 8.233 -33.108 1.00 78.94 693 GLN A N 1
ATOM 5595 C CA . GLN A 1 693 ? 0.426 9.373 -33.601 1.00 78.94 693 GLN A CA 1
ATOM 5596 C C . GLN A 1 693 ? -0.211 10.729 -33.263 1.00 78.94 693 GLN A C 1
ATOM 5598 O O . GLN A 1 693 ? 0.498 11.695 -33.010 1.00 78.94 693 GLN A O 1
ATOM 5603 N N . THR A 1 694 ? -1.542 10.793 -33.169 1.00 80.81 694 THR A N 1
ATOM 5604 C CA . THR A 1 694 ? -2.296 12.023 -32.866 1.00 80.81 694 THR A CA 1
ATOM 5605 C C . THR A 1 694 ? -2.442 12.303 -31.368 1.00 80.81 694 THR A C 1
ATOM 5607 O O . THR A 1 694 ? -3.059 13.294 -30.973 1.00 80.81 694 THR A O 1
ATOM 5610 N N . TYR A 1 695 ? -1.904 11.440 -30.498 1.00 84.31 695 TYR A N 1
ATOM 5611 C CA . TYR A 1 695 ? -2.083 11.548 -29.045 1.00 84.31 695 TYR A CA 1
ATOM 5612 C C . TYR A 1 695 ? -1.464 12.830 -28.485 1.00 84.31 695 TYR A C 1
ATOM 5614 O O . TYR A 1 695 ? -2.055 13.459 -27.607 1.00 84.31 695 TYR A O 1
ATOM 5622 N N . GLN A 1 696 ? -0.309 13.236 -29.020 1.00 82.88 696 GLN A N 1
ATOM 5623 C CA . GLN A 1 696 ? 0.336 14.491 -28.649 1.00 82.88 696 GLN A CA 1
ATOM 5624 C C . GLN A 1 696 ? -0.562 15.691 -28.957 1.00 82.88 696 GLN A C 1
ATOM 5626 O O . GLN A 1 696 ? -0.803 16.512 -28.076 1.00 82.88 696 GLN A O 1
ATOM 5631 N N . ASP A 1 697 ? -1.064 15.781 -30.189 1.00 81.12 697 ASP A N 1
ATOM 5632 C CA . ASP A 1 697 ? -1.904 16.895 -30.635 1.00 81.12 697 ASP A CA 1
ATOM 5633 C C . ASP A 1 697 ? -3.205 16.942 -29.844 1.00 81.12 697 ASP A C 1
ATOM 5635 O O . ASP A 1 697 ? -3.624 18.005 -29.391 1.00 81.12 697 ASP A O 1
ATOM 5639 N N . THR A 1 698 ? -3.795 15.771 -29.591 1.00 82.12 698 THR A N 1
ATOM 5640 C CA . THR A 1 698 ? -5.021 15.647 -28.800 1.00 82.12 698 THR A CA 1
ATOM 5641 C C . THR A 1 698 ? -4.857 16.311 -27.435 1.00 82.12 698 THR A C 1
ATOM 5643 O O . THR A 1 698 ? -5.661 17.168 -27.094 1.00 82.12 698 THR A O 1
ATOM 5646 N N . VAL A 1 699 ? -3.798 15.998 -26.677 1.00 83.56 699 VAL A N 1
ATOM 5647 C CA . VAL A 1 699 ? -3.573 16.619 -25.356 1.00 83.56 699 VAL A CA 1
ATOM 5648 C C . VAL A 1 699 ? -3.170 18.086 -25.459 1.00 83.56 699 VAL A C 1
ATOM 5650 O O . VAL A 1 699 ? -3.586 18.905 -24.636 1.00 83.56 699 VAL A O 1
ATOM 5653 N N . THR A 1 700 ? -2.358 18.443 -26.453 1.00 79.94 700 THR A N 1
ATOM 5654 C CA . THR A 1 700 ? -1.926 19.830 -26.649 1.00 79.94 700 THR A CA 1
ATOM 5655 C C . THR A 1 700 ? -3.126 20.748 -26.886 1.00 79.94 700 THR A C 1
ATOM 5657 O O . THR A 1 700 ? -3.216 21.792 -26.235 1.00 79.94 700 THR A O 1
ATOM 5660 N N . TYR A 1 701 ? -4.071 20.349 -27.742 1.00 81.00 701 TYR A N 1
ATOM 5661 C CA . TYR A 1 701 ? -5.198 21.188 -28.164 1.00 81.00 701 TYR A CA 1
ATOM 5662 C C . TYR A 1 701 ? -6.505 20.945 -27.396 1.00 81.00 701 TYR A C 1
ATOM 5664 O O . TYR A 1 701 ? -7.409 21.772 -27.489 1.00 81.00 701 TYR A O 1
ATOM 5672 N N . SER A 1 702 ? -6.623 19.871 -26.607 1.00 79.75 702 SER A N 1
ATOM 5673 C CA . SER A 1 702 ? -7.797 19.660 -25.754 1.00 79.75 702 SER A CA 1
ATOM 5674 C C . SER A 1 702 ? -7.779 20.551 -24.514 1.00 79.75 702 SER A C 1
ATOM 5676 O O . SER A 1 702 ? -6.719 20.920 -23.995 1.00 79.75 702 SER A O 1
ATOM 5678 N N . GLU A 1 703 ? -8.957 20.837 -23.967 1.00 80.19 703 GLU A N 1
ATOM 5679 C CA . GLU A 1 703 ? -9.070 21.348 -22.601 1.00 80.19 703 GLU A CA 1
ATOM 5680 C C . GLU A 1 703 ? -8.513 20.306 -21.614 1.00 80.19 703 GLU A C 1
ATOM 5682 O O . GLU A 1 703 ? -8.633 19.097 -21.830 1.00 80.19 703 GLU A O 1
ATOM 5687 N N . LEU A 1 704 ? -7.838 20.772 -20.560 1.00 78.56 704 LEU A N 1
ATOM 5688 C CA . LEU A 1 704 ? -7.272 19.915 -19.520 1.00 78.56 704 LEU A CA 1
ATOM 5689 C C . LEU A 1 704 ? -7.808 20.366 -18.164 1.00 78.56 704 LEU A C 1
ATOM 5691 O O . LEU A 1 704 ? -7.368 21.384 -17.637 1.00 78.56 704 LEU A O 1
ATOM 5695 N N . ASP A 1 705 ? -8.718 19.578 -17.599 1.00 78.75 705 ASP A N 1
ATOM 5696 C CA . ASP A 1 705 ? -9.154 19.730 -16.215 1.00 78.75 705 ASP A CA 1
ATOM 5697 C C . ASP A 1 705 ? -8.331 18.796 -15.318 1.00 78.75 705 ASP A C 1
ATOM 5699 O O . ASP A 1 705 ? -8.440 17.564 -15.373 1.00 78.75 705 ASP A O 1
ATOM 5703 N N . ILE A 1 706 ? -7.417 19.379 -14.540 1.00 75.38 706 ILE A N 1
ATOM 5704 C CA . ILE A 1 706 ? -6.505 18.622 -13.693 1.00 75.38 706 ILE A CA 1
ATOM 5705 C C . ILE A 1 706 ? -6.290 19.294 -12.340 1.00 75.38 706 ILE A C 1
ATOM 5707 O O . ILE A 1 706 ? -5.785 20.404 -12.228 1.00 75.38 706 ILE A O 1
ATOM 5711 N N . ILE A 1 707 ? -6.615 18.552 -11.285 1.00 70.44 707 ILE A N 1
ATOM 5712 C CA . ILE A 1 707 ? -6.257 18.911 -9.912 1.00 70.44 707 ILE A CA 1
ATOM 5713 C C . ILE A 1 707 ? -4.813 18.492 -9.655 1.00 70.44 707 ILE A C 1
ATOM 5715 O O . ILE A 1 707 ? -4.476 17.310 -9.800 1.00 70.44 707 ILE A O 1
ATOM 5719 N N . VAL A 1 708 ? -3.994 19.461 -9.268 1.00 73.62 708 VAL A N 1
ATOM 5720 C CA . VAL A 1 708 ? -2.628 19.280 -8.779 1.00 73.62 708 VAL A CA 1
ATOM 5721 C C . VAL A 1 708 ? -2.458 20.101 -7.503 1.00 73.62 708 VAL A C 1
ATOM 5723 O O . VAL A 1 708 ? -2.975 21.212 -7.402 1.00 73.62 708 VAL A O 1
ATOM 5726 N N . GLU A 1 709 ? -1.762 19.537 -6.523 1.00 67.69 709 GLU A N 1
ATOM 5727 C CA . GLU A 1 709 ? -1.495 20.165 -5.225 1.00 67.69 709 GLU A CA 1
ATOM 5728 C C . GLU A 1 709 ? -0.037 20.637 -5.166 1.00 67.69 709 GLU A C 1
ATOM 5730 O O . GLU A 1 709 ? 0.817 20.100 -5.877 1.00 67.69 709 GLU A O 1
ATOM 5735 N N . ASP A 1 710 ? 0.235 21.670 -4.362 1.00 72.56 710 ASP A N 1
ATOM 5736 C CA . ASP A 1 710 ? 1.575 22.222 -4.087 1.00 72.56 710 ASP A CA 1
ATOM 5737 C C . ASP A 1 710 ? 2.464 22.378 -5.322 1.00 72.56 710 ASP A C 1
ATOM 5739 O O . ASP A 1 710 ? 3.636 21.992 -5.365 1.00 72.56 710 ASP A O 1
ATOM 5743 N N . THR A 1 711 ? 1.847 22.942 -6.351 1.00 83.25 711 THR A N 1
ATOM 5744 C CA . THR A 1 711 ? 2.352 22.980 -7.708 1.00 83.25 711 THR A CA 1
ATOM 5745 C C . THR A 1 711 ? 2.392 24.425 -8.200 1.00 83.25 711 THR A C 1
ATOM 5747 O O . THR A 1 711 ? 1.396 25.143 -8.137 1.00 83.25 711 THR A O 1
ATOM 5750 N N . VAL A 1 712 ? 3.542 24.844 -8.725 1.00 83.81 712 VAL A N 1
ATOM 5751 C CA . VAL A 1 712 ? 3.746 26.152 -9.351 1.00 83.81 712 VAL A CA 1
ATOM 5752 C C . VAL A 1 712 ? 3.933 25.952 -10.847 1.00 83.81 712 VAL A C 1
ATOM 5754 O O . VAL A 1 712 ? 4.869 25.278 -11.286 1.00 83.81 712 VAL A O 1
ATOM 5757 N N . ILE A 1 713 ? 3.043 26.566 -11.620 1.00 83.31 713 ILE A N 1
ATOM 5758 C CA . ILE A 1 713 ? 3.100 26.633 -13.080 1.00 83.31 713 ILE A CA 1
ATOM 5759 C C . ILE A 1 713 ? 3.420 28.064 -13.502 1.00 83.31 713 ILE A C 1
ATOM 5761 O O . ILE A 1 713 ? 2.924 29.021 -12.911 1.00 83.31 713 ILE A O 1
ATOM 5765 N N . ASN A 1 714 ? 4.235 28.212 -14.541 1.00 79.25 714 ASN A N 1
ATOM 5766 C CA . ASN A 1 714 ? 4.377 29.481 -15.238 1.00 79.25 714 ASN A CA 1
ATOM 5767 C C . ASN A 1 714 ? 3.391 29.495 -16.416 1.00 79.25 714 ASN A C 1
ATOM 5769 O O . ASN A 1 714 ? 3.507 28.663 -17.316 1.00 79.25 714 ASN A O 1
ATOM 5773 N N . THR A 1 715 ? 2.417 30.406 -16.384 1.00 71.88 715 THR A N 1
ATOM 5774 C CA . THR A 1 715 ? 1.361 30.537 -17.404 1.00 71.88 715 THR A CA 1
ATOM 5775 C C . THR A 1 715 ? 1.831 31.230 -18.678 1.00 71.88 715 THR A C 1
ATOM 5777 O O . THR A 1 715 ? 1.220 31.050 -19.727 1.00 71.88 715 THR A O 1
ATOM 5780 N N . ASP A 1 716 ? 2.930 31.980 -18.605 1.00 66.31 716 ASP A N 1
ATOM 5781 C CA . ASP A 1 716 ? 3.490 32.717 -19.742 1.00 66.31 716 ASP A CA 1
ATOM 5782 C C . ASP A 1 716 ? 4.277 31.785 -20.678 1.00 66.31 716 ASP A C 1
ATOM 5784 O O . ASP A 1 716 ? 4.558 32.119 -21.825 1.00 66.31 716 ASP A O 1
ATOM 5788 N N . MET A 1 717 ? 4.608 30.583 -20.194 1.00 59.59 717 MET A N 1
ATOM 5789 C CA . MET A 1 717 ? 5.405 29.569 -20.883 1.00 59.59 717 MET A CA 1
ATOM 5790 C C . MET A 1 717 ? 4.522 28.444 -21.435 1.00 59.59 717 MET A C 1
ATOM 5792 O O . MET A 1 717 ? 4.774 27.256 -21.209 1.00 59.59 717 MET A O 1
ATOM 5796 N N . THR A 1 718 ? 3.489 28.808 -22.201 1.00 57.22 718 THR A N 1
ATOM 5797 C CA . THR A 1 718 ? 2.805 27.860 -23.095 1.00 57.22 718 THR A CA 1
ATOM 5798 C C . THR A 1 718 ? 3.747 27.526 -24.251 1.00 57.22 718 THR A C 1
ATOM 5800 O O . THR A 1 718 ? 3.646 28.065 -25.344 1.00 57.22 718 THR A O 1
ATOM 5803 N N . HIS A 1 719 ? 4.754 26.692 -23.982 1.00 55.44 719 HIS A N 1
ATOM 5804 C CA . HIS A 1 719 ? 5.738 26.315 -24.991 1.00 55.44 719 HIS A CA 1
ATOM 5805 C C . HIS A 1 719 ? 5.044 25.772 -26.240 1.00 55.44 719 HIS A C 1
ATOM 5807 O O . HIS A 1 719 ? 4.281 24.806 -26.159 1.00 55.44 719 HIS A O 1
ATOM 5813 N N . GLU A 1 720 ? 5.358 26.369 -27.390 1.00 55.88 720 GLU A N 1
ATOM 5814 C CA . GLU A 1 720 ? 5.075 25.770 -28.687 1.00 55.88 720 GLU A CA 1
ATOM 5815 C C . GLU A 1 720 ? 5.733 24.387 -28.741 1.00 55.88 720 GLU A C 1
ATOM 5817 O O . GLU A 1 720 ? 6.857 24.196 -28.262 1.00 55.88 720 GLU A O 1
ATOM 5822 N N . VAL A 1 721 ? 5.016 23.405 -29.293 1.00 60.44 721 VAL A N 1
ATOM 5823 C CA . VAL A 1 721 ? 5.581 22.077 -29.541 1.00 60.44 721 VAL A CA 1
ATOM 5824 C C . VAL A 1 721 ? 6.803 22.278 -30.443 1.00 60.44 721 VAL A C 1
ATOM 5826 O O . VAL A 1 721 ? 6.640 22.798 -31.548 1.00 60.44 721 VAL A O 1
ATOM 5829 N N . PRO A 1 722 ? 8.026 21.933 -29.997 1.00 61.88 722 PRO A N 1
ATOM 5830 C CA . PRO A 1 722 ? 9.209 22.159 -30.810 1.00 61.88 722 PRO A CA 1
ATOM 5831 C C . PRO A 1 722 ? 9.067 21.385 -32.122 1.00 61.88 722 PRO A C 1
ATOM 5833 O O . PRO A 1 722 ? 8.801 20.182 -32.103 1.00 61.88 722 PRO A O 1
ATOM 5836 N N . ALA A 1 723 ? 9.238 22.079 -33.250 1.00 58.50 723 ALA A N 1
ATOM 5837 C CA . ALA A 1 723 ? 9.171 21.458 -34.566 1.00 58.50 723 ALA A CA 1
ATOM 5838 C C . ALA A 1 723 ? 10.188 20.311 -34.658 1.00 58.50 723 ALA A C 1
ATOM 5840 O O . ALA A 1 723 ? 11.346 20.455 -34.247 1.00 58.50 723 ALA A O 1
ATOM 5841 N N . LEU A 1 724 ? 9.761 19.162 -35.189 1.00 63.59 724 LEU A N 1
ATOM 5842 C CA . LEU A 1 724 ? 10.678 18.064 -35.474 1.00 63.59 724 LEU A CA 1
ATOM 5843 C C . LEU A 1 724 ? 11.696 18.525 -36.505 1.00 63.59 724 LEU A C 1
ATOM 5845 O O . LEU A 1 724 ? 11.346 18.858 -37.632 1.00 63.59 724 LEU A O 1
ATOM 5849 N N . GLN A 1 725 ? 12.969 18.518 -36.116 1.00 71.00 725 GLN A N 1
ATOM 5850 C CA . GLN A 1 725 ? 14.051 18.724 -37.072 1.00 71.00 725 GLN A CA 1
ATOM 5851 C C . GLN A 1 725 ? 14.197 17.513 -38.005 1.00 71.00 725 GLN A C 1
ATOM 5853 O O . GLN A 1 725 ? 14.560 17.685 -39.165 1.00 71.00 725 GLN A O 1
ATOM 5858 N N . TYR A 1 726 ? 13.912 16.309 -37.497 1.00 80.62 726 TYR A N 1
ATOM 5859 C CA . TYR A 1 726 ? 14.016 15.049 -38.226 1.00 80.62 726 TYR A CA 1
ATOM 5860 C C . TYR A 1 726 ? 12.867 14.109 -37.861 1.00 80.62 726 TYR A C 1
ATOM 5862 O O . TYR A 1 726 ? 12.430 14.078 -36.706 1.00 80.62 726 TYR A O 1
ATOM 5870 N N . ASP A 1 727 ? 12.450 13.317 -38.839 1.00 84.06 727 ASP A N 1
ATOM 5871 C CA . ASP A 1 727 ? 11.484 12.236 -38.711 1.00 84.06 727 ASP A CA 1
ATOM 5872 C C . ASP A 1 727 ? 12.161 10.933 -38.258 1.00 84.06 727 ASP A C 1
ATOM 5874 O O . ASP A 1 727 ? 13.386 10.776 -38.318 1.00 84.06 727 ASP A O 1
ATOM 5878 N N . ASN A 1 728 ? 11.342 9.978 -37.815 1.00 87.38 728 ASN A N 1
ATOM 5879 C CA . ASN A 1 728 ? 11.767 8.618 -37.492 1.00 87.38 728 ASN A CA 1
ATOM 5880 C C . ASN A 1 728 ? 11.312 7.638 -38.584 1.00 87.38 728 ASN A C 1
ATOM 5882 O O . ASN A 1 728 ? 10.397 7.913 -39.361 1.00 87.38 728 ASN A O 1
ATOM 5886 N N . MET A 1 729 ? 11.924 6.457 -38.608 1.00 89.88 729 MET A N 1
ATOM 5887 C CA . MET A 1 729 ? 11.494 5.345 -39.450 1.00 89.88 729 MET A CA 1
ATOM 5888 C C . MET A 1 729 ? 10.135 4.801 -38.987 1.00 89.88 729 MET A C 1
ATOM 5890 O O . MET A 1 729 ? 9.803 4.808 -37.799 1.00 89.88 729 MET A O 1
ATOM 5894 N N . THR A 1 730 ? 9.348 4.306 -39.941 1.00 90.94 730 THR A N 1
ATOM 5895 C CA . THR A 1 730 ? 8.012 3.753 -39.702 1.00 90.94 730 THR A CA 1
ATOM 5896 C C . THR A 1 730 ? 8.075 2.225 -39.631 1.00 90.94 730 THR A C 1
ATOM 5898 O O . THR A 1 730 ? 8.638 1.613 -40.541 1.00 90.94 730 THR A O 1
ATOM 5901 N N . PRO A 1 731 ? 7.520 1.587 -38.583 1.00 93.69 731 PRO A N 1
ATOM 5902 C CA . PRO A 1 731 ? 7.463 0.135 -38.488 1.00 93.69 731 PRO A CA 1
ATOM 5903 C C . PRO A 1 731 ? 6.415 -0.451 -39.443 1.00 93.69 731 PRO A C 1
ATOM 5905 O O . PRO A 1 731 ? 5.338 0.112 -39.629 1.00 93.69 731 PRO A O 1
ATOM 5908 N N . VAL A 1 732 ? 6.711 -1.625 -39.996 1.00 94.94 732 VAL A N 1
ATOM 5909 C CA . VAL A 1 732 ? 5.770 -2.438 -40.780 1.00 94.94 732 VAL A CA 1
ATOM 5910 C C . VAL A 1 732 ? 4.792 -3.179 -39.863 1.00 94.94 732 VAL A C 1
ATOM 5912 O O . VAL A 1 732 ? 3.609 -3.289 -40.182 1.00 94.94 732 VAL A O 1
ATOM 5915 N N . LEU A 1 733 ? 5.267 -3.667 -38.709 1.00 94.19 733 LEU A N 1
ATOM 5916 C CA . LEU A 1 733 ? 4.410 -4.289 -37.698 1.00 94.19 733 LEU A CA 1
ATOM 5917 C C . LEU A 1 733 ? 3.554 -3.230 -37.002 1.00 94.19 733 LEU A C 1
ATOM 5919 O O . LEU A 1 733 ? 4.072 -2.282 -36.409 1.00 94.19 733 LEU A O 1
ATOM 5923 N N . ARG A 1 734 ? 2.236 -3.428 -37.030 1.00 93.06 734 ARG A N 1
ATOM 5924 C CA . ARG A 1 734 ? 1.264 -2.546 -36.383 1.00 93.06 734 ARG A CA 1
ATOM 5925 C C . ARG A 1 734 ? 0.957 -3.080 -34.995 1.00 93.06 734 ARG A C 1
ATOM 5927 O O . ARG A 1 734 ? 0.281 -4.100 -34.853 1.00 93.06 734 ARG A O 1
ATOM 5934 N N . THR A 1 735 ? 1.441 -2.378 -33.978 1.00 93.00 735 THR A N 1
ATOM 5935 C CA . THR A 1 735 ? 1.232 -2.726 -32.570 1.00 93.00 735 THR A CA 1
ATOM 5936 C C . THR A 1 735 ? 0.676 -1.533 -31.796 1.00 93.00 735 THR A C 1
ATOM 5938 O O . THR A 1 735 ? 0.646 -0.409 -32.284 1.00 93.00 735 THR A O 1
ATOM 5941 N N . GLY A 1 736 ? 0.256 -1.758 -30.553 1.00 88.62 736 GLY A N 1
ATOM 5942 C CA . GLY A 1 736 ? -0.160 -0.704 -29.626 1.00 88.62 736 GLY A CA 1
ATOM 5943 C C . GLY A 1 736 ? 0.993 0.122 -29.050 1.00 88.62 736 GLY A C 1
ATOM 5944 O O . GLY A 1 736 ? 0.787 0.836 -28.066 1.00 88.62 736 GLY A O 1
ATOM 5945 N N . MET A 1 737 ? 2.212 0.001 -29.585 1.00 89.50 737 MET A N 1
ATOM 5946 C CA . MET A 1 737 ? 3.346 0.797 -29.131 1.00 89.50 737 MET A CA 1
ATOM 5947 C C . MET A 1 737 ? 3.088 2.277 -29.433 1.00 89.50 737 MET A C 1
ATOM 5949 O O . MET A 1 737 ? 2.853 2.673 -30.570 1.00 89.50 737 MET A O 1
ATOM 5953 N N . GLY A 1 738 ? 3.095 3.108 -28.392 1.00 84.44 738 GLY A N 1
ATOM 5954 C CA . GLY A 1 738 ? 2.790 4.524 -28.553 1.00 84.44 738 GLY A CA 1
ATOM 5955 C C . GLY A 1 738 ? 3.930 5.299 -29.217 1.00 84.44 738 GLY A C 1
ATOM 5956 O O . GLY A 1 738 ? 5.104 5.042 -28.941 1.00 84.44 738 GLY A O 1
ATOM 5957 N N . ALA A 1 739 ? 3.581 6.284 -30.045 1.00 84.38 739 ALA A N 1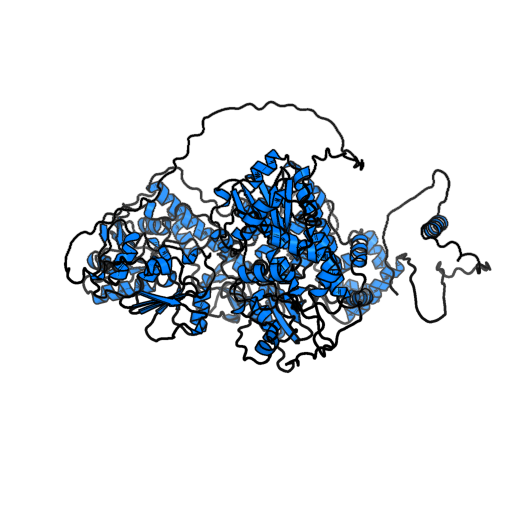
ATOM 5958 C CA . ALA A 1 739 ? 4.542 7.229 -30.606 1.00 84.38 739 ALA A CA 1
ATOM 5959 C C . ALA A 1 739 ? 5.262 8.044 -29.510 1.00 84.38 739 ALA A C 1
ATOM 5961 O O . ALA A 1 739 ? 4.739 8.264 -28.409 1.00 84.38 739 ALA A O 1
ATOM 5962 N N . ALA A 1 740 ? 6.481 8.499 -29.816 1.00 84.06 740 ALA A N 1
ATOM 5963 C CA . ALA A 1 740 ? 7.228 9.391 -28.937 1.00 84.06 740 ALA A CA 1
ATOM 5964 C C . ALA A 1 740 ? 6.499 10.737 -28.789 1.00 84.06 740 ALA A C 1
ATOM 5966 O O . ALA A 1 740 ? 6.023 11.303 -29.769 1.00 84.06 740 ALA A O 1
ATOM 5967 N N . ARG A 1 741 ? 6.434 11.252 -27.559 1.00 85.38 741 ARG A N 1
ATOM 5968 C CA . ARG A 1 741 ? 5.764 12.515 -27.214 1.00 85.38 741 ARG A CA 1
ATOM 5969 C C . ARG A 1 741 ? 6.741 13.563 -26.694 1.00 85.38 741 ARG A C 1
ATOM 5971 O O . ARG A 1 741 ? 7.827 13.233 -26.211 1.00 85.38 741 ARG A O 1
ATOM 5978 N N . TYR A 1 742 ? 6.354 14.832 -26.791 1.00 80.25 742 TYR A N 1
ATOM 5979 C CA . TYR A 1 742 ? 7.164 15.960 -26.339 1.00 80.25 742 TYR A CA 1
ATOM 5980 C C . TYR A 1 742 ? 6.881 16.332 -24.892 1.00 80.25 742 TYR A C 1
ATOM 5982 O O . TYR A 1 742 ? 5.786 16.172 -24.357 1.00 80.25 742 TYR A O 1
ATOM 5990 N N . SER A 1 743 ? 7.902 16.922 -24.289 1.00 79.12 743 SER A N 1
ATOM 5991 C CA . SER A 1 743 ? 7.848 17.548 -22.979 1.00 79.12 743 SER A CA 1
ATOM 5992 C C . SER A 1 743 ? 7.066 18.862 -23.036 1.00 79.12 743 SER A C 1
ATOM 5994 O O . SER A 1 743 ? 7.661 19.925 -23.179 1.00 79.12 743 SER A O 1
ATOM 5996 N N . THR A 1 744 ? 5.737 18.799 -22.929 1.00 81.50 744 THR A N 1
ATOM 5997 C CA . THR A 1 744 ? 4.876 19.981 -22.742 1.00 81.50 744 THR A CA 1
ATOM 5998 C C . THR A 1 744 ? 4.454 20.118 -21.280 1.00 81.50 744 THR A C 1
ATOM 6000 O O . THR A 1 744 ? 4.483 19.143 -20.524 1.00 81.50 744 THR A O 1
ATOM 6003 N N . GLN A 1 745 ? 4.019 21.312 -20.865 1.00 82.44 745 GLN A N 1
ATOM 6004 C CA . GLN A 1 745 ? 3.536 21.537 -19.496 1.00 82.44 745 GLN A CA 1
ATOM 6005 C C . GLN A 1 745 ? 2.316 20.650 -19.169 1.00 82.44 745 GLN A C 1
ATOM 6007 O O . GLN A 1 745 ? 2.240 20.088 -18.078 1.00 82.44 745 GLN A O 1
ATOM 6012 N N . LYS A 1 746 ? 1.409 20.425 -20.136 1.00 85.94 746 LYS A N 1
ATOM 6013 C CA . LYS A 1 746 ? 0.270 19.498 -19.987 1.00 85.94 746 LYS A CA 1
ATOM 6014 C C . LYS A 1 746 ? 0.721 18.052 -19.758 1.00 85.94 746 LYS A C 1
ATOM 6016 O O . LYS A 1 746 ? 0.207 17.394 -18.855 1.00 85.94 746 LYS A O 1
ATOM 6021 N N . GLU A 1 747 ? 1.712 17.569 -20.511 1.00 87.62 747 GLU A N 1
ATOM 6022 C CA . GLU A 1 747 ? 2.281 16.229 -20.297 1.00 87.62 747 GLU A CA 1
ATOM 6023 C C . GLU A 1 747 ? 2.953 16.096 -18.927 1.00 87.62 747 GLU A C 1
ATOM 6025 O O . GLU A 1 747 ? 2.806 15.066 -18.269 1.00 87.62 747 GLU A O 1
ATOM 6030 N N . HIS A 1 748 ? 3.638 17.146 -18.460 1.00 88.00 748 HIS A N 1
ATOM 6031 C CA . HIS A 1 748 ? 4.249 17.171 -17.129 1.00 88.00 748 HIS A CA 1
ATOM 6032 C C . HIS A 1 748 ? 3.196 17.043 -16.032 1.00 88.00 748 HIS A C 1
ATOM 6034 O O . HIS A 1 748 ? 3.338 16.198 -15.151 1.00 88.00 748 HIS A O 1
ATOM 6040 N N . LEU A 1 749 ? 2.111 17.816 -16.119 1.00 87.38 749 LEU A N 1
ATOM 6041 C CA . LEU A 1 749 ? 1.004 17.770 -15.161 1.00 87.38 749 LEU A CA 1
ATOM 6042 C C . LEU A 1 749 ? 0.307 16.400 -15.154 1.00 87.38 749 LEU A C 1
ATOM 6044 O O . LEU A 1 749 ? 0.081 15.823 -14.087 1.00 87.38 749 LEU A O 1
ATOM 6048 N N . LEU A 1 750 ? 0.017 15.834 -16.331 1.00 88.81 750 LEU A N 1
ATOM 6049 C CA . LEU A 1 750 ? -0.581 14.500 -16.460 1.00 88.81 750 LEU A CA 1
ATOM 6050 C C . LEU A 1 750 ? 0.328 13.404 -15.885 1.00 88.81 750 LEU A C 1
ATOM 6052 O O . LEU A 1 750 ? -0.139 12.509 -15.170 1.00 88.81 750 LEU A O 1
ATOM 6056 N N . ALA A 1 751 ? 1.627 13.470 -16.183 1.00 89.62 751 ALA A N 1
ATOM 6057 C CA . ALA A 1 751 ? 2.612 12.527 -15.675 1.00 89.62 751 ALA A CA 1
ATOM 6058 C C . ALA A 1 751 ? 2.763 12.655 -14.151 1.00 89.62 751 ALA A C 1
ATOM 6060 O O . ALA A 1 751 ? 2.682 11.642 -13.455 1.00 89.62 751 ALA A O 1
ATOM 6061 N N . LEU A 1 752 ? 2.883 13.879 -13.629 1.00 88.69 752 LEU A N 1
ATOM 6062 C CA . LEU A 1 752 ? 2.976 14.182 -12.202 1.00 88.69 752 LEU A CA 1
ATOM 6063 C C . LEU A 1 752 ? 1.753 13.671 -11.435 1.00 88.69 752 LEU A C 1
ATOM 6065 O O . LEU A 1 752 ? 1.906 12.952 -10.450 1.00 88.69 752 LEU A O 1
ATOM 6069 N N . LYS A 1 753 ? 0.532 13.958 -11.901 1.00 86.94 753 LYS A N 1
ATOM 6070 C CA . LYS A 1 753 ? -0.691 13.462 -11.251 1.00 86.94 753 LYS A CA 1
ATOM 6071 C C . LYS A 1 753 ? -0.713 11.940 -11.180 1.00 86.94 753 LYS A C 1
ATOM 6073 O O . LYS A 1 753 ? -0.975 11.355 -10.130 1.00 86.94 753 LYS A O 1
ATOM 6078 N N . LYS A 1 754 ? -0.400 11.264 -12.288 1.00 83.69 754 LYS A N 1
ATOM 6079 C CA . LYS A 1 754 ? -0.455 9.798 -12.333 1.00 83.69 754 LYS A CA 1
ATOM 6080 C C . LYS A 1 754 ? 0.677 9.139 -11.541 1.00 83.69 754 LYS A C 1
ATOM 6082 O O . LYS A 1 754 ? 0.442 8.103 -10.909 1.00 83.69 754 LYS A O 1
ATOM 6087 N N . ARG A 1 755 ? 1.887 9.699 -11.561 1.00 84.06 755 ARG A N 1
ATOM 6088 C CA . ARG A 1 755 ? 3.098 9.069 -11.012 1.00 84.06 755 ARG A CA 1
ATOM 6089 C C . ARG A 1 755 ? 3.509 9.571 -9.634 1.00 84.06 755 ARG A C 1
ATOM 6091 O O . ARG A 1 755 ? 4.186 8.818 -8.953 1.00 84.06 755 ARG A O 1
ATOM 6098 N N . ASN A 1 756 ? 3.070 10.753 -9.207 1.00 88.06 756 ASN A N 1
ATOM 6099 C CA . ASN A 1 756 ? 3.564 11.398 -7.990 1.00 88.06 756 ASN A CA 1
ATOM 6100 C C . ASN A 1 756 ? 2.446 11.926 -7.062 1.00 88.06 756 ASN A C 1
ATOM 6102 O O . ASN A 1 756 ? 2.533 11.675 -5.866 1.00 88.06 756 ASN A O 1
ATOM 6106 N N . LEU A 1 757 ? 1.379 12.565 -7.576 1.00 75.19 757 LEU A N 1
ATOM 6107 C CA . LEU A 1 757 ? 0.332 13.249 -6.770 1.00 75.19 757 LEU A CA 1
ATOM 6108 C C . LEU A 1 757 ? -0.982 12.453 -6.591 1.00 75.19 757 LEU A C 1
ATOM 6110 O O . LEU A 1 757 ? -2.071 13.011 -6.541 1.00 75.19 757 LEU A O 1
ATOM 6114 N N . ALA A 1 758 ? -0.898 11.123 -6.531 1.00 68.62 758 ALA A N 1
ATOM 6115 C CA . ALA A 1 758 ? -2.057 10.247 -6.303 1.00 68.62 758 ALA A CA 1
ATOM 6116 C C . ALA A 1 758 ? -1.627 8.927 -5.646 1.00 68.62 758 ALA A C 1
ATOM 6118 O O . ALA A 1 758 ? -1.946 7.828 -6.143 1.00 68.62 758 ALA A O 1
ATOM 6119 N N . ALA A 1 759 ? -0.781 9.036 -4.622 1.00 71.62 759 ALA A N 1
ATOM 6120 C CA . ALA A 1 759 ? -0.472 7.921 -3.739 1.00 71.62 759 ALA A CA 1
ATOM 6121 C C . ALA A 1 759 ? -1.771 7.459 -3.048 1.00 71.62 759 ALA A C 1
ATOM 6123 O O . ALA A 1 759 ? -2.649 8.286 -2.797 1.00 71.62 759 ALA A O 1
ATOM 6124 N N . PRO A 1 760 ? -1.975 6.152 -2.829 1.00 66.38 760 PRO A N 1
ATOM 6125 C CA . PRO A 1 760 ? -3.015 5.698 -1.912 1.00 66.38 760 PRO A CA 1
ATOM 6126 C C . PRO A 1 760 ? -2.788 6.322 -0.525 1.00 66.38 760 PRO A C 1
ATOM 6128 O O . PRO A 1 760 ? -1.643 6.506 -0.138 1.00 66.38 760 PRO A O 1
ATOM 6131 N N . ASP A 1 761 ? -3.850 6.610 0.224 1.00 68.81 761 ASP A N 1
ATOM 6132 C CA . ASP A 1 761 ? -3.769 6.799 1.681 1.00 68.81 761 ASP A CA 1
ATOM 6133 C C . ASP A 1 761 ? -4.604 5.693 2.325 1.00 68.81 761 ASP A C 1
ATOM 6135 O O . ASP A 1 761 ? -5.776 5.859 2.668 1.00 68.81 761 ASP A O 1
ATOM 6139 N N . ILE A 1 762 ? -4.025 4.494 2.335 1.00 70.31 762 ILE A N 1
ATOM 6140 C CA . ILE A 1 762 ? -4.655 3.273 2.855 1.00 70.31 762 ILE A CA 1
ATOM 6141 C C . ILE A 1 762 ? -3.926 2.728 4.083 1.00 70.31 762 ILE A C 1
ATOM 6143 O O . ILE A 1 762 ? -4.385 1.752 4.680 1.00 70.31 762 ILE A O 1
ATOM 6147 N N . GLN A 1 763 ? -2.827 3.371 4.487 1.00 74.00 763 GLN A N 1
ATOM 6148 C CA . GLN A 1 763 ? -2.127 3.049 5.722 1.00 74.00 763 GLN A CA 1
ATOM 6149 C C . GLN A 1 763 ? -3.039 3.277 6.929 1.00 74.00 763 GLN A C 1
ATOM 6151 O O . GLN A 1 763 ? -3.743 4.286 7.033 1.00 74.00 763 GLN A O 1
ATOM 6156 N N . GLY A 1 764 ? -3.013 2.347 7.874 1.00 63.94 764 GLY A N 1
ATOM 6157 C CA . GLY A 1 764 ? -3.658 2.513 9.163 1.00 63.94 764 GLY A CA 1
ATOM 6158 C C . GLY A 1 764 ? -2.891 3.487 10.055 1.00 63.94 764 GLY A C 1
ATOM 6159 O O . GLY A 1 764 ? -1.969 4.193 9.638 1.00 63.94 764 GLY A O 1
ATOM 6160 N N . LEU A 1 765 ? -3.287 3.539 11.321 1.00 69.88 765 LEU A N 1
ATOM 6161 C CA . LEU A 1 765 ? -2.538 4.283 12.321 1.00 69.88 765 LEU A CA 1
ATOM 6162 C C . LEU A 1 765 ? -1.345 3.443 12.794 1.00 69.88 765 LEU A C 1
ATOM 6164 O O . LEU A 1 765 ? -1.537 2.509 13.569 1.00 69.88 765 LEU A O 1
ATOM 6168 N N . VAL A 1 766 ? -0.152 3.782 12.304 1.00 69.56 766 VAL A N 1
ATOM 6169 C CA . VAL A 1 766 ? 1.108 3.075 12.581 1.00 69.56 766 VAL A CA 1
ATOM 6170 C C . VAL A 1 766 ? 2.133 3.971 13.279 1.00 69.56 766 VAL A C 1
ATOM 6172 O O . VAL A 1 766 ? 2.154 5.192 13.077 1.00 69.56 766 VAL A O 1
ATOM 6175 N N . ASP A 1 767 ? 2.997 3.347 14.071 1.00 69.56 767 ASP A N 1
ATOM 6176 C CA . ASP A 1 767 ? 4.220 3.922 14.638 1.00 69.56 767 ASP A CA 1
ATOM 6177 C C . ASP A 1 767 ? 5.407 3.678 13.688 1.00 69.56 767 ASP A C 1
ATOM 6179 O O . ASP A 1 767 ? 5.902 2.555 13.575 1.00 69.56 767 ASP A O 1
ATOM 6183 N N . HIS A 1 768 ? 5.853 4.711 12.965 1.00 78.19 768 HIS A N 1
ATOM 6184 C CA . HIS A 1 768 ? 6.883 4.548 11.930 1.00 78.19 768 HIS A CA 1
ATOM 6185 C C . HIS A 1 768 ? 8.230 4.087 12.492 1.00 78.19 768 HIS A C 1
ATOM 6187 O O . HIS A 1 768 ? 8.881 3.250 11.872 1.00 78.19 768 HIS A O 1
ATOM 6193 N N . ASP A 1 769 ? 8.639 4.603 13.651 1.00 74.00 769 ASP A N 1
ATOM 6194 C CA . ASP A 1 769 ? 9.911 4.248 14.279 1.00 74.00 769 ASP A CA 1
ATOM 6195 C C . ASP A 1 769 ? 9.894 2.778 14.706 1.00 74.00 769 ASP A C 1
ATOM 6197 O O . ASP A 1 769 ? 10.773 2.006 14.324 1.00 74.00 769 ASP A O 1
ATOM 6201 N N . LYS A 1 770 ? 8.819 2.343 15.375 1.00 71.00 770 LYS A N 1
ATOM 6202 C CA . LYS A 1 770 ? 8.665 0.937 15.764 1.00 71.00 770 LYS A CA 1
ATOM 6203 C C . LYS A 1 770 ? 8.627 -0.004 14.559 1.00 71.00 770 LYS A C 1
ATOM 6205 O O . LYS A 1 770 ? 9.292 -1.036 14.581 1.00 71.00 770 LYS A O 1
ATOM 6210 N N . ILE A 1 771 ? 7.801 0.291 13.555 1.00 77.50 771 ILE A N 1
ATOM 6211 C CA . ILE A 1 771 ? 7.652 -0.606 12.403 1.00 77.50 771 ILE A CA 1
ATOM 6212 C C . ILE A 1 771 ? 8.953 -0.661 11.600 1.00 77.50 771 ILE A C 1
ATOM 6214 O O . ILE A 1 771 ? 9.317 -1.737 11.139 1.00 77.50 771 ILE A O 1
ATOM 6218 N N . SER A 1 772 ? 9.692 0.447 11.495 1.00 84.56 772 SER A N 1
ATOM 6219 C CA . SER A 1 772 ? 11.035 0.464 10.906 1.00 84.56 772 SER A CA 1
ATOM 6220 C C . SER A 1 772 ? 11.986 -0.488 11.642 1.00 84.56 772 SER A C 1
ATOM 6222 O O . SER A 1 772 ? 12.608 -1.335 10.999 1.00 84.56 772 SER A O 1
ATOM 6224 N N . ASP A 1 773 ? 12.045 -0.417 12.976 1.00 81.56 773 ASP A N 1
ATOM 6225 C CA . ASP A 1 773 ? 12.884 -1.308 13.791 1.00 81.56 773 ASP A CA 1
ATOM 6226 C C . ASP A 1 773 ? 12.473 -2.782 13.625 1.00 81.56 773 ASP A C 1
ATOM 6228 O O . ASP A 1 773 ? 13.315 -3.647 13.369 1.00 81.56 773 ASP A O 1
ATOM 6232 N N . ASP A 1 774 ? 11.166 -3.067 13.707 1.00 80.19 774 ASP A N 1
ATOM 6233 C CA . ASP A 1 774 ? 10.613 -4.412 13.522 1.00 80.19 774 ASP A CA 1
ATOM 6234 C C . ASP A 1 774 ? 10.941 -4.943 12.108 1.00 80.19 774 ASP A C 1
ATOM 6236 O O . ASP A 1 774 ? 11.269 -6.118 11.952 1.00 80.19 774 ASP A O 1
ATOM 6240 N N . MET A 1 775 ? 10.893 -4.100 11.068 1.00 91.88 775 MET A N 1
ATOM 6241 C CA . MET A 1 775 ? 11.262 -4.476 9.697 1.00 91.88 775 MET A CA 1
ATOM 6242 C C . MET A 1 775 ? 12.741 -4.852 9.585 1.00 91.88 775 MET A C 1
ATOM 6244 O O . MET A 1 775 ? 13.061 -5.854 8.944 1.00 91.88 775 MET A O 1
ATOM 6248 N N . VAL A 1 776 ? 13.647 -4.084 10.200 1.00 91.25 776 VAL A N 1
ATOM 6249 C CA . VAL A 1 776 ? 15.087 -4.396 10.211 1.00 91.25 776 VAL A CA 1
ATOM 6250 C C . VAL A 1 776 ? 15.345 -5.700 10.962 1.00 91.25 776 VAL A C 1
ATOM 6252 O O . VAL A 1 776 ? 16.038 -6.585 10.450 1.00 91.25 776 VAL A O 1
ATOM 6255 N N . GLU A 1 777 ? 14.743 -5.867 12.141 1.00 88.94 777 GLU A N 1
ATOM 6256 C CA . GLU A 1 777 ? 14.879 -7.089 12.932 1.00 88.94 777 GLU A CA 1
ATOM 6257 C C . GLU A 1 777 ? 14.351 -8.307 12.160 1.00 88.94 777 GLU A C 1
ATOM 6259 O O . GLU A 1 777 ? 15.046 -9.319 12.034 1.00 88.94 777 GLU A O 1
ATOM 6264 N N . ASN A 1 778 ? 13.150 -8.202 11.586 1.00 90.12 778 ASN A N 1
ATOM 6265 C CA . ASN A 1 778 ? 12.531 -9.263 10.799 1.00 90.12 778 ASN A CA 1
ATOM 6266 C C . ASN A 1 778 ? 13.340 -9.583 9.543 1.00 90.12 778 ASN A C 1
ATOM 6268 O O . ASN A 1 778 ? 13.464 -10.761 9.208 1.00 90.12 778 ASN A O 1
ATOM 6272 N N . PHE A 1 779 ? 13.937 -8.587 8.884 1.00 97.38 779 PHE A N 1
ATOM 6273 C CA . PHE A 1 779 ? 14.802 -8.789 7.724 1.00 97.38 779 PHE A CA 1
ATOM 6274 C C . PHE A 1 779 ? 16.004 -9.670 8.080 1.00 97.38 779 PHE A C 1
ATOM 6276 O O . PHE A 1 779 ? 16.182 -10.746 7.502 1.00 97.38 779 PHE A O 1
ATOM 6283 N N . PHE A 1 780 ? 16.804 -9.268 9.073 1.00 94.50 780 PHE A N 1
ATOM 6284 C CA . PHE A 1 780 ? 17.977 -10.044 9.489 1.00 94.50 780 PHE A CA 1
ATOM 6285 C C . PHE A 1 780 ? 17.586 -11.381 10.127 1.00 94.50 780 PHE A C 1
ATOM 6287 O O . PHE A 1 780 ? 18.316 -12.368 10.014 1.00 94.50 780 PHE A O 1
ATOM 6294 N N . ASN A 1 781 ? 16.413 -11.452 10.761 1.00 92.19 781 ASN A N 1
ATOM 6295 C CA . ASN A 1 781 ? 15.863 -12.701 11.266 1.00 92.19 781 ASN A CA 1
ATOM 6296 C C . ASN A 1 781 ? 15.459 -13.678 10.174 1.00 92.19 781 ASN A C 1
ATOM 6298 O O . ASN A 1 781 ? 15.633 -14.880 10.366 1.00 92.19 781 ASN A O 1
ATOM 6302 N N . SER A 1 782 ? 14.959 -13.175 9.058 1.00 95.00 782 SER A N 1
ATOM 6303 C CA . SER A 1 782 ? 14.396 -13.968 7.976 1.00 95.00 782 SER A CA 1
ATOM 6304 C C . SER A 1 782 ? 15.429 -14.401 6.949 1.00 95.00 782 SER A C 1
ATOM 6306 O O . SER A 1 782 ? 15.461 -15.569 6.568 1.00 95.00 782 SER A O 1
ATOM 6308 N N . TYR A 1 783 ? 16.267 -13.463 6.510 1.00 97.19 783 TYR A N 1
ATOM 6309 C CA . TYR A 1 783 ? 17.095 -13.638 5.321 1.00 97.19 783 TYR A CA 1
ATOM 6310 C C . TYR A 1 783 ? 18.559 -13.936 5.619 1.00 97.19 783 TYR A C 1
ATOM 6312 O O . TYR A 1 783 ? 19.257 -14.429 4.738 1.00 97.19 783 TYR A O 1
ATOM 6320 N N . VAL A 1 784 ? 19.040 -13.631 6.828 1.00 95.44 784 VAL A N 1
ATOM 6321 C CA . VAL A 1 784 ? 20.462 -13.741 7.174 1.00 95.44 784 VAL A CA 1
ATOM 6322 C C . VAL A 1 784 ? 20.674 -14.878 8.178 1.00 95.44 784 VAL A C 1
ATOM 6324 O O . VAL A 1 784 ? 20.220 -14.784 9.329 1.00 95.44 784 VAL A O 1
ATOM 6327 N N . PRO A 1 785 ? 21.383 -15.957 7.784 1.00 93.06 785 PRO A N 1
ATOM 6328 C CA . PRO A 1 785 ? 21.722 -17.049 8.686 1.00 93.06 785 PRO A CA 1
ATOM 6329 C C . PRO A 1 785 ? 22.474 -16.532 9.911 1.00 93.06 785 PRO A C 1
ATOM 6331 O O . PRO A 1 785 ? 23.323 -15.649 9.795 1.00 93.06 785 PRO A O 1
ATOM 6334 N N . ALA A 1 786 ? 22.217 -17.115 11.086 1.00 88.62 786 ALA A N 1
ATOM 6335 C CA . ALA A 1 786 ? 22.864 -16.696 12.333 1.00 88.62 786 ALA A CA 1
ATOM 6336 C C . ALA A 1 786 ? 24.404 -16.691 12.232 1.00 88.62 786 ALA A C 1
ATOM 6338 O O . ALA A 1 786 ? 25.051 -15.806 12.781 1.00 88.62 786 ALA A O 1
ATOM 6339 N N . THR A 1 787 ? 24.976 -17.618 11.455 1.00 87.69 787 THR A N 1
ATOM 6340 C CA . THR A 1 787 ? 26.419 -17.720 11.185 1.00 87.69 787 THR A CA 1
ATOM 6341 C C . THR A 1 787 ? 26.992 -16.545 10.390 1.00 87.69 787 THR A C 1
ATOM 6343 O O . THR A 1 787 ? 28.172 -16.248 10.530 1.00 87.69 787 THR A O 1
ATOM 6346 N N . ARG A 1 788 ? 26.180 -15.859 9.573 1.00 90.69 788 ARG A N 1
ATOM 6347 C CA . ARG A 1 788 ? 26.597 -14.700 8.763 1.00 90.69 788 ARG A CA 1
ATOM 6348 C C . ARG A 1 788 ? 26.330 -13.363 9.448 1.00 90.69 788 ARG A C 1
ATOM 6350 O O . ARG A 1 788 ? 26.829 -12.346 8.986 1.00 90.69 788 ARG A O 1
ATOM 6357 N N . ARG A 1 789 ? 25.592 -13.341 10.565 1.00 85.94 789 ARG A N 1
ATOM 6358 C CA . ARG A 1 789 ? 25.293 -12.094 11.293 1.00 85.94 789 ARG A CA 1
ATOM 6359 C C . ARG A 1 789 ? 26.527 -11.427 11.885 1.00 85.94 789 ARG A C 1
ATOM 6361 O O . ARG A 1 789 ? 26.546 -10.210 11.961 1.00 85.94 789 ARG A O 1
ATOM 6368 N N . VAL A 1 790 ? 27.549 -12.205 12.243 1.00 86.19 790 VAL A N 1
ATOM 6369 C CA . VAL A 1 790 ? 28.835 -11.680 12.741 1.00 86.19 790 VAL A CA 1
ATOM 6370 C C . VAL A 1 790 ? 29.514 -10.767 11.711 1.00 86.19 790 VAL A C 1
ATOM 6372 O O . VAL A 1 790 ? 30.175 -9.810 12.087 1.00 86.19 790 VAL A O 1
ATOM 6375 N N . ILE A 1 791 ? 29.281 -10.986 10.411 1.00 90.25 791 ILE A N 1
ATOM 6376 C CA . ILE A 1 791 ? 29.847 -10.154 9.335 1.00 90.25 791 ILE A CA 1
ATOM 6377 C C . ILE A 1 791 ? 29.315 -8.707 9.403 1.00 90.25 791 ILE A C 1
ATOM 6379 O O . ILE A 1 791 ? 29.969 -7.777 8.939 1.00 90.25 791 ILE A O 1
ATOM 6383 N N . LEU A 1 792 ? 28.147 -8.480 10.017 1.00 83.94 792 LEU A N 1
ATOM 6384 C CA . LEU A 1 792 ? 27.610 -7.128 10.202 1.00 83.94 792 LEU A CA 1
ATOM 6385 C C . LEU A 1 792 ? 28.497 -6.277 11.119 1.00 83.94 792 LEU A C 1
ATOM 6387 O O . LEU A 1 792 ? 28.610 -5.073 10.898 1.00 83.94 792 LEU A O 1
ATOM 6391 N N . ASP A 1 793 ? 29.156 -6.886 12.108 1.00 83.31 793 ASP A N 1
ATOM 6392 C CA . ASP A 1 793 ? 30.099 -6.169 12.969 1.00 83.31 793 ASP A CA 1
ATOM 6393 C C . ASP A 1 793 ? 31.338 -5.733 12.167 1.00 83.31 793 ASP A C 1
ATOM 6395 O O . ASP A 1 793 ? 31.807 -4.603 12.313 1.00 83.31 793 ASP A O 1
ATOM 6399 N N . ASP A 1 794 ? 31.799 -6.560 11.222 1.00 88.38 794 ASP A N 1
ATOM 6400 C CA . ASP A 1 794 ? 32.883 -6.197 10.302 1.00 88.38 794 ASP A CA 1
ATOM 6401 C C . ASP A 1 794 ? 32.492 -5.043 9.370 1.00 88.38 794 ASP A C 1
ATOM 6403 O O . ASP A 1 794 ? 33.322 -4.178 9.087 1.00 88.38 794 ASP A O 1
ATOM 6407 N N . PHE A 1 795 ? 31.236 -4.986 8.911 1.00 90.38 795 PHE A N 1
ATOM 6408 C CA . PHE A 1 795 ? 30.744 -3.869 8.096 1.00 90.38 795 PHE A CA 1
ATOM 6409 C C . PHE A 1 795 ? 30.709 -2.550 8.866 1.00 90.38 795 PHE A C 1
ATOM 6411 O O . PHE A 1 795 ? 31.000 -1.509 8.276 1.00 90.38 795 PHE A O 1
ATOM 6418 N N . ARG A 1 796 ? 30.387 -2.588 10.165 1.00 78.88 796 ARG A N 1
ATOM 6419 C CA . ARG A 1 796 ? 30.426 -1.408 11.043 1.00 78.88 796 ARG A CA 1
ATOM 6420 C C . ARG A 1 796 ? 31.854 -0.935 11.293 1.00 78.88 796 ARG A C 1
ATOM 6422 O O . ARG A 1 796 ? 32.101 0.266 11.285 1.00 78.88 796 ARG A O 1
ATOM 6429 N N . ASN A 1 797 ? 32.785 -1.872 11.469 1.00 81.38 797 ASN A N 1
ATOM 6430 C CA . ASN A 1 797 ? 34.202 -1.564 11.670 1.00 81.38 797 ASN A CA 1
ATOM 6431 C C . ASN A 1 797 ? 34.898 -1.093 10.382 1.00 81.38 797 ASN A C 1
ATOM 6433 O O . ASN A 1 797 ? 35.896 -0.382 10.451 1.00 81.38 797 ASN A O 1
ATOM 6437 N N . ASN A 1 798 ? 34.367 -1.461 9.212 1.00 85.81 798 ASN A N 1
ATOM 6438 C CA . ASN A 1 798 ? 34.890 -1.083 7.900 1.00 85.81 798 ASN A CA 1
ATOM 6439 C C . ASN A 1 798 ? 33.805 -0.362 7.079 1.00 85.81 798 ASN A C 1
ATOM 6441 O O . ASN A 1 798 ? 33.194 -0.979 6.194 1.00 85.81 798 ASN A O 1
ATOM 6445 N N . PRO A 1 799 ? 33.523 0.921 7.360 1.00 85.31 799 PRO A N 1
ATOM 6446 C CA . PRO A 1 799 ? 32.456 1.649 6.685 1.00 85.31 799 PRO A CA 1
ATOM 6447 C C . PRO A 1 799 ? 32.718 1.834 5.180 1.00 85.31 799 PRO A C 1
ATOM 6449 O O . PRO A 1 799 ? 33.858 1.940 4.728 1.00 85.31 799 PRO A O 1
ATOM 6452 N N . VAL A 1 800 ? 31.640 1.886 4.394 1.00 86.50 800 VAL A N 1
ATOM 6453 C CA . VAL A 1 800 ? 31.653 2.207 2.959 1.00 86.50 800 VAL A CA 1
ATOM 6454 C C . VAL A 1 800 ? 31.694 3.723 2.800 1.00 86.50 800 VAL A C 1
ATOM 6456 O O . VAL A 1 800 ? 30.655 4.370 2.656 1.00 86.50 800 VAL A O 1
ATOM 6459 N N . ASP A 1 801 ? 32.894 4.291 2.877 1.00 70.56 801 ASP A N 1
ATOM 6460 C CA . ASP A 1 801 ? 33.093 5.733 2.736 1.00 70.56 801 ASP A CA 1
ATOM 6461 C C . ASP A 1 801 ? 33.351 6.161 1.280 1.00 70.56 801 ASP A C 1
ATOM 6463 O O . ASP A 1 801 ? 33.596 5.347 0.380 1.00 70.56 801 ASP A O 1
ATOM 6467 N N . VAL A 1 802 ? 33.283 7.469 1.045 1.00 67.12 802 VAL A N 1
ATOM 6468 C CA . VAL A 1 802 ? 33.553 8.097 -0.245 1.00 67.12 802 VAL A CA 1
ATOM 6469 C C . VAL A 1 802 ? 35.016 7.877 -0.625 1.00 67.12 802 VAL A C 1
ATOM 6471 O O . VAL A 1 802 ? 35.933 8.468 -0.062 1.00 67.12 802 VAL A O 1
ATOM 6474 N N . ASN A 1 803 ? 35.233 7.034 -1.632 1.00 63.91 803 ASN A N 1
ATOM 6475 C CA . ASN A 1 803 ? 36.559 6.678 -2.123 1.00 63.91 803 ASN A CA 1
ATOM 6476 C C . ASN A 1 803 ? 36.820 7.287 -3.517 1.00 63.91 803 ASN A C 1
ATOM 6478 O O . ASN A 1 803 ? 36.055 7.010 -4.450 1.00 63.91 803 ASN A O 1
ATOM 6482 N N . PRO A 1 804 ? 37.930 8.027 -3.713 1.00 53.16 804 PRO A N 1
ATOM 6483 C CA . PRO A 1 804 ? 38.317 8.575 -5.014 1.00 53.16 804 PRO A CA 1
ATOM 6484 C C . PRO A 1 804 ? 38.471 7.531 -6.127 1.00 53.16 804 PRO A C 1
ATOM 6486 O O . PRO A 1 804 ? 38.167 7.828 -7.282 1.00 53.16 804 PRO A O 1
ATOM 6489 N N . VAL A 1 805 ? 38.917 6.309 -5.809 1.00 64.25 805 VAL A N 1
ATOM 6490 C CA . VAL A 1 805 ? 39.048 5.231 -6.805 1.00 64.25 805 VAL A CA 1
ATOM 6491 C C . VAL A 1 805 ? 37.668 4.809 -7.303 1.00 64.25 805 VAL A C 1
ATOM 6493 O O . VAL A 1 805 ? 37.433 4.795 -8.507 1.00 64.25 805 VAL A O 1
ATOM 6496 N N . SER A 1 806 ? 36.721 4.578 -6.390 1.00 66.56 806 SER A N 1
ATOM 6497 C CA . SER A 1 806 ? 35.344 4.220 -6.740 1.00 66.56 806 SER A CA 1
ATOM 6498 C C . SER A 1 806 ? 34.632 5.326 -7.534 1.00 66.56 806 SER A C 1
ATOM 6500 O O . SER A 1 806 ? 33.875 5.030 -8.459 1.00 66.56 806 SER A O 1
ATOM 6502 N N . ILE A 1 807 ? 34.898 6.599 -7.214 1.00 66.38 807 ILE A N 1
ATOM 6503 C CA . ILE A 1 807 ? 34.414 7.755 -7.986 1.00 66.38 807 ILE A CA 1
ATOM 6504 C C . ILE A 1 807 ? 35.019 7.766 -9.394 1.00 66.38 807 ILE A C 1
ATOM 6506 O O . ILE A 1 807 ? 34.296 7.932 -10.375 1.00 66.38 807 ILE A O 1
ATOM 6510 N N . SER A 1 808 ? 36.336 7.577 -9.503 1.00 64.69 808 SER A N 1
ATOM 6511 C CA . SER A 1 808 ? 37.052 7.540 -10.782 1.00 64.69 808 SER A CA 1
ATOM 6512 C C . SER A 1 808 ? 36.540 6.413 -11.677 1.00 64.69 808 SER A C 1
ATOM 6514 O O . SER A 1 808 ? 36.258 6.629 -12.855 1.00 64.69 808 SER A O 1
ATOM 6516 N N . ASP A 1 809 ? 36.337 5.225 -11.114 1.00 70.12 809 ASP A N 1
ATOM 6517 C CA . ASP A 1 809 ? 35.807 4.080 -11.847 1.00 70.12 809 ASP A CA 1
ATOM 6518 C C . ASP A 1 809 ? 34.366 4.306 -12.298 1.00 70.12 809 ASP A C 1
ATOM 6520 O O . ASP A 1 809 ? 34.021 3.962 -13.428 1.00 70.12 809 ASP A O 1
ATOM 6524 N N . TRP A 1 810 ? 33.535 4.952 -11.475 1.00 73.06 810 TRP A N 1
ATOM 6525 C CA . TRP A 1 810 ? 32.199 5.358 -11.900 1.00 73.06 810 TRP A CA 1
ATOM 6526 C C . TRP A 1 810 ? 32.257 6.396 -13.030 1.00 73.06 810 TRP A C 1
ATOM 6528 O O . TRP A 1 810 ? 31.577 6.225 -14.039 1.00 73.06 810 TRP A O 1
ATOM 6538 N N . LEU A 1 811 ? 33.116 7.416 -12.940 1.00 67.56 811 LEU A N 1
ATOM 6539 C CA . LEU A 1 811 ? 33.278 8.440 -13.982 1.00 67.56 811 LEU A CA 1
ATOM 6540 C C . LEU A 1 811 ? 33.708 7.858 -15.335 1.00 67.56 811 LEU A C 1
ATOM 6542 O O . LEU A 1 811 ? 33.200 8.291 -16.370 1.00 67.56 811 LEU A O 1
ATOM 6546 N N . LYS A 1 812 ? 34.578 6.839 -15.343 1.00 68.19 812 LYS A N 1
ATOM 6547 C CA . LYS A 1 812 ? 34.974 6.120 -16.570 1.00 68.19 812 LYS A CA 1
ATOM 6548 C C . LYS A 1 812 ? 33.791 5.451 -17.275 1.00 68.19 812 LYS A C 1
ATOM 6550 O O . LYS A 1 812 ? 33.869 5.203 -18.470 1.00 68.19 812 LYS A O 1
ATOM 6555 N N . THR A 1 813 ? 32.686 5.177 -16.581 1.00 68.81 813 THR A N 1
ATOM 6556 C CA . THR A 1 813 ? 31.476 4.624 -17.216 1.00 68.81 813 THR A CA 1
ATOM 6557 C C . THR A 1 813 ? 30.593 5.686 -17.888 1.00 68.81 813 THR A C 1
ATOM 6559 O O . THR A 1 813 ? 29.712 5.332 -18.662 1.00 68.81 813 THR A O 1
ATOM 6562 N N . GLN A 1 814 ? 30.823 6.984 -17.640 1.00 65.88 814 GLN A N 1
ATOM 6563 C CA . GLN A 1 814 ? 29.940 8.099 -18.040 1.00 65.88 814 GLN A CA 1
ATOM 6564 C C . GLN A 1 814 ? 30.478 8.924 -19.234 1.00 65.88 814 GLN A C 1
ATOM 6566 O O . GLN A 1 814 ? 30.175 10.112 -19.375 1.00 65.88 814 GLN A O 1
ATOM 6571 N N . LEU A 1 815 ? 31.318 8.314 -20.079 1.00 47.59 815 LEU A N 1
ATOM 6572 C CA . LEU A 1 815 ? 32.293 8.973 -20.965 1.00 47.59 815 LEU A CA 1
ATOM 6573 C C . LEU A 1 815 ? 31.829 10.003 -22.034 1.00 47.59 815 LEU A C 1
ATOM 6575 O O . LEU A 1 815 ? 32.722 10.652 -22.573 1.00 47.59 815 LEU A O 1
ATOM 6579 N N . PRO A 1 816 ? 30.544 10.292 -22.339 1.00 52.16 816 PRO A N 1
ATOM 6580 C CA . PRO A 1 816 ? 30.226 11.407 -23.247 1.00 52.16 816 PRO A CA 1
ATOM 6581 C C . PRO A 1 816 ? 30.122 12.808 -22.602 1.00 52.16 816 PRO A C 1
ATOM 6583 O O . PRO A 1 816 ? 29.971 13.788 -23.331 1.00 52.16 816 PRO A O 1
ATOM 6586 N N . HIS A 1 817 ? 30.121 12.953 -21.267 1.00 52.09 817 HIS A N 1
ATOM 6587 C CA . HIS A 1 817 ? 29.644 14.196 -20.608 1.00 52.09 817 HIS A CA 1
ATOM 6588 C C . HIS A 1 817 ? 30.595 14.845 -19.588 1.00 52.09 817 HIS A C 1
ATOM 6590 O O . HIS A 1 817 ? 30.168 15.672 -18.774 1.00 52.09 817 HIS A O 1
ATOM 6596 N N . PHE A 1 818 ? 31.881 14.504 -19.664 1.00 48.50 818 PHE A N 1
ATOM 6597 C CA . PHE A 1 818 ? 32.908 14.833 -18.671 1.00 48.50 818 PHE A CA 1
ATOM 6598 C C . PHE A 1 818 ? 33.044 16.343 -18.376 1.00 48.50 818 PHE A C 1
ATOM 6600 O O . PHE A 1 818 ? 33.041 16.744 -17.212 1.00 48.50 818 PHE A O 1
ATOM 6607 N N . ASP A 1 819 ? 33.057 17.194 -19.409 1.00 42.72 819 ASP A N 1
ATOM 6608 C CA . ASP A 1 819 ? 33.332 18.634 -19.259 1.00 42.72 819 ASP A CA 1
ATOM 6609 C C . ASP A 1 819 ? 32.218 19.406 -18.530 1.00 42.72 819 ASP A C 1
ATOM 6611 O O . ASP A 1 819 ? 32.493 20.341 -17.782 1.00 42.72 819 ASP A O 1
ATOM 6615 N N . SER A 1 820 ? 30.955 18.990 -18.687 1.00 46.31 820 SER A N 1
ATOM 6616 C CA . SER A 1 820 ? 29.809 19.643 -18.028 1.00 46.31 820 SER A CA 1
ATOM 6617 C C . SER A 1 820 ? 29.692 19.311 -16.535 1.00 46.31 820 SER A C 1
ATOM 6619 O O . SER A 1 820 ? 29.180 20.117 -15.761 1.00 46.31 820 SER A O 1
ATOM 6621 N N . MET A 1 821 ? 30.164 18.128 -16.118 1.00 48.47 821 MET A N 1
ATOM 6622 C CA . MET A 1 821 ? 30.027 17.648 -14.736 1.00 48.47 821 MET A CA 1
ATOM 6623 C C . MET A 1 821 ? 31.031 18.302 -13.787 1.00 48.47 821 MET A C 1
ATOM 6625 O O . MET A 1 821 ? 30.717 18.525 -12.620 1.00 48.47 821 MET A O 1
ATOM 6629 N N . ILE A 1 822 ? 32.220 18.649 -14.283 1.00 46.34 822 ILE A N 1
ATOM 6630 C CA . ILE A 1 822 ? 33.268 19.299 -13.487 1.00 46.34 822 ILE A CA 1
ATOM 6631 C C . ILE A 1 822 ? 32.844 20.715 -13.064 1.00 46.34 822 ILE A C 1
ATOM 6633 O O . ILE A 1 822 ? 33.117 21.130 -11.940 1.00 46.34 822 ILE A O 1
ATOM 6637 N N . THR A 1 823 ? 32.134 21.449 -13.926 1.00 40.91 823 THR A N 1
ATOM 6638 C CA . THR A 1 823 ? 31.621 22.791 -13.601 1.00 40.91 823 THR A CA 1
ATOM 6639 C C . THR A 1 823 ? 30.497 22.749 -12.555 1.00 40.91 823 THR A C 1
ATOM 6641 O O . THR A 1 823 ? 30.472 23.602 -11.673 1.00 40.91 823 THR A O 1
ATOM 6644 N N . GLU A 1 824 ? 29.615 21.739 -12.585 1.00 44.59 824 GLU A N 1
ATOM 6645 C CA . GLU A 1 824 ? 28.594 21.518 -11.540 1.00 44.59 824 GLU A CA 1
ATOM 6646 C C . GLU A 1 824 ? 29.210 21.069 -10.202 1.00 44.59 824 GLU A C 1
ATOM 6648 O O . GLU A 1 824 ? 28.723 21.456 -9.142 1.00 44.59 824 GLU A O 1
ATOM 6653 N N . PHE A 1 825 ? 30.315 20.319 -10.217 1.00 42.00 825 PHE A N 1
ATOM 6654 C CA . PHE A 1 825 ? 31.017 19.899 -8.997 1.00 42.00 825 PHE A CA 1
ATOM 6655 C C . PHE A 1 825 ? 31.536 21.096 -8.170 1.00 42.00 825 PHE A C 1
ATOM 6657 O O . PHE A 1 825 ? 31.536 21.057 -6.945 1.00 42.00 825 PHE A O 1
ATOM 6664 N N . MET A 1 826 ? 31.891 22.213 -8.814 1.00 37.56 826 MET A N 1
ATOM 6665 C CA . MET A 1 826 ? 32.317 23.446 -8.127 1.00 37.56 826 MET A CA 1
ATOM 6666 C C . MET A 1 826 ? 31.163 24.171 -7.403 1.00 37.56 826 MET A C 1
ATOM 6668 O O . MET A 1 826 ? 31.417 25.035 -6.568 1.00 37.56 826 MET A O 1
ATOM 6672 N N . SER A 1 827 ? 29.905 23.805 -7.683 1.00 40.59 827 SER A N 1
ATOM 6673 C CA . SER A 1 827 ? 28.701 24.346 -7.025 1.00 40.59 827 SER A CA 1
ATOM 6674 C C . SER A 1 827 ? 28.217 23.525 -5.817 1.00 40.59 827 SER A C 1
ATOM 6676 O O . SER A 1 827 ? 27.173 23.831 -5.248 1.00 40.59 827 SER A O 1
ATOM 6678 N N . ILE A 1 828 ? 28.997 22.526 -5.371 1.00 42.22 828 ILE A N 1
ATOM 6679 C CA . ILE A 1 828 ? 28.730 21.703 -4.168 1.00 42.22 828 ILE A CA 1
ATOM 6680 C C . ILE A 1 828 ? 28.517 22.542 -2.896 1.00 42.22 828 ILE A C 1
ATOM 6682 O O . ILE A 1 828 ? 27.844 22.097 -1.970 1.00 42.22 828 ILE A O 1
ATOM 6686 N N . PHE A 1 829 ? 29.037 23.770 -2.859 1.00 40.25 829 PHE A N 1
ATOM 6687 C CA . PHE A 1 829 ? 28.870 24.692 -1.735 1.00 40.25 829 PHE A CA 1
ATOM 6688 C C . PHE A 1 829 ? 27.455 25.296 -1.619 1.00 40.25 829 PHE A C 1
ATOM 6690 O O . PHE A 1 829 ? 27.154 25.929 -0.610 1.00 40.25 829 PHE A O 1
ATOM 6697 N N . GLU A 1 830 ? 26.553 25.062 -2.581 1.00 48.38 830 GLU A N 1
ATOM 6698 C CA . GLU A 1 830 ? 25.135 25.440 -2.483 1.00 48.38 830 GLU A CA 1
ATOM 6699 C C . GLU A 1 830 ? 24.296 24.332 -1.806 1.00 48.38 830 GLU A C 1
ATOM 6701 O O . GLU A 1 830 ? 23.414 23.719 -2.418 1.00 48.38 830 GLU A O 1
ATOM 6706 N N . PHE A 1 831 ? 24.542 24.078 -0.513 1.00 49.56 831 PHE A N 1
ATOM 6707 C CA . PHE A 1 831 ? 23.755 23.128 0.300 1.00 49.56 831 PHE A CA 1
ATOM 6708 C C . PHE A 1 831 ? 22.241 23.415 0.279 1.00 49.56 831 PHE A C 1
ATOM 6710 O O . PHE A 1 831 ? 21.427 22.504 0.444 1.00 49.56 831 PHE A O 1
ATOM 6717 N N . ASP A 1 832 ? 21.849 24.652 -0.022 1.00 51.22 832 ASP A N 1
ATOM 6718 C CA . ASP A 1 832 ? 20.458 25.093 -0.119 1.00 51.22 832 ASP A CA 1
ATOM 6719 C C . ASP A 1 832 ? 19.651 24.392 -1.227 1.00 51.22 832 ASP A C 1
ATOM 6721 O O . ASP A 1 832 ? 18.429 24.527 -1.270 1.00 51.22 832 ASP A O 1
ATOM 6725 N N . LYS A 1 833 ? 20.289 23.634 -2.132 1.00 61.97 833 LYS A N 1
ATOM 6726 C CA . LYS A 1 833 ? 19.613 22.982 -3.269 1.00 61.97 833 LYS A CA 1
ATOM 6727 C C . LYS A 1 833 ? 19.680 21.455 -3.272 1.00 61.97 833 LYS A C 1
ATOM 6729 O O . LYS A 1 833 ? 19.154 20.850 -4.200 1.00 61.97 833 LYS A O 1
ATOM 6734 N N . ILE A 1 834 ? 20.234 20.810 -2.240 1.00 72.12 834 ILE A N 1
ATOM 6735 C CA . ILE A 1 834 ? 20.340 19.334 -2.195 1.00 72.12 834 ILE A CA 1
ATOM 6736 C C . ILE A 1 834 ? 18.975 18.634 -2.264 1.00 72.12 834 ILE A C 1
ATOM 6738 O O . ILE A 1 834 ? 18.855 17.551 -2.817 1.00 72.12 834 ILE A O 1
ATOM 6742 N N . HIS A 1 835 ? 17.930 19.281 -1.748 1.00 75.75 835 HIS A N 1
ATOM 6743 C CA . HIS A 1 835 ? 16.555 18.786 -1.736 1.00 75.75 835 HIS A CA 1
ATOM 6744 C C . HIS A 1 835 ? 15.779 19.137 -3.023 1.00 75.75 835 HIS A C 1
ATOM 6746 O O . HIS A 1 835 ? 14.564 18.926 -3.095 1.00 75.75 835 HIS A O 1
ATOM 6752 N N . VAL A 1 836 ? 16.450 19.708 -4.031 1.00 83.38 836 VAL A N 1
ATOM 6753 C CA . VAL A 1 836 ? 15.865 20.079 -5.324 1.00 83.38 836 VAL A CA 1
ATOM 6754 C C . VAL A 1 836 ? 16.249 19.047 -6.376 1.00 83.38 836 VAL A C 1
ATOM 6756 O O . VAL A 1 836 ? 17.422 18.782 -6.616 1.00 83.38 836 VAL A O 1
ATOM 6759 N N . TYR A 1 837 ? 15.236 18.483 -7.022 1.00 90.31 837 TYR A N 1
ATOM 6760 C CA . TYR A 1 837 ? 15.377 17.403 -7.989 1.00 90.31 837 TYR A CA 1
ATOM 6761 C C . TYR A 1 837 ? 14.927 17.853 -9.368 1.00 90.31 837 TYR A C 1
ATOM 6763 O O . TYR A 1 837 ? 13.920 18.556 -9.500 1.00 90.31 837 TYR A O 1
ATOM 6771 N N . ASP A 1 838 ? 15.629 17.394 -10.398 1.00 89.00 838 ASP A N 1
ATOM 6772 C CA . ASP A 1 838 ? 15.214 17.637 -11.771 1.00 89.00 838 ASP A CA 1
ATOM 6773 C C . ASP A 1 838 ? 14.068 16.671 -12.125 1.00 89.00 838 ASP A C 1
ATOM 6775 O O . ASP A 1 838 ? 14.158 15.450 -11.955 1.00 89.00 838 ASP A O 1
ATOM 6779 N N . PHE A 1 839 ? 12.955 17.237 -12.588 1.00 91.06 839 PHE A N 1
ATOM 6780 C CA . PHE A 1 839 ? 11.769 16.518 -13.032 1.00 91.06 839 PHE A CA 1
ATOM 6781 C C . PHE A 1 839 ? 11.774 16.434 -14.552 1.00 91.06 839 PHE A C 1
ATOM 6783 O O . PHE A 1 839 ? 11.718 17.447 -15.239 1.00 91.06 839 PHE A O 1
ATOM 6790 N N . ASN A 1 840 ? 11.796 15.215 -15.072 1.00 89.06 840 ASN A N 1
ATOM 6791 C CA . ASN A 1 840 ? 11.740 14.926 -16.495 1.00 89.06 840 ASN A CA 1
ATOM 6792 C C . ASN A 1 840 ? 10.638 13.904 -16.784 1.00 89.06 840 ASN A C 1
ATOM 6794 O O . ASN A 1 840 ? 10.138 13.225 -15.886 1.00 89.06 840 ASN A O 1
ATOM 6798 N N . ILE A 1 841 ? 10.284 13.743 -18.056 1.00 88.56 841 ILE A N 1
ATOM 6799 C CA . ILE A 1 841 ? 9.390 12.676 -18.512 1.00 88.56 841 ILE A CA 1
ATOM 6800 C C . ILE A 1 841 ? 10.059 11.856 -19.618 1.00 88.56 841 ILE A C 1
ATOM 6802 O O . ILE A 1 841 ? 10.693 12.404 -20.520 1.00 88.56 841 ILE A O 1
ATOM 6806 N N . LYS A 1 842 ? 9.922 10.527 -19.561 1.00 87.50 842 LYS A N 1
ATOM 6807 C CA . LYS A 1 842 ? 10.311 9.639 -20.665 1.00 87.50 842 LYS A CA 1
ATOM 6808 C C . LYS A 1 842 ? 9.385 9.907 -21.833 1.00 87.50 842 LYS A C 1
ATOM 6810 O O . LYS A 1 842 ? 8.182 9.780 -21.657 1.00 87.50 842 LYS A O 1
ATOM 6815 N N . LYS A 1 843 ? 9.938 10.226 -23.005 1.00 84.62 843 LYS A N 1
ATOM 6816 C CA . LYS A 1 843 ? 9.167 10.542 -24.222 1.00 84.62 843 LYS A CA 1
ATOM 6817 C C . LYS A 1 843 ? 8.358 9.359 -24.745 1.00 84.62 843 LYS A C 1
ATOM 6819 O O . LYS A 1 843 ? 7.302 9.550 -25.343 1.00 84.62 843 LYS A O 1
ATOM 6824 N N . LEU A 1 844 ? 8.851 8.142 -24.524 1.00 85.19 844 LEU A N 1
ATOM 6825 C CA . LEU A 1 844 ? 8.185 6.921 -24.957 1.00 85.19 844 LEU A CA 1
ATOM 6826 C C . LEU A 1 844 ? 7.225 6.408 -23.876 1.00 85.19 844 LEU A C 1
ATOM 6828 O O . LEU A 1 844 ? 7.645 6.202 -22.730 1.00 85.19 844 LEU A O 1
ATOM 6832 N N . PRO A 1 845 ? 5.942 6.174 -24.211 1.00 85.25 845 PRO A N 1
ATOM 6833 C CA . PRO A 1 845 ? 5.037 5.463 -23.318 1.00 85.25 845 PRO A CA 1
ATOM 6834 C C . PRO A 1 845 ? 5.521 4.039 -23.031 1.00 85.25 845 PRO A C 1
ATOM 6836 O O . PRO A 1 845 ? 6.197 3.406 -23.842 1.00 85.25 845 PRO A O 1
ATOM 6839 N N . LYS A 1 846 ? 5.115 3.504 -21.873 1.00 85.31 846 LYS A N 1
ATOM 6840 C CA . LYS A 1 846 ? 5.283 2.073 -21.594 1.00 85.31 846 LYS A CA 1
ATOM 6841 C C . LYS A 1 846 ? 4.397 1.260 -22.556 1.00 85.31 846 LYS A C 1
ATOM 6843 O O . LYS A 1 846 ? 3.253 1.663 -22.754 1.00 85.31 846 LYS A O 1
ATOM 6848 N N . PRO A 1 847 ? 4.873 0.116 -23.085 1.00 83.56 847 PRO A N 1
ATOM 6849 C CA . PRO A 1 847 ? 4.066 -0.728 -23.959 1.00 83.56 847 PRO A CA 1
ATOM 6850 C C . PRO A 1 847 ? 2.778 -1.176 -23.253 1.00 83.56 847 PRO A C 1
ATOM 6852 O O . PRO A 1 847 ? 2.872 -1.717 -22.144 1.00 83.56 847 PRO A O 1
ATOM 6855 N N . PRO A 1 848 ? 1.592 -0.973 -23.850 1.00 82.25 848 PRO A N 1
ATOM 6856 C CA . PRO A 1 848 ? 0.379 -1.591 -23.343 1.00 82.25 848 PRO A CA 1
ATOM 6857 C C . PRO A 1 848 ? 0.386 -3.091 -23.597 1.00 82.25 848 PRO A C 1
ATOM 6859 O O . PRO A 1 848 ? 0.651 -3.527 -24.712 1.00 82.25 848 PRO A O 1
ATOM 6862 N N . LEU A 1 849 ? 0.028 -3.865 -22.577 1.00 86.06 849 LEU A N 1
ATOM 6863 C CA . LEU A 1 849 ? -0.133 -5.318 -22.673 1.00 86.06 849 LEU A CA 1
ATOM 6864 C C . LEU A 1 849 ? -1.564 -5.724 -22.291 1.00 86.06 849 LEU A C 1
ATOM 6866 O O . LEU A 1 849 ? -1.775 -6.716 -21.601 1.00 86.06 849 LEU A O 1
ATOM 6870 N N . GLU A 1 850 ? -2.548 -4.921 -22.707 1.00 83.19 850 GLU A N 1
ATOM 6871 C CA . GLU A 1 850 ? -3.969 -5.123 -22.414 1.00 83.19 850 GLU A CA 1
ATOM 6872 C C . GLU A 1 850 ? -4.820 -4.887 -23.677 1.00 83.19 850 GLU A C 1
ATOM 6874 O O . GLU A 1 850 ? -4.619 -3.872 -24.353 1.00 83.19 850 GLU A O 1
ATOM 6879 N N . PRO A 1 851 ? -5.821 -5.739 -23.982 1.00 79.69 851 PRO A N 1
ATOM 6880 C CA . PRO A 1 851 ? -6.649 -5.590 -25.186 1.00 79.69 851 PRO A CA 1
ATOM 6881 C C . PRO A 1 851 ? -7.400 -4.253 -25.285 1.00 79.69 851 PRO A C 1
ATOM 6883 O O . PRO A 1 851 ? -7.648 -3.756 -26.377 1.00 79.69 851 PRO A O 1
ATOM 6886 N N . ALA A 1 852 ? -7.757 -3.642 -24.152 1.00 77.31 852 ALA A N 1
ATOM 6887 C CA . ALA A 1 852 ? -8.507 -2.385 -24.106 1.00 77.31 852 ALA A CA 1
ATOM 6888 C C . ALA A 1 852 ? -7.620 -1.125 -24.067 1.00 77.31 852 ALA A C 1
ATOM 6890 O O . ALA A 1 852 ? -8.140 -0.021 -23.900 1.00 77.31 852 ALA A O 1
ATOM 6891 N N . ALA A 1 853 ? -6.299 -1.259 -24.220 1.00 72.81 853 ALA A N 1
ATOM 6892 C CA . ALA A 1 853 ? -5.361 -0.155 -24.030 1.00 72.81 853 ALA A CA 1
ATOM 6893 C C . ALA A 1 853 ? -5.597 1.052 -24.952 1.00 72.81 853 ALA A C 1
ATOM 6895 O O . ALA A 1 853 ? -5.310 2.185 -24.561 1.00 72.81 853 ALA A O 1
ATOM 6896 N N . PHE A 1 854 ? -6.154 0.826 -26.146 1.00 77.50 854 PHE A N 1
ATOM 6897 C CA . PHE A 1 854 ? -6.485 1.876 -27.115 1.00 77.50 854 PHE A CA 1
ATOM 6898 C C . PHE A 1 854 ? -7.562 2.852 -26.614 1.00 77.50 854 PHE A C 1
ATOM 6900 O O . PHE A 1 854 ? -7.656 3.967 -27.114 1.00 77.50 854 PHE A O 1
ATOM 6907 N N . LYS A 1 855 ? -8.362 2.467 -25.610 1.00 79.19 855 LYS A N 1
ATOM 6908 C CA . LYS A 1 855 ? -9.430 3.313 -25.050 1.00 79.19 855 LYS A CA 1
ATOM 6909 C C . LYS A 1 855 ? -8.921 4.372 -24.076 1.00 79.19 855 LYS A C 1
ATOM 6911 O O . LYS A 1 855 ? -9.677 5.257 -23.691 1.00 79.19 855 LYS A O 1
ATOM 6916 N N . THR A 1 856 ? -7.673 4.262 -23.626 1.00 76.56 856 THR A N 1
ATOM 6917 C CA . THR A 1 856 ? -7.142 5.102 -22.549 1.00 76.56 856 THR A CA 1
ATOM 6918 C C . THR A 1 856 ? -5.906 5.862 -22.988 1.00 76.56 856 THR A C 1
ATOM 6920 O O . THR A 1 856 ? -4.972 5.287 -23.548 1.00 76.56 856 THR A O 1
ATOM 6923 N N . TYR A 1 857 ? -5.857 7.150 -22.649 1.00 83.50 857 TYR A N 1
ATOM 6924 C CA . TYR A 1 857 ? -4.649 7.941 -22.820 1.00 83.50 857 TYR A CA 1
ATOM 6925 C C . TYR A 1 857 ? -3.555 7.479 -21.853 1.00 83.50 857 TYR A C 1
ATOM 6927 O O . TYR A 1 857 ? -3.689 7.532 -20.624 1.00 83.50 857 TYR A O 1
ATOM 6935 N N . GLN A 1 858 ? -2.428 7.031 -22.394 1.00 83.06 858 GLN A N 1
ATOM 6936 C CA . GLN A 1 858 ? -1.320 6.557 -21.578 1.00 83.06 858 GLN A CA 1
ATOM 6937 C C . GLN A 1 858 ? -0.460 7.733 -21.130 1.00 83.06 858 GLN A C 1
ATOM 6939 O O . GLN A 1 858 ? 0.348 8.218 -21.903 1.00 83.06 858 GLN A O 1
ATOM 6944 N N . SER A 1 859 ? -0.565 8.190 -19.884 1.00 86.00 859 SER A N 1
ATOM 6945 C CA . SER A 1 859 ? 0.390 9.191 -19.366 1.00 86.00 859 SER A CA 1
ATOM 6946 C C . SER A 1 859 ? 1.856 8.735 -19.509 1.00 86.00 859 SER A C 1
ATOM 6948 O O . SER A 1 859 ? 2.164 7.550 -19.314 1.00 86.00 859 SER A O 1
ATOM 6950 N N . LEU A 1 860 ? 2.765 9.679 -19.750 1.00 89.50 860 LEU A N 1
ATOM 6951 C CA . LEU A 1 860 ? 4.205 9.419 -19.751 1.00 89.50 860 LEU A CA 1
ATOM 6952 C C . LEU A 1 860 ? 4.728 9.035 -18.353 1.00 89.50 860 LEU A C 1
ATOM 6954 O O . LEU A 1 860 ? 4.043 9.177 -17.332 1.00 89.50 860 LEU A O 1
ATOM 6958 N N . GLN A 1 861 ? 5.929 8.452 -18.313 1.00 88.94 861 GLN A N 1
ATOM 6959 C CA . GLN A 1 861 ? 6.606 8.092 -17.066 1.00 88.94 861 GLN A CA 1
ATOM 6960 C C . GLN A 1 861 ? 7.495 9.248 -16.615 1.00 88.94 861 GLN A C 1
ATOM 6962 O O . GLN A 1 861 ? 8.298 9.739 -17.401 1.00 88.94 861 GLN A O 1
ATOM 6967 N N . THR A 1 862 ? 7.376 9.646 -15.351 1.00 90.56 862 THR A N 1
ATOM 6968 C CA . THR A 1 862 ? 8.253 10.648 -14.748 1.00 90.56 862 THR A CA 1
ATOM 6969 C C . THR A 1 862 ? 9.624 10.043 -14.442 1.00 90.56 862 THR A C 1
ATOM 6971 O O . THR A 1 862 ? 9.737 8.860 -14.113 1.00 90.56 862 THR A O 1
ATOM 6974 N N . ILE A 1 863 ? 10.664 10.856 -14.590 1.00 90.12 863 ILE A N 1
ATOM 6975 C CA . ILE A 1 863 ? 12.006 10.626 -14.071 1.00 90.12 863 ILE A CA 1
ATOM 6976 C C . ILE A 1 863 ? 12.294 11.781 -13.128 1.00 90.12 863 ILE A C 1
ATOM 6978 O O . ILE A 1 863 ? 12.439 12.916 -13.571 1.00 90.12 863 ILE A O 1
ATOM 6982 N N . VAL A 1 864 ? 12.371 11.485 -11.838 1.00 90.88 864 VAL A N 1
ATOM 6983 C CA . VAL A 1 864 ? 12.812 12.453 -10.834 1.00 90.88 864 VAL A CA 1
ATOM 6984 C C . VAL A 1 864 ? 14.222 12.062 -10.427 1.00 90.88 864 VAL A C 1
ATOM 6986 O O . VAL A 1 864 ? 14.402 10.983 -9.866 1.00 90.88 864 VAL A O 1
ATOM 6989 N N . CYS A 1 865 ? 15.205 12.887 -10.773 1.00 88.38 865 CYS A N 1
ATOM 6990 C CA . CYS A 1 865 ? 16.619 12.584 -10.572 1.00 88.38 865 CYS A CA 1
ATOM 6991 C C . CYS A 1 865 ? 17.304 13.628 -9.694 1.00 88.38 865 CYS A C 1
ATOM 6993 O O . CYS A 1 865 ? 17.031 14.828 -9.797 1.00 88.38 865 CYS A O 1
ATOM 6995 N N . SER A 1 866 ? 18.197 13.147 -8.834 1.00 86.25 866 SER A N 1
ATOM 6996 C CA . SER A 1 866 ? 19.080 13.984 -8.032 1.00 86.25 866 SER A CA 1
ATOM 6997 C C . SER A 1 866 ? 20.123 14.684 -8.903 1.00 86.25 866 SER A C 1
ATOM 6999 O O . SER A 1 866 ? 20.406 14.278 -10.035 1.00 86.25 866 SER A O 1
ATOM 7001 N N . ALA A 1 867 ? 20.726 15.737 -8.355 1.00 78.94 867 ALA A N 1
ATOM 7002 C CA . ALA A 1 867 ? 21.835 16.424 -9.000 1.00 78.94 867 ALA A CA 1
ATOM 7003 C C . ALA A 1 867 ? 23.011 15.464 -9.268 1.00 78.94 867 ALA A C 1
ATOM 7005 O O . ALA A 1 867 ? 23.271 14.534 -8.502 1.00 78.94 867 ALA A O 1
ATOM 7006 N N . LYS A 1 868 ? 23.774 15.706 -10.342 1.00 76.31 868 LYS A N 1
ATOM 7007 C CA . LYS A 1 868 ? 24.843 14.788 -10.776 1.00 76.31 868 LYS A CA 1
ATOM 7008 C C . LYS A 1 868 ? 25.920 14.547 -9.714 1.00 76.31 868 LYS A C 1
ATOM 7010 O O . LYS A 1 868 ? 26.440 13.438 -9.632 1.00 76.31 868 LYS A O 1
ATOM 7015 N N . PHE A 1 869 ? 26.234 15.542 -8.881 1.00 73.00 869 PHE A N 1
ATOM 7016 C CA . PHE A 1 869 ? 27.208 15.375 -7.795 1.00 73.00 869 PHE A CA 1
ATOM 7017 C C . PHE A 1 869 ? 26.716 14.396 -6.713 1.00 73.00 869 PHE A C 1
ATOM 7019 O O . PHE A 1 869 ? 27.521 13.653 -6.159 1.00 73.00 869 PHE A O 1
ATOM 7026 N N . VAL A 1 870 ? 25.402 14.327 -6.454 1.00 80.56 870 VAL A N 1
ATOM 7027 C CA . VAL A 1 870 ? 24.810 13.325 -5.550 1.00 80.56 870 VAL A CA 1
ATOM 7028 C C . VAL A 1 870 ? 25.047 11.929 -6.121 1.00 80.56 870 VAL A C 1
ATOM 7030 O O . VAL A 1 870 ? 25.479 11.032 -5.400 1.00 80.56 870 VAL A O 1
ATOM 7033 N N . ASN A 1 871 ? 24.844 11.756 -7.431 1.00 82.75 871 ASN A N 1
ATOM 7034 C CA . ASN A 1 871 ? 25.082 10.478 -8.105 1.00 82.75 871 ASN A CA 1
ATOM 7035 C C . ASN A 1 871 ? 26.552 10.065 -8.032 1.00 82.75 871 ASN A C 1
ATOM 7037 O O . ASN A 1 871 ? 26.843 8.900 -7.780 1.00 82.75 871 ASN A O 1
ATOM 7041 N N . LEU A 1 872 ? 27.470 11.020 -8.193 1.00 76.62 872 LEU A N 1
ATOM 7042 C CA . LEU A 1 872 ? 28.906 10.773 -8.088 1.00 76.62 872 LEU A CA 1
ATOM 7043 C C . LEU A 1 872 ? 29.295 10.168 -6.731 1.00 76.62 872 LEU A C 1
ATOM 7045 O O . LEU A 1 872 ? 30.113 9.253 -6.677 1.00 76.62 872 LEU A O 1
ATOM 7049 N N . VAL A 1 873 ? 28.701 10.675 -5.648 1.00 76.81 873 VAL A N 1
ATOM 7050 C CA . VAL A 1 873 ? 28.996 10.248 -4.274 1.00 76.81 873 VAL A CA 1
ATOM 7051 C C . VAL A 1 873 ? 28.271 8.949 -3.921 1.00 76.81 873 VAL A C 1
ATOM 7053 O O . VAL A 1 873 ? 28.888 8.002 -3.440 1.00 76.81 873 VAL A O 1
ATOM 7056 N N . TYR A 1 874 ? 26.961 8.881 -4.162 1.00 88.00 874 TYR A N 1
ATOM 7057 C CA . TYR A 1 874 ? 26.127 7.800 -3.640 1.00 88.00 874 TYR A CA 1
ATOM 7058 C C . TYR A 1 874 ? 26.074 6.557 -4.537 1.00 88.00 874 TYR A C 1
ATOM 7060 O O . TYR A 1 874 ? 25.916 5.458 -4.007 1.00 88.00 874 TYR A O 1
ATOM 7068 N N . CYS A 1 875 ? 26.230 6.666 -5.864 1.00 88.75 875 CYS A N 1
ATOM 7069 C CA . CYS A 1 875 ? 26.192 5.485 -6.742 1.00 88.75 875 CYS A CA 1
ATOM 7070 C C . CYS A 1 875 ? 27.271 4.444 -6.385 1.00 88.75 875 CYS A C 1
ATOM 7072 O O . CYS A 1 875 ? 26.929 3.262 -6.277 1.00 88.75 875 CYS A O 1
ATOM 7074 N N . PRO A 1 876 ? 28.548 4.824 -6.161 1.00 86.00 876 PRO A N 1
ATOM 7075 C CA . PRO A 1 876 ? 29.564 3.861 -5.749 1.00 86.00 876 PRO A CA 1
ATOM 7076 C C . PRO A 1 876 ? 29.276 3.237 -4.378 1.00 86.00 876 PRO A C 1
ATOM 7078 O O . PRO A 1 876 ? 29.483 2.036 -4.205 1.00 86.00 876 PRO A O 1
ATOM 7081 N N . ILE A 1 877 ? 28.744 4.020 -3.433 1.00 90.44 877 ILE A N 1
ATOM 7082 C CA . ILE A 1 877 ? 28.373 3.529 -2.100 1.00 90.44 877 ILE A CA 1
ATOM 7083 C C . ILE A 1 877 ? 27.262 2.484 -2.214 1.00 90.44 877 ILE A C 1
ATOM 7085 O O . ILE A 1 877 ? 27.422 1.371 -1.723 1.00 90.44 877 ILE A O 1
ATOM 7089 N N . PHE A 1 878 ? 26.160 2.786 -2.907 1.00 94.44 878 PHE A N 1
ATOM 7090 C CA . PHE A 1 878 ? 25.052 1.836 -3.057 1.00 94.44 878 PHE A CA 1
ATOM 7091 C C . PHE A 1 878 ? 25.446 0.571 -3.819 1.00 94.44 878 PHE A C 1
ATOM 7093 O O . PHE A 1 878 ? 24.937 -0.505 -3.501 1.00 94.44 878 PHE A O 1
ATOM 7100 N N . LYS A 1 879 ? 26.376 0.667 -4.778 1.00 91.62 879 LYS A N 1
ATOM 7101 C CA . LYS A 1 879 ? 26.951 -0.514 -5.435 1.00 91.62 879 LYS A CA 1
ATOM 7102 C C . LYS A 1 879 ? 27.618 -1.439 -4.414 1.00 91.62 879 LYS A C 1
ATOM 7104 O O . LYS A 1 879 ? 27.372 -2.641 -4.438 1.00 91.62 879 LYS A O 1
ATOM 7109 N N . GLU A 1 880 ? 28.409 -0.885 -3.502 1.00 92.50 880 GLU A N 1
ATOM 7110 C CA . GLU A 1 880 ? 29.086 -1.668 -2.469 1.00 92.50 880 GLU A CA 1
ATOM 7111 C C . GLU A 1 880 ? 28.127 -2.177 -1.382 1.00 92.50 880 GLU A C 1
ATOM 7113 O O . GLU A 1 880 ? 28.200 -3.344 -1.006 1.00 92.50 880 GLU A O 1
ATOM 7118 N N . LEU A 1 881 ? 27.153 -1.373 -0.936 1.00 95.44 881 LEU A N 1
ATOM 7119 C CA . LEU A 1 881 ? 26.121 -1.840 0.003 1.00 95.44 881 LEU A CA 1
ATOM 7120 C C . LEU A 1 881 ? 25.323 -3.020 -0.561 1.00 95.44 881 LEU A C 1
ATOM 7122 O O . LEU A 1 881 ? 25.023 -3.971 0.161 1.00 95.44 881 LEU A O 1
ATOM 7126 N N . LYS A 1 882 ? 25.015 -2.990 -1.862 1.00 95.38 882 LYS A N 1
ATOM 7127 C CA . LYS A 1 882 ? 24.378 -4.107 -2.560 1.00 95.38 882 LYS A CA 1
ATOM 7128 C C . LYS A 1 882 ? 25.255 -5.360 -2.533 1.00 95.38 882 LYS A C 1
ATOM 7130 O O . LYS A 1 882 ? 24.749 -6.433 -2.212 1.00 95.38 882 LYS A O 1
ATOM 7135 N N . ASN A 1 883 ? 26.553 -5.236 -2.815 1.00 93.88 883 ASN A N 1
ATOM 7136 C CA . ASN A 1 883 ? 27.493 -6.362 -2.746 1.00 93.88 883 ASN A CA 1
ATOM 7137 C C . ASN A 1 883 ? 27.553 -6.961 -1.333 1.00 93.88 883 ASN A C 1
ATOM 7139 O O . ASN A 1 883 ? 27.477 -8.180 -1.169 1.00 93.88 883 ASN A O 1
ATOM 7143 N N . ARG A 1 884 ? 27.628 -6.102 -0.310 1.00 95.50 884 ARG A N 1
ATOM 7144 C CA . ARG A 1 884 ? 27.615 -6.502 1.103 1.00 95.50 884 ARG A CA 1
ATOM 7145 C C . ARG A 1 884 ? 26.335 -7.226 1.492 1.00 95.50 884 ARG A C 1
ATOM 7147 O O . ARG A 1 884 ? 26.402 -8.232 2.194 1.00 95.50 884 ARG A O 1
ATOM 7154 N N . LEU A 1 885 ? 25.182 -6.769 1.001 1.00 95.88 885 LEU A N 1
ATOM 7155 C CA . LEU A 1 885 ? 23.922 -7.471 1.215 1.00 95.88 885 LEU A CA 1
ATOM 7156 C C . LEU A 1 885 ? 23.960 -8.873 0.593 1.00 95.88 885 LEU A C 1
ATOM 7158 O O . LEU A 1 885 ? 23.662 -9.852 1.272 1.00 95.88 885 LEU A O 1
ATOM 7162 N N . MET A 1 886 ? 24.360 -8.982 -0.674 1.00 94.06 886 MET A N 1
ATOM 7163 C CA . MET A 1 886 ? 24.414 -10.268 -1.380 1.00 94.06 886 MET A CA 1
ATOM 7164 C C . MET A 1 886 ? 25.318 -11.293 -0.686 1.00 94.06 886 MET A C 1
ATOM 7166 O O . MET A 1 886 ? 25.030 -12.486 -0.720 1.00 94.06 886 MET A O 1
ATOM 7170 N N . LEU A 1 887 ? 26.374 -10.835 -0.010 1.00 93.56 887 LEU A N 1
ATOM 7171 C CA . LEU A 1 887 ? 27.296 -11.685 0.744 1.00 93.56 887 LEU A CA 1
ATOM 7172 C C . LEU A 1 887 ? 26.639 -12.369 1.961 1.00 93.56 887 LEU A C 1
ATOM 7174 O O . LEU A 1 887 ? 26.996 -13.496 2.308 1.00 93.56 887 LEU A O 1
ATOM 7178 N N . ILE A 1 888 ? 25.697 -11.698 2.629 1.00 95.19 888 ILE A N 1
ATOM 7179 C CA . ILE A 1 888 ? 25.129 -12.170 3.904 1.00 95.19 888 ILE A CA 1
ATOM 7180 C C . ILE A 1 888 ? 23.812 -12.942 3.751 1.00 95.19 888 ILE A C 1
ATOM 7182 O O . ILE A 1 888 ? 23.443 -13.685 4.663 1.00 95.19 888 ILE A O 1
ATOM 7186 N N . LEU A 1 889 ? 23.110 -12.799 2.622 1.00 95.62 889 LEU A N 1
ATOM 7187 C CA . LEU A 1 889 ? 21.829 -13.471 2.372 1.00 95.62 889 LEU A CA 1
ATOM 7188 C C . LEU A 1 889 ? 21.971 -15.001 2.363 1.00 95.62 889 LEU A C 1
ATOM 7190 O O . LEU A 1 889 ? 22.943 -15.543 1.844 1.00 95.62 889 LEU A O 1
ATOM 7194 N N . ASP A 1 890 ? 20.994 -15.711 2.929 1.00 94.75 890 ASP A N 1
ATOM 7195 C CA . ASP A 1 890 ? 20.839 -17.165 2.792 1.00 94.75 890 ASP A CA 1
ATOM 7196 C C . ASP A 1 890 ? 20.695 -17.533 1.307 1.00 94.75 890 ASP A C 1
ATOM 7198 O O . ASP A 1 890 ? 20.050 -16.823 0.533 1.00 94.75 890 ASP A O 1
ATOM 7202 N N . HIS A 1 891 ? 21.276 -18.666 0.901 1.00 91.25 891 HIS A N 1
ATOM 7203 C CA . HIS A 1 891 ? 21.270 -19.083 -0.495 1.00 91.25 891 HIS A CA 1
ATOM 7204 C C . HIS A 1 891 ? 19.860 -19.317 -1.062 1.00 91.25 891 HIS A C 1
ATOM 7206 O O . HIS A 1 891 ? 19.715 -19.324 -2.276 1.00 91.25 891 HIS A O 1
ATOM 7212 N N . ARG A 1 892 ? 18.814 -19.449 -0.249 1.00 94.56 892 ARG A N 1
ATOM 7213 C CA . ARG A 1 892 ? 17.423 -19.541 -0.728 1.00 94.56 892 ARG A CA 1
ATOM 7214 C C . ARG A 1 892 ? 16.844 -18.216 -1.230 1.00 94.56 892 ARG A C 1
ATOM 7216 O O . ARG A 1 892 ? 15.817 -18.215 -1.904 1.00 94.56 892 ARG A O 1
ATOM 7223 N N . PHE A 1 893 ? 17.486 -17.090 -0.930 1.00 96.19 893 PHE A N 1
ATOM 7224 C CA . PHE A 1 893 ? 17.035 -15.765 -1.345 1.00 96.19 893 PHE A CA 1
ATOM 7225 C C . PHE A 1 893 ? 17.983 -15.216 -2.409 1.00 96.19 893 PHE A C 1
ATOM 7227 O O . PHE A 1 893 ? 19.181 -15.054 -2.172 1.00 96.19 893 PHE A O 1
ATOM 7234 N N . ARG A 1 894 ? 17.463 -14.955 -3.612 1.00 93.81 894 ARG A N 1
ATOM 7235 C CA . ARG A 1 894 ? 18.260 -14.468 -4.746 1.00 93.81 894 ARG A CA 1
ATOM 7236 C C . ARG A 1 894 ? 17.769 -13.109 -5.209 1.00 93.81 894 ARG A C 1
ATOM 7238 O O . ARG A 1 894 ? 16.586 -12.930 -5.486 1.00 93.81 894 ARG A O 1
ATOM 7245 N N . VAL A 1 895 ? 18.698 -12.169 -5.344 1.00 95.38 895 VAL A N 1
ATOM 7246 C CA . VAL A 1 895 ? 18.433 -10.881 -5.984 1.00 95.38 895 VAL A CA 1
ATOM 7247 C C . VAL A 1 895 ? 18.920 -10.952 -7.424 1.00 95.38 895 VAL A C 1
ATOM 7249 O O . VAL A 1 895 ? 20.087 -11.259 -7.667 1.00 95.38 895 VAL A O 1
ATOM 7252 N N . PHE A 1 896 ? 18.045 -10.671 -8.386 1.00 94.19 896 PHE A N 1
ATOM 7253 C CA . PHE A 1 896 ? 18.419 -10.633 -9.797 1.00 94.19 896 PHE A CA 1
ATOM 7254 C C . PHE A 1 896 ? 19.054 -9.275 -10.128 1.00 94.19 896 PHE A C 1
ATOM 7256 O O . PHE A 1 896 ? 18.370 -8.286 -10.386 1.00 94.19 896 PHE A O 1
ATOM 7263 N N . THR A 1 897 ? 20.387 -9.215 -10.057 1.00 92.62 897 THR A N 1
ATOM 7264 C CA . THR A 1 897 ? 21.191 -8.001 -10.265 1.00 92.62 897 THR A CA 1
ATOM 7265 C C . THR A 1 897 ? 22.569 -8.352 -10.830 1.00 92.62 897 THR A C 1
ATOM 7267 O O . THR A 1 897 ? 23.093 -9.417 -10.529 1.00 92.62 897 THR A O 1
ATOM 7270 N N . ASP A 1 898 ? 23.145 -7.471 -11.654 1.00 87.88 898 ASP A N 1
ATOM 7271 C CA . ASP A 1 898 ? 24.477 -7.604 -12.279 1.00 87.88 898 ASP A CA 1
ATOM 7272 C C . ASP A 1 898 ? 24.740 -8.914 -13.051 1.00 87.88 898 ASP A C 1
ATOM 7274 O O . ASP A 1 898 ? 25.889 -9.267 -13.308 1.00 87.88 898 ASP A O 1
ATOM 7278 N N . VAL A 1 899 ? 23.690 -9.631 -13.458 1.00 87.94 899 VAL A N 1
ATOM 7279 C CA . VAL A 1 899 ? 23.797 -10.889 -14.208 1.00 87.94 899 VAL A CA 1
ATOM 7280 C C . VAL A 1 899 ? 22.821 -10.922 -15.379 1.00 87.94 899 VAL A C 1
ATOM 7282 O O . VAL A 1 899 ? 21.735 -10.340 -15.336 1.00 87.94 899 VAL A O 1
ATOM 7285 N N . SER A 1 900 ? 23.200 -11.623 -16.447 1.00 86.56 900 SER A N 1
ATOM 7286 C CA . SER A 1 900 ? 22.298 -11.905 -17.565 1.00 86.56 900 SER A CA 1
ATOM 7287 C C . SER A 1 900 ? 21.238 -12.946 -17.164 1.00 86.56 900 SER A C 1
ATOM 7289 O O . SER A 1 900 ? 21.444 -13.685 -16.198 1.00 86.56 900 SER A O 1
ATOM 7291 N N . PRO A 1 901 ? 20.113 -13.067 -17.896 1.00 85.94 901 PRO A N 1
ATOM 7292 C CA . PRO A 1 901 ? 19.086 -14.064 -17.582 1.00 85.94 901 PRO A CA 1
ATOM 7293 C C . PRO A 1 901 ? 19.619 -15.503 -17.552 1.00 85.94 901 PRO A C 1
ATOM 7295 O O . PRO A 1 901 ? 19.334 -16.247 -16.616 1.00 85.94 901 PRO A O 1
ATOM 7298 N N . CYS A 1 902 ? 20.465 -15.870 -18.519 1.00 82.56 902 CYS A N 1
ATOM 7299 C CA . CYS A 1 902 ? 21.118 -17.178 -18.537 1.00 82.56 902 CYS A CA 1
ATOM 7300 C C . CYS A 1 902 ? 22.134 -17.333 -17.393 1.00 82.56 902 CYS A C 1
ATOM 7302 O O . CYS A 1 902 ? 22.273 -18.421 -16.839 1.00 82.56 902 CYS A O 1
ATOM 7304 N N . GLY A 1 903 ? 22.826 -16.250 -17.014 1.00 87.00 903 GLY A N 1
ATOM 7305 C CA . GLY A 1 903 ? 23.752 -16.235 -15.884 1.00 87.00 903 GLY A CA 1
ATOM 7306 C C . GLY A 1 903 ? 23.027 -16.495 -14.568 1.00 87.00 903 GLY A C 1
ATOM 7307 O O . GLY A 1 903 ? 23.484 -17.306 -13.774 1.00 87.00 903 GLY A O 1
ATOM 7308 N N . PHE A 1 904 ? 21.847 -15.900 -14.382 1.00 88.50 904 PHE A N 1
ATOM 7309 C CA . PHE A 1 904 ? 20.996 -16.151 -13.218 1.00 88.50 904 PHE A CA 1
ATOM 7310 C C . PHE A 1 904 ? 20.484 -17.597 -13.168 1.00 88.50 904 PHE A C 1
ATOM 7312 O O . PHE A 1 904 ? 20.534 -18.236 -12.123 1.00 88.50 904 PHE A O 1
ATOM 7319 N N . ALA A 1 905 ? 20.043 -18.152 -14.301 1.00 86.12 905 ALA A N 1
ATOM 7320 C CA . ALA A 1 905 ? 19.632 -19.555 -14.372 1.00 86.12 905 ALA A CA 1
ATOM 7321 C C . ALA A 1 905 ? 20.795 -20.530 -14.086 1.00 86.12 905 ALA A C 1
ATOM 7323 O O . ALA A 1 905 ? 20.613 -21.552 -13.419 1.00 86.12 905 ALA A O 1
ATOM 7324 N N . SER A 1 906 ? 22.001 -20.186 -14.546 1.00 85.88 906 SER A N 1
ATOM 7325 C CA . SER A 1 906 ? 23.223 -20.951 -14.271 1.00 85.88 906 SER A CA 1
ATOM 7326 C C . SER A 1 906 ? 23.623 -20.862 -12.795 1.00 85.88 906 SER A C 1
ATOM 7328 O O . SER A 1 906 ? 23.984 -21.877 -12.208 1.00 85.88 906 SER A O 1
ATOM 7330 N N . ASP A 1 907 ? 23.486 -19.686 -12.170 1.00 87.00 907 ASP A N 1
ATOM 7331 C CA . ASP A 1 907 ? 23.709 -19.487 -10.730 1.00 87.00 907 ASP A CA 1
ATOM 7332 C C . ASP A 1 907 ? 22.767 -20.344 -9.872 1.00 87.00 907 ASP A C 1
ATOM 7334 O O . ASP A 1 907 ? 23.193 -20.953 -8.893 1.00 87.00 907 ASP A O 1
ATOM 7338 N N . LEU A 1 908 ? 21.492 -20.455 -10.256 1.00 86.38 908 LEU A N 1
ATOM 7339 C CA . LEU A 1 908 ? 20.554 -21.350 -9.572 1.00 86.38 908 LEU A CA 1
ATOM 7340 C C . LEU A 1 908 ? 20.992 -22.813 -9.690 1.00 86.38 908 LEU A C 1
ATOM 7342 O O . LEU A 1 908 ? 20.990 -23.539 -8.699 1.00 86.38 908 LEU A O 1
ATOM 7346 N N . SER A 1 909 ? 21.404 -23.223 -10.890 1.00 84.56 909 SER A N 1
ATOM 7347 C CA . SER A 1 909 ? 21.812 -24.602 -11.177 1.00 84.56 909 SER A CA 1
ATOM 7348 C C . SER A 1 909 ? 23.128 -24.990 -10.492 1.00 84.56 909 SER A C 1
ATOM 7350 O O . SER A 1 909 ? 23.338 -26.162 -10.199 1.00 84.56 909 SER A O 1
ATOM 7352 N N . SER A 1 910 ? 24.015 -24.029 -10.207 1.00 85.81 910 SER A N 1
ATOM 7353 C CA . SER A 1 910 ? 25.280 -24.285 -9.505 1.00 85.81 910 SER A CA 1
ATOM 7354 C C . SER A 1 910 ? 25.128 -24.366 -7.983 1.00 85.81 910 SER A C 1
ATOM 7356 O O . SER A 1 910 ? 25.917 -25.038 -7.322 1.00 85.81 910 SER A O 1
ATOM 7358 N N . HIS A 1 911 ? 24.118 -23.698 -7.416 1.00 85.19 911 HIS A N 1
ATOM 7359 C CA . HIS A 1 911 ? 23.905 -23.638 -5.967 1.00 85.19 911 HIS A CA 1
ATOM 7360 C C . HIS A 1 911 ? 22.935 -24.694 -5.427 1.00 85.19 911 HIS A C 1
ATOM 7362 O O . HIS A 1 911 ? 22.916 -24.929 -4.217 1.00 85.19 911 HIS A O 1
ATOM 7368 N N . PHE A 1 912 ? 22.123 -25.311 -6.285 1.00 88.62 912 PHE A N 1
ATOM 7369 C CA . PHE A 1 912 ? 21.082 -26.252 -5.885 1.00 88.62 912 PHE A CA 1
ATOM 7370 C C . PHE A 1 912 ? 21.118 -27.516 -6.735 1.00 88.62 912 PHE A C 1
ATOM 7372 O O . PHE A 1 912 ? 21.395 -27.460 -7.930 1.00 88.62 912 PHE A O 1
ATOM 7379 N N . THR A 1 913 ? 20.795 -28.662 -6.130 1.00 88.12 913 THR A N 1
ATOM 7380 C CA . THR A 1 913 ? 20.668 -29.903 -6.901 1.00 88.12 913 THR A CA 1
ATOM 7381 C C . THR A 1 913 ? 19.430 -29.842 -7.805 1.00 88.12 913 THR A C 1
ATOM 7383 O O . THR A 1 913 ? 18.453 -29.164 -7.455 1.00 88.12 913 THR A O 1
ATOM 7386 N N . PRO A 1 914 ? 19.425 -30.555 -8.944 1.00 86.81 914 PRO A N 1
ATOM 7387 C CA . PRO A 1 914 ? 18.260 -30.618 -9.822 1.00 86.81 914 PRO A CA 1
ATOM 7388 C C . PRO A 1 914 ? 16.977 -31.037 -9.095 1.00 86.81 914 PRO A C 1
ATOM 7390 O O . PRO A 1 914 ? 15.936 -30.433 -9.334 1.00 86.81 914 PRO A O 1
ATOM 7393 N N . GLU A 1 915 ? 17.059 -31.988 -8.159 1.00 88.25 915 GLU A N 1
ATOM 7394 C CA . GLU A 1 915 ? 15.913 -32.474 -7.378 1.00 88.25 915 GLU A CA 1
ATOM 7395 C C . GLU A 1 915 ? 15.366 -31.394 -6.436 1.00 88.25 915 GLU A C 1
ATOM 7397 O O . GLU A 1 915 ? 14.155 -31.268 -6.257 1.00 88.25 915 GLU A O 1
ATOM 7402 N N . TYR A 1 916 ? 16.251 -30.588 -5.838 1.00 89.62 916 TYR A N 1
ATOM 7403 C CA . TYR A 1 916 ? 15.831 -29.471 -4.996 1.00 89.62 916 TYR A CA 1
ATOM 7404 C C . TYR A 1 916 ? 15.149 -28.379 -5.820 1.00 89.62 916 TYR A C 1
ATOM 7406 O O . TYR A 1 916 ? 14.121 -27.851 -5.400 1.00 89.62 916 TYR A O 1
ATOM 7414 N N . LEU A 1 917 ? 15.707 -28.040 -6.986 1.00 88.94 917 LEU A N 1
ATOM 7415 C CA . LEU A 1 917 ? 15.102 -27.063 -7.891 1.00 88.94 917 LEU A CA 1
ATOM 7416 C C . LEU A 1 917 ? 13.749 -27.546 -8.402 1.00 88.94 917 LEU A C 1
ATOM 7418 O O . LEU A 1 917 ? 12.807 -26.762 -8.408 1.00 88.94 917 LEU A O 1
ATOM 7422 N N . GLU A 1 918 ? 13.622 -28.821 -8.766 1.00 88.31 918 GLU A N 1
ATOM 7423 C CA . GLU A 1 918 ? 12.340 -29.406 -9.156 1.00 88.31 918 GLU A CA 1
ATOM 7424 C C . GLU A 1 918 ? 11.316 -29.285 -8.020 1.00 88.31 918 GLU A C 1
ATOM 7426 O O . GLU A 1 918 ? 10.236 -28.734 -8.227 1.00 88.31 918 GLU A O 1
ATOM 7431 N N . MET A 1 919 ? 11.673 -29.693 -6.796 1.00 90.38 919 MET A N 1
ATOM 7432 C CA . MET A 1 919 ? 10.807 -29.555 -5.619 1.00 90.38 919 MET A CA 1
ATOM 7433 C C . MET A 1 919 ? 10.416 -28.092 -5.356 1.00 90.38 919 MET A C 1
ATOM 7435 O O . MET A 1 919 ? 9.249 -27.799 -5.114 1.00 90.38 919 MET A O 1
ATOM 7439 N N . ALA A 1 920 ? 11.373 -27.161 -5.395 1.00 89.19 920 ALA A N 1
ATOM 7440 C CA . ALA A 1 920 ? 11.130 -25.758 -5.075 1.00 89.19 920 ALA A CA 1
ATOM 7441 C C . ALA A 1 920 ? 10.305 -25.044 -6.157 1.00 89.19 920 ALA A C 1
ATOM 7443 O O . ALA A 1 920 ? 9.391 -24.297 -5.823 1.00 89.19 920 ALA A O 1
ATOM 7444 N N . LEU A 1 921 ? 10.596 -25.276 -7.441 1.00 87.69 921 LEU A N 1
ATOM 7445 C CA . LEU A 1 921 ? 9.917 -24.620 -8.563 1.00 87.69 921 LEU A CA 1
ATOM 7446 C C . LEU A 1 921 ? 8.528 -25.205 -8.850 1.00 87.69 921 LEU A C 1
ATOM 7448 O O . LEU A 1 921 ? 7.710 -24.533 -9.475 1.00 87.69 921 LEU A O 1
ATOM 7452 N N . THR A 1 922 ? 8.247 -26.426 -8.383 1.00 87.19 922 THR A N 1
ATOM 7453 C CA . THR A 1 922 ? 6.907 -27.040 -8.438 1.00 87.19 922 THR A CA 1
ATOM 7454 C C . THR A 1 922 ? 6.083 -26.817 -7.167 1.00 87.19 922 THR A C 1
ATOM 7456 O O . THR A 1 922 ? 4.911 -27.197 -7.126 1.00 87.19 922 THR A O 1
ATOM 7459 N N . ALA A 1 923 ? 6.669 -26.187 -6.142 1.00 89.44 923 ALA A N 1
ATOM 7460 C CA . ALA A 1 923 ? 5.977 -25.828 -4.912 1.00 89.44 923 ALA A CA 1
ATOM 7461 C C . ALA A 1 923 ? 4.905 -24.751 -5.145 1.00 89.44 923 ALA A C 1
ATOM 7463 O O . ALA A 1 923 ? 4.767 -24.180 -6.229 1.00 89.44 923 ALA A O 1
ATOM 7464 N N . THR A 1 924 ? 4.150 -24.438 -4.095 1.00 89.94 924 THR A N 1
ATOM 7465 C CA . THR A 1 924 ? 3.175 -23.353 -4.145 1.00 89.94 924 THR A CA 1
ATOM 7466 C C . THR A 1 924 ? 3.896 -22.019 -4.335 1.00 89.94 924 THR A C 1
ATOM 7468 O O . THR A 1 924 ? 4.799 -21.666 -3.571 1.00 89.94 924 THR A O 1
ATOM 7471 N N . THR A 1 925 ? 3.488 -21.268 -5.361 1.00 90.44 925 THR A N 1
ATOM 7472 C CA . THR A 1 925 ? 4.136 -20.012 -5.744 1.00 90.44 925 THR A CA 1
ATOM 7473 C C . THR A 1 925 ? 3.226 -18.805 -5.621 1.00 90.44 925 THR A C 1
ATOM 7475 O O . THR A 1 925 ? 2.002 -18.893 -5.755 1.00 90.44 925 THR A O 1
ATOM 7478 N N . ARG A 1 926 ? 3.849 -17.646 -5.391 1.00 88.06 926 ARG A N 1
ATOM 7479 C CA . ARG A 1 926 ? 3.166 -16.353 -5.384 1.00 88.06 926 ARG A CA 1
ATOM 7480 C C . ARG A 1 926 ? 4.014 -15.282 -6.055 1.00 88.06 926 ARG A C 1
ATOM 7482 O O . ARG A 1 926 ? 5.088 -14.930 -5.571 1.00 88.06 926 ARG A O 1
ATOM 7489 N N . GLU A 1 927 ? 3.483 -14.752 -7.151 1.00 89.31 927 GLU A N 1
ATOM 7490 C CA . GLU A 1 927 ? 3.894 -13.484 -7.759 1.00 89.31 927 GLU A CA 1
ATOM 7491 C C . GLU A 1 927 ? 3.158 -12.350 -7.031 1.00 89.31 927 GLU A C 1
ATOM 7493 O O . GLU A 1 927 ? 1.944 -12.423 -6.817 1.00 89.31 927 GLU A O 1
ATOM 7498 N N . LEU A 1 928 ? 3.884 -11.312 -6.616 1.00 86.00 928 LEU A N 1
ATOM 7499 C CA . LEU A 1 928 ? 3.295 -10.142 -5.963 1.00 86.00 928 LEU A CA 1
ATOM 7500 C C . LEU A 1 928 ? 3.387 -8.929 -6.892 1.00 86.00 928 LEU A C 1
ATOM 7502 O O . LEU A 1 928 ? 4.465 -8.379 -7.083 1.00 86.00 928 LEU A O 1
ATOM 7506 N N . ASP A 1 929 ? 2.245 -8.494 -7.435 1.00 84.69 929 ASP A N 1
ATOM 7507 C CA . ASP A 1 929 ? 2.127 -7.250 -8.215 1.00 84.69 929 ASP A CA 1
ATOM 7508 C C . ASP A 1 929 ? 1.674 -6.110 -7.288 1.00 84.69 929 ASP A C 1
ATOM 7510 O O . ASP A 1 929 ? 0.483 -5.960 -6.976 1.00 84.69 929 ASP A O 1
ATOM 7514 N N . ILE A 1 930 ? 2.638 -5.317 -6.811 1.00 88.50 930 ILE A N 1
ATOM 7515 C CA . ILE A 1 930 ? 2.367 -4.157 -5.961 1.00 88.50 930 ILE A CA 1
ATOM 7516 C C . ILE A 1 930 ? 2.115 -2.928 -6.834 1.00 88.50 930 ILE A C 1
ATOM 7518 O O . ILE A 1 930 ? 2.991 -2.378 -7.503 1.00 88.50 930 ILE A O 1
ATOM 7522 N N . SER A 1 931 ? 0.881 -2.437 -6.792 1.00 83.69 931 SER A N 1
ATOM 7523 C CA . SER A 1 931 ? 0.494 -1.235 -7.514 1.00 83.69 931 SER A CA 1
ATOM 7524 C C . SER A 1 931 ? 1.136 0.001 -6.899 1.00 83.69 931 SER A C 1
ATOM 7526 O O . SER A 1 931 ? 1.123 0.187 -5.687 1.00 83.69 931 SER A O 1
ATOM 7528 N N . LYS A 1 932 ? 1.579 0.925 -7.762 1.00 82.94 932 LYS A N 1
ATOM 7529 C CA . LYS A 1 932 ? 2.005 2.275 -7.353 1.00 82.94 932 LYS A CA 1
ATOM 7530 C C . LYS A 1 932 ? 3.174 2.259 -6.346 1.00 82.94 932 LYS A C 1
ATOM 7532 O O . LYS A 1 932 ? 3.267 3.184 -5.544 1.00 82.94 932 LYS A O 1
ATOM 7537 N N . TYR A 1 933 ? 4.049 1.255 -6.419 1.00 90.62 933 TYR A N 1
ATOM 7538 C CA . TYR A 1 933 ? 5.101 0.978 -5.438 1.00 90.62 933 TYR A CA 1
ATOM 7539 C C . TYR A 1 933 ? 5.910 2.217 -5.018 1.00 90.62 933 TYR A C 1
ATOM 7541 O O . TYR A 1 933 ? 5.781 2.659 -3.880 1.00 90.62 933 TYR A O 1
ATOM 7549 N N . ASP A 1 934 ? 6.633 2.851 -5.949 1.00 90.50 934 ASP A N 1
ATOM 7550 C CA . ASP A 1 934 ? 7.474 4.026 -5.655 1.00 90.50 934 ASP A CA 1
ATOM 7551 C C . ASP A 1 934 ? 6.695 5.162 -4.980 1.00 90.50 934 ASP A C 1
ATOM 7553 O O . ASP A 1 934 ? 7.144 5.768 -4.009 1.00 90.50 934 ASP A O 1
ATOM 7557 N N . LYS A 1 935 ? 5.498 5.461 -5.495 1.00 87.19 935 LYS A N 1
ATOM 7558 C CA . LYS A 1 935 ? 4.746 6.632 -5.048 1.00 87.19 935 LYS A CA 1
ATOM 7559 C C . LYS A 1 935 ? 4.022 6.446 -3.720 1.00 87.19 935 LYS A C 1
ATOM 7561 O O . LYS A 1 935 ? 3.592 7.442 -3.153 1.00 87.19 935 LYS A O 1
ATOM 7566 N N . SER A 1 936 ? 3.868 5.198 -3.284 1.00 88.81 936 SER A N 1
ATOM 7567 C CA . SER A 1 936 ? 3.211 4.833 -2.023 1.00 88.81 936 SER A CA 1
ATOM 7568 C C . SER A 1 936 ? 4.214 4.677 -0.875 1.00 88.81 936 SER A C 1
ATOM 7570 O O . SER A 1 936 ? 3.815 4.526 0.273 1.00 88.81 936 SER A O 1
ATOM 7572 N N . GLN A 1 937 ? 5.518 4.723 -1.175 1.00 90.69 937 GLN A N 1
ATOM 7573 C CA . GLN A 1 937 ? 6.567 4.796 -0.165 1.00 90.69 937 GLN A CA 1
ATOM 7574 C C . GLN A 1 937 ? 6.560 6.179 0.493 1.00 90.69 937 GLN A C 1
ATOM 7576 O O . GLN A 1 937 ? 6.670 7.200 -0.183 1.00 90.69 937 GLN A O 1
ATOM 7581 N N . GLU A 1 938 ? 6.453 6.196 1.817 1.00 86.38 938 GLU A N 1
ATOM 7582 C CA . GLU A 1 938 ? 6.438 7.410 2.638 1.00 86.38 938 GLU A CA 1
ATOM 7583 C C . GLU A 1 938 ? 7.604 7.404 3.641 1.00 86.38 938 GLU A C 1
ATOM 7585 O O . GLU A 1 938 ? 8.598 6.696 3.464 1.00 86.38 938 GLU A O 1
ATOM 7590 N N . ARG A 1 939 ? 7.492 8.184 4.725 1.00 83.88 939 ARG A N 1
ATOM 7591 C CA . ARG A 1 939 ? 8.517 8.305 5.769 1.00 83.88 939 ARG A CA 1
ATOM 7592 C C . ARG A 1 939 ? 8.995 6.944 6.295 1.00 83.88 939 ARG A C 1
ATOM 7594 O O . ARG A 1 939 ? 10.198 6.768 6.447 1.00 83.88 939 ARG A O 1
ATOM 7601 N N . LEU A 1 940 ? 8.086 5.989 6.528 1.00 85.62 940 LEU A N 1
ATOM 7602 C CA . LEU A 1 940 ? 8.435 4.646 7.013 1.00 85.62 940 LEU A CA 1
ATOM 7603 C C . LEU A 1 940 ? 9.445 3.937 6.093 1.00 85.62 940 LEU A C 1
ATOM 7605 O O . LEU A 1 940 ? 10.421 3.373 6.580 1.00 85.62 940 LEU A O 1
ATOM 7609 N N . ALA A 1 941 ? 9.239 3.999 4.773 1.00 93.00 941 ALA A N 1
ATOM 7610 C CA . ALA A 1 941 ? 10.139 3.374 3.806 1.00 93.00 941 ALA A CA 1
ATOM 7611 C C . ALA A 1 941 ? 11.532 4.017 3.847 1.00 93.00 941 ALA A C 1
ATOM 7613 O O . ALA A 1 941 ? 12.534 3.310 3.931 1.00 93.00 941 ALA A O 1
ATOM 7614 N N . LEU A 1 942 ? 11.594 5.356 3.868 1.00 91.25 942 LEU A N 1
ATOM 7615 C CA . LEU A 1 942 ? 12.856 6.095 3.964 1.00 91.25 942 LEU A CA 1
ATOM 7616 C C . LEU A 1 942 ? 13.608 5.788 5.269 1.00 91.25 942 LEU A C 1
ATOM 7618 O O . LEU A 1 942 ? 14.826 5.631 5.251 1.00 91.25 942 LEU A O 1
ATOM 7622 N N . MET A 1 943 ? 12.902 5.694 6.398 1.00 86.19 943 MET A N 1
ATOM 7623 C CA . MET A 1 943 ? 13.508 5.364 7.692 1.00 86.19 943 MET A CA 1
ATOM 7624 C C . MET A 1 943 ? 14.104 3.962 7.705 1.00 86.19 943 MET A C 1
ATOM 7626 O O . MET A 1 943 ? 15.276 3.809 8.051 1.00 86.19 943 MET A O 1
ATOM 7630 N N . TYR A 1 944 ? 13.320 2.967 7.283 1.00 94.75 944 TYR A N 1
ATOM 7631 C CA . TYR A 1 944 ? 13.767 1.582 7.187 1.00 94.75 944 TYR A CA 1
ATOM 7632 C C . TYR A 1 944 ? 15.017 1.467 6.308 1.00 94.75 944 TYR A C 1
ATOM 7634 O O . TYR A 1 944 ? 16.010 0.853 6.696 1.00 94.75 944 TYR A O 1
ATOM 7642 N N . GLU A 1 945 ? 15.007 2.113 5.145 1.00 95.38 945 GLU A N 1
ATOM 7643 C CA . GLU A 1 945 ? 16.155 2.125 4.247 1.00 95.38 945 GLU A CA 1
ATOM 7644 C C . GLU A 1 945 ? 17.390 2.769 4.864 1.00 95.38 945 GLU A C 1
ATOM 7646 O O . GLU A 1 945 ? 18.467 2.187 4.797 1.00 95.38 945 GLU A O 1
ATOM 7651 N N . CYS A 1 946 ? 17.250 3.937 5.495 1.00 91.50 946 CYS A N 1
ATOM 7652 C CA . CYS A 1 946 ? 18.360 4.595 6.178 1.00 91.50 946 CYS A CA 1
ATOM 7653 C C . CYS A 1 946 ? 18.969 3.698 7.265 1.00 91.50 946 CYS A C 1
ATOM 7655 O O . CYS A 1 946 ? 20.195 3.615 7.367 1.00 91.50 946 CYS A O 1
ATOM 7657 N N . GLN A 1 947 ? 18.138 2.981 8.032 1.00 88.88 947 GLN A N 1
ATOM 7658 C CA . GLN A 1 947 ? 18.630 1.998 8.997 1.00 88.88 947 GLN A CA 1
ATOM 7659 C C . GLN A 1 947 ? 19.371 0.848 8.300 1.00 88.88 947 GLN A C 1
ATOM 7661 O O . GLN A 1 947 ? 20.464 0.479 8.725 1.00 88.88 947 GLN A O 1
ATOM 7666 N N . MET A 1 948 ? 18.834 0.308 7.205 1.00 95.19 948 MET A N 1
ATOM 7667 C CA . MET A 1 948 ? 19.498 -0.747 6.434 1.00 95.19 948 MET A CA 1
ATOM 7668 C C . MET A 1 948 ? 20.835 -0.287 5.838 1.00 95.19 948 MET A C 1
ATOM 7670 O O . MET A 1 948 ? 21.817 -1.023 5.911 1.00 95.19 948 MET A O 1
ATOM 7674 N N . TYR A 1 949 ? 20.911 0.929 5.289 1.00 95.00 949 TYR A N 1
ATOM 7675 C CA . TYR A 1 949 ? 22.153 1.493 4.755 1.00 95.00 949 TYR A CA 1
ATOM 7676 C C . TYR A 1 949 ? 23.213 1.615 5.847 1.00 95.00 949 TYR A C 1
ATOM 7678 O O . TYR A 1 949 ? 24.360 1.223 5.629 1.00 95.00 949 TYR A O 1
ATOM 7686 N N . TYR A 1 950 ? 22.819 2.080 7.035 1.00 91.50 950 TYR A N 1
ATOM 7687 C CA . TYR A 1 950 ? 23.698 2.134 8.199 1.00 91.50 950 TYR A CA 1
ATOM 7688 C C . TYR A 1 950 ? 24.192 0.738 8.612 1.00 91.50 950 TYR A C 1
ATOM 7690 O O . TYR A 1 950 ? 25.394 0.535 8.770 1.00 91.50 950 TYR A O 1
ATOM 7698 N N . GLN A 1 951 ? 23.299 -0.256 8.701 1.00 88.50 951 GLN A N 1
ATOM 7699 C CA . GLN A 1 951 ? 23.664 -1.637 9.062 1.00 88.50 951 GLN A CA 1
ATOM 7700 C C . GLN A 1 951 ? 24.607 -2.304 8.052 1.00 88.50 951 GLN A C 1
ATOM 7702 O O . GLN A 1 951 ? 25.426 -3.139 8.427 1.00 88.50 951 GLN A O 1
ATOM 7707 N N . LEU A 1 952 ? 24.513 -1.937 6.774 1.00 93.62 952 LEU A N 1
ATOM 7708 C CA . LEU A 1 952 ? 25.399 -2.434 5.719 1.00 93.62 952 LEU A CA 1
ATOM 7709 C C . LEU A 1 952 ? 26.738 -1.671 5.647 1.00 93.62 952 LEU A C 1
ATOM 7711 O O . LEU A 1 952 ? 27.623 -2.045 4.873 1.00 93.62 952 LEU A O 1
ATOM 7715 N N . GLY A 1 953 ? 26.919 -0.645 6.485 1.00 88.94 953 GLY A N 1
ATOM 7716 C CA . GLY A 1 953 ? 28.182 0.063 6.677 1.00 88.94 953 GLY A CA 1
ATOM 7717 C C . GLY A 1 953 ? 28.243 1.463 6.067 1.00 88.94 953 GLY A C 1
ATOM 7718 O O . GLY A 1 953 ? 29.338 2.004 5.959 1.00 88.94 953 GLY A O 1
ATOM 7719 N N . MET A 1 954 ? 27.128 2.078 5.656 1.00 88.69 954 MET A N 1
ATOM 7720 C CA . MET A 1 954 ? 27.140 3.495 5.267 1.00 88.69 954 MET A CA 1
ATOM 7721 C C . MET A 1 954 ? 27.397 4.381 6.504 1.00 88.69 954 MET A C 1
ATOM 7723 O O . MET A 1 954 ? 26.676 4.249 7.498 1.00 88.69 954 MET A O 1
ATOM 7727 N N . PRO A 1 955 ? 28.361 5.321 6.459 1.00 81.31 955 PRO A N 1
ATOM 7728 C CA . PRO A 1 955 ? 28.619 6.251 7.555 1.00 81.31 955 PRO A CA 1
ATOM 7729 C C . PRO A 1 955 ? 27.375 7.044 7.983 1.00 81.31 955 PRO A C 1
ATOM 7731 O O . PRO A 1 955 ? 26.643 7.575 7.144 1.00 81.31 955 PRO A O 1
ATOM 7734 N N . ALA A 1 956 ? 27.174 7.210 9.296 1.00 77.25 956 ALA A N 1
ATOM 7735 C CA . ALA A 1 956 ? 26.025 7.935 9.851 1.00 77.25 956 ALA A CA 1
ATOM 7736 C C . ALA A 1 956 ? 25.823 9.355 9.269 1.00 77.25 956 ALA A C 1
ATOM 7738 O O . ALA A 1 956 ? 24.671 9.713 9.013 1.00 77.25 956 ALA A O 1
ATOM 7739 N N . PRO A 1 957 ? 26.870 10.170 9.010 1.00 71.44 957 PRO A N 1
ATOM 7740 C CA . PRO A 1 957 ? 26.697 11.473 8.361 1.00 71.44 957 PRO A CA 1
ATOM 7741 C C . PRO A 1 957 ? 26.066 11.383 6.963 1.00 71.44 957 PRO A C 1
ATOM 7743 O O . PRO A 1 957 ? 25.173 12.165 6.641 1.00 71.44 957 PRO A O 1
ATOM 7746 N N . LEU A 1 958 ? 26.464 10.393 6.156 1.00 77.44 958 LEU A N 1
ATOM 7747 C CA . LEU A 1 958 ? 25.936 10.198 4.802 1.00 77.44 958 LEU A CA 1
ATOM 7748 C C . LEU A 1 958 ? 24.495 9.682 4.818 1.00 77.44 958 LEU A C 1
ATOM 7750 O O . LEU A 1 958 ? 23.693 10.099 3.981 1.00 77.44 958 LEU A O 1
ATOM 7754 N N . VAL A 1 959 ? 24.146 8.840 5.795 1.00 80.06 959 VAL A N 1
ATOM 7755 C CA . VAL A 1 959 ? 22.762 8.395 6.029 1.00 80.06 959 VAL A CA 1
ATOM 7756 C C . VAL A 1 959 ? 21.869 9.577 6.417 1.00 80.06 959 VAL A C 1
ATOM 7758 O O . VAL A 1 959 ? 20.769 9.733 5.888 1.00 80.06 959 VAL A O 1
ATOM 7761 N N . LYS A 1 960 ? 22.344 10.452 7.312 1.00 73.38 960 LYS A N 1
ATOM 7762 C CA . LYS A 1 960 ? 21.608 11.655 7.741 1.00 73.38 960 LYS A CA 1
ATOM 7763 C C . LYS A 1 960 ? 21.373 12.614 6.579 1.00 73.38 960 LYS A C 1
ATOM 7765 O O . LYS A 1 960 ? 20.248 13.071 6.383 1.00 73.38 960 LYS A O 1
ATOM 7770 N N . LEU A 1 961 ? 22.407 12.872 5.779 1.00 75.56 961 LEU A N 1
ATOM 7771 C CA . LEU A 1 961 ? 22.292 13.701 4.581 1.00 75.56 961 LEU A CA 1
ATOM 7772 C C . LEU A 1 961 ? 21.277 13.1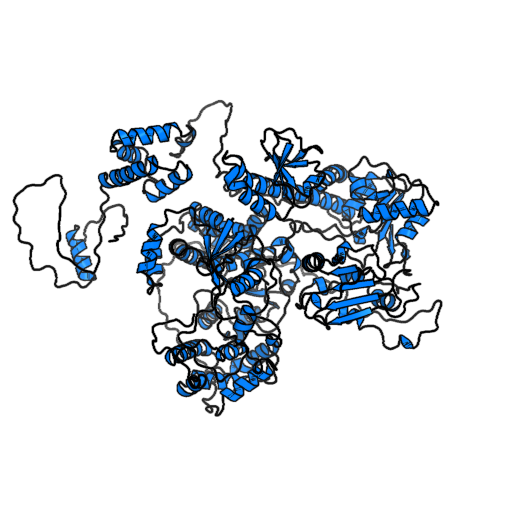13 3.589 1.00 75.56 961 LEU A C 1
ATOM 7774 O O . LEU A 1 961 ? 20.429 13.840 3.069 1.00 75.56 961 LEU A O 1
ATOM 7778 N N . TRP A 1 962 ? 21.304 11.789 3.400 1.00 84.00 962 TRP A N 1
ATOM 7779 C CA . TRP A 1 962 ? 20.341 11.077 2.564 1.00 84.00 962 TRP A CA 1
ATOM 7780 C C . TRP A 1 962 ? 18.902 11.263 3.064 1.00 84.00 962 TRP A C 1
ATOM 7782 O O . TRP A 1 962 ? 18.020 11.612 2.280 1.00 84.00 962 TRP A O 1
ATOM 7792 N N . TYR A 1 963 ? 18.662 11.110 4.370 1.00 80.38 963 TYR A N 1
ATOM 7793 C CA . TYR A 1 963 ? 17.341 11.324 4.968 1.00 80.38 963 TYR A CA 1
ATOM 7794 C C . TYR A 1 963 ? 16.832 12.759 4.754 1.00 80.38 963 TYR A C 1
ATOM 7796 O O . TYR A 1 963 ? 15.694 12.959 4.325 1.00 80.38 963 TYR A O 1
ATOM 7804 N N . ILE A 1 964 ? 17.680 13.764 4.999 1.00 72.75 964 ILE A N 1
ATOM 7805 C CA . ILE A 1 964 ? 17.321 15.182 4.846 1.00 72.75 964 ILE A CA 1
ATOM 7806 C C . ILE A 1 964 ? 16.904 15.476 3.402 1.00 72.75 964 ILE A C 1
ATOM 7808 O O . ILE A 1 964 ? 15.826 16.034 3.181 1.00 72.75 964 ILE A O 1
ATOM 7812 N N . MET A 1 965 ? 17.705 15.033 2.430 1.00 80.50 965 MET A N 1
ATOM 7813 C CA . MET A 1 965 ? 17.475 15.240 0.996 1.00 80.50 965 MET A CA 1
ATOM 7814 C C . MET A 1 965 ? 16.117 14.699 0.507 1.00 80.50 965 MET A C 1
ATOM 7816 O O . MET A 1 965 ? 15.474 15.308 -0.353 1.00 80.50 965 MET A O 1
ATOM 7820 N N . HIS A 1 966 ? 15.647 13.594 1.090 1.00 83.94 966 HIS A N 1
ATOM 7821 C CA . HIS A 1 966 ? 14.402 12.927 0.694 1.00 83.94 966 HIS A CA 1
ATOM 7822 C C . HIS A 1 966 ? 13.186 13.321 1.542 1.00 83.94 966 HIS A C 1
ATOM 7824 O O . HIS A 1 966 ? 12.049 13.071 1.142 1.00 83.94 966 HIS A O 1
ATOM 7830 N N . SER A 1 967 ? 13.391 13.953 2.702 1.00 75.12 967 SER A N 1
ATOM 7831 C CA . SER A 1 967 ? 12.296 14.332 3.602 1.00 75.12 967 SER A CA 1
ATOM 7832 C C . SER A 1 967 ? 11.372 15.400 2.998 1.00 75.12 967 SER A C 1
ATOM 7834 O O . SER A 1 967 ? 10.150 15.247 2.999 1.00 75.12 967 SER A O 1
ATOM 7836 N N . LYS A 1 968 ? 11.950 16.465 2.425 1.00 73.00 968 LYS A N 1
ATOM 7837 C CA . LYS A 1 968 ? 11.230 17.627 1.876 1.00 73.00 968 LYS A CA 1
ATOM 7838 C C . LYS A 1 968 ? 11.730 17.963 0.473 1.00 73.00 968 LYS A C 1
ATOM 7840 O O . LYS A 1 968 ? 12.435 18.947 0.267 1.00 73.00 968 LYS A O 1
ATOM 7845 N N . THR A 1 969 ? 11.359 17.143 -0.506 1.00 84.31 969 THR A N 1
ATOM 7846 C CA . THR A 1 969 ? 11.838 17.316 -1.879 1.00 84.31 969 THR A CA 1
ATOM 7847 C C . THR A 1 969 ? 11.007 18.331 -2.664 1.00 84.31 969 THR A C 1
ATOM 7849 O O . THR A 1 969 ? 9.775 18.276 -2.674 1.00 84.31 969 THR A O 1
ATOM 7852 N N . THR A 1 970 ? 11.684 19.219 -3.392 1.00 86.12 970 THR A N 1
ATOM 7853 C CA . THR A 1 970 ? 11.076 20.032 -4.454 1.00 86.12 970 THR A CA 1
ATOM 7854 C C . THR A 1 970 ? 11.515 19.481 -5.801 1.00 86.12 970 THR A C 1
ATOM 7856 O O . THR A 1 970 ? 12.706 19.443 -6.092 1.00 86.12 970 THR A O 1
ATOM 7859 N N . VAL A 1 971 ? 10.572 19.082 -6.647 1.00 90.31 971 VAL A N 1
ATOM 7860 C CA . VAL A 1 971 ? 10.867 18.677 -8.024 1.00 90.31 971 VAL A CA 1
ATOM 7861 C C . VAL A 1 971 ? 10.655 19.857 -8.961 1.00 90.31 971 VAL A C 1
ATOM 7863 O O . VAL A 1 971 ? 9.684 20.602 -8.809 1.00 90.31 971 VAL A O 1
ATOM 7866 N N . ARG A 1 972 ? 11.569 20.069 -9.908 1.00 88.56 972 ARG A N 1
ATOM 7867 C CA . ARG A 1 972 ? 11.515 21.188 -10.855 1.00 88.56 972 ARG A CA 1
ATOM 7868 C C . ARG A 1 972 ? 11.855 20.731 -12.258 1.00 88.56 972 ARG A C 1
ATOM 7870 O O . ARG A 1 972 ? 12.847 20.040 -12.453 1.00 88.56 972 ARG A O 1
ATOM 7877 N N . ASP A 1 973 ? 11.086 21.192 -13.232 1.00 86.06 973 ASP A N 1
ATOM 7878 C CA . ASP A 1 973 ? 11.508 21.160 -14.627 1.00 86.06 973 ASP A CA 1
ATOM 7879 C C . ASP A 1 973 ? 11.965 22.561 -15.047 1.00 86.06 973 ASP A C 1
ATOM 7881 O O . ASP A 1 973 ? 11.223 23.547 -14.974 1.00 86.06 973 ASP A O 1
ATOM 7885 N N . ARG A 1 974 ? 13.218 22.654 -15.496 1.00 76.44 974 ARG A N 1
ATOM 7886 C CA . ARG A 1 974 ? 13.825 23.917 -15.930 1.00 76.44 974 ARG A CA 1
ATOM 7887 C C . ARG A 1 974 ? 13.306 24.368 -17.288 1.00 76.44 974 ARG A C 1
ATOM 7889 O O . ARG A 1 974 ? 13.414 25.567 -17.565 1.00 76.44 974 ARG A O 1
ATOM 7896 N N . VAL A 1 975 ? 12.791 23.447 -18.107 1.00 75.31 975 VAL A N 1
ATOM 7897 C CA . VAL A 1 975 ? 12.268 23.735 -19.445 1.00 75.31 975 VAL A CA 1
ATOM 7898 C C . VAL A 1 975 ? 10.881 24.343 -19.310 1.00 75.31 975 VAL A C 1
ATOM 7900 O O . VAL A 1 975 ? 10.742 25.538 -19.537 1.00 75.31 975 VAL A O 1
ATOM 7903 N N . THR A 1 976 ? 9.902 23.584 -18.811 1.00 74.06 976 THR A N 1
ATOM 7904 C CA . THR A 1 976 ? 8.507 24.039 -18.653 1.00 74.06 976 THR A CA 1
ATOM 7905 C C . THR A 1 976 ? 8.288 25.014 -17.490 1.00 74.06 976 THR A C 1
ATOM 7907 O O . THR A 1 976 ? 7.159 25.448 -17.248 1.00 74.06 976 THR A O 1
ATOM 7910 N N . LYS A 1 977 ? 9.359 25.360 -16.754 1.00 77.50 977 LYS A N 1
ATOM 7911 C CA . LYS A 1 977 ? 9.353 26.247 -15.572 1.00 77.50 977 LYS A CA 1
ATOM 7912 C C . LYS A 1 977 ? 8.318 25.835 -14.526 1.00 77.50 977 LYS A C 1
ATOM 7914 O O . LYS A 1 977 ? 7.727 26.669 -13.843 1.00 77.50 977 LYS A O 1
ATOM 7919 N N . PHE A 1 978 ? 8.122 24.532 -14.415 1.00 84.50 978 PHE A N 1
ATOM 7920 C CA . PHE A 1 978 ? 7.209 23.899 -13.491 1.00 84.50 978 PHE A CA 1
ATOM 7921 C C . PHE A 1 978 ? 7.932 23.483 -12.210 1.00 84.50 978 PHE A C 1
ATOM 7923 O O . PHE A 1 978 ? 9.082 23.040 -12.260 1.00 84.50 978 PHE A O 1
ATOM 7930 N N . SER A 1 979 ? 7.252 23.548 -11.065 1.00 87.00 979 SER A N 1
ATOM 7931 C CA . SER A 1 979 ? 7.743 22.917 -9.838 1.00 87.00 979 SER A CA 1
ATOM 7932 C C . SER A 1 979 ? 6.623 22.342 -8.982 1.00 87.00 979 SER A C 1
ATOM 7934 O O . SER A 1 979 ? 5.522 22.881 -8.971 1.00 87.00 979 SER A O 1
ATOM 7936 N N . ALA A 1 980 ? 6.920 21.274 -8.244 1.00 87.81 980 ALA A N 1
ATOM 7937 C CA . ALA A 1 980 ? 6.006 20.670 -7.279 1.00 87.81 980 ALA A CA 1
ATOM 7938 C C . ALA A 1 980 ? 6.748 20.211 -6.019 1.00 87.81 980 ALA A C 1
ATOM 7940 O O . ALA A 1 980 ? 7.937 19.882 -6.072 1.00 87.81 980 ALA A O 1
ATOM 7941 N N . LYS A 1 981 ? 6.051 20.158 -4.883 1.00 84.25 981 LYS A N 1
ATOM 7942 C CA . LYS A 1 981 ? 6.582 19.567 -3.644 1.00 84.25 981 LYS A CA 1
ATOM 7943 C C . LYS A 1 981 ? 6.178 18.095 -3.545 1.00 84.25 981 LYS A C 1
ATOM 7945 O O . LYS A 1 981 ? 5.024 17.750 -3.768 1.00 84.25 981 LYS A O 1
ATOM 7950 N N . ILE A 1 982 ? 7.132 17.220 -3.220 1.00 85.00 982 ILE A N 1
ATOM 7951 C CA . ILE A 1 982 ? 6.896 15.778 -3.048 1.00 85.00 982 ILE A CA 1
ATOM 7952 C C . ILE A 1 982 ? 7.681 15.281 -1.830 1.00 85.00 982 ILE A C 1
ATOM 7954 O O . ILE A 1 982 ? 8.893 15.089 -1.907 1.00 85.00 982 ILE A O 1
ATOM 7958 N N . GLN A 1 983 ? 7.000 15.012 -0.720 1.00 79.75 983 GLN A N 1
ATOM 7959 C CA . GLN A 1 983 ? 7.640 14.560 0.522 1.00 79.75 983 GLN A CA 1
ATOM 7960 C C . GLN A 1 983 ? 7.842 13.042 0.554 1.00 79.75 983 GLN A C 1
ATOM 7962 O O . GLN A 1 983 ? 6.951 12.315 0.122 1.00 79.75 983 GLN A O 1
ATOM 7967 N N . TYR A 1 984 ? 8.994 12.588 1.069 1.00 84.06 984 TYR A N 1
ATOM 7968 C CA . TYR A 1 984 ? 9.400 11.194 1.364 1.00 84.06 984 TYR A CA 1
ATOM 7969 C C . TYR A 1 984 ? 9.379 10.166 0.222 1.00 84.06 984 TYR A C 1
ATOM 7971 O O . TYR A 1 984 ? 10.045 9.139 0.304 1.00 84.06 984 TYR A O 1
ATOM 7979 N N . GLN A 1 985 ? 8.633 10.433 -0.842 1.00 88.75 985 GLN A N 1
ATOM 7980 C CA . GLN A 1 985 ? 8.384 9.525 -1.946 1.00 88.75 985 GLN A CA 1
ATOM 7981 C C . GLN A 1 985 ? 9.682 9.087 -2.622 1.00 88.75 985 GLN A C 1
ATOM 7983 O O . GLN A 1 985 ? 10.512 9.949 -2.929 1.00 88.75 985 GLN A O 1
ATOM 7988 N N . ARG A 1 986 ? 9.801 7.793 -2.946 1.00 92.12 986 ARG A N 1
ATOM 7989 C CA . ARG A 1 986 ? 10.890 7.242 -3.769 1.00 92.12 986 ARG A CA 1
ATOM 7990 C C . ARG A 1 986 ? 11.013 8.011 -5.078 1.00 92.12 986 ARG A C 1
ATOM 7992 O O . ARG A 1 986 ? 10.018 8.180 -5.790 1.00 92.12 986 ARG A O 1
ATOM 7999 N N . LYS A 1 987 ? 12.225 8.446 -5.437 1.00 90.81 987 LYS A N 1
ATOM 8000 C CA . LYS A 1 987 ? 12.477 9.015 -6.764 1.00 90.81 987 LYS A CA 1
ATOM 8001 C C . LYS A 1 987 ? 13.023 7.932 -7.686 1.00 90.81 987 LYS A C 1
ATOM 8003 O O . LYS A 1 987 ? 13.739 7.021 -7.279 1.00 90.81 987 LYS A O 1
ATOM 8008 N N . SER A 1 988 ? 12.615 8.001 -8.947 1.00 88.44 988 SER A N 1
ATOM 8009 C CA . SER A 1 988 ? 12.894 6.967 -9.948 1.00 88.44 988 SER A CA 1
ATOM 8010 C C . SER A 1 988 ? 14.284 7.084 -10.583 1.00 88.44 988 SER A C 1
ATOM 8012 O O . SER A 1 988 ? 14.677 6.202 -11.340 1.00 88.44 988 SER A O 1
ATOM 8014 N N . GLY A 1 989 ? 14.971 8.208 -10.368 1.00 87.44 989 GLY A N 1
ATOM 8015 C CA . GLY A 1 989 ? 16.325 8.488 -10.841 1.00 87.44 989 GLY A CA 1
ATOM 8016 C C . GLY A 1 989 ? 17.298 8.748 -9.693 1.00 87.44 989 GLY A C 1
ATOM 8017 O O . GLY A 1 989 ? 18.225 9.533 -9.875 1.00 87.44 989 GLY A O 1
ATOM 8018 N N . ASP A 1 990 ? 17.053 8.143 -8.526 1.00 90.19 990 ASP A N 1
ATOM 8019 C CA . ASP A 1 990 ? 17.972 8.173 -7.390 1.00 90.19 990 ASP A CA 1
ATOM 8020 C C . ASP A 1 990 ? 19.050 7.087 -7.524 1.00 90.19 990 ASP A C 1
ATOM 8022 O O . ASP A 1 990 ? 18.770 5.985 -8.006 1.00 90.19 990 ASP A O 1
ATOM 8026 N N . PRO A 1 991 ? 20.258 7.321 -6.980 1.00 90.62 991 PRO A N 1
ATOM 8027 C CA . PRO A 1 991 ? 21.288 6.293 -6.830 1.00 90.62 991 PRO A CA 1
ATOM 8028 C C . PRO A 1 991 ? 20.803 5.011 -6.145 1.00 90.62 991 PRO A C 1
ATOM 8030 O O . PRO A 1 991 ? 21.274 3.920 -6.463 1.00 90.62 991 PRO A O 1
ATOM 8033 N N . SER A 1 992 ? 19.853 5.128 -5.211 1.00 93.94 992 SER A N 1
ATOM 8034 C CA . SER A 1 992 ? 19.336 3.983 -4.469 1.00 93.94 992 SER A CA 1
ATOM 8035 C C . SER A 1 992 ? 18.144 3.300 -5.133 1.00 93.94 992 SER A C 1
ATOM 8037 O O . SER A 1 992 ? 17.759 2.250 -4.641 1.00 93.94 992 SER A O 1
ATOM 8039 N N . THR A 1 993 ? 17.547 3.823 -6.217 1.00 94.00 993 THR A N 1
ATOM 8040 C CA . THR A 1 993 ? 16.201 3.402 -6.666 1.00 94.00 993 THR A CA 1
ATOM 8041 C C . THR A 1 993 ? 16.036 1.884 -6.753 1.00 94.00 993 THR A C 1
ATOM 8043 O O . THR A 1 993 ? 15.111 1.339 -6.163 1.00 94.00 993 THR A O 1
ATOM 8046 N N . PHE A 1 994 ? 16.940 1.179 -7.441 1.00 95.00 994 PHE A N 1
ATOM 8047 C CA . PHE A 1 994 ? 16.868 -0.283 -7.553 1.00 95.00 994 PHE A CA 1
ATOM 8048 C C . PHE A 1 994 ? 17.114 -0.986 -6.209 1.00 95.00 994 PHE A C 1
ATOM 8050 O O . PHE A 1 994 ? 16.355 -1.873 -5.813 1.00 95.00 994 PHE A O 1
ATOM 8057 N N . PHE A 1 995 ? 18.180 -0.597 -5.508 1.00 96.38 995 PHE A N 1
ATOM 8058 C CA . PHE A 1 995 ? 18.614 -1.251 -4.276 1.00 96.38 995 PHE A CA 1
ATOM 8059 C C . PHE A 1 995 ? 17.636 -1.014 -3.118 1.00 96.38 995 PHE A C 1
ATOM 8061 O O . PHE A 1 995 ? 17.182 -1.976 -2.507 1.00 96.38 995 PHE A O 1
ATOM 8068 N N . GLY A 1 996 ? 17.259 0.243 -2.886 1.00 96.62 996 GLY A N 1
ATOM 8069 C CA . GLY A 1 996 ? 16.249 0.680 -1.926 1.00 96.62 996 GLY A CA 1
ATOM 8070 C C . GLY A 1 996 ? 14.915 -0.028 -2.139 1.00 96.62 996 GLY A C 1
ATOM 8071 O O . GLY A 1 996 ? 14.426 -0.700 -1.234 1.00 96.62 996 GLY A O 1
ATOM 8072 N N . ASN A 1 997 ? 14.394 -0.025 -3.376 1.00 97.38 997 ASN A N 1
ATOM 8073 C CA . ASN A 1 997 ? 13.157 -0.747 -3.689 1.00 97.38 997 ASN A CA 1
ATOM 8074 C C . ASN A 1 997 ? 13.248 -2.241 -3.351 1.00 97.38 997 ASN A C 1
ATOM 8076 O O . ASN A 1 997 ? 12.300 -2.776 -2.776 1.00 97.38 997 ASN A O 1
ATOM 8080 N N . THR A 1 998 ? 14.386 -2.878 -3.647 1.00 97.50 998 THR A N 1
ATOM 8081 C CA . THR A 1 998 ? 14.618 -4.301 -3.356 1.00 97.50 998 THR A CA 1
ATOM 8082 C C . THR A 1 998 ? 14.613 -4.573 -1.852 1.00 97.50 998 THR A C 1
ATOM 8084 O O . THR A 1 998 ? 13.882 -5.449 -1.390 1.00 97.50 998 THR A O 1
ATOM 8087 N N . ILE A 1 999 ? 15.398 -3.828 -1.063 1.00 97.69 999 ILE A N 1
ATOM 8088 C CA . ILE A 1 999 ? 15.475 -4.060 0.387 1.00 97.69 999 ILE A CA 1
ATOM 8089 C C . ILE A 1 999 ? 14.165 -3.698 1.081 1.00 97.69 999 ILE A C 1
ATOM 8091 O O . ILE A 1 999 ? 13.751 -4.415 1.987 1.00 97.69 999 ILE A O 1
ATOM 8095 N N . PHE A 1 1000 ? 13.474 -2.646 0.630 1.00 97.88 1000 PHE A N 1
ATOM 8096 C CA . PHE A 1 1000 ? 12.163 -2.276 1.153 1.00 97.88 1000 PHE A CA 1
ATOM 8097 C C . PHE A 1 1000 ? 11.144 -3.393 0.911 1.00 97.88 1000 PHE A C 1
ATOM 8099 O O . PHE A 1 1000 ? 10.459 -3.797 1.851 1.00 97.88 1000 PHE A O 1
ATOM 8106 N N . LEU A 1 1001 ? 11.115 -3.978 -0.295 1.00 97.50 1001 LEU A N 1
ATOM 8107 C CA . LEU A 1 1001 ? 10.229 -5.101 -0.617 1.00 97.50 1001 LEU A CA 1
ATOM 8108 C C . LEU A 1 1001 ? 10.523 -6.291 0.291 1.00 97.50 1001 LEU A C 1
ATOM 8110 O O . LEU A 1 1001 ? 9.621 -6.859 0.902 1.00 97.50 1001 LEU A O 1
ATOM 8114 N N . MET A 1 1002 ? 11.798 -6.649 0.419 1.00 98.12 1002 MET A N 1
ATOM 8115 C CA . MET A 1 1002 ? 12.226 -7.743 1.283 1.00 98.12 1002 MET A CA 1
ATOM 8116 C C . MET A 1 1002 ? 11.842 -7.494 2.751 1.00 98.12 1002 MET A C 1
ATOM 8118 O O . MET A 1 1002 ? 11.340 -8.410 3.404 1.00 98.12 1002 MET A O 1
ATOM 8122 N N . GLY A 1 1003 ? 12.018 -6.275 3.268 1.00 97.50 1003 GLY A N 1
ATOM 8123 C CA . GLY A 1 1003 ? 11.611 -5.891 4.624 1.00 97.50 1003 GLY A CA 1
ATOM 8124 C C . GLY A 1 1003 ? 10.103 -6.012 4.844 1.00 97.50 1003 GLY A C 1
ATOM 8125 O O . GLY A 1 1003 ? 9.669 -6.611 5.828 1.00 97.50 1003 GLY A O 1
ATOM 8126 N N . VAL A 1 1004 ? 9.299 -5.535 3.889 1.00 95.94 1004 VAL A N 1
ATOM 8127 C CA . VAL A 1 1004 ? 7.837 -5.703 3.896 1.00 95.94 1004 VAL A CA 1
ATOM 8128 C C . VAL A 1 1004 ? 7.465 -7.187 3.947 1.00 95.94 1004 VAL A C 1
ATOM 8130 O O . VAL A 1 1004 ? 6.665 -7.602 4.787 1.00 95.94 1004 VAL A O 1
ATOM 8133 N N . LEU A 1 1005 ? 8.078 -8.012 3.097 1.00 95.75 1005 LEU A N 1
ATOM 8134 C CA . LEU A 1 1005 ? 7.775 -9.442 3.023 1.00 95.75 1005 LEU A CA 1
ATOM 8135 C C . LEU A 1 1005 ? 8.202 -10.212 4.273 1.00 95.75 1005 LEU A C 1
ATOM 8137 O O . LEU A 1 1005 ? 7.485 -11.124 4.673 1.00 95.75 1005 LEU A O 1
ATOM 8141 N N . ALA A 1 1006 ? 9.279 -9.804 4.946 1.00 95.31 1006 ALA A N 1
ATOM 8142 C CA . ALA A 1 1006 ? 9.689 -10.384 6.227 1.00 95.31 1006 ALA A CA 1
ATOM 8143 C C . ALA A 1 1006 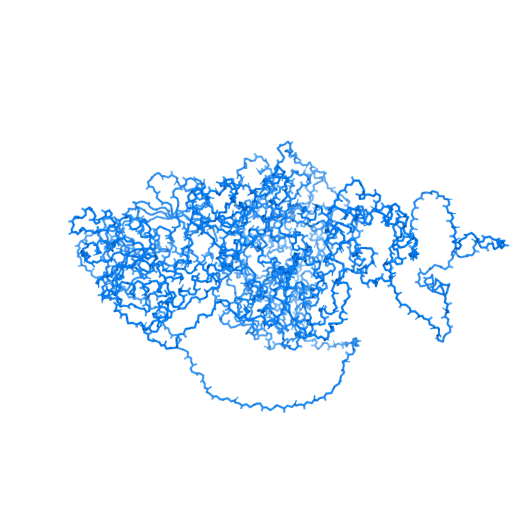? 8.705 -10.094 7.372 1.00 95.31 1006 ALA A C 1
ATOM 8145 O O . ALA A 1 1006 ? 8.633 -10.863 8.328 1.00 95.31 1006 ALA A O 1
ATOM 8146 N N . CYS A 1 1007 ? 7.946 -9.000 7.288 1.00 88.25 1007 CYS A N 1
ATOM 8147 C CA . CYS A 1 1007 ? 6.893 -8.684 8.253 1.00 88.25 1007 CYS A CA 1
ATOM 8148 C C . CYS A 1 1007 ? 5.574 -9.405 7.952 1.00 88.25 1007 CYS A C 1
ATOM 8150 O O . CYS A 1 1007 ? 4.784 -9.651 8.864 1.00 88.25 1007 CYS A O 1
ATOM 8152 N N . VAL A 1 1008 ? 5.309 -9.706 6.679 1.00 86.56 1008 VAL A N 1
ATOM 8153 C CA . VAL A 1 1008 ? 4.035 -10.288 6.236 1.00 86.56 1008 VAL A CA 1
ATOM 8154 C C . VAL A 1 1008 ? 4.076 -11.817 6.214 1.00 86.56 1008 VAL A C 1
ATOM 8156 O O . VAL A 1 1008 ? 3.116 -12.457 6.645 1.00 86.56 1008 VAL A O 1
ATOM 8159 N N . TYR A 1 1009 ? 5.177 -12.402 5.745 1.00 87.69 1009 TYR A N 1
ATOM 8160 C CA . TYR A 1 1009 ? 5.338 -13.842 5.556 1.00 87.69 1009 TYR A CA 1
ATOM 8161 C C . TYR A 1 1009 ? 6.397 -14.421 6.501 1.00 87.69 1009 TYR A C 1
ATOM 8163 O O . TYR A 1 1009 ? 7.378 -13.767 6.851 1.00 87.69 1009 TYR A O 1
ATOM 8171 N N . ASP A 1 1010 ? 6.244 -15.698 6.868 1.00 87.50 1010 ASP A N 1
ATOM 8172 C CA . ASP A 1 1010 ? 7.303 -16.453 7.550 1.00 87.50 1010 ASP A CA 1
ATOM 8173 C C . ASP A 1 1010 ? 8.367 -16.885 6.533 1.00 87.50 1010 ASP A C 1
ATOM 8175 O O . ASP A 1 1010 ? 8.384 -18.014 6.035 1.00 87.50 1010 ASP A O 1
ATOM 8179 N N . MET A 1 1011 ? 9.256 -15.951 6.205 1.00 93.25 1011 MET A N 1
ATOM 8180 C CA . MET A 1 1011 ? 10.264 -16.128 5.161 1.00 93.25 1011 MET A CA 1
ATOM 8181 C C . MET A 1 1011 ? 11.236 -17.279 5.448 1.00 93.25 1011 MET A C 1
ATOM 8183 O O . MET A 1 1011 ? 11.778 -17.868 4.517 1.00 93.25 1011 MET A O 1
ATOM 8187 N N . LYS A 1 1012 ? 11.407 -17.687 6.714 1.00 90.31 1012 LYS A N 1
ATOM 8188 C CA . LYS A 1 1012 ? 12.266 -18.827 7.078 1.00 90.31 1012 LYS A CA 1
ATOM 8189 C C . LYS A 1 1012 ? 11.771 -20.150 6.504 1.00 90.31 1012 LYS A C 1
ATOM 8191 O O . LYS A 1 1012 ? 12.591 -21.043 6.282 1.00 90.31 1012 LYS A O 1
ATOM 8196 N N . ARG A 1 1013 ? 10.459 -20.276 6.282 1.00 89.12 1013 ARG A N 1
ATOM 8197 C CA . ARG A 1 1013 ? 9.816 -21.476 5.729 1.00 89.12 1013 ARG A CA 1
ATOM 8198 C C . ARG A 1 1013 ? 9.840 -21.532 4.206 1.00 89.12 1013 ARG A C 1
ATOM 8200 O O . ARG A 1 1013 ? 9.477 -22.565 3.655 1.00 89.12 1013 ARG A O 1
ATOM 8207 N N . MET A 1 1014 ? 10.261 -20.461 3.536 1.00 93.25 1014 MET A N 1
ATOM 8208 C CA . MET A 1 1014 ? 10.335 -20.452 2.078 1.00 93.25 1014 MET A CA 1
ATOM 8209 C C . MET A 1 1014 ? 11.389 -21.446 1.596 1.00 93.25 1014 MET A C 1
ATOM 8211 O O . MET A 1 1014 ? 12.486 -21.553 2.164 1.00 93.25 1014 MET A O 1
ATOM 8215 N N . HIS A 1 1015 ? 11.042 -22.166 0.532 1.00 94.25 1015 HIS A N 1
ATOM 8216 C CA . HIS A 1 1015 ? 11.986 -23.004 -0.193 1.00 94.25 1015 HIS A CA 1
ATOM 8217 C C . HIS A 1 1015 ? 12.922 -22.116 -1.011 1.00 94.25 1015 HIS A C 1
ATOM 8219 O O . HIS A 1 1015 ? 14.136 -22.258 -0.930 1.00 94.25 1015 HIS A O 1
ATOM 8225 N N . LEU A 1 1016 ? 12.364 -21.141 -1.728 1.00 94.94 1016 LEU A N 1
ATOM 8226 C CA . LEU A 1 1016 ? 13.114 -20.232 -2.586 1.00 94.94 1016 LEU A CA 1
ATOM 8227 C C . LEU A 1 1016 ? 12.371 -18.892 -2.679 1.00 94.94 1016 LEU A C 1
ATOM 8229 O O . LEU A 1 1016 ? 11.145 -18.854 -2.562 1.00 94.94 1016 LEU A O 1
ATOM 8233 N N . ALA A 1 1017 ? 13.081 -17.785 -2.892 1.00 95.75 1017 ALA A N 1
ATOM 8234 C CA . ALA A 1 1017 ? 12.449 -16.533 -3.305 1.00 95.75 1017 ALA A CA 1
ATOM 8235 C C . ALA A 1 1017 ? 13.389 -15.645 -4.123 1.00 95.75 1017 ALA A C 1
ATOM 8237 O O . ALA A 1 1017 ? 14.590 -15.553 -3.842 1.00 95.75 1017 ALA A O 1
ATOM 8238 N N . PHE A 1 1018 ? 12.815 -14.972 -5.118 1.00 95.94 1018 PHE A N 1
ATOM 8239 C CA . PHE A 1 1018 ? 13.511 -14.060 -6.021 1.00 95.94 1018 PHE A CA 1
ATOM 8240 C C . PHE A 1 1018 ? 13.050 -12.621 -5.814 1.00 95.94 1018 PHE A C 1
ATOM 8242 O O . PHE A 1 1018 ? 11.861 -12.380 -5.605 1.00 95.94 1018 PHE A O 1
ATOM 8249 N N . PHE A 1 1019 ? 13.988 -11.676 -5.904 1.00 96.88 1019 PHE A N 1
ATOM 8250 C CA . PHE A 1 1019 ? 13.749 -10.244 -5.696 1.00 96.88 1019 PHE A CA 1
ATOM 8251 C C . PHE A 1 1019 ? 14.486 -9.396 -6.733 1.00 96.88 1019 PHE A C 1
ATOM 8253 O O . PHE A 1 1019 ? 15.627 -9.698 -7.087 1.00 96.88 1019 PHE A O 1
ATOM 8260 N N . ALA A 1 1020 ? 13.858 -8.326 -7.215 1.00 95.69 1020 ALA A N 1
ATOM 8261 C CA . ALA A 1 1020 ? 14.520 -7.293 -8.012 1.00 95.69 1020 ALA A CA 1
ATOM 8262 C C . ALA A 1 1020 ? 13.650 -6.034 -8.086 1.00 95.69 1020 ALA A C 1
ATOM 8264 O O . ALA A 1 1020 ? 12.636 -6.001 -8.778 1.00 95.69 1020 ALA A O 1
ATOM 8265 N N . GLY A 1 1021 ? 14.068 -4.976 -7.392 1.00 94.25 1021 GLY A N 1
ATOM 8266 C CA . GLY A 1 1021 ? 13.277 -3.756 -7.282 1.00 94.25 1021 GLY A CA 1
ATOM 8267 C C . GLY A 1 1021 ? 11.938 -4.028 -6.597 1.00 94.25 1021 GLY A C 1
ATOM 8268 O O . GLY A 1 1021 ? 11.910 -4.471 -5.453 1.00 94.25 1021 GLY A O 1
ATOM 8269 N N . ASP A 1 1022 ? 10.844 -3.737 -7.295 1.00 91.81 1022 ASP A N 1
ATOM 8270 C CA . ASP A 1 1022 ? 9.464 -3.977 -6.865 1.00 91.81 1022 ASP A CA 1
ATOM 8271 C C . ASP A 1 1022 ? 8.930 -5.380 -7.216 1.00 91.81 1022 ASP A C 1
ATOM 8273 O O . ASP A 1 1022 ? 7.874 -5.767 -6.714 1.00 91.81 1022 ASP A O 1
ATOM 8277 N N . ASP A 1 1023 ? 9.659 -6.162 -8.021 1.00 93.75 1023 ASP A N 1
ATOM 8278 C CA . ASP A 1 1023 ? 9.273 -7.522 -8.404 1.00 93.75 1023 ASP A CA 1
ATOM 8279 C C . ASP A 1 1023 ? 9.723 -8.558 -7.356 1.00 93.75 1023 ASP A C 1
ATOM 8281 O O . ASP A 1 1023 ? 10.873 -8.560 -6.896 1.00 93.75 1023 ASP A O 1
ATOM 8285 N N . SER A 1 1024 ? 8.842 -9.518 -7.046 1.00 94.19 1024 SER A N 1
ATOM 8286 C CA . SER A 1 1024 ? 9.183 -10.712 -6.259 1.00 94.19 1024 SER A CA 1
ATOM 8287 C C . SER A 1 1024 ? 8.450 -11.969 -6.725 1.00 94.19 1024 SER A C 1
ATOM 8289 O O . SER A 1 1024 ? 7.321 -11.903 -7.217 1.00 94.19 1024 SER A O 1
ATOM 8291 N N . LEU A 1 1025 ? 9.097 -13.121 -6.535 1.00 93.75 1025 LEU A N 1
ATOM 8292 C CA . LEU A 1 1025 ? 8.514 -14.442 -6.768 1.00 93.75 1025 LEU A CA 1
ATOM 8293 C C . LEU A 1 1025 ? 8.853 -15.365 -5.593 1.00 93.75 1025 LEU A C 1
ATOM 8295 O O . LEU A 1 1025 ? 10.028 -15.631 -5.337 1.00 93.75 1025 LEU A O 1
ATOM 8299 N N . LEU A 1 1026 ? 7.831 -15.816 -4.865 1.00 93.81 1026 LEU A N 1
ATOM 8300 C CA . LEU A 1 1026 ? 7.970 -16.617 -3.644 1.00 93.81 1026 LEU A CA 1
ATOM 8301 C C . LEU A 1 1026 ? 7.612 -18.082 -3.903 1.00 93.81 1026 LEU A C 1
ATOM 8303 O O . LEU A 1 1026 ? 6.629 -18.345 -4.594 1.00 93.81 1026 LEU A O 1
ATOM 8307 N N . PHE A 1 1027 ? 8.358 -19.008 -3.295 1.00 94.06 1027 PHE A N 1
ATOM 8308 C CA . PHE A 1 1027 ? 8.140 -20.454 -3.377 1.00 94.06 1027 PHE A CA 1
ATOM 8309 C C . PHE A 1 1027 ? 8.094 -21.067 -1.971 1.00 94.06 1027 PHE A C 1
ATOM 8311 O O . PHE A 1 1027 ? 9.053 -20.966 -1.197 1.00 94.06 1027 PHE A O 1
ATOM 8318 N N . GLY A 1 1028 ? 6.996 -21.739 -1.638 1.00 91.81 1028 GLY A N 1
ATOM 8319 C CA . GLY A 1 1028 ? 6.802 -22.359 -0.330 1.00 91.81 1028 GLY A CA 1
ATOM 8320 C C . GLY A 1 1028 ? 5.586 -23.277 -0.292 1.00 91.81 1028 GLY A C 1
ATOM 8321 O O . GLY A 1 1028 ? 5.181 -23.839 -1.306 1.00 91.81 1028 GLY A O 1
ATOM 8322 N N . ASP A 1 1029 ? 5.010 -23.441 0.894 1.00 88.00 1029 ASP A N 1
ATOM 8323 C CA . ASP A 1 1029 ? 3.766 -24.191 1.081 1.00 88.00 1029 ASP A CA 1
ATOM 8324 C C . ASP A 1 1029 ? 2.512 -23.330 0.834 1.00 88.00 1029 ASP A C 1
ATOM 8326 O O . ASP A 1 1029 ? 2.593 -22.145 0.506 1.00 88.00 1029 ASP A O 1
ATOM 8330 N N . ASP A 1 1030 ? 1.329 -23.917 1.025 1.00 81.69 1030 ASP A N 1
ATOM 8331 C CA . ASP A 1 1030 ? 0.032 -23.279 0.766 1.00 81.69 1030 ASP A CA 1
ATOM 8332 C C . ASP A 1 1030 ? -0.191 -21.943 1.488 1.00 81.69 1030 ASP A C 1
ATOM 8334 O O . ASP A 1 1030 ? -0.989 -21.121 1.032 1.00 81.69 1030 ASP A O 1
ATOM 8338 N N . ARG A 1 1031 ? 0.540 -21.669 2.575 1.00 78.69 1031 ARG A N 1
ATOM 8339 C CA . ARG A 1 1031 ? 0.451 -20.391 3.299 1.00 78.69 1031 ARG A CA 1
ATOM 8340 C C . ARG A 1 1031 ? 0.940 -19.211 2.475 1.00 78.69 1031 ARG A C 1
ATOM 8342 O O . ARG A 1 1031 ? 0.527 -18.087 2.735 1.00 78.69 1031 ARG A O 1
ATOM 8349 N N . VAL A 1 1032 ? 1.777 -19.450 1.468 1.00 82.69 1032 VAL A N 1
ATOM 8350 C CA . VAL A 1 1032 ? 2.246 -18.421 0.529 1.00 82.69 1032 VAL A CA 1
ATOM 8351 C C . VAL A 1 1032 ? 1.086 -17.820 -0.284 1.00 82.69 1032 VAL A C 1
ATOM 8353 O O . VAL A 1 1032 ? 1.171 -16.679 -0.733 1.00 82.69 1032 VAL A O 1
ATOM 8356 N N . ASN A 1 1033 ? -0.036 -18.539 -0.409 1.00 78.00 1033 ASN A N 1
ATOM 8357 C CA . ASN A 1 1033 ? -1.246 -18.061 -1.085 1.00 78.00 1033 ASN A CA 1
ATOM 8358 C C . ASN A 1 1033 ? -2.235 -17.324 -0.176 1.00 78.00 1033 ASN A C 1
ATOM 8360 O O . ASN A 1 1033 ? -3.281 -16.884 -0.661 1.00 78.00 1033 ASN A O 1
ATOM 8364 N N . TYR A 1 1034 ? -1.953 -17.198 1.123 1.00 76.81 1034 TYR A N 1
ATOM 8365 C CA . TYR A 1 1034 ? -2.844 -16.482 2.029 1.00 76.81 1034 TYR A CA 1
ATOM 8366 C C . TYR A 1 1034 ? -2.937 -15.008 1.626 1.00 76.81 1034 TYR A C 1
ATOM 8368 O O . TYR A 1 1034 ? -1.937 -14.350 1.339 1.00 76.81 1034 TYR A O 1
ATOM 8376 N N . ASP A 1 1035 ? -4.164 -14.485 1.581 1.00 68.81 1035 ASP A N 1
ATOM 8377 C CA . ASP A 1 1035 ? -4.381 -13.087 1.229 1.00 68.81 1035 ASP A CA 1
ATOM 8378 C C . ASP A 1 1035 ? -3.957 -12.180 2.389 1.00 68.81 1035 ASP A C 1
ATOM 8380 O O . ASP A 1 1035 ? -4.619 -12.086 3.424 1.00 68.81 1035 ASP A O 1
ATOM 8384 N N . HIS A 1 1036 ? -2.836 -11.494 2.188 1.00 76.06 1036 HIS A N 1
ATOM 8385 C CA . HIS A 1 1036 ? -2.296 -10.518 3.123 1.00 76.06 1036 HIS A CA 1
ATOM 8386 C C . HIS A 1 1036 ? -2.495 -9.071 2.666 1.00 76.06 1036 HIS A C 1
ATOM 8388 O O . HIS A 1 1036 ? -1.921 -8.167 3.272 1.00 76.06 1036 HIS A O 1
ATOM 8394 N N . SER A 1 1037 ? -3.315 -8.813 1.640 1.00 72.69 1037 SER A N 1
ATOM 8395 C CA . SER A 1 1037 ? -3.485 -7.478 1.038 1.00 72.69 1037 SER A CA 1
ATOM 8396 C C . SER A 1 1037 ? -3.836 -6.399 2.070 1.00 72.69 1037 SER A C 1
ATOM 8398 O O . SER A 1 1037 ? -3.357 -5.271 1.982 1.00 72.69 1037 SER A O 1
ATOM 8400 N N . GLN A 1 1038 ? -4.603 -6.755 3.106 1.00 64.62 1038 GLN A N 1
ATOM 8401 C CA . GLN A 1 1038 ? -4.929 -5.840 4.200 1.00 64.62 1038 GLN A CA 1
ATOM 8402 C C . GLN A 1 1038 ? -3.702 -5.441 5.042 1.00 64.62 1038 GLN A C 1
ATOM 8404 O O . GLN A 1 1038 ? -3.615 -4.294 5.470 1.00 64.62 1038 GLN A O 1
ATOM 8409 N N . LEU A 1 1039 ? -2.743 -6.346 5.270 1.00 71.31 1039 LEU A N 1
ATOM 8410 C CA . LEU A 1 1039 ? -1.507 -6.031 5.999 1.00 71.31 1039 LEU A CA 1
ATOM 8411 C C . LEU A 1 1039 ? -0.609 -5.098 5.183 1.00 71.31 1039 LEU A C 1
ATOM 8413 O O . LEU A 1 1039 ? -0.112 -4.117 5.727 1.00 71.31 1039 LEU A O 1
ATOM 8417 N N . PHE A 1 1040 ? -0.461 -5.357 3.879 1.00 83.12 1040 PHE A N 1
ATOM 8418 C CA . PHE A 1 1040 ? 0.273 -4.468 2.970 1.00 83.12 1040 PHE A CA 1
ATOM 8419 C C . PHE A 1 1040 ? -0.302 -3.050 2.970 1.00 83.12 1040 PHE A C 1
ATOM 8421 O O . PHE A 1 1040 ? 0.444 -2.079 3.117 1.00 83.12 1040 PHE A O 1
ATOM 8428 N N . ALA A 1 1041 ? -1.629 -2.946 2.865 1.00 75.62 1041 ALA A N 1
ATOM 8429 C CA . ALA A 1 1041 ? -2.325 -1.671 2.872 1.00 75.62 1041 ALA A CA 1
ATOM 8430 C C . ALA A 1 1041 ? -2.127 -0.946 4.204 1.00 75.62 1041 ALA A C 1
ATOM 8432 O O . ALA A 1 1041 ? -1.623 0.174 4.226 1.00 75.62 1041 ALA A O 1
ATOM 8433 N N . LEU A 1 1042 ? -2.480 -1.595 5.318 1.00 69.56 1042 LEU A N 1
ATOM 8434 C CA . LEU A 1 1042 ? -2.545 -0.921 6.605 1.00 69.56 1042 LEU A CA 1
ATOM 8435 C C . LEU A 1 1042 ? -1.163 -0.631 7.212 1.00 69.56 1042 LEU A C 1
ATOM 8437 O O . LEU A 1 1042 ? -1.019 0.403 7.855 1.00 69.56 1042 LEU A O 1
ATOM 8441 N N . LEU A 1 1043 ? -0.155 -1.489 7.028 1.00 75.12 1043 LEU A N 1
ATOM 8442 C CA . LEU A 1 1043 ? 1.179 -1.258 7.604 1.00 75.12 1043 LEU A CA 1
ATOM 8443 C C . LEU A 1 1043 ? 2.056 -0.379 6.707 1.00 75.12 1043 LEU A C 1
ATOM 8445 O O . LEU A 1 1043 ? 2.724 0.531 7.195 1.00 75.12 1043 LEU A O 1
ATOM 8449 N N . PHE A 1 1044 ? 2.038 -0.623 5.395 1.00 85.00 1044 PHE A N 1
ATOM 8450 C CA . PHE A 1 1044 ? 3.052 -0.092 4.475 1.00 85.00 1044 PHE A CA 1
ATOM 8451 C C . PHE A 1 1044 ? 2.499 0.856 3.409 1.00 85.00 1044 PHE A C 1
ATOM 8453 O O . PHE A 1 1044 ? 3.263 1.315 2.567 1.00 85.00 1044 PHE A O 1
ATOM 8460 N N . ASN A 1 1045 ? 1.194 1.148 3.431 1.00 85.31 1045 ASN A N 1
ATOM 8461 C CA . ASN A 1 1045 ? 0.510 1.928 2.398 1.00 85.31 1045 ASN A CA 1
ATOM 8462 C C . ASN A 1 1045 ? 0.572 1.287 0.991 1.00 85.31 1045 ASN A C 1
ATOM 8464 O O . ASN A 1 1045 ? 0.494 1.978 -0.023 1.00 85.31 1045 ASN A O 1
ATOM 8468 N N . LEU A 1 1046 ? 0.722 -0.040 0.898 1.00 87.69 1046 LEU A N 1
ATOM 8469 C CA . LEU A 1 1046 ? 0.917 -0.747 -0.373 1.00 87.69 1046 LEU A CA 1
ATOM 8470 C C . LEU A 1 1046 ? -0.365 -1.441 -0.852 1.00 87.69 1046 LEU A C 1
ATOM 8472 O O . LEU A 1 1046 ? -0.987 -2.213 -0.126 1.00 87.69 1046 LEU A O 1
ATOM 8476 N N . GLU A 1 1047 ? -0.745 -1.202 -2.110 1.00 81.19 1047 GLU A N 1
ATOM 8477 C CA . GLU A 1 1047 ? -1.887 -1.855 -2.765 1.00 81.19 1047 GLU A CA 1
ATOM 8478 C C . GLU A 1 1047 ? -1.394 -3.083 -3.545 1.00 81.19 1047 GLU A C 1
ATOM 8480 O O . GLU A 1 1047 ? -0.771 -2.943 -4.599 1.00 81.19 1047 GLU A O 1
ATOM 8485 N N . VAL A 1 1048 ? -1.685 -4.288 -3.053 1.00 82.88 1048 VAL A N 1
ATOM 8486 C CA . VAL A 1 1048 ? -1.306 -5.543 -3.722 1.00 82.88 1048 VAL A CA 1
ATOM 8487 C C . VAL A 1 1048 ? -2.453 -6.053 -4.581 1.00 82.88 1048 VAL A C 1
ATOM 8489 O O . VAL A 1 1048 ? -3.609 -6.072 -4.161 1.00 82.88 1048 VAL A O 1
ATOM 8492 N N . LYS A 1 1049 ? -2.128 -6.493 -5.793 1.00 74.38 1049 LYS A N 1
ATOM 8493 C CA . LYS A 1 1049 ? -3.060 -7.187 -6.674 1.00 74.38 1049 LYS A CA 1
ATOM 8494 C C . LYS A 1 1049 ? -2.930 -8.692 -6.492 1.00 74.38 1049 LYS A C 1
ATOM 8496 O O . LYS A 1 1049 ? -1.852 -9.260 -6.648 1.00 74.38 1049 LYS A O 1
ATOM 8501 N N . SER A 1 1050 ? -4.048 -9.348 -6.209 1.00 58.38 1050 SER A N 1
ATOM 8502 C CA . SER A 1 1050 ? -4.107 -10.806 -6.161 1.00 58.38 1050 SER A CA 1
ATOM 8503 C C . SER A 1 1050 ? -4.324 -11.359 -7.568 1.00 58.38 1050 SER A C 1
ATOM 8505 O O . SER A 1 1050 ? -5.458 -11.439 -8.040 1.00 58.38 1050 SER A O 1
ATOM 8507 N N . VAL A 1 1051 ? -3.235 -11.724 -8.244 1.00 62.03 1051 VAL A N 1
ATOM 8508 C CA . VAL A 1 1051 ? -3.270 -12.505 -9.487 1.00 62.03 1051 VAL A CA 1
ATOM 8509 C C . VAL A 1 1051 ? -2.486 -13.778 -9.255 1.00 62.03 1051 VAL A C 1
ATOM 8511 O O . VAL A 1 1051 ? -1.364 -13.725 -8.764 1.00 62.03 1051 VAL A O 1
ATOM 8514 N N . GLN A 1 1052 ? -3.087 -14.919 -9.571 1.00 67.94 1052 GLN A N 1
ATOM 8515 C CA . GLN A 1 1052 ? -2.429 -16.206 -9.429 1.00 67.94 1052 GLN A CA 1
ATOM 8516 C C . GLN A 1 1052 ? -2.366 -16.866 -10.798 1.00 67.94 1052 GLN A C 1
ATOM 8518 O O . GLN A 1 1052 ? -3.392 -17.249 -11.356 1.00 67.94 1052 GLN A O 1
ATOM 8523 N N . TYR A 1 1053 ? -1.152 -16.958 -11.325 1.00 80.81 1053 TYR A N 1
ATOM 8524 C CA . TYR A 1 1053 ? -0.830 -17.743 -12.507 1.00 80.81 1053 TYR A CA 1
ATOM 8525 C C . TYR A 1 1053 ? -0.140 -19.027 -12.061 1.00 80.81 1053 TYR A C 1
ATOM 8527 O O . TYR A 1 1053 ? 0.553 -19.040 -11.043 1.00 80.81 1053 TYR A O 1
ATOM 8535 N N . LYS A 1 1054 ? -0.323 -20.108 -12.816 1.00 82.94 1054 LYS A N 1
ATOM 8536 C CA . LYS A 1 1054 ? 0.458 -21.336 -12.637 1.00 82.94 1054 LYS A CA 1
ATOM 8537 C C . LYS A 1 1054 ? 1.847 -21.183 -13.244 1.00 82.94 1054 LYS A C 1
ATOM 8539 O O . LYS A 1 1054 ? 2.811 -21.728 -12.716 1.00 82.94 1054 LYS A O 1
ATOM 8544 N N . SER A 1 1055 ? 1.952 -20.441 -14.345 1.00 88.69 1055 SER A N 1
ATOM 8545 C CA . SER A 1 1055 ? 3.221 -20.116 -14.981 1.00 88.69 1055 SER A CA 1
ATOM 8546 C C . SER A 1 1055 ? 4.093 -19.240 -14.084 1.00 88.69 1055 SER A C 1
ATOM 8548 O O . SER A 1 1055 ? 3.627 -18.220 -13.570 1.00 88.69 1055 SER A O 1
ATOM 8550 N N . LEU A 1 1056 ? 5.375 -19.581 -13.977 1.00 91.62 1056 LEU A N 1
ATOM 8551 C CA . LEU A 1 1056 ? 6.353 -18.790 -13.240 1.00 91.62 1056 LEU A CA 1
ATOM 8552 C C . LEU A 1 1056 ? 6.801 -17.587 -14.078 1.00 91.62 1056 LEU A C 1
ATOM 8554 O O . LEU A 1 1056 ? 7.304 -17.741 -15.195 1.00 91.62 1056 LEU A O 1
ATOM 8558 N N . TYR A 1 1057 ? 6.633 -16.387 -13.529 1.00 91.69 1057 TYR A N 1
ATOM 8559 C CA . TYR A 1 1057 ? 6.962 -15.133 -14.197 1.00 91.69 1057 TYR A CA 1
ATOM 8560 C C . TYR A 1 1057 ? 7.651 -14.177 -13.226 1.00 91.69 1057 TYR A C 1
ATOM 8562 O O . TYR A 1 1057 ? 7.194 -13.985 -12.102 1.00 91.69 1057 TYR A O 1
ATOM 8570 N N . PHE A 1 1058 ? 8.769 -13.591 -13.648 1.00 92.62 1058 PHE A N 1
ATOM 8571 C CA . PHE A 1 1058 ? 9.576 -12.705 -12.812 1.00 92.62 1058 PHE A CA 1
ATOM 8572 C C . PHE A 1 1058 ? 10.361 -11.713 -13.680 1.00 92.62 1058 PHE A C 1
ATOM 8574 O O . PHE A 1 1058 ? 10.934 -12.091 -14.701 1.00 92.62 1058 PHE A O 1
ATOM 8581 N N . CYS A 1 1059 ? 10.373 -10.424 -13.322 1.00 89.88 1059 CYS A N 1
ATOM 8582 C CA . CYS A 1 1059 ? 11.078 -9.360 -14.057 1.00 89.88 1059 CYS A CA 1
ATOM 8583 C C . CYS A 1 1059 ? 10.833 -9.343 -15.574 1.00 89.88 1059 CYS A C 1
ATOM 8585 O O . CYS A 1 1059 ? 11.758 -9.201 -16.391 1.00 89.88 1059 CYS A O 1
ATOM 8587 N N . SER A 1 1060 ? 9.559 -9.465 -15.950 1.00 88.00 1060 SER A N 1
ATOM 8588 C CA . SER A 1 1060 ? 9.096 -9.552 -17.338 1.00 88.00 1060 SER A CA 1
ATOM 8589 C C . SER A 1 1060 ? 9.643 -10.741 -18.146 1.00 88.00 1060 SER A C 1
ATOM 8591 O O . SER A 1 1060 ? 9.884 -10.609 -19.350 1.00 88.00 1060 SER A O 1
ATOM 8593 N N . LYS A 1 1061 ? 9.917 -11.866 -17.480 1.00 91.62 1061 LYS A N 1
ATOM 8594 C CA . LYS A 1 1061 ? 10.471 -13.083 -18.078 1.00 91.62 1061 LYS A CA 1
ATOM 8595 C C . LYS A 1 1061 ? 9.774 -14.316 -17.519 1.00 91.62 1061 LYS A C 1
ATOM 8597 O O . LYS A 1 1061 ? 9.419 -14.350 -16.343 1.00 91.62 1061 LYS A O 1
ATOM 8602 N N . PHE A 1 1062 ? 9.605 -15.324 -18.361 1.00 92.50 1062 PHE A N 1
ATOM 8603 C CA . PHE A 1 1062 ? 9.100 -16.637 -17.991 1.00 92.50 1062 PHE A CA 1
ATOM 8604 C C . PHE A 1 1062 ? 10.232 -17.503 -17.452 1.00 92.50 1062 PHE A C 1
ATOM 8606 O O . PHE A 1 1062 ? 11.304 -17.579 -18.052 1.00 92.50 1062 PHE A O 1
ATOM 8613 N N . LEU A 1 1063 ? 9.982 -18.168 -16.329 1.00 91.25 1063 LEU A N 1
ATOM 8614 C CA . LEU A 1 1063 ? 10.885 -19.166 -15.776 1.00 91.25 1063 LEU A CA 1
ATOM 8615 C C . LEU A 1 1063 ? 10.353 -20.555 -16.136 1.00 91.25 1063 LEU A C 1
ATOM 8617 O O . LEU A 1 1063 ? 9.282 -20.951 -15.683 1.00 91.25 1063 LEU A O 1
ATOM 8621 N N . ILE A 1 1064 ? 11.085 -21.279 -16.976 1.00 89.81 1064 ILE A N 1
ATOM 8622 C CA . ILE A 1 1064 ? 10.701 -22.602 -17.469 1.00 89.81 1064 ILE A CA 1
ATOM 8623 C C . ILE A 1 1064 ? 11.686 -23.629 -16.923 1.00 89.81 1064 ILE A C 1
ATOM 8625 O O . ILE A 1 1064 ? 12.894 -23.459 -17.055 1.00 89.81 1064 ILE A O 1
ATOM 8629 N N . TYR A 1 1065 ? 11.172 -24.696 -16.319 1.00 85.81 1065 TYR A N 1
ATOM 8630 C CA . TYR A 1 1065 ? 11.968 -25.853 -15.923 1.00 85.81 1065 TYR A CA 1
ATOM 8631 C C . TYR A 1 1065 ? 11.700 -26.991 -16.910 1.00 85.81 1065 TYR A C 1
ATOM 8633 O O . TYR A 1 1065 ? 10.568 -27.468 -17.004 1.00 85.81 1065 TYR A O 1
ATOM 8641 N N . ALA A 1 1066 ? 12.714 -27.374 -17.684 1.00 81.88 1066 ALA A N 1
ATOM 8642 C CA . ALA A 1 1066 ? 12.637 -28.420 -18.704 1.00 81.88 1066 ALA A CA 1
ATOM 8643 C C . ALA A 1 1066 ? 13.955 -29.207 -18.737 1.00 81.88 1066 ALA A C 1
ATOM 8645 O O . ALA A 1 1066 ? 15.021 -28.614 -18.593 1.00 81.88 1066 ALA A O 1
ATOM 8646 N N . ASP A 1 1067 ? 13.882 -30.534 -18.888 1.00 77.00 1067 ASP A N 1
ATOM 8647 C CA . ASP A 1 1067 ? 15.041 -31.443 -18.947 1.00 77.00 1067 ASP A CA 1
ATOM 8648 C C . ASP A 1 1067 ? 16.089 -31.208 -17.842 1.00 77.00 1067 ASP A C 1
ATOM 8650 O O . ASP A 1 1067 ? 17.295 -31.158 -18.081 1.00 77.00 1067 ASP A O 1
ATOM 8654 N N . SER A 1 1068 ? 15.611 -31.045 -16.603 1.00 74.44 1068 SER A N 1
ATOM 8655 C CA . SER A 1 1068 ? 16.436 -30.765 -15.418 1.00 74.44 1068 SER A CA 1
ATOM 8656 C C . SER A 1 1068 ? 17.232 -29.452 -15.476 1.00 74.44 1068 SER A C 1
ATOM 8658 O O . SER A 1 1068 ? 18.154 -29.254 -14.684 1.00 74.44 1068 SER A O 1
ATOM 8660 N N . LYS A 1 1069 ? 16.859 -28.530 -16.371 1.00 80.06 1069 LYS A N 1
ATOM 8661 C CA . LYS A 1 1069 ? 17.471 -27.212 -16.541 1.00 80.06 1069 LYS A CA 1
ATOM 8662 C C . LYS A 1 1069 ? 16.444 -26.095 -16.369 1.00 80.06 1069 LYS A C 1
ATOM 8664 O O . LYS A 1 1069 ? 15.279 -26.209 -16.750 1.00 80.06 1069 LYS A O 1
ATOM 8669 N N . VAL A 1 1070 ? 16.897 -24.985 -15.791 1.00 85.50 1070 VAL A N 1
ATOM 8670 C CA . VAL A 1 1070 ? 16.117 -23.752 -15.651 1.00 85.50 1070 VAL A CA 1
ATOM 8671 C C . VAL A 1 1070 ? 16.417 -22.830 -16.835 1.00 85.50 1070 VAL A C 1
ATOM 8673 O O . VAL A 1 1070 ? 17.576 -22.557 -17.140 1.00 85.50 1070 VAL A O 1
ATOM 8676 N N . TYR A 1 1071 ? 15.374 -22.313 -17.474 1.00 87.50 1071 TYR A N 1
ATOM 8677 C CA . TYR A 1 1071 ? 15.437 -21.319 -18.542 1.00 87.50 1071 TYR A CA 1
ATOM 8678 C C . TYR A 1 1071 ? 14.730 -20.049 -18.077 1.00 87.50 1071 TYR A C 1
ATOM 8680 O O . TYR A 1 1071 ? 13.626 -20.113 -17.536 1.00 87.50 1071 TYR A O 1
ATOM 8688 N N . PHE A 1 1072 ? 15.347 -18.889 -18.300 1.00 88.94 1072 PHE A N 1
ATOM 8689 C CA . PHE A 1 1072 ? 14.779 -17.597 -17.918 1.00 88.94 1072 PHE A CA 1
ATOM 8690 C C . PHE A 1 1072 ? 14.586 -16.715 -19.154 1.00 88.94 1072 PHE A C 1
ATOM 8692 O O . PHE A 1 1072 ? 15.486 -15.992 -19.581 1.00 88.94 1072 PHE A O 1
ATOM 8699 N N . LEU A 1 1073 ? 13.404 -16.830 -19.758 1.00 90.12 1073 LEU A N 1
ATOM 8700 C CA . LEU A 1 1073 ? 13.122 -16.417 -21.130 1.00 90.12 1073 LEU A CA 1
ATOM 8701 C C . LEU A 1 1073 ? 12.333 -15.095 -21.178 1.00 90.12 1073 LEU A C 1
ATOM 8703 O O . LEU A 1 1073 ? 11.376 -14.929 -20.426 1.00 90.12 1073 LEU A O 1
ATOM 8707 N N . PRO A 1 1074 ? 12.673 -14.139 -22.056 1.00 90.44 1074 PRO A N 1
ATOM 8708 C CA . PRO A 1 1074 ? 11.900 -12.915 -22.274 1.00 90.44 1074 PRO A CA 1
ATOM 8709 C C . PRO A 1 1074 ? 10.451 -13.178 -22.695 1.00 90.44 1074 PRO A C 1
ATOM 8711 O O . PRO A 1 1074 ? 10.141 -14.122 -23.418 1.00 90.44 1074 PRO A O 1
ATOM 8714 N N . ASP A 1 1075 ? 9.563 -12.275 -22.288 1.00 92.88 1075 ASP A N 1
ATOM 8715 C CA . ASP A 1 1075 ? 8.179 -12.245 -22.756 1.00 92.88 1075 ASP A CA 1
ATOM 8716 C C . ASP A 1 1075 ? 8.098 -11.870 -24.248 1.00 92.88 1075 ASP A C 1
ATOM 8718 O O . ASP A 1 1075 ? 8.313 -10.715 -24.637 1.00 92.88 1075 ASP A O 1
ATOM 8722 N N . ILE A 1 1076 ? 7.747 -12.849 -25.089 1.00 92.62 1076 ILE A N 1
ATOM 8723 C CA . ILE A 1 1076 ? 7.664 -12.665 -26.542 1.00 92.62 1076 ILE A CA 1
ATOM 8724 C C . ILE A 1 1076 ? 6.568 -11.674 -26.948 1.00 92.62 1076 ILE A C 1
ATOM 8726 O O . ILE A 1 1076 ? 6.745 -10.959 -27.930 1.00 92.62 1076 ILE A O 1
ATOM 8730 N N . VAL A 1 1077 ? 5.458 -11.580 -26.204 1.00 94.06 1077 VAL A N 1
ATOM 8731 C CA . VAL A 1 1077 ? 4.353 -10.658 -26.523 1.00 94.06 1077 VAL A CA 1
ATOM 8732 C C . VAL A 1 1077 ? 4.831 -9.224 -26.340 1.00 94.06 1077 VAL A C 1
ATOM 8734 O O . VAL A 1 1077 ? 4.624 -8.360 -27.199 1.00 94.06 1077 VAL A O 1
ATOM 8737 N N . LYS A 1 1078 ? 5.563 -8.977 -25.252 1.00 92.81 1078 LYS A N 1
ATOM 8738 C CA . LYS A 1 1078 ? 6.206 -7.689 -24.991 1.00 92.81 1078 LYS A CA 1
ATOM 8739 C C . LYS A 1 1078 ? 7.274 -7.355 -26.034 1.00 92.81 1078 LYS A C 1
ATOM 8741 O O . LYS A 1 1078 ? 7.362 -6.196 -26.444 1.00 92.81 1078 LYS A O 1
ATOM 8746 N N . CYS A 1 1079 ? 8.061 -8.336 -26.479 1.00 91.81 1079 CYS A N 1
ATOM 8747 C CA . CYS A 1 1079 ? 9.041 -8.148 -27.551 1.00 91.81 1079 CYS A CA 1
ATOM 8748 C C . CYS A 1 1079 ? 8.372 -7.783 -28.883 1.00 91.81 1079 CYS A C 1
ATOM 8750 O O . CYS A 1 1079 ? 8.712 -6.744 -29.443 1.00 91.81 1079 CYS A O 1
ATOM 8752 N N . VAL A 1 1080 ? 7.379 -8.556 -29.341 1.00 94.31 1080 VAL A N 1
ATOM 8753 C CA . VAL A 1 1080 ? 6.627 -8.280 -30.581 1.00 94.31 1080 VAL A CA 1
ATOM 8754 C C . VAL A 1 1080 ? 5.980 -6.896 -30.524 1.00 94.31 1080 VAL A C 1
ATOM 8756 O O . VAL A 1 1080 ? 6.102 -6.126 -31.472 1.00 94.31 1080 VAL A O 1
ATOM 8759 N N . THR A 1 1081 ? 5.387 -6.518 -29.384 1.00 93.69 1081 THR A N 1
ATOM 8760 C CA . THR A 1 1081 ? 4.827 -5.167 -29.190 1.00 93.69 1081 THR A CA 1
ATOM 8761 C C . THR A 1 1081 ? 5.877 -4.083 -29.455 1.00 93.69 1081 THR A C 1
ATOM 8763 O O . THR A 1 1081 ? 5.605 -3.127 -30.179 1.00 93.69 1081 THR A O 1
ATOM 8766 N N . LYS A 1 1082 ? 7.089 -4.242 -28.904 1.00 92.12 1082 LYS A N 1
ATOM 8767 C CA . LYS A 1 1082 ? 8.202 -3.292 -29.066 1.00 92.12 1082 LYS A CA 1
ATOM 8768 C C . LYS A 1 1082 ? 8.807 -3.276 -30.472 1.00 92.12 1082 LYS A C 1
ATOM 8770 O O . LYS A 1 1082 ? 9.404 -2.267 -30.831 1.00 92.12 1082 LYS A O 1
ATOM 8775 N N . MET A 1 1083 ? 8.648 -4.332 -31.270 1.00 93.19 1083 MET A N 1
ATOM 8776 C CA . MET A 1 1083 ? 9.081 -4.309 -32.673 1.00 93.19 1083 MET A CA 1
ATOM 8777 C C . MET A 1 1083 ? 8.264 -3.296 -33.496 1.00 93.19 1083 MET A C 1
ATOM 8779 O O . MET A 1 1083 ? 8.787 -2.734 -34.450 1.00 93.19 1083 MET A O 1
ATOM 8783 N N . GLY A 1 1084 ? 7.043 -2.949 -33.078 1.00 91.94 1084 GLY A N 1
ATOM 8784 C CA . GLY A 1 1084 ? 6.255 -1.850 -33.659 1.00 91.94 1084 GLY A CA 1
ATOM 8785 C C . GLY A 1 1084 ? 6.643 -0.442 -33.180 1.00 91.94 1084 GLY A C 1
ATOM 8786 O O . GLY A 1 1084 ? 5.793 0.438 -33.128 1.00 91.94 1084 GLY A O 1
ATOM 8787 N N . ARG A 1 1085 ? 7.889 -0.210 -32.744 1.00 90.62 1085 ARG A N 1
ATOM 8788 C CA . ARG A 1 1085 ? 8.338 1.094 -32.215 1.00 90.62 1085 ARG A CA 1
ATOM 8789 C C . ARG A 1 1085 ? 8.527 2.162 -33.303 1.00 90.62 1085 ARG A C 1
ATOM 8791 O O . ARG A 1 1085 ? 8.876 1.851 -34.436 1.00 90.62 1085 ARG A O 1
ATOM 8798 N N . HIS A 1 1086 ? 8.350 3.429 -32.919 1.00 87.50 1086 HIS A N 1
ATOM 8799 C CA . HIS A 1 1086 ? 8.321 4.600 -33.815 1.00 87.50 1086 HIS A CA 1
ATOM 8800 C C . HIS A 1 1086 ? 9.474 5.600 -33.585 1.00 87.50 1086 HIS A C 1
ATOM 8802 O O . HIS A 1 1086 ? 9.373 6.768 -33.957 1.00 87.50 1086 HIS A O 1
ATOM 8808 N N . ASP A 1 1087 ? 10.537 5.191 -32.893 1.00 85.88 1087 ASP A N 1
ATOM 8809 C CA . ASP A 1 1087 ? 11.638 6.055 -32.437 1.00 85.88 1087 ASP A CA 1
ATOM 8810 C C . ASP A 1 1087 ? 13.010 5.701 -33.029 1.00 85.88 1087 ASP A C 1
ATOM 8812 O O . ASP A 1 1087 ? 14.017 6.326 -32.688 1.00 85.88 1087 ASP A O 1
ATOM 8816 N N . LEU A 1 1088 ? 13.060 4.724 -33.938 1.00 88.62 1088 LEU A N 1
ATOM 8817 C CA . LEU A 1 1088 ? 14.274 4.405 -34.686 1.00 88.62 1088 LEU A CA 1
ATOM 8818 C C . LEU A 1 1088 ? 14.526 5.498 -35.722 1.00 88.62 1088 LEU A C 1
ATOM 8820 O O . LEU A 1 1088 ? 13.650 5.809 -36.522 1.00 88.62 1088 LEU A O 1
ATOM 8824 N N . ARG A 1 1089 ? 15.720 6.092 -35.703 1.00 85.31 1089 ARG A N 1
ATOM 8825 C CA . ARG A 1 1089 ? 16.034 7.246 -36.554 1.00 85.31 1089 ARG A CA 1
ATOM 8826 C C . ARG A 1 1089 ? 16.552 6.833 -37.916 1.00 85.31 1089 ARG A C 1
ATOM 8828 O O . ARG A 1 1089 ? 16.138 7.397 -38.911 1.00 85.31 1089 ARG A O 1
ATOM 8835 N N . ASN A 1 1090 ? 17.455 5.863 -37.959 1.00 86.81 1090 ASN A N 1
ATOM 8836 C CA . ASN A 1 1090 ? 18.161 5.464 -39.170 1.00 86.81 1090 ASN A CA 1
ATOM 8837 C C . ASN A 1 1090 ? 18.483 3.964 -39.147 1.00 86.81 1090 ASN A C 1
ATOM 8839 O O . ASN A 1 1090 ? 18.254 3.277 -38.151 1.00 86.81 1090 ASN A O 1
ATOM 8843 N N . ALA A 1 1091 ? 19.046 3.465 -40.248 1.00 88.06 1091 ALA A N 1
ATOM 8844 C CA . ALA A 1 1091 ? 19.402 2.057 -40.395 1.00 88.06 1091 ALA A CA 1
ATOM 8845 C C . ALA A 1 1091 ? 20.384 1.559 -39.315 1.00 88.06 1091 ALA A C 1
ATOM 8847 O O . ALA A 1 1091 ? 20.288 0.407 -38.906 1.00 88.06 1091 ALA A O 1
ATOM 8848 N N . GLN A 1 1092 ? 21.283 2.406 -38.799 1.00 87.44 1092 GLN A N 1
ATOM 8849 C CA . GLN A 1 1092 ? 22.196 1.997 -37.726 1.00 87.44 1092 GLN A CA 1
ATOM 8850 C C . GLN A 1 1092 ? 21.435 1.702 -36.426 1.00 87.44 1092 GLN A C 1
ATOM 8852 O O . GLN A 1 1092 ? 21.674 0.672 -35.807 1.00 87.44 1092 GLN A O 1
ATOM 8857 N N . HIS A 1 1093 ? 20.450 2.533 -36.062 1.00 87.69 1093 HIS A N 1
ATOM 8858 C CA . HIS A 1 1093 ? 19.590 2.262 -34.901 1.00 87.69 1093 HIS A CA 1
ATOM 8859 C C . HIS A 1 1093 ? 18.790 0.962 -35.055 1.00 87.69 1093 HIS A C 1
ATOM 8861 O O . HIS A 1 1093 ? 18.527 0.278 -34.067 1.00 87.69 1093 HIS A O 1
ATOM 8867 N N . VAL A 1 1094 ? 18.379 0.625 -36.282 1.00 91.38 1094 VAL A N 1
ATOM 8868 C CA . VAL A 1 1094 ? 17.698 -0.645 -36.574 1.00 91.38 1094 VAL A CA 1
ATOM 8869 C C . VAL A 1 1094 ? 18.640 -1.826 -36.329 1.00 91.38 1094 VAL A C 1
ATOM 8871 O O . VAL A 1 1094 ? 18.244 -2.787 -35.670 1.00 91.38 1094 VAL A O 1
ATOM 8874 N N . GLU A 1 1095 ? 19.891 -1.737 -36.781 1.00 91.88 1095 GLU A N 1
ATOM 8875 C CA . GLU A 1 1095 ? 20.903 -2.776 -36.555 1.00 91.88 1095 GLU A CA 1
ATOM 8876 C C . GLU A 1 1095 ? 21.270 -2.918 -35.070 1.00 91.88 1095 GLU A C 1
ATOM 8878 O O . GLU A 1 1095 ? 21.351 -4.036 -34.558 1.00 91.88 1095 GLU A O 1
ATOM 8883 N N . ASP A 1 1096 ? 21.436 -1.809 -34.348 1.00 89.56 1096 ASP A N 1
ATOM 8884 C CA . ASP A 1 1096 ? 21.708 -1.835 -32.907 1.00 89.56 1096 ASP A CA 1
ATOM 8885 C C . ASP A 1 1096 ? 20.542 -2.485 -32.145 1.00 89.56 1096 ASP A C 1
ATOM 8887 O O . ASP A 1 1096 ? 20.744 -3.308 -31.245 1.00 89.56 1096 ASP A O 1
ATOM 8891 N N . TYR A 1 1097 ? 19.304 -2.195 -32.565 1.00 91.19 1097 TYR A N 1
ATOM 8892 C CA . TYR A 1 1097 ? 18.125 -2.853 -32.019 1.00 91.19 1097 TYR A CA 1
ATOM 8893 C C . TYR A 1 1097 ? 18.121 -4.356 -32.333 1.00 91.19 1097 TYR A C 1
ATOM 8895 O O . TYR A 1 1097 ? 17.900 -5.159 -31.424 1.00 91.19 1097 TYR A O 1
ATOM 8903 N N . ARG A 1 1098 ? 18.442 -4.764 -33.567 1.00 93.50 1098 ARG A N 1
ATOM 8904 C CA . ARG A 1 1098 ? 18.543 -6.180 -33.957 1.00 93.50 1098 ARG A CA 1
ATOM 8905 C C . ARG A 1 1098 ? 19.569 -6.937 -33.115 1.00 93.50 1098 ARG A C 1
ATOM 8907 O O . ARG A 1 1098 ? 19.250 -8.004 -32.593 1.00 93.50 1098 ARG A O 1
ATOM 8914 N N . ARG A 1 1099 ? 20.771 -6.378 -32.934 1.00 90.00 1099 ARG A N 1
ATOM 8915 C CA . ARG A 1 1099 ? 21.836 -6.973 -32.103 1.00 90.00 1099 ARG A CA 1
ATOM 8916 C C . ARG A 1 1099 ? 21.371 -7.200 -30.670 1.00 90.00 1099 ARG A C 1
ATOM 8918 O O . ARG A 1 1099 ? 21.558 -8.292 -30.145 1.00 90.00 1099 ARG A O 1
ATOM 8925 N N . SER A 1 1100 ? 20.673 -6.224 -30.085 1.00 88.69 1100 SER A N 1
ATOM 8926 C CA . SER A 1 1100 ? 20.114 -6.370 -28.734 1.00 88.69 1100 SER A CA 1
ATOM 8927 C C . SER A 1 1100 ? 19.103 -7.521 -28.619 1.00 88.69 1100 SER A C 1
ATOM 8929 O O . SER A 1 1100 ? 18.998 -8.154 -27.568 1.00 88.69 1100 SER A O 1
ATOM 8931 N N . LEU A 1 1101 ? 18.365 -7.822 -29.696 1.00 89.69 1101 LEU A N 1
ATOM 8932 C CA . LEU A 1 1101 ? 17.412 -8.930 -29.729 1.00 89.69 1101 LEU A CA 1
ATOM 8933 C C . LEU A 1 1101 ? 18.100 -10.288 -29.915 1.00 89.69 1101 LEU A C 1
ATOM 8935 O O . LEU A 1 1101 ? 17.627 -11.258 -29.330 1.00 89.69 1101 LEU A O 1
ATOM 8939 N N . ILE A 1 1102 ? 19.213 -10.375 -30.654 1.00 88.38 1102 ILE A N 1
ATOM 8940 C CA . ILE A 1 1102 ? 19.994 -11.625 -30.775 1.00 88.38 1102 ILE A CA 1
ATOM 8941 C C . ILE A 1 1102 ? 20.402 -12.126 -29.385 1.00 88.38 1102 ILE A C 1
ATOM 8943 O O . ILE A 1 1102 ? 20.132 -13.275 -29.034 1.00 88.38 1102 ILE A O 1
ATOM 8947 N N . ASP A 1 1103 ? 20.974 -11.242 -28.565 1.00 81.75 1103 ASP A N 1
ATOM 8948 C CA . ASP A 1 1103 ? 21.409 -11.585 -27.206 1.00 81.75 1103 ASP A CA 1
ATOM 8949 C C . ASP A 1 1103 ? 20.239 -12.016 -26.312 1.00 81.75 1103 ASP A C 1
ATOM 8951 O O . ASP A 1 1103 ? 20.387 -12.884 -25.446 1.00 81.75 1103 ASP A O 1
ATOM 8955 N N . LEU A 1 1104 ? 19.066 -11.418 -26.532 1.00 84.12 1104 LEU A N 1
ATOM 8956 C CA . LEU A 1 1104 ? 17.852 -11.675 -25.769 1.00 84.12 1104 LEU A CA 1
ATOM 8957 C C . LEU A 1 1104 ? 17.181 -13.011 -26.145 1.00 84.12 1104 LEU A C 1
ATOM 8959 O O . LEU A 1 1104 ? 16.569 -13.637 -25.280 1.00 84.12 1104 LEU A O 1
ATOM 8963 N N . PHE A 1 1105 ? 17.290 -13.447 -27.406 1.00 86.44 1105 PHE A N 1
ATOM 8964 C CA . PHE A 1 1105 ? 16.619 -14.642 -27.942 1.00 86.44 1105 PHE A CA 1
ATOM 8965 C C . PHE A 1 1105 ? 17.508 -15.890 -28.060 1.00 86.44 1105 PHE A C 1
ATOM 8967 O O . PHE A 1 1105 ? 17.024 -16.935 -28.488 1.00 86.44 1105 PHE A O 1
ATOM 8974 N N . LYS A 1 1106 ? 18.775 -15.832 -27.639 1.00 81.50 1106 LYS A N 1
ATOM 8975 C CA . LYS A 1 1106 ? 19.736 -16.945 -27.777 1.00 81.50 1106 LYS A CA 1
ATOM 8976 C C . LYS A 1 1106 ? 19.275 -18.301 -27.214 1.00 81.50 1106 LYS A C 1
ATOM 8978 O O . LYS A 1 1106 ? 19.681 -19.337 -27.724 1.00 81.50 1106 LYS A O 1
ATOM 8983 N N . ASP A 1 1107 ? 18.436 -18.297 -26.176 1.00 80.88 1107 ASP A N 1
ATOM 8984 C CA . ASP A 1 1107 ? 17.982 -19.511 -25.482 1.00 80.88 1107 ASP A CA 1
ATOM 8985 C C . ASP A 1 1107 ? 16.675 -20.097 -26.074 1.00 80.88 1107 ASP A C 1
ATOM 8987 O O . ASP A 1 1107 ? 16.170 -21.094 -25.565 1.00 80.88 1107 ASP A O 1
ATOM 8991 N N . PHE A 1 1108 ? 16.118 -19.509 -27.146 1.00 83.44 1108 PHE A N 1
ATOM 8992 C CA . PHE A 1 1108 ? 14.883 -19.988 -27.802 1.00 83.44 1108 PHE A CA 1
ATOM 8993 C C . PHE A 1 1108 ? 15.104 -21.081 -28.857 1.00 83.44 1108 PHE A C 1
ATOM 8995 O O . PHE A 1 1108 ? 14.134 -21.624 -29.381 1.00 83.44 1108 PHE A O 1
ATOM 9002 N N . ASP A 1 1109 ? 16.357 -21.424 -29.163 1.00 73.06 1109 ASP A N 1
ATOM 9003 C CA . ASP A 1 1109 ? 16.707 -22.450 -30.158 1.00 73.06 1109 ASP A CA 1
ATOM 9004 C C . ASP A 1 1109 ? 16.487 -23.898 -29.659 1.00 73.06 1109 ASP A C 1
ATOM 9006 O O . ASP A 1 1109 ? 16.697 -24.867 -30.401 1.00 73.06 1109 ASP A O 1
ATOM 9010 N N . ASP A 1 1110 ? 16.072 -24.067 -28.402 1.00 77.19 1110 ASP A N 1
ATOM 9011 C CA . ASP A 1 1110 ? 15.820 -25.359 -27.770 1.00 77.19 1110 ASP A CA 1
ATOM 9012 C C . ASP A 1 1110 ? 14.341 -25.765 -27.889 1.00 77.19 1110 ASP A C 1
ATOM 9014 O O . ASP A 1 1110 ? 13.458 -25.162 -27.286 1.00 77.19 1110 ASP A O 1
ATOM 9018 N N . HIS A 1 1111 ? 14.046 -26.822 -28.654 1.00 73.75 1111 HIS A N 1
ATOM 9019 C CA . HIS A 1 1111 ? 12.670 -27.282 -28.879 1.00 73.75 1111 HIS A CA 1
ATOM 9020 C C . HIS A 1 1111 ? 11.998 -27.817 -27.602 1.00 73.75 1111 HIS A C 1
ATOM 9022 O O . HIS A 1 1111 ? 10.770 -27.832 -27.498 1.00 73.75 1111 HIS A O 1
ATOM 9028 N N . THR A 1 1112 ? 12.783 -28.278 -26.629 1.00 77.44 1112 THR A N 1
ATOM 9029 C CA . THR A 1 1112 ? 12.269 -28.925 -25.412 1.00 77.44 1112 THR A CA 1
ATOM 9030 C C . THR A 1 1112 ? 11.441 -27.962 -24.554 1.00 77.44 1112 THR A C 1
ATOM 9032 O O . THR A 1 1112 ? 10.506 -28.385 -23.874 1.00 77.44 1112 THR A O 1
ATOM 9035 N N . ILE A 1 1113 ? 11.698 -26.651 -24.660 1.00 87.50 1113 ILE A N 1
ATOM 9036 C CA . ILE A 1 1113 ? 11.016 -25.614 -23.875 1.00 87.50 1113 ILE A CA 1
ATOM 9037 C C . ILE A 1 1113 ? 9.640 -25.236 -24.447 1.00 87.50 1113 ILE A C 1
ATOM 9039 O O . ILE A 1 1113 ? 8.807 -24.688 -23.724 1.00 87.50 1113 ILE A O 1
ATOM 9043 N N . MET A 1 1114 ? 9.380 -25.509 -25.732 1.00 88.62 1114 MET A N 1
ATOM 9044 C CA . MET A 1 1114 ? 8.230 -24.957 -26.461 1.00 88.62 1114 MET A CA 1
ATOM 9045 C C . MET A 1 1114 ? 6.859 -25.335 -25.885 1.00 88.62 1114 MET A C 1
ATOM 9047 O O . MET A 1 1114 ? 6.008 -24.442 -25.808 1.00 88.62 1114 MET A O 1
ATOM 9051 N N . PRO A 1 1115 ? 6.601 -26.583 -25.439 1.00 89.06 1115 PRO A N 1
ATOM 9052 C CA . PRO A 1 1115 ? 5.319 -26.930 -24.826 1.00 89.06 1115 PRO A CA 1
ATOM 9053 C C . PRO A 1 1115 ? 5.046 -26.133 -23.543 1.00 89.06 1115 PRO A C 1
ATOM 9055 O O . PRO A 1 1115 ? 3.962 -25.569 -23.381 1.00 89.06 1115 PRO A O 1
ATOM 9058 N N . ALA A 1 1116 ? 6.043 -26.036 -22.656 1.00 89.25 1116 ALA A N 1
ATOM 9059 C CA . ALA A 1 1116 ? 5.926 -25.317 -21.389 1.00 89.25 1116 ALA A CA 1
ATOM 9060 C C . ALA A 1 1116 ? 5.816 -23.799 -21.606 1.00 89.25 1116 ALA A C 1
ATOM 9062 O O . ALA A 1 1116 ? 4.953 -23.146 -21.019 1.00 89.25 1116 ALA A O 1
ATOM 9063 N N . LEU A 1 1117 ? 6.632 -23.248 -22.508 1.00 91.56 1117 LEU A N 1
ATOM 9064 C CA . LEU A 1 1117 ? 6.607 -21.837 -22.882 1.00 91.56 1117 LEU A CA 1
ATOM 9065 C C . LEU A 1 1117 ? 5.271 -21.438 -23.533 1.00 91.56 1117 LEU A C 1
ATOM 9067 O O . LEU A 1 1117 ? 4.693 -20.413 -23.172 1.00 91.56 1117 LEU A O 1
ATOM 9071 N N . SER A 1 1118 ? 4.747 -22.260 -24.451 1.00 93.19 1118 SER A N 1
ATOM 9072 C CA . SER A 1 1118 ? 3.464 -22.003 -25.121 1.00 93.19 1118 SER A CA 1
ATOM 9073 C C . SER A 1 1118 ? 2.294 -22.024 -24.142 1.00 93.19 1118 SER A C 1
ATOM 9075 O O . SER A 1 1118 ? 1.409 -21.172 -24.237 1.00 93.19 1118 SER A O 1
ATOM 9077 N N . ALA A 1 1119 ? 2.299 -22.954 -23.181 1.00 92.31 1119 ALA A N 1
ATOM 9078 C CA . ALA A 1 1119 ? 1.302 -23.002 -22.116 1.00 92.31 1119 ALA A CA 1
ATOM 9079 C C . ALA A 1 1119 ? 1.385 -21.763 -21.208 1.00 92.31 1119 ALA A C 1
ATOM 9081 O O . ALA A 1 1119 ? 0.362 -21.130 -20.952 1.00 92.31 1119 ALA A O 1
ATOM 9082 N N . ALA A 1 1120 ? 2.594 -21.382 -20.783 1.00 92.75 1120 ALA A N 1
ATOM 9083 C CA . ALA A 1 1120 ? 2.825 -20.236 -19.906 1.00 92.75 1120 ALA A CA 1
ATOM 9084 C C . ALA A 1 1120 ? 2.392 -18.902 -20.538 1.00 92.75 1120 ALA A C 1
ATOM 9086 O O . ALA A 1 1120 ? 1.698 -18.102 -19.910 1.00 92.75 1120 ALA A O 1
ATOM 9087 N N . ILE A 1 1121 ? 2.748 -18.670 -21.804 1.00 93.25 1121 ILE A N 1
ATOM 9088 C CA . ILE A 1 1121 ? 2.355 -17.451 -22.518 1.00 93.25 1121 ILE A CA 1
ATOM 9089 C C . ILE A 1 1121 ? 0.847 -17.427 -22.761 1.00 93.25 1121 ILE A C 1
ATOM 9091 O O . ILE A 1 1121 ? 0.232 -16.397 -22.511 1.00 93.25 1121 ILE A O 1
ATOM 9095 N N . ASN A 1 1122 ? 0.228 -18.532 -23.195 1.00 93.12 1122 ASN A N 1
ATOM 9096 C CA . ASN A 1 1122 ? -1.219 -18.561 -23.447 1.00 93.12 1122 ASN A CA 1
ATOM 9097 C C . ASN A 1 1122 ? -2.070 -18.458 -22.171 1.00 93.12 1122 ASN A C 1
ATOM 9099 O O . ASN A 1 1122 ? -3.232 -18.061 -22.262 1.00 93.12 1122 ASN A O 1
ATOM 9103 N N . GLU A 1 1123 ? -1.526 -18.804 -20.999 1.00 92.38 1123 GLU A N 1
ATOM 9104 C CA . GLU A 1 1123 ? -2.187 -18.562 -19.711 1.00 92.38 1123 GLU A CA 1
ATOM 9105 C C . GLU A 1 1123 ? -2.321 -17.056 -19.435 1.00 92.38 1123 GLU A C 1
ATOM 9107 O O . GLU A 1 1123 ? -3.391 -16.591 -19.040 1.00 92.38 1123 GLU A O 1
ATOM 9112 N N . ARG A 1 1124 ? -1.253 -16.284 -19.684 1.00 89.88 1124 ARG A N 1
ATOM 9113 C CA . ARG A 1 1124 ? -1.223 -14.830 -19.447 1.00 89.88 1124 ARG A CA 1
ATOM 9114 C C . ARG A 1 1124 ? -1.807 -14.017 -20.607 1.00 89.88 1124 ARG A C 1
ATOM 9116 O O . ARG A 1 1124 ? -2.441 -12.988 -20.383 1.00 89.88 1124 ARG A O 1
ATOM 9123 N N . TYR A 1 1125 ? -1.615 -14.490 -21.833 1.00 92.25 1125 TYR A N 1
ATOM 9124 C CA . TYR A 1 1125 ? -1.999 -13.849 -23.089 1.00 92.25 1125 TYR A CA 1
ATOM 9125 C C . TYR A 1 1125 ? -2.782 -14.836 -23.967 1.00 92.25 1125 TYR A C 1
ATOM 9127 O O . TYR A 1 1125 ? -2.222 -15.421 -24.898 1.00 92.25 1125 TYR A O 1
ATOM 9135 N N . PRO A 1 1126 ? -4.079 -15.060 -23.683 1.00 90.75 1126 PRO A N 1
ATOM 9136 C CA . PRO A 1 1126 ? -4.888 -15.982 -24.467 1.00 90.75 1126 PRO A CA 1
ATOM 9137 C C . PRO A 1 1126 ? -4.898 -15.603 -25.950 1.00 90.75 1126 PRO A C 1
ATOM 9139 O O . PRO A 1 1126 ? -5.257 -14.485 -26.311 1.00 90.75 1126 PRO A O 1
ATOM 9142 N N . SER A 1 1127 ? -4.538 -16.557 -26.809 1.00 91.19 1127 SER A N 1
ATOM 9143 C CA . SER A 1 1127 ? -4.531 -16.375 -28.262 1.00 91.19 1127 SER A CA 1
ATOM 9144 C C . SER A 1 1127 ? -5.114 -17.590 -28.998 1.00 91.19 1127 SER A C 1
ATOM 9146 O O . SER A 1 1127 ? -5.374 -18.650 -28.404 1.00 91.19 1127 SER A O 1
ATOM 9148 N N . ASN A 1 1128 ? -5.305 -17.439 -30.309 1.00 92.44 1128 ASN A N 1
ATOM 9149 C CA . ASN A 1 1128 ? -5.652 -18.518 -31.234 1.00 92.44 1128 ASN A CA 1
ATOM 9150 C C . ASN A 1 1128 ? -4.453 -19.445 -31.512 1.00 92.44 1128 ASN A C 1
ATOM 9152 O O . ASN A 1 1128 ? -4.644 -20.570 -31.968 1.00 92.44 1128 ASN A O 1
ATOM 9156 N N . PHE A 1 1129 ? -3.231 -19.010 -31.192 1.00 91.81 1129 PHE A N 1
ATOM 9157 C CA . PHE A 1 1129 ? -2.000 -19.777 -31.357 1.00 91.81 1129 PHE A CA 1
ATOM 9158 C C . PHE A 1 1129 ? -1.703 -20.562 -30.076 1.00 91.81 1129 PHE A C 1
ATOM 9160 O O . PHE A 1 1129 ? -1.068 -20.066 -29.147 1.00 91.81 1129 PHE A O 1
ATOM 9167 N N . LYS A 1 1130 ? -2.183 -21.809 -30.001 1.00 90.12 1130 LYS A N 1
ATOM 9168 C CA . LYS A 1 1130 ? -1.920 -22.678 -28.838 1.00 90.12 1130 LYS A CA 1
ATOM 9169 C C . LYS A 1 1130 ? -0.482 -23.184 -28.786 1.00 90.12 1130 LYS A C 1
ATOM 9171 O O . LYS A 1 1130 ? 0.068 -23.309 -27.698 1.00 90.12 1130 LYS A O 1
ATOM 9176 N N . ASP A 1 1131 ? 0.106 -23.429 -29.949 1.00 90.81 1131 ASP A N 1
ATOM 9177 C CA . ASP A 1 1131 ? 1.522 -23.733 -30.116 1.00 90.81 1131 ASP A CA 1
ATOM 9178 C C . ASP A 1 1131 ? 2.225 -22.501 -30.698 1.00 90.81 1131 ASP A C 1
ATOM 9180 O O . ASP A 1 1131 ? 1.863 -22.014 -31.773 1.00 90.81 1131 ASP A O 1
ATOM 9184 N N . LEU A 1 1132 ? 3.205 -21.975 -29.963 1.00 91.50 1132 LEU A N 1
ATOM 9185 C CA . LEU A 1 1132 ? 3.939 -20.764 -30.324 1.00 91.50 1132 LEU A CA 1
ATOM 9186 C C . LEU A 1 1132 ? 5.214 -21.059 -31.123 1.00 91.50 1132 LEU A C 1
ATOM 9188 O O . LEU A 1 1132 ? 5.971 -20.134 -31.410 1.00 91.50 1132 LEU A O 1
ATOM 9192 N N . THR A 1 1133 ? 5.455 -22.311 -31.525 1.00 90.06 1133 THR A N 1
ATOM 9193 C CA . THR A 1 1133 ? 6.664 -22.714 -32.265 1.00 90.06 1133 THR A CA 1
ATOM 9194 C C . THR A 1 1133 ? 6.842 -21.901 -33.547 1.00 90.06 1133 THR A C 1
ATOM 9196 O O . THR A 1 1133 ? 7.919 -21.359 -33.786 1.00 90.06 1133 THR A O 1
ATOM 9199 N N . ILE A 1 1134 ? 5.771 -21.710 -34.326 1.00 89.44 1134 ILE A N 1
ATOM 9200 C CA . ILE A 1 1134 ? 5.810 -20.906 -35.561 1.00 89.44 1134 ILE A CA 1
ATOM 9201 C C . ILE A 1 1134 ? 6.074 -19.413 -35.295 1.00 89.44 1134 ILE A C 1
ATOM 9203 O O . ILE A 1 1134 ? 6.725 -18.743 -36.094 1.00 89.44 1134 ILE A O 1
ATOM 9207 N N . VAL A 1 1135 ? 5.615 -18.891 -34.153 1.00 92.06 1135 VAL A N 1
ATOM 9208 C CA . VAL A 1 1135 ? 5.824 -17.494 -33.735 1.00 92.06 1135 VAL A CA 1
ATOM 9209 C C . VAL A 1 1135 ? 7.281 -17.279 -33.324 1.00 92.06 1135 VAL A C 1
ATOM 9211 O O . VAL A 1 1135 ? 7.914 -16.320 -33.762 1.00 92.06 1135 VAL A O 1
ATOM 9214 N N . VAL A 1 1136 ? 7.840 -18.197 -32.531 1.00 91.31 1136 VAL A N 1
ATOM 9215 C CA . VAL A 1 1136 ? 9.254 -18.171 -32.127 1.00 91.31 1136 VAL A CA 1
ATOM 9216 C C . VAL A 1 1136 ? 10.169 -18.331 -33.344 1.00 91.31 1136 VAL A C 1
ATOM 9218 O O . VAL A 1 1136 ? 11.118 -17.567 -33.498 1.00 91.31 1136 VAL A O 1
ATOM 9221 N N . GLN A 1 1137 ? 9.852 -19.239 -34.270 1.00 88.31 1137 GLN A N 1
ATOM 9222 C CA . GLN A 1 1137 ? 10.595 -19.384 -35.526 1.00 88.31 1137 GLN A CA 1
ATOM 9223 C C . GLN A 1 1137 ? 10.546 -18.113 -36.386 1.00 88.31 1137 GLN A C 1
ATOM 9225 O O . GLN A 1 1137 ? 11.561 -17.737 -36.978 1.00 88.31 1137 GLN A O 1
ATOM 9230 N N . ALA A 1 1138 ? 9.401 -17.424 -36.447 1.00 91.75 1138 ALA A N 1
ATOM 9231 C CA . ALA A 1 1138 ? 9.279 -16.158 -37.167 1.00 91.75 1138 ALA A CA 1
ATOM 9232 C C . ALA A 1 1138 ? 10.158 -15.063 -36.535 1.00 91.75 1138 ALA A C 1
ATOM 9234 O O . ALA A 1 1138 ? 10.862 -14.355 -37.259 1.00 91.75 1138 ALA A O 1
ATOM 9235 N N . LEU A 1 1139 ? 10.187 -14.975 -35.198 1.00 91.44 1139 LEU A N 1
ATOM 9236 C CA . LEU A 1 1139 ? 11.079 -14.074 -34.458 1.00 91.44 1139 LEU A CA 1
ATOM 9237 C C . LEU A 1 1139 ? 12.554 -14.369 -34.748 1.00 91.44 1139 LEU A C 1
ATOM 9239 O O . LEU A 1 1139 ? 13.289 -13.465 -35.137 1.00 91.44 1139 LEU A O 1
ATOM 9243 N N . LEU A 1 1140 ? 12.979 -15.627 -34.615 1.00 90.31 1140 LEU A N 1
ATOM 9244 C CA . LEU A 1 1140 ? 14.364 -16.038 -34.859 1.00 90.31 1140 LEU A CA 1
ATOM 9245 C C . LEU A 1 1140 ? 14.778 -15.822 -36.321 1.00 90.31 1140 LEU A C 1
ATOM 9247 O O . LEU A 1 1140 ? 15.907 -15.409 -36.579 1.00 90.31 1140 LEU A O 1
ATOM 9251 N N . THR A 1 1141 ? 13.868 -16.040 -37.277 1.00 90.25 1141 THR A N 1
ATOM 9252 C CA . THR A 1 1141 ? 14.112 -15.768 -38.705 1.00 90.25 1141 THR A CA 1
ATOM 9253 C C . THR A 1 1141 ? 14.375 -14.285 -38.952 1.00 90.25 1141 THR A C 1
ATOM 9255 O O . THR A 1 1141 ? 15.272 -13.955 -39.720 1.00 90.25 1141 THR A O 1
ATOM 9258 N N . LEU A 1 1142 ? 13.614 -13.392 -38.311 1.00 91.56 1142 LEU A N 1
ATOM 9259 C CA . LEU A 1 1142 ? 13.820 -11.948 -38.435 1.00 91.56 1142 LEU A CA 1
ATOM 9260 C C . LEU A 1 1142 ? 15.107 -11.511 -37.739 1.00 91.56 1142 LEU A C 1
ATOM 9262 O O . LEU A 1 1142 ? 15.911 -10.814 -38.332 1.00 91.56 1142 LEU A O 1
ATOM 9266 N N . VAL A 1 1143 ? 15.327 -11.918 -36.491 1.00 91.50 1143 VAL A N 1
ATOM 9267 C CA . VAL A 1 1143 ? 16.455 -11.437 -35.676 1.00 91.50 1143 VAL A CA 1
ATOM 9268 C C . VAL A 1 1143 ? 17.813 -11.887 -36.238 1.00 91.50 1143 VAL A C 1
ATOM 9270 O O . VAL A 1 1143 ? 18.777 -11.113 -36.225 1.00 91.50 1143 VAL A O 1
ATOM 9273 N N . ASN A 1 1144 ? 17.892 -13.105 -36.783 1.00 89.75 1144 ASN A N 1
ATOM 9274 C CA . ASN A 1 1144 ? 19.132 -13.667 -37.324 1.00 89.75 1144 ASN A CA 1
ATOM 9275 C C . ASN A 1 1144 ? 19.450 -13.239 -38.771 1.00 89.75 1144 ASN A C 1
ATOM 9277 O O . ASN A 1 1144 ? 20.567 -13.476 -39.229 1.00 89.75 1144 ASN A O 1
ATOM 9281 N N . ASP A 1 1145 ? 18.514 -12.609 -39.486 1.00 91.31 1145 ASP A N 1
ATOM 9282 C CA . ASP A 1 1145 ? 18.687 -12.163 -40.874 1.00 91.31 1145 ASP A CA 1
ATOM 9283 C C . ASP A 1 1145 ? 18.652 -10.629 -40.950 1.00 91.31 1145 ASP A C 1
ATOM 9285 O O . ASP A 1 1145 ? 17.633 -9.993 -40.683 1.00 91.31 1145 ASP A O 1
ATOM 9289 N N . TYR A 1 1146 ? 19.793 -10.036 -41.309 1.00 92.69 1146 TYR A N 1
ATOM 9290 C CA . TYR A 1 1146 ? 19.967 -8.586 -41.396 1.00 92.69 1146 TYR A CA 1
ATOM 9291 C C . TYR A 1 1146 ? 18.931 -7.927 -42.321 1.00 92.69 1146 TYR A C 1
ATOM 9293 O O . TYR A 1 1146 ? 18.236 -7.001 -41.904 1.00 92.69 1146 TYR A O 1
ATOM 9301 N N . GLU A 1 1147 ? 18.777 -8.433 -43.546 1.00 92.19 1147 GLU A N 1
ATOM 9302 C CA . GLU A 1 1147 ? 17.903 -7.832 -44.560 1.00 92.19 1147 GLU A CA 1
ATOM 9303 C C . GLU A 1 1147 ? 16.431 -7.964 -44.164 1.00 92.19 1147 GLU A C 1
ATOM 9305 O O . GLU A 1 1147 ? 15.660 -7.002 -44.236 1.00 92.19 1147 GLU A O 1
ATOM 9310 N N . LYS A 1 1148 ? 16.030 -9.142 -43.666 1.00 91.50 1148 LYS A N 1
ATOM 9311 C CA . LYS A 1 1148 ? 14.647 -9.356 -43.216 1.00 91.50 1148 LYS A CA 1
ATOM 9312 C C . LYS A 1 1148 ? 14.305 -8.493 -42.006 1.00 91.50 1148 LYS A C 1
ATOM 9314 O O . LYS A 1 1148 ? 13.201 -7.956 -41.959 1.00 91.50 1148 LYS A O 1
ATOM 9319 N N . PHE A 1 1149 ? 15.219 -8.316 -41.052 1.00 94.50 1149 PHE A N 1
ATOM 9320 C CA . PHE A 1 1149 ? 14.971 -7.417 -39.927 1.00 94.50 1149 PHE A CA 1
ATOM 9321 C C . PHE A 1 1149 ? 14.860 -5.960 -40.371 1.00 94.50 1149 PHE A C 1
ATOM 9323 O O . PHE A 1 1149 ? 13.943 -5.259 -39.951 1.00 94.50 1149 PHE A O 1
ATOM 9330 N N . HIS A 1 1150 ? 15.764 -5.503 -41.241 1.00 94.12 1150 HIS A N 1
ATOM 9331 C CA . HIS A 1 1150 ? 15.733 -4.138 -41.764 1.00 94.12 1150 HIS A CA 1
ATOM 9332 C C . HIS A 1 1150 ? 14.452 -3.850 -42.551 1.00 94.12 1150 HIS A C 1
ATOM 9334 O O . HIS A 1 1150 ? 13.937 -2.738 -42.479 1.00 94.12 1150 HIS A O 1
ATOM 9340 N N . SER A 1 1151 ? 13.866 -4.862 -43.200 1.00 93.00 1151 SER A N 1
ATOM 9341 C CA . SER A 1 1151 ? 12.564 -4.732 -43.864 1.00 93.00 1151 SER A CA 1
ATOM 9342 C C . SER A 1 1151 ? 11.395 -4.413 -42.917 1.00 93.00 1151 SER A C 1
ATOM 9344 O O . SER A 1 1151 ? 10.340 -3.991 -43.386 1.00 93.00 1151 SER A O 1
ATOM 9346 N N . LEU A 1 1152 ? 11.562 -4.559 -41.593 1.00 94.56 1152 LEU A N 1
ATOM 9347 C CA . LEU A 1 1152 ? 10.551 -4.169 -40.603 1.00 94.56 1152 LEU A CA 1
ATOM 9348 C C . LEU A 1 1152 ? 10.396 -2.654 -40.460 1.00 94.56 1152 LEU A C 1
ATOM 9350 O O . LEU A 1 1152 ? 9.413 -2.226 -39.858 1.00 94.56 1152 LEU A O 1
ATOM 9354 N N . TYR A 1 1153 ? 11.330 -1.851 -40.974 1.00 95.06 1153 TYR A N 1
ATOM 9355 C CA . TYR A 1 1153 ? 11.306 -0.398 -40.836 1.00 95.06 1153 TYR A CA 1
ATOM 9356 C C . TYR A 1 1153 ? 11.591 0.278 -42.171 1.00 95.06 1153 TYR A C 1
ATOM 9358 O O . TYR A 1 1153 ? 12.598 0.005 -42.818 1.00 95.06 1153 TYR A O 1
ATOM 9366 N N . TYR A 1 1154 ? 10.733 1.215 -42.564 1.00 93.81 1154 TYR A N 1
ATOM 9367 C CA . TYR A 1 1154 ? 10.886 1.963 -43.809 1.00 93.81 1154 TYR A CA 1
ATOM 9368 C C . TYR A 1 1154 ? 10.869 3.472 -43.565 1.00 93.81 1154 TYR A C 1
ATOM 9370 O O . TYR A 1 1154 ? 10.371 3.965 -42.551 1.00 93.81 1154 TYR A O 1
ATOM 9378 N N . VAL A 1 1155 ? 11.435 4.220 -44.508 1.00 91.69 1155 VAL A N 1
ATOM 9379 C CA . VAL A 1 1155 ? 11.378 5.685 -44.522 1.00 91.69 1155 VAL A CA 1
ATOM 9380 C C . VAL A 1 1155 ? 10.141 6.095 -45.313 1.00 91.69 1155 VAL A C 1
ATOM 9382 O O . VAL A 1 1155 ? 9.989 5.693 -46.466 1.00 91.69 1155 VAL A O 1
ATOM 9385 N N . ALA A 1 1156 ? 9.236 6.848 -44.687 1.00 87.75 1156 ALA A N 1
ATOM 9386 C CA . ALA A 1 1156 ? 8.038 7.342 -45.357 1.00 87.75 1156 ALA A CA 1
ATOM 9387 C C . ALA A 1 1156 ? 8.399 8.348 -46.463 1.00 87.75 1156 ALA A C 1
ATOM 9389 O O . ALA A 1 1156 ? 9.409 9.051 -46.383 1.00 87.75 1156 ALA A O 1
ATOM 9390 N N . GLU A 1 1157 ? 7.571 8.424 -47.503 1.00 86.69 1157 GLU A N 1
ATOM 9391 C CA . GLU A 1 1157 ? 7.788 9.356 -48.610 1.00 86.69 1157 GLU A CA 1
ATOM 9392 C C . GLU A 1 1157 ? 7.771 10.809 -48.101 1.00 86.69 1157 GLU A C 1
ATOM 9394 O O . GLU A 1 1157 ? 6.834 11.229 -47.425 1.00 86.69 1157 GLU A O 1
ATOM 9399 N N . GLY A 1 1158 ? 8.835 11.564 -48.394 1.00 82.62 1158 GLY A N 1
ATOM 9400 C CA . GLY A 1 1158 ? 9.005 12.944 -47.925 1.00 82.62 1158 GLY A CA 1
ATOM 9401 C C . GLY A 1 1158 ? 9.574 13.104 -46.507 1.00 82.62 1158 GLY A C 1
ATOM 9402 O O . GLY A 1 1158 ? 9.736 14.242 -46.072 1.00 82.62 1158 GLY A O 1
ATOM 9403 N N . ALA A 1 1159 ? 9.909 12.015 -45.803 1.00 84.44 1159 ALA A N 1
ATOM 9404 C CA . ALA A 1 1159 ? 10.481 12.083 -44.457 1.00 84.44 1159 ALA A CA 1
ATOM 9405 C C . ALA A 1 1159 ? 11.930 12.611 -44.453 1.00 84.44 1159 ALA A C 1
ATOM 9407 O O . ALA A 1 1159 ? 12.776 12.173 -45.238 1.00 84.44 1159 ALA A O 1
ATOM 9408 N N . ASN A 1 1160 ? 12.237 13.515 -43.522 1.00 85.88 1160 ASN A N 1
ATOM 9409 C CA . ASN A 1 1160 ? 13.572 14.068 -43.310 1.00 85.88 1160 ASN A CA 1
ATOM 9410 C C . ASN A 1 1160 ? 14.315 13.294 -42.210 1.00 85.88 1160 ASN A C 1
ATOM 9412 O O . ASN A 1 1160 ? 14.156 13.577 -41.026 1.00 85.88 1160 ASN A O 1
ATOM 9416 N N . ILE A 1 1161 ? 15.140 12.316 -42.581 1.00 83.88 1161 ILE A N 1
ATOM 9417 C CA . ILE A 1 1161 ? 15.810 11.421 -41.626 1.00 83.88 1161 ILE A CA 1
ATOM 9418 C C . ILE A 1 1161 ? 17.172 11.959 -41.163 1.00 83.88 1161 ILE A C 1
ATOM 9420 O O . ILE A 1 1161 ? 17.983 12.433 -41.957 1.00 83.88 1161 ILE A O 1
ATOM 9424 N N . CYS A 1 1162 ? 17.470 11.804 -39.868 1.00 80.31 1162 CYS A N 1
ATOM 9425 C CA . CYS A 1 1162 ? 18.801 12.073 -39.324 1.00 80.31 1162 CYS A CA 1
ATOM 9426 C C . CYS A 1 1162 ? 19.789 10.947 -39.679 1.00 80.31 1162 CYS A C 1
ATOM 9428 O O . CYS A 1 1162 ? 19.689 9.832 -39.160 1.00 80.31 1162 CYS A O 1
ATOM 9430 N N . LEU A 1 1163 ? 20.773 11.253 -40.528 1.00 76.88 1163 LEU A N 1
ATOM 9431 C CA . LEU A 1 1163 ? 21.809 10.303 -40.959 1.00 76.88 1163 LEU A CA 1
ATOM 9432 C C . LEU A 1 1163 ? 23.025 10.232 -40.020 1.00 76.88 1163 LEU A C 1
ATOM 9434 O O . LEU A 1 1163 ? 23.894 9.394 -40.233 1.00 76.88 1163 LEU A O 1
ATOM 9438 N N . ASP A 1 1164 ? 23.106 11.098 -39.007 1.00 70.56 1164 ASP A N 1
ATOM 9439 C CA . ASP A 1 1164 ? 24.213 11.116 -38.048 1.00 70.56 1164 ASP A CA 1
ATOM 9440 C C . ASP A 1 1164 ? 24.039 9.996 -36.999 1.00 70.56 1164 ASP A C 1
ATOM 9442 O O . ASP A 1 1164 ? 23.099 10.056 -36.198 1.00 70.56 1164 ASP A O 1
ATOM 9446 N N . PRO A 1 1165 ? 24.924 8.980 -36.965 1.00 55.72 1165 PRO A N 1
ATOM 9447 C CA . PRO A 1 1165 ? 24.847 7.887 -35.998 1.00 55.72 1165 PRO A CA 1
ATOM 9448 C C . PRO A 1 1165 ? 25.253 8.308 -34.574 1.00 55.72 1165 PRO A C 1
ATOM 9450 O O . PRO A 1 1165 ? 25.067 7.538 -33.639 1.00 55.72 1165 PRO A O 1
ATOM 9453 N N . SER A 1 1166 ? 25.800 9.514 -34.371 1.00 53.50 1166 SER A N 1
ATOM 9454 C CA . SER A 1 1166 ? 26.325 9.964 -33.073 1.00 53.50 1166 SER A CA 1
ATOM 9455 C C . SER A 1 1166 ? 25.264 10.459 -32.069 1.00 53.50 1166 SER A C 1
ATOM 9457 O O . SER A 1 1166 ? 25.622 10.885 -30.967 1.00 53.50 1166 SER A O 1
ATOM 9459 N N . ARG A 1 1167 ? 23.956 10.421 -32.394 1.00 54.00 1167 ARG A N 1
ATOM 9460 C CA . ARG A 1 1167 ? 22.856 10.860 -31.497 1.00 54.00 1167 ARG A CA 1
ATOM 9461 C C . ARG A 1 1167 ? 21.516 10.130 -31.764 1.00 54.00 1167 ARG A C 1
ATOM 9463 O O . ARG A 1 1167 ? 20.998 10.295 -32.871 1.00 54.00 1167 ARG A O 1
ATOM 9470 N N . PRO A 1 1168 ? 20.783 9.560 -30.773 1.00 51.28 1168 PRO A N 1
ATOM 9471 C CA . PRO A 1 1168 ? 21.058 9.192 -29.380 1.00 51.28 1168 PRO A CA 1
ATOM 9472 C C . PRO A 1 1168 ? 21.099 7.650 -29.208 1.00 51.28 1168 PRO A C 1
ATOM 9474 O O . PRO A 1 1168 ? 20.695 6.907 -30.098 1.00 51.28 1168 PRO A O 1
ATOM 9477 N N . ASN A 1 1169 ? 21.511 7.167 -28.034 1.00 49.53 1169 ASN A N 1
ATOM 9478 C CA . ASN A 1 1169 ? 21.356 5.752 -27.671 1.00 49.53 1169 ASN A CA 1
ATOM 9479 C C . ASN A 1 1169 ? 19.872 5.338 -27.618 1.00 49.53 1169 ASN A C 1
ATOM 9481 O O . ASN A 1 1169 ? 18.999 6.167 -27.356 1.00 49.53 1169 ASN A O 1
ATOM 9485 N N . LEU A 1 1170 ? 19.601 4.044 -27.825 1.00 42.12 1170 LEU A N 1
ATOM 9486 C CA . LEU A 1 1170 ? 18.269 3.410 -27.779 1.00 42.12 1170 LEU A CA 1
ATOM 9487 C C . LEU A 1 1170 ? 17.634 3.336 -26.365 1.00 42.12 1170 LEU A C 1
ATOM 9489 O O . LEU A 1 1170 ? 16.648 2.607 -26.197 1.00 42.12 1170 LEU A O 1
ATOM 9493 N N . ASP A 1 1171 ? 18.184 4.065 -25.386 1.00 34.72 1171 ASP A N 1
ATOM 9494 C CA . ASP A 1 1171 ? 17.853 3.999 -23.950 1.00 34.72 1171 ASP A CA 1
ATOM 9495 C C . ASP A 1 1171 ? 16.657 4.869 -23.518 1.00 34.72 1171 ASP A C 1
ATOM 9497 O O . ASP A 1 1171 ? 16.596 6.068 -23.888 1.00 34.72 1171 ASP A O 1
#